Protein AF-A0A357FZT4-F1 (afdb_monomer_lite)

Radius of gyration: 31.67 Å; chains: 1; bounding box: 77×98×85 Å

Sequence (1173 aa):
MLAQKLRYAVQAPMPDPISGHESTEEILDGYDVHAIEEVLVKALREEAEGFYSDPEAAVAVKASRESVSVLNLQDGADQITKQFDAFAPGQKKVFTRINFTKGLAMQAAVHIAEGNVPDDRAHNPLHYETIMTSLHEAGCSAEKIEEMADHTTQANIATAHPTGYLSDEGTDLFLQLQDLSQVPKGERLSAARGIFRKMFSLEHLAPNVKFTSVDETKMVFKYGIRAMRGRWEVNGKFDQISAKVYGADHYLPTMINSKVRLDHTPRAWQTSDIDGRANAERWTSLYGLVTSMYGSISVLTRLVEETDKVLGDQTAKPELSDLDNLLDQIGQPRHKRQVRPELKGSYDLLWEIREELAEIHVGVERGLQEISTTGLEAKQRQEEFESRLKEFDVLRERFGSIFNNRRFNNRKLKQNGGYSFQEELIDNLNYLRNNNFHGNDTARDLLGRALLNLHHDGLSIFKSQMRTNYEVDKAIVDNLMWHEPFRKFAVEHKIVAQEDFGFIDASEGGSIHNLGYETRFRILSSIKQGFANLEHQGYKNRLHNFLLESNPLGFNNGLGYPDQNHERLQHCEHMSMYPFMYDQRAIIADANDVDGDGPSLCQDLIFSAFPHMEGFIHMPLPETLDSLRASADRVRTHYMHGGRNKINWRLNAPTIPDEFKTSGIAAKISGSDNTKEGGPGTRELIYRQVIKMFRAGMGLANAIPVNVQSGSGDAIARNGGDEDIILGLLFQVVQETQDAQASITDPQKKLVIDWDEFKTGIKYLMVTRQGQAMYRTPSSMAREEMDRKAQLLGMLAELEGVFKRGSFIPQREEFSPNLEIFLKYAANKMVRRYYEMREATTDTKSGEAVLDKLGLILSNPLMADMANNASRPPAKNHDGKIKSLRQQRAIGSNIWIALMMTHHDGWYTVGHFMEDIHKAYHKELQDLDDEGNPIQLEKKDLEQLMSSSRIDYNFFARSLTEAARADFEHRLRRLNLDQPLNFDRAVAIGSRSYAKDGVFHYPHQEGIGQTQAYFAHLFYDHTKARATAEALLSNRMDDTFKDIIQSAKPADGSLRTEFNGESMKRWPWLENIQRQKWEARPALLVCDYYEEQKKKGASMDEDTLREASAAWRVFNVPHRFPFGTRRLQGTLSLGRRTELLPENPRDILASFFPSEPSVEKRLHLVPSLDEPV

Foldseek 3Di:
DVVVVVVCVVPPDDPPPVPPDDDLLVLLLALPLVSQLVSLLVLLLVLLCVLQVDPLLNLLSVLLVLLVVPPVFDVNLVVSLVSLVPHDPVSLLSNLLSLLVSLLSSLLSLQSSLLSDDLDCVQFCLFLLNLLLLLVVLPDDLVNLLLLLLLQAEEEEEEFFQQQFFDPVLLVLSLQSSCLVVPPSVCSSVSSSVSSNVSVVDPFGGDPAFDALLNSLVLVLLLLVQQLLLVLVLQVVVQVSQCVNVNVVPRSVGCLPLVSFHQHQHEYASLAAVALFQAQNLLSVVLSLLSFLLVLLVLLLVLLVVLVVLVVPVVPDDPDPPVVVVPVVVDDPPQVVPLNVLSVLLNVLSVVLNVLSVVLNVLSVVLRCQLVPPPDALQSSLVSNVVCVVVVVVSLVSNLVSQQADDRPNHRQDPQACVSVLVVSLVSLVCSLPPPDDPPVPSNSSSVSSSVCCSHHNSGSYAYAHEYELVLLQLLVQLLLVDPVNLVVCCVLVLAPPVLQVVLCPADVSGLLSDAPVSSLVNLVSNLVSVVVCVVVVCQLVLVVSSCVSQDWDHDNRRNGTDPNNVVSSSLQVCLSHVVRHDLEHEHPCQAPLRARSSVSSVCSSQSSGHPNLLRAYAYEHLEPSSLLSVQVNLLRCCVRCLVVSLVCLLPPPSHPNVSNASAHEYEYAPLSHCLQQFLLVLLSNLVSLLSNQVSQCPDAQSHFYAYEYHQHPLPLLDPASLLVSLLSNLQSVLVLVVVLVPDPDPVPRHNYPVSSNSSSSSHHHRHNHNVSSSHGSSSSSSRSSSSSSLSSVSVCVVVVSDPPLQRRPHDPPQDPLLVLLSVVLSVVSRVQLNLQLLADADPPPRDHLVQVLLVLQQVLVLLQLSSSHSRGQFSPDSPDDDGLSRGDSSSNQSSVLSSLLLPSRQLCLLVSLVCLLCQAVVNQPDAGPVRHRRHDHPVNLVVCCLDSSNCPSRQLSLLLSLLSHDLPVRVVSVVQPDDDFQVNLLVFLVQWGGDPSHIDTDPDPRDDPSNSSSSVSLNSSLSSQLSSVCSQVVNSVPDSVVSSVVQQDPVRHSHGDHDPSCCVLRVCSVVSNVLSSSLSSLSSSLVVVVVCVVVVHDDDSSSSSSSSSSSVSSSSDSDPPSNSSSSVNCSSPVVPPVVDPPDPPVVVVVPDDDDDDDPDDDDDDDDDDDDD

Structure (mmCIF, N/CA/C/O backbone):
data_AF-A0A357FZT4-F1
#
_entry.id   AF-A0A357FZT4-F1
#
loop_
_atom_site.group_PDB
_atom_site.id
_atom_site.type_symbol
_atom_site.label_atom_id
_atom_site.label_alt_id
_atom_site.label_comp_id
_atom_site.label_asym_id
_atom_site.label_entity_id
_atom_site.label_seq_id
_atom_site.pdbx_PDB_ins_code
_atom_site.Cartn_x
_atom_site.Cartn_y
_atom_site.Cartn_z
_atom_site.occupancy
_atom_site.B_iso_or_equiv
_atom_site.auth_seq_id
_atom_site.auth_comp_id
_atom_site.auth_asym_id
_atom_site.auth_atom_id
_atom_site.pdbx_PDB_model_num
ATOM 1 N N . MET A 1 1 ? -40.585 -22.439 29.002 1.00 32.62 1 MET A N 1
ATOM 2 C CA . MET A 1 1 ? -39.446 -22.970 29.789 1.00 32.62 1 MET A CA 1
ATOM 3 C C . MET A 1 1 ? -38.167 -23.147 28.967 1.00 32.62 1 MET A C 1
ATOM 5 O O . MET A 1 1 ? -37.204 -22.477 29.297 1.00 32.62 1 MET A O 1
ATOM 9 N N . LEU A 1 2 ? -38.122 -23.945 27.887 1.00 28.17 2 LEU A N 1
ATOM 10 C CA . LEU A 1 2 ? -36.914 -24.079 27.037 1.00 28.17 2 LEU A CA 1
ATOM 11 C C . LEU A 1 2 ? -36.526 -22.758 26.336 1.00 28.17 2 LEU A C 1
ATOM 13 O O . LEU A 1 2 ? -35.383 -22.334 26.421 1.00 28.17 2 LEU A O 1
ATOM 17 N N . ALA A 1 3 ? -37.501 -22.023 25.785 1.00 27.16 3 ALA A N 1
ATOM 18 C CA . ALA A 1 3 ? -37.301 -20.667 25.247 1.00 27.16 3 ALA A CA 1
ATOM 19 C C . ALA A 1 3 ? -36.901 -19.624 26.318 1.00 27.16 3 ALA A C 1
ATOM 21 O O . ALA A 1 3 ? -36.289 -18.606 26.015 1.00 27.16 3 ALA A O 1
ATOM 22 N N . GLN A 1 4 ? -37.226 -19.892 27.586 1.00 29.30 4 GLN A N 1
ATOM 23 C CA . GLN A 1 4 ? -36.886 -19.036 28.728 1.00 29.30 4 GLN A CA 1
ATOM 24 C C . GLN A 1 4 ? -35.472 -19.355 29.244 1.00 29.30 4 GLN A C 1
ATOM 26 O O . GLN A 1 4 ? -34.735 -18.442 29.590 1.00 29.30 4 GLN A O 1
ATOM 31 N N . LYS A 1 5 ? -35.057 -20.631 29.191 1.00 31.70 5 LYS A N 1
ATOM 32 C CA . LYS A 1 5 ? -33.672 -21.076 29.411 1.00 31.70 5 LYS A CA 1
ATOM 33 C C . LYS A 1 5 ? -32.730 -20.605 28.293 1.00 31.70 5 LYS A C 1
ATOM 35 O O . LYS A 1 5 ? -31.622 -20.190 28.595 1.00 31.70 5 LYS A O 1
ATOM 40 N N . LEU A 1 6 ? -33.189 -20.574 27.037 1.00 31.94 6 LEU A N 1
ATOM 41 C CA . LEU A 1 6 ? -32.441 -19.998 25.909 1.00 31.94 6 LEU A CA 1
ATOM 42 C C . LEU A 1 6 ? -32.312 -18.469 26.008 1.00 31.94 6 LEU A C 1
ATOM 44 O O . LEU A 1 6 ? -31.242 -17.941 25.733 1.00 31.94 6 LEU A O 1
ATOM 48 N N . ARG A 1 7 ? -33.346 -17.751 26.478 1.00 30.16 7 ARG A N 1
ATOM 49 C CA . ARG A 1 7 ? -33.229 -16.308 26.775 1.00 30.16 7 ARG A CA 1
ATOM 50 C C . ARG A 1 7 ? -32.247 -16.009 27.911 1.00 30.16 7 ARG A C 1
ATOM 52 O O . ARG A 1 7 ? -31.509 -15.042 27.802 1.00 30.16 7 ARG A O 1
ATOM 59 N N . TYR A 1 8 ? -32.191 -16.847 28.949 1.00 30.34 8 TYR A N 1
ATOM 60 C CA . TYR A 1 8 ? -31.212 -16.693 30.034 1.00 30.34 8 TYR A CA 1
ATOM 61 C C . TYR A 1 8 ? -29.779 -17.083 29.632 1.00 30.34 8 TYR A C 1
ATOM 63 O O . TYR A 1 8 ? -28.842 -16.492 30.150 1.00 30.34 8 TYR A O 1
ATOM 71 N N . ALA A 1 9 ? -29.590 -18.007 28.683 1.00 30.05 9 ALA A N 1
ATOM 72 C CA . ALA A 1 9 ? -28.263 -18.353 28.157 1.00 30.05 9 ALA A CA 1
ATOM 73 C C . ALA A 1 9 ? -27.663 -17.264 27.243 1.00 30.05 9 ALA A C 1
ATOM 75 O O . ALA A 1 9 ? -26.450 -17.182 27.111 1.00 30.05 9 ALA A O 1
ATOM 76 N N . VAL A 1 10 ? -28.504 -16.415 26.639 1.00 30.22 10 VAL A N 1
ATOM 77 C CA . VAL A 1 10 ? -28.087 -15.290 25.775 1.00 30.22 10 VAL A CA 1
ATOM 78 C C . VAL A 1 10 ? -27.969 -13.966 26.557 1.00 30.22 10 VAL A C 1
ATOM 80 O O . VAL A 1 10 ? -27.411 -13.002 26.049 1.00 30.22 10 VAL A O 1
ATOM 83 N N . GLN A 1 11 ? -28.468 -13.909 27.799 1.00 26.66 11 GLN A N 1
ATOM 84 C CA . GLN A 1 11 ? -28.418 -12.728 28.681 1.00 26.66 11 GLN A CA 1
ATOM 85 C C . GLN A 1 11 ? -27.574 -12.930 29.948 1.00 26.66 11 GLN A C 1
ATOM 87 O O . GLN A 1 11 ? -27.538 -12.045 30.803 1.00 26.66 11 GLN A O 1
ATOM 92 N N . ALA A 1 12 ? -26.905 -14.075 30.097 1.00 23.45 12 ALA A N 1
ATOM 93 C CA . ALA A 1 12 ? -25.891 -14.209 31.130 1.00 23.45 12 ALA A CA 1
ATOM 94 C C . ALA A 1 12 ? -24.733 -13.255 30.776 1.00 23.45 12 ALA A C 1
ATOM 96 O O . ALA A 1 12 ? -24.252 -13.328 29.641 1.00 23.45 12 ALA A O 1
ATOM 97 N N . PRO A 1 13 ? -24.287 -12.357 31.681 1.00 27.11 13 PRO A N 1
ATOM 98 C CA . PRO A 1 13 ? -22.989 -11.714 31.503 1.00 27.11 13 PRO A CA 1
ATOM 99 C C . PRO A 1 13 ? -21.974 -12.826 31.243 1.00 27.11 13 PRO A C 1
ATOM 101 O O . PRO A 1 1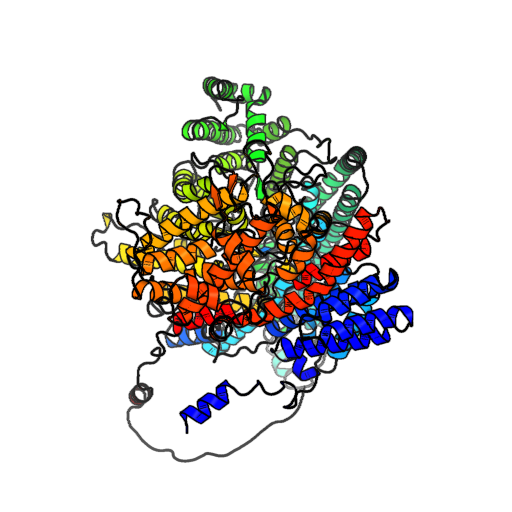3 ? -22.063 -13.881 31.884 1.00 27.11 13 PRO A O 1
ATOM 104 N N . MET A 1 14 ? -21.073 -12.630 30.274 1.00 26.41 14 MET A N 1
ATOM 105 C CA . MET A 1 14 ? -19.978 -13.579 30.087 1.00 26.41 14 MET A CA 1
ATOM 106 C C . MET A 1 14 ? -19.370 -13.844 31.469 1.00 26.41 14 MET A C 1
ATOM 108 O O . MET A 1 14 ? -19.148 -12.876 32.206 1.00 26.41 14 MET A O 1
ATOM 112 N N . PRO A 1 15 ? -19.219 -15.117 31.883 1.00 29.22 15 PRO A N 1
ATOM 113 C CA . PRO A 1 15 ? -18.538 -15.404 33.131 1.00 29.22 15 PRO A CA 1
ATOM 114 C C . PRO A 1 15 ? -17.204 -14.668 33.087 1.00 29.22 15 PRO A C 1
ATOM 116 O O . PRO A 1 15 ? -16.558 -14.646 32.041 1.00 29.22 15 PRO A O 1
ATOM 119 N N . ASP A 1 16 ? -16.854 -14.022 34.197 1.00 35.72 16 ASP A N 1
ATOM 120 C CA . ASP A 1 16 ? -15.563 -13.369 34.382 1.00 35.72 16 ASP A CA 1
ATOM 121 C C . ASP A 1 16 ? -14.488 -14.330 33.837 1.00 35.72 16 ASP A C 1
ATOM 123 O O . ASP A 1 16 ? -14.402 -15.452 34.366 1.00 35.72 16 ASP A O 1
ATOM 127 N N . PRO A 1 17 ? -13.767 -13.992 32.744 1.00 40.69 17 PRO A N 1
ATOM 128 C CA . PRO A 1 17 ? -12.954 -14.950 31.979 1.00 40.69 17 PRO A CA 1
ATOM 129 C C . PRO A 1 17 ? -11.845 -15.594 32.825 1.00 40.69 17 PRO A C 1
ATOM 131 O O . PRO A 1 17 ? -11.263 -16.602 32.447 1.00 40.69 17 PRO A O 1
ATOM 134 N N . ILE A 1 18 ? -11.612 -15.058 34.023 1.00 40.50 18 ILE A N 1
ATOM 135 C CA . ILE A 1 18 ? -10.611 -15.491 34.995 1.00 40.50 18 ILE A CA 1
ATOM 136 C C . ILE A 1 18 ? -11.152 -16.573 35.959 1.00 40.50 18 ILE A C 1
ATOM 138 O O . ILE A 1 18 ? -10.385 -17.266 36.626 1.00 40.50 18 ILE A O 1
ATOM 142 N N . SER A 1 19 ? -12.472 -16.761 36.061 1.00 38.50 19 SER A N 1
ATOM 143 C CA . SER A 1 19 ? -13.086 -17.562 37.140 1.00 38.50 19 SER A CA 1
ATOM 144 C C . SER A 1 19 ? -13.031 -19.089 36.953 1.00 38.50 19 SER A C 1
ATOM 146 O O . SER A 1 19 ? -13.490 -19.829 37.825 1.00 38.50 19 SER A O 1
ATOM 148 N N . GLY A 1 20 ? -12.425 -19.570 35.863 1.00 44.38 20 GLY A N 1
ATOM 149 C CA . GLY A 1 20 ? -12.276 -20.990 35.539 1.00 44.38 20 GLY A CA 1
ATOM 150 C C . GLY A 1 20 ? -10.838 -21.394 35.214 1.00 44.38 20 GLY A C 1
ATOM 151 O O . GLY A 1 20 ? -10.614 -21.925 34.144 1.00 44.38 20 GLY A O 1
ATOM 152 N N . HIS A 1 21 ? -9.890 -21.131 36.119 1.00 43.38 21 HIS A N 1
ATOM 153 C CA . HIS A 1 21 ? -8.528 -21.697 36.149 1.00 43.38 21 HIS A CA 1
ATOM 154 C C . HIS A 1 21 ? -7.814 -21.908 34.795 1.00 43.38 21 HIS A C 1
ATOM 156 O O . HIS A 1 21 ? -7.722 -23.031 34.309 1.00 43.38 21 HIS A O 1
ATOM 162 N N . GLU A 1 22 ? -7.174 -20.845 34.309 1.00 51.44 22 GLU A N 1
ATOM 163 C CA . GLU A 1 22 ? -5.916 -20.921 33.557 1.00 51.44 22 GLU A CA 1
ATOM 164 C C . GLU A 1 22 ? -4.858 -20.138 34.358 1.00 51.44 22 GLU A C 1
ATOM 166 O O . GLU A 1 22 ? -5.132 -19.068 34.912 1.00 51.44 22 GLU A O 1
ATOM 171 N N . SER A 1 23 ? -3.655 -20.683 34.515 1.00 67.38 23 SER A N 1
ATOM 172 C CA . SER A 1 23 ? -2.509 -19.933 35.036 1.00 67.38 23 SER A CA 1
ATOM 173 C C . SER A 1 23 ? -2.180 -18.760 34.100 1.00 67.38 23 SER A C 1
ATOM 175 O O . SER A 1 23 ? -2.445 -18.816 32.903 1.00 67.38 23 SER A O 1
ATOM 177 N N . THR A 1 24 ? -1.563 -17.689 34.614 1.00 66.62 24 THR A N 1
ATOM 178 C CA . THR A 1 24 ? -1.143 -16.525 33.801 1.00 66.62 24 THR A CA 1
ATOM 179 C C . THR A 1 24 ? -0.347 -16.918 32.546 1.00 66.62 24 THR A C 1
ATOM 181 O O . THR A 1 24 ? -0.410 -16.222 31.538 1.00 66.62 24 THR A O 1
ATOM 184 N N . GLU A 1 25 ? 0.395 -18.028 32.608 1.00 67.31 25 GLU A N 1
ATOM 185 C CA . GLU A 1 25 ? 1.172 -18.552 31.481 1.00 67.31 25 GLU A CA 1
ATOM 186 C C . GLU A 1 25 ? 0.306 -19.295 30.450 1.00 67.31 25 GLU A C 1
ATOM 188 O O . GLU A 1 25 ? 0.545 -19.162 29.252 1.00 67.31 25 GLU A O 1
ATOM 193 N N . GLU A 1 26 ? -0.747 -19.999 30.879 1.00 68.38 26 GLU A N 1
ATOM 194 C CA . GLU A 1 26 ? -1.721 -20.632 29.972 1.00 68.38 26 GLU A CA 1
ATOM 195 C C . GLU A 1 26 ? -2.513 -19.584 29.179 1.00 68.38 26 GLU A C 1
ATOM 197 O O . GLU A 1 26 ? -2.752 -19.764 27.987 1.00 68.38 26 GLU A O 1
ATOM 202 N N . ILE A 1 27 ? -2.798 -18.427 29.782 1.00 74.06 27 ILE A N 1
ATOM 203 C CA . ILE A 1 27 ? -3.438 -17.308 29.078 1.00 74.06 27 ILE A CA 1
ATOM 204 C C . ILE A 1 27 ? -2.567 -16.806 27.914 1.00 74.06 27 ILE A C 1
ATOM 206 O O . ILE A 1 27 ? -3.086 -16.526 26.835 1.00 74.06 27 ILE A O 1
ATOM 210 N N . LEU A 1 28 ? -1.241 -16.720 28.092 1.00 72.12 28 LEU A N 1
ATOM 211 C CA . LEU A 1 28 ? -0.309 -16.309 27.029 1.00 72.12 28 LEU A CA 1
ATOM 212 C C . LEU A 1 28 ? -0.149 -17.365 25.921 1.00 72.12 28 LEU A C 1
ATOM 214 O O . LEU A 1 28 ? 0.359 -17.042 24.846 1.00 72.12 28 LEU A O 1
ATOM 218 N N . ASP A 1 29 ? -0.552 -18.612 26.171 1.00 69.00 29 ASP A N 1
ATOM 219 C CA . ASP A 1 29 ? -0.717 -19.668 25.161 1.00 69.00 29 ASP A CA 1
ATOM 220 C C . ASP A 1 29 ? -2.087 -19.632 24.475 1.00 69.00 29 ASP A C 1
ATOM 222 O O . ASP A 1 29 ? -2.261 -20.222 23.407 1.00 69.00 29 ASP A O 1
ATOM 226 N N . GLY A 1 30 ? -3.060 -18.958 25.084 1.00 69.56 30 GLY A N 1
ATOM 227 C CA . GLY A 1 30 ? -4.410 -18.832 24.570 1.00 69.56 30 GLY A CA 1
ATOM 228 C C . GLY A 1 30 ? -4.496 -17.975 23.309 1.00 69.56 30 GLY A C 1
ATOM 229 O O . GLY A 1 30 ? -3.521 -17.422 22.796 1.00 69.56 30 GLY A O 1
ATOM 230 N N . TYR A 1 31 ? -5.717 -17.853 22.801 1.00 69.31 31 TYR A N 1
ATOM 231 C CA . TYR A 1 31 ? -6.064 -17.021 21.646 1.00 69.31 31 TYR A CA 1
ATOM 232 C C . TYR A 1 31 ? -7.087 -15.932 21.990 1.00 69.31 31 TYR A C 1
ATOM 234 O O . TYR A 1 31 ? -7.548 -15.207 21.103 1.00 69.31 31 TYR A O 1
ATOM 242 N N . ASP A 1 32 ? -7.447 -15.811 23.271 1.00 74.69 32 ASP A N 1
ATOM 243 C CA . ASP A 1 32 ? -8.254 -14.705 23.761 1.00 74.69 32 ASP A CA 1
ATOM 244 C C . ASP A 1 32 ? -7.373 -13.459 23.887 1.00 74.69 32 ASP A C 1
ATOM 246 O O . ASP A 1 32 ? -6.577 -13.307 24.815 1.00 74.69 32 ASP A O 1
ATOM 250 N N . VAL A 1 33 ? -7.529 -12.555 22.919 1.00 72.56 33 VAL A N 1
ATOM 251 C CA . VAL A 1 33 ? -6.819 -11.273 22.879 1.00 72.56 33 VAL A CA 1
ATOM 252 C C . VAL A 1 33 ? -6.983 -10.504 24.188 1.00 72.56 33 VAL A C 1
ATOM 254 O O . VAL A 1 33 ? -6.015 -9.894 24.630 1.00 72.56 33 VAL A O 1
ATOM 257 N N . HIS A 1 34 ? -8.165 -10.524 24.811 1.00 75.06 34 HIS A N 1
ATOM 258 C CA . HIS A 1 34 ? -8.423 -9.758 26.030 1.00 75.06 34 HIS A CA 1
ATOM 259 C C . HIS A 1 34 ? -7.698 -10.341 27.231 1.00 75.06 34 HIS A C 1
ATOM 261 O O . HIS A 1 34 ? -7.083 -9.590 27.983 1.00 75.06 34 HIS A O 1
ATOM 267 N N . ALA A 1 35 ? -7.684 -11.664 27.363 1.00 76.94 35 ALA A N 1
ATOM 268 C CA . ALA A 1 35 ? -6.945 -12.315 28.434 1.00 76.94 35 ALA A CA 1
ATOM 269 C C . ALA A 1 35 ? -5.427 -12.055 28.300 1.00 76.94 35 ALA A C 1
ATOM 271 O O . ALA A 1 35 ? -4.775 -11.643 29.262 1.00 76.94 35 ALA A O 1
ATOM 272 N N . ILE A 1 36 ? -4.863 -12.196 27.092 1.00 79.12 36 ILE A N 1
ATOM 273 C CA . ILE A 1 36 ? -3.440 -11.907 26.820 1.00 79.12 36 ILE A CA 1
ATOM 274 C C . ILE A 1 36 ? -3.116 -10.434 27.094 1.00 79.12 36 ILE A C 1
ATOM 276 O O . ILE A 1 36 ? -2.105 -10.113 27.722 1.00 79.12 36 ILE A O 1
ATOM 280 N N . GLU A 1 37 ? -3.976 -9.527 26.633 1.00 82.94 37 GLU A N 1
ATOM 281 C CA . GLU A 1 37 ? -3.860 -8.088 26.854 1.00 82.94 37 GLU A CA 1
ATOM 282 C C . GLU A 1 37 ? -3.840 -7.749 28.346 1.00 82.94 37 GLU A C 1
ATOM 284 O O . GLU A 1 37 ? -2.953 -7.020 28.790 1.00 82.94 37 GLU A O 1
ATOM 289 N N . GLU A 1 38 ? -4.761 -8.300 29.136 1.00 83.38 38 GLU A N 1
ATOM 290 C CA . GLU A 1 38 ? -4.811 -8.085 30.582 1.00 83.38 38 GLU A CA 1
ATOM 291 C C . GLU A 1 38 ? -3.523 -8.536 31.273 1.00 83.38 38 GLU A C 1
ATOM 293 O O . GLU A 1 38 ? -2.989 -7.804 32.114 1.00 83.38 38 GLU A O 1
ATOM 298 N N . VAL A 1 39 ? -2.979 -9.693 30.883 1.00 85.44 39 VAL A N 1
ATOM 299 C CA . VAL A 1 39 ? -1.709 -10.207 31.412 1.00 85.44 39 VAL A CA 1
ATOM 300 C C . VAL A 1 39 ? -0.544 -9.282 31.062 1.00 85.44 39 VAL A C 1
ATOM 302 O O . VAL A 1 39 ? 0.214 -8.888 31.955 1.00 85.44 39 VAL A O 1
ATOM 305 N N . LEU A 1 40 ? -0.405 -8.885 29.793 1.00 87.06 40 LEU A N 1
ATOM 306 C CA . LEU A 1 40 ? 0.683 -8.005 29.355 1.00 87.06 40 LEU A CA 1
ATOM 307 C C . LEU A 1 40 ? 0.577 -6.607 29.975 1.00 87.06 40 LEU A C 1
ATOM 309 O O . LEU A 1 40 ? 1.580 -6.056 30.430 1.00 87.06 40 LEU A O 1
ATOM 313 N N . VAL A 1 41 ? -0.628 -6.039 30.049 1.00 86.62 41 VAL A N 1
ATOM 314 C CA . VAL A 1 41 ? -0.866 -4.729 30.670 1.00 86.62 41 VAL A CA 1
ATOM 315 C C . VAL A 1 41 ? -0.627 -4.791 32.179 1.00 86.62 41 VAL A C 1
ATOM 317 O O . VAL A 1 41 ? -0.094 -3.837 32.749 1.00 86.62 41 VAL A O 1
ATOM 320 N N . LYS A 1 42 ? -0.967 -5.896 32.849 1.00 87.19 42 LYS A N 1
ATOM 321 C CA . LYS A 1 42 ? -0.627 -6.100 34.263 1.00 87.19 42 LYS A CA 1
ATOM 322 C C . LYS A 1 42 ? 0.888 -6.168 34.466 1.00 87.19 42 LYS A C 1
ATOM 324 O O . LYS A 1 42 ? 1.404 -5.449 35.319 1.00 87.19 42 LYS A O 1
ATOM 329 N N . ALA A 1 43 ? 1.594 -6.957 33.656 1.00 89.19 43 ALA A N 1
ATOM 330 C CA . ALA A 1 43 ? 3.050 -7.074 33.711 1.00 89.19 43 ALA A CA 1
ATOM 331 C C . ALA A 1 43 ? 3.749 -5.725 33.480 1.00 89.19 43 ALA A C 1
ATOM 333 O O . ALA A 1 43 ? 4.675 -5.373 34.209 1.00 89.19 43 ALA A O 1
ATOM 334 N N . LEU A 1 44 ? 3.261 -4.944 32.512 1.00 92.00 44 LEU A N 1
ATOM 335 C CA . LEU A 1 44 ? 3.718 -3.584 32.235 1.00 92.00 44 LEU A CA 1
ATOM 336 C C . LEU A 1 44 ? 3.578 -2.671 33.458 1.00 92.00 44 LEU A C 1
ATOM 338 O O . LEU A 1 44 ? 4.493 -1.908 33.756 1.00 92.00 44 LEU A O 1
ATOM 342 N N . ARG A 1 45 ? 2.436 -2.726 34.155 1.00 86.81 45 ARG A N 1
ATOM 343 C CA . ARG A 1 45 ? 2.179 -1.890 35.339 1.00 86.81 45 ARG A CA 1
ATOM 344 C C . ARG A 1 45 ? 3.115 -2.226 36.483 1.00 86.81 45 ARG A C 1
ATOM 346 O O . ARG A 1 45 ? 3.706 -1.319 37.052 1.00 86.81 45 ARG A O 1
ATOM 353 N N . GLU A 1 46 ? 3.241 -3.509 36.804 1.00 89.62 46 GLU A N 1
ATOM 354 C CA . GLU A 1 46 ? 4.129 -3.974 37.872 1.00 89.62 46 GLU A CA 1
ATOM 355 C C . GLU A 1 46 ? 5.580 -3.563 37.583 1.00 89.62 46 GLU A C 1
ATOM 357 O O . GLU A 1 46 ? 6.289 -3.103 38.477 1.00 89.62 46 GLU A O 1
ATOM 362 N N . GLU A 1 47 ? 6.001 -3.648 36.318 1.00 94.31 47 GLU A N 1
ATOM 363 C CA . GLU A 1 47 ? 7.331 -3.206 35.906 1.00 94.31 47 GLU A CA 1
ATOM 364 C C . GLU A 1 47 ? 7.479 -1.677 35.956 1.00 94.31 47 GLU A C 1
ATOM 366 O O . GLU A 1 47 ? 8.509 -1.183 36.402 1.00 94.31 47 GLU A O 1
ATOM 371 N N . ALA A 1 48 ? 6.455 -0.911 35.569 1.00 89.62 48 ALA A N 1
ATOM 372 C CA . ALA A 1 48 ? 6.469 0.548 35.672 1.00 89.62 48 ALA A CA 1
ATOM 373 C C . ALA A 1 48 ? 6.526 1.026 37.134 1.00 89.62 48 ALA A C 1
ATOM 375 O O . ALA A 1 48 ? 7.268 1.959 37.432 1.00 89.62 48 ALA A O 1
ATOM 376 N N . GLU A 1 49 ? 5.785 0.383 38.044 1.00 88.81 49 GLU A N 1
ATOM 377 C CA . GLU A 1 49 ? 5.820 0.662 39.488 1.00 88.81 49 GLU A CA 1
ATOM 378 C C . GLU A 1 49 ? 7.213 0.379 40.079 1.00 88.81 49 GLU A C 1
ATOM 380 O O . GLU A 1 49 ? 7.702 1.151 40.904 1.00 88.81 49 GLU A O 1
ATOM 385 N N . GLY A 1 50 ? 7.876 -0.693 39.628 1.00 89.69 50 GLY A N 1
ATOM 386 C CA . GLY A 1 50 ? 9.246 -1.015 40.034 1.00 89.69 50 GLY A CA 1
ATOM 387 C C . GLY A 1 50 ? 10.309 -0.092 39.427 1.00 89.69 50 GLY A C 1
ATOM 388 O O . GLY A 1 50 ? 11.273 0.258 40.106 1.00 89.69 50 GLY A O 1
ATOM 389 N N . PHE A 1 51 ? 10.146 0.304 38.163 1.00 90.19 51 PHE A N 1
ATOM 390 C CA . PHE A 1 51 ? 11.119 1.110 37.420 1.00 90.19 51 PHE A CA 1
ATOM 391 C C . PHE A 1 51 ? 11.070 2.596 37.804 1.00 90.19 51 PHE A C 1
ATOM 393 O O . PHE A 1 51 ? 12.108 3.225 38.003 1.00 90.19 51 PHE A O 1
ATOM 400 N N . TYR A 1 52 ? 9.868 3.156 37.946 1.00 89.38 52 TYR A N 1
ATOM 401 C CA . TYR A 1 52 ? 9.632 4.554 38.313 1.00 89.38 52 TYR A CA 1
ATOM 402 C C . TYR A 1 52 ? 9.350 4.690 39.815 1.00 89.38 52 TYR A C 1
ATOM 404 O O . TYR A 1 52 ? 8.319 5.218 40.230 1.00 89.38 52 TYR A O 1
ATOM 412 N N . SER A 1 53 ? 10.276 4.197 40.641 1.00 83.50 53 SER A N 1
ATOM 413 C CA . SER A 1 53 ? 10.129 4.165 42.103 1.00 83.50 53 SER A CA 1
ATOM 414 C C . SER A 1 53 ? 10.327 5.524 42.791 1.00 83.50 53 SER A C 1
ATOM 416 O O . SER A 1 53 ? 10.125 5.641 44.000 1.00 83.50 53 SER A O 1
ATOM 418 N N . ASP A 1 54 ? 10.779 6.538 42.053 1.00 86.31 54 ASP A N 1
ATOM 419 C CA . ASP A 1 54 ? 10.877 7.910 42.549 1.00 86.31 54 ASP A CA 1
ATOM 420 C C . ASP A 1 54 ? 9.466 8.478 42.854 1.00 86.31 54 ASP A C 1
ATOM 422 O O . ASP A 1 54 ? 8.537 8.275 42.065 1.00 86.31 54 ASP A O 1
ATOM 426 N N . PRO A 1 55 ? 9.274 9.195 43.982 1.00 80.44 55 PRO A N 1
ATOM 427 C CA . PRO A 1 55 ? 7.976 9.757 44.354 1.00 80.44 55 PRO A CA 1
ATOM 428 C C . PRO A 1 55 ? 7.347 10.677 43.301 1.00 80.44 55 PRO A C 1
ATOM 430 O O . PRO A 1 55 ? 6.117 10.736 43.222 1.00 80.44 55 PRO A O 1
ATOM 433 N N . GLU A 1 56 ? 8.145 11.395 42.502 1.00 76.19 56 GLU A N 1
ATOM 434 C CA . GLU A 1 56 ? 7.614 12.285 41.467 1.00 76.19 56 GLU A CA 1
ATOM 435 C C . GLU A 1 56 ? 6.999 11.489 40.307 1.00 76.19 56 GLU A C 1
ATOM 437 O O . GLU A 1 56 ? 5.865 11.766 39.905 1.00 76.19 56 GLU A O 1
ATOM 442 N N . ALA A 1 57 ? 7.685 10.461 39.810 1.00 80.88 57 ALA A N 1
ATOM 443 C CA . ALA A 1 57 ? 7.223 9.592 38.733 1.00 80.88 57 ALA A CA 1
ATOM 444 C C . ALA A 1 57 ? 6.091 8.643 39.171 1.00 80.88 57 ALA A C 1
ATOM 446 O O . ALA A 1 57 ? 5.190 8.355 38.375 1.00 80.88 57 ALA A O 1
ATOM 447 N N . ALA A 1 58 ? 6.057 8.233 40.444 1.00 83.31 58 ALA A N 1
ATOM 448 C CA . ALA A 1 58 ? 5.009 7.374 41.002 1.00 83.31 58 ALA A CA 1
ATOM 449 C C . ALA A 1 58 ? 3.591 7.963 40.843 1.00 83.31 58 ALA A C 1
ATOM 451 O O . ALA A 1 58 ? 2.621 7.221 40.670 1.00 83.31 58 ALA A O 1
ATOM 452 N N . VAL A 1 59 ? 3.454 9.296 40.836 1.00 82.62 59 VAL A N 1
ATOM 453 C CA . VAL A 1 59 ? 2.174 9.981 40.574 1.00 82.62 59 VAL A CA 1
ATOM 454 C C . VAL A 1 59 ? 1.686 9.719 39.145 1.00 82.62 59 VAL A C 1
ATOM 456 O O . VAL A 1 59 ? 0.509 9.415 38.943 1.00 82.62 59 VAL A O 1
ATOM 459 N N . ALA A 1 60 ? 2.587 9.782 38.161 1.00 80.69 60 ALA A N 1
ATOM 460 C CA . ALA A 1 60 ? 2.273 9.513 36.760 1.00 80.69 60 ALA A CA 1
ATOM 461 C C . ALA A 1 60 ? 1.936 8.030 36.527 1.00 80.69 60 ALA A C 1
ATOM 463 O O . ALA A 1 60 ? 0.977 7.726 35.815 1.00 80.69 60 ALA A O 1
ATOM 464 N N . VAL A 1 61 ? 2.662 7.112 37.180 1.00 82.81 61 VAL A N 1
ATOM 465 C CA . VAL A 1 61 ? 2.361 5.667 37.163 1.00 82.81 61 VAL A CA 1
ATOM 466 C C . VAL A 1 61 ? 0.964 5.405 37.727 1.00 82.81 61 VAL A C 1
ATOM 468 O O . VAL A 1 61 ? 0.151 4.727 37.094 1.00 82.81 61 VAL A O 1
ATOM 471 N N . LYS A 1 62 ? 0.644 6.000 38.883 1.00 82.94 62 LYS A N 1
ATOM 472 C CA . LYS A 1 62 ? -0.669 5.865 39.521 1.00 82.94 62 LYS A CA 1
ATOM 473 C C . LYS A 1 62 ? -1.791 6.394 38.628 1.00 82.94 62 LYS A C 1
ATOM 475 O O . LYS A 1 62 ? -2.788 5.704 38.443 1.00 82.94 62 LYS A O 1
ATOM 480 N N . ALA A 1 63 ? -1.622 7.568 38.026 1.00 78.31 63 ALA A N 1
ATOM 481 C CA . ALA A 1 63 ? -2.620 8.129 37.119 1.00 78.31 63 ALA A CA 1
ATOM 482 C C . ALA A 1 63 ? -2.795 7.295 35.841 1.00 78.31 63 ALA A C 1
ATOM 484 O O . ALA A 1 63 ? -3.916 7.095 35.379 1.00 78.31 63 ALA A O 1
ATOM 485 N N . SER A 1 64 ? -1.708 6.736 35.295 1.00 76.38 64 SER A N 1
ATOM 486 C CA . SER A 1 64 ? -1.785 5.798 34.168 1.00 76.38 64 SER A CA 1
ATOM 487 C C . SER A 1 64 ? -2.442 4.464 34.538 1.00 76.38 64 SER A C 1
ATOM 489 O O . SER A 1 64 ? -2.878 3.733 33.653 1.00 76.38 64 SER A O 1
ATOM 491 N N . ARG A 1 65 ? -2.494 4.104 35.823 1.00 74.69 65 ARG A N 1
ATOM 492 C CA . ARG A 1 65 ? -3.245 2.946 36.318 1.00 74.69 65 ARG A CA 1
ATOM 493 C C . ARG A 1 65 ? -4.721 3.290 36.503 1.00 74.69 65 ARG A C 1
ATOM 495 O O . ARG A 1 65 ? -5.581 2.516 36.085 1.00 74.69 65 ARG A O 1
ATOM 502 N N . GLU A 1 66 ? -5.005 4.448 37.097 1.00 71.19 66 GLU A N 1
ATOM 503 C CA . GLU A 1 66 ? -6.362 4.975 37.277 1.00 71.19 66 GLU A CA 1
ATOM 504 C C . GLU A 1 66 ? -7.063 5.173 35.926 1.00 71.19 66 GLU A C 1
ATOM 506 O O . GLU A 1 66 ? -8.252 4.874 35.816 1.00 71.19 66 GLU A O 1
ATOM 511 N N . SER A 1 67 ? -6.324 5.533 34.868 1.00 64.44 67 SER A N 1
ATOM 512 C CA . SER A 1 67 ? -6.867 5.639 33.510 1.00 64.44 67 SER A CA 1
ATOM 513 C C . SER A 1 67 ? -7.420 4.329 32.942 1.00 64.44 67 SER A C 1
ATOM 515 O O . SER A 1 67 ? -8.220 4.373 32.011 1.00 64.44 67 SER A O 1
ATOM 517 N N . VAL A 1 68 ? -7.047 3.170 33.503 1.00 50.00 68 VAL A N 1
ATOM 518 C CA . VAL A 1 68 ? -7.533 1.858 33.047 1.00 50.00 68 VAL A CA 1
ATOM 519 C C . VAL A 1 68 ? -8.721 1.344 33.858 1.00 50.00 68 VAL A C 1
ATOM 521 O O . VAL A 1 68 ? -9.535 0.591 33.337 1.00 50.00 68 VAL A O 1
ATOM 524 N N . SER A 1 69 ? -8.862 1.754 35.121 1.00 47.72 69 SER A N 1
ATOM 525 C CA . SER A 1 69 ? -10.001 1.341 35.958 1.00 47.72 69 SER A CA 1
ATOM 526 C C . SER A 1 69 ? -11.303 2.080 35.638 1.00 47.72 69 SER A C 1
ATOM 528 O O . SER A 1 69 ? -12.372 1.660 36.077 1.00 47.72 69 SER A O 1
ATOM 530 N N . VAL A 1 70 ? -11.237 3.182 34.886 1.00 45.88 70 VAL A N 1
ATOM 531 C CA . VAL A 1 70 ? -12.404 4.018 34.599 1.00 45.88 70 VAL A CA 1
ATOM 532 C C . VAL A 1 70 ? -13.059 3.592 33.283 1.00 45.88 70 VAL A C 1
ATOM 534 O O . VAL A 1 70 ? -13.040 4.302 32.284 1.00 45.88 70 VAL A O 1
ATOM 537 N N . LEU A 1 71 ? -13.694 2.418 33.310 1.00 44.34 71 LEU A N 1
ATOM 538 C CA . LEU A 1 71 ? -14.677 1.998 32.301 1.00 44.34 71 LEU A CA 1
ATOM 539 C C . LEU A 1 71 ? -16.035 2.725 32.454 1.00 44.34 71 LEU A C 1
ATOM 541 O O . LEU A 1 71 ? -16.950 2.487 31.675 1.00 44.34 71 LEU A O 1
ATOM 545 N N . ASN A 1 72 ? -16.159 3.669 33.398 1.00 44.72 72 ASN A N 1
ATOM 546 C CA . ASN A 1 72 ? -17.228 4.675 33.413 1.00 44.72 72 ASN A CA 1
ATOM 547 C C . ASN A 1 72 ? -16.753 5.938 32.666 1.00 44.72 72 ASN A C 1
ATOM 549 O O . ASN A 1 72 ? -16.127 6.838 33.220 1.00 44.72 72 ASN A O 1
ATOM 553 N N . LEU A 1 73 ? -17.036 5.952 31.365 1.00 53.94 73 LEU A N 1
ATOM 554 C CA . LEU A 1 73 ? -16.295 6.597 30.270 1.00 53.94 73 LEU A CA 1
ATOM 555 C C . LEU A 1 73 ? -16.196 8.143 30.206 1.00 53.94 73 LEU A C 1
ATOM 557 O O . LEU A 1 73 ? -15.689 8.654 29.208 1.00 53.94 73 LEU A O 1
ATOM 561 N N . GLN A 1 74 ? -16.608 8.922 31.210 1.00 48.84 74 GLN A N 1
ATOM 562 C CA . GLN A 1 74 ? -16.588 10.399 31.101 1.00 48.84 74 GLN A CA 1
ATOM 563 C C . GLN A 1 74 ? -15.845 11.096 32.240 1.00 48.84 74 GLN A C 1
ATOM 565 O O . GLN A 1 74 ? -14.902 11.845 31.975 1.00 48.84 74 GLN A O 1
ATOM 570 N N . ASP A 1 75 ? -16.188 10.786 33.492 1.00 55.75 75 ASP A N 1
ATOM 571 C CA . ASP A 1 75 ? -15.529 11.386 34.659 1.00 55.75 75 ASP A CA 1
ATOM 572 C C . ASP A 1 75 ? -14.032 11.054 34.687 1.00 55.75 75 ASP A C 1
ATOM 574 O O . ASP A 1 75 ? -13.211 11.902 35.033 1.00 55.75 75 ASP A O 1
ATOM 578 N N . GLY A 1 76 ? -13.662 9.858 34.215 1.00 58.50 76 GLY A N 1
ATOM 579 C CA . GLY A 1 76 ? -12.268 9.437 34.095 1.00 58.50 76 GLY A CA 1
ATOM 580 C C . GLY A 1 76 ? -11.461 10.265 33.109 1.00 58.50 76 GLY A C 1
ATOM 581 O O . GLY A 1 76 ? -10.344 10.648 33.426 1.00 58.50 76 GLY A O 1
ATOM 582 N N . ALA A 1 77 ? -12.003 10.588 31.934 1.00 55.84 77 ALA A N 1
ATOM 583 C CA . ALA A 1 77 ? -11.260 11.347 30.927 1.00 55.84 77 ALA A CA 1
ATOM 584 C C . ALA A 1 77 ? -11.004 12.794 31.374 1.00 55.84 77 ALA A C 1
ATOM 586 O O . ALA A 1 77 ? -9.900 13.315 31.204 1.00 55.84 77 ALA A O 1
ATOM 587 N N . ASP A 1 78 ? -11.997 13.429 31.997 1.00 61.34 78 ASP A N 1
ATOM 588 C CA . ASP A 1 78 ? -11.848 14.779 32.545 1.00 61.34 78 ASP A CA 1
ATOM 589 C C . ASP A 1 78 ? -10.955 14.801 33.786 1.00 61.34 78 ASP A C 1
ATOM 591 O O . ASP A 1 78 ? -10.184 15.744 33.980 1.00 61.34 78 ASP A O 1
ATOM 595 N N . GLN A 1 79 ? -10.997 13.747 34.599 1.00 67.94 79 GLN A N 1
ATOM 596 C CA . GLN A 1 79 ? -10.080 13.568 35.717 1.00 67.94 79 GLN A CA 1
ATOM 597 C C . GLN A 1 79 ? -8.640 13.345 35.240 1.00 67.94 79 GLN A C 1
ATOM 599 O O . GLN A 1 79 ? -7.745 14.011 35.751 1.00 67.94 79 GLN A O 1
ATOM 604 N N . ILE A 1 80 ? -8.417 12.503 34.225 1.00 68.44 80 ILE A N 1
ATOM 605 C CA . ILE A 1 80 ? -7.104 12.298 33.591 1.00 68.44 80 ILE A CA 1
ATOM 606 C C . ILE A 1 80 ? -6.601 13.608 32.988 1.00 68.44 80 ILE A C 1
ATOM 608 O O . ILE A 1 80 ? -5.433 13.929 33.158 1.00 68.44 80 ILE A O 1
ATOM 612 N N . THR A 1 81 ? -7.468 14.391 32.335 1.00 66.19 81 THR A N 1
ATOM 613 C CA . THR A 1 81 ? -7.101 15.708 31.783 1.00 66.19 81 THR A CA 1
ATOM 614 C C . THR A 1 81 ? -6.608 16.635 32.891 1.00 66.19 81 THR A C 1
ATOM 616 O O . THR A 1 81 ? -5.496 17.147 32.820 1.00 66.19 81 THR A O 1
ATOM 619 N N . LYS A 1 82 ? -7.388 16.782 33.970 1.00 72.31 82 LYS A N 1
ATOM 620 C CA . LYS A 1 82 ? -7.016 17.616 35.124 1.00 72.31 82 LYS A CA 1
ATOM 621 C C . LYS A 1 82 ? -5.738 17.131 35.811 1.00 72.31 82 LYS A C 1
ATOM 623 O O . LYS A 1 82 ? -4.924 17.951 36.227 1.00 72.31 82 LYS A O 1
ATOM 628 N N . GLN A 1 83 ? -5.567 15.815 35.947 1.00 77.75 83 GLN A N 1
ATOM 629 C CA . GLN A 1 83 ? -4.357 15.208 36.504 1.00 77.75 83 GLN A CA 1
ATOM 630 C C . GLN A 1 83 ? -3.148 15.488 35.605 1.00 77.75 83 GLN A C 1
ATOM 632 O O . GLN A 1 83 ? -2.127 15.959 36.097 1.00 77.75 83 GLN A O 1
ATOM 637 N N . PHE A 1 84 ? -3.280 15.267 34.296 1.00 78.31 84 PHE A N 1
ATOM 638 C CA . PHE A 1 84 ? -2.215 15.495 33.327 1.00 78.31 84 PHE A CA 1
ATOM 639 C C . PHE A 1 84 ? -1.815 16.969 33.250 1.00 78.31 84 PHE A C 1
ATOM 641 O O . PHE A 1 84 ? -0.627 17.278 33.263 1.00 78.31 84 PHE A O 1
ATOM 648 N N . ASP A 1 85 ? -2.771 17.898 33.246 1.00 73.00 85 ASP A N 1
ATOM 649 C CA . ASP A 1 85 ? -2.480 19.336 33.260 1.00 73.00 85 ASP A CA 1
ATOM 650 C C . ASP A 1 85 ? -1.652 19.738 34.485 1.00 73.00 85 ASP A C 1
ATOM 652 O O . ASP A 1 85 ? -0.717 20.538 34.365 1.00 73.00 85 ASP A O 1
ATOM 656 N N . ALA A 1 86 ? -1.948 19.127 35.637 1.00 81.19 86 ALA A N 1
ATOM 657 C CA . ALA A 1 86 ? -1.242 19.344 36.894 1.00 81.19 86 ALA A CA 1
ATOM 658 C C . ALA A 1 86 ? 0.156 18.697 36.951 1.00 81.19 86 ALA A C 1
ATOM 660 O O . ALA A 1 86 ? 0.930 19.024 37.851 1.00 81.19 86 ALA A O 1
ATOM 661 N N . PHE A 1 87 ? 0.508 17.808 36.015 1.00 84.38 87 PHE A N 1
ATOM 662 C CA . PHE A 1 87 ? 1.817 17.157 36.000 1.00 84.38 87 PHE A CA 1
ATOM 663 C C . PHE A 1 87 ? 2.954 18.115 35.649 1.00 84.38 87 PHE A C 1
ATOM 665 O O . PHE A 1 87 ? 2.868 18.927 34.719 1.00 84.38 87 PHE A O 1
ATOM 672 N N . ALA A 1 88 ? 4.078 17.945 36.343 1.00 83.38 88 ALA A N 1
ATOM 673 C CA . ALA A 1 88 ? 5.354 18.519 35.942 1.00 83.38 88 ALA A CA 1
ATOM 674 C C . ALA A 1 88 ? 5.836 17.906 34.604 1.00 83.38 88 ALA A C 1
ATOM 676 O O . ALA A 1 88 ? 5.418 16.801 34.247 1.00 83.38 88 ALA A O 1
ATOM 677 N N . PRO A 1 89 ? 6.741 18.565 33.854 1.00 80.69 89 PRO A N 1
ATOM 678 C CA . PRO A 1 89 ? 7.237 18.044 32.575 1.00 80.69 89 PRO A CA 1
ATOM 679 C C . PRO A 1 89 ? 7.772 16.601 32.640 1.00 80.69 89 PRO A C 1
ATOM 681 O O . PRO A 1 89 ? 7.433 15.788 31.784 1.00 80.69 89 PRO A O 1
ATOM 684 N N . GLY A 1 90 ? 8.526 16.245 33.689 1.00 81.50 90 GLY A N 1
ATOM 685 C CA . GLY A 1 90 ? 9.031 14.877 33.882 1.00 81.50 90 GLY A CA 1
ATOM 686 C C . GLY A 1 90 ? 7.916 13.838 34.062 1.00 81.50 90 GLY A C 1
ATOM 687 O O . GLY A 1 90 ? 7.950 12.773 33.452 1.00 81.50 90 GLY A O 1
ATOM 688 N N . GLN A 1 91 ? 6.867 14.182 34.813 1.00 85.44 91 GLN A N 1
ATOM 689 C CA . GLN A 1 91 ? 5.683 13.335 34.997 1.00 85.44 91 GLN A CA 1
ATOM 690 C C . GLN A 1 91 ? 4.897 13.154 33.695 1.00 85.44 91 GLN A C 1
ATOM 692 O O . GLN A 1 91 ? 4.429 12.053 33.409 1.00 85.44 91 GLN A O 1
ATOM 697 N N . LYS A 1 92 ? 4.791 14.206 32.872 1.00 84.38 92 LYS A N 1
ATOM 698 C CA . LYS A 1 92 ? 4.160 14.134 31.544 1.00 84.38 92 LYS A CA 1
ATOM 699 C C . LYS A 1 92 ? 4.909 13.182 30.615 1.00 84.38 92 LYS A C 1
ATOM 701 O O . LYS A 1 92 ? 4.264 12.377 29.941 1.00 84.38 92 LYS A O 1
ATOM 706 N N . LYS A 1 93 ? 6.246 13.222 30.625 1.00 84.69 93 LYS A N 1
ATOM 707 C CA . LYS A 1 93 ? 7.094 12.293 29.861 1.00 84.69 93 LYS A CA 1
ATOM 708 C C . LYS A 1 93 ? 6.886 10.844 30.314 1.00 84.69 93 LYS A C 1
ATOM 710 O O . LYS A 1 93 ? 6.583 9.992 29.484 1.00 84.69 93 LYS A O 1
ATOM 715 N N . VAL A 1 94 ? 6.932 10.575 31.623 1.00 88.75 94 VAL A N 1
ATOM 716 C CA . VAL A 1 94 ? 6.677 9.231 32.188 1.00 88.75 94 VAL A CA 1
ATOM 717 C C . VAL A 1 94 ? 5.276 8.729 31.831 1.00 88.75 94 VAL A C 1
ATOM 719 O O . VAL A 1 94 ? 5.123 7.614 31.336 1.00 88.75 94 VAL A O 1
ATOM 722 N N . PHE A 1 95 ? 4.250 9.561 32.018 1.00 87.69 95 PHE A N 1
ATOM 723 C CA . PHE A 1 95 ? 2.873 9.216 31.668 1.00 87.69 95 PHE A CA 1
ATOM 724 C C . PHE A 1 95 ? 2.731 8.881 30.176 1.00 87.69 95 PHE A C 1
ATOM 726 O O . PHE A 1 95 ? 2.096 7.887 29.821 1.00 87.69 95 PHE A O 1
ATOM 733 N N . THR A 1 96 ? 3.350 9.676 29.299 1.00 86.56 96 THR A N 1
ATOM 734 C CA . THR A 1 96 ? 3.331 9.457 27.844 1.00 86.56 96 THR A CA 1
ATOM 735 C C . THR A 1 96 ? 4.023 8.146 27.476 1.00 86.56 96 THR A C 1
ATOM 737 O O . THR A 1 96 ? 3.432 7.334 26.764 1.00 86.56 96 THR A O 1
ATOM 740 N N . ARG A 1 97 ? 5.216 7.884 28.029 1.00 90.56 97 ARG A N 1
ATOM 741 C CA . ARG A 1 97 ? 5.965 6.635 27.826 1.00 90.56 97 ARG A CA 1
ATOM 742 C C . ARG A 1 97 ? 5.154 5.410 28.252 1.00 90.56 97 ARG A C 1
ATOM 744 O O . ARG A 1 97 ? 5.079 4.456 27.486 1.00 90.56 97 ARG A O 1
ATOM 751 N N . ILE A 1 98 ? 4.513 5.429 29.423 1.00 89.50 98 ILE A N 1
ATOM 752 C CA . ILE A 1 98 ? 3.705 4.290 29.899 1.00 89.50 98 ILE A CA 1
ATOM 753 C C . ILE A 1 98 ? 2.516 4.034 28.967 1.00 89.50 98 ILE A C 1
ATOM 755 O O . ILE A 1 98 ? 2.277 2.887 28.589 1.00 89.50 98 ILE A O 1
ATOM 759 N N . ASN A 1 99 ? 1.793 5.080 28.554 1.00 85.62 99 ASN A N 1
ATOM 760 C CA . ASN A 1 99 ? 0.662 4.923 27.635 1.00 85.62 99 ASN A CA 1
ATOM 761 C C . ASN A 1 99 ? 1.108 4.465 26.239 1.00 85.62 99 ASN A C 1
ATOM 763 O O . ASN A 1 99 ? 0.422 3.650 25.623 1.00 85.62 99 ASN A O 1
ATOM 767 N N . PHE A 1 100 ? 2.267 4.922 25.754 1.00 89.25 100 PHE A N 1
ATOM 768 C CA . PHE A 1 100 ? 2.838 4.432 24.503 1.00 89.25 100 PHE A CA 1
ATOM 769 C C . PHE A 1 100 ? 3.147 2.930 24.589 1.00 89.25 100 PHE A C 1
ATOM 771 O O . PHE A 1 100 ? 2.658 2.153 23.767 1.00 89.25 100 PHE A O 1
ATOM 778 N N . THR A 1 101 ? 3.866 2.495 25.629 1.00 91.31 101 THR A N 1
ATOM 779 C CA . THR A 1 101 ? 4.185 1.076 25.842 1.00 91.31 101 THR A CA 1
ATOM 780 C C . THR A 1 101 ? 2.930 0.229 26.076 1.00 91.31 101 THR A C 1
ATOM 782 O O . THR A 1 101 ? 2.873 -0.911 25.621 1.00 91.31 101 THR A O 1
ATOM 785 N N . LYS A 1 102 ? 1.884 0.783 26.708 1.00 88.06 102 LYS A N 1
ATOM 786 C CA . LYS A 1 102 ? 0.572 0.126 26.831 1.00 88.06 102 LYS A CA 1
ATOM 787 C C . LYS A 1 102 ? -0.026 -0.173 25.457 1.00 88.06 102 LYS A C 1
ATOM 789 O O . LYS A 1 102 ? -0.441 -1.304 25.220 1.00 88.06 102 LYS A O 1
ATOM 794 N N . GLY A 1 103 ? -0.036 0.807 24.552 1.00 85.19 103 GLY A N 1
ATOM 795 C CA . GLY A 1 103 ? -0.502 0.595 23.181 1.00 85.19 103 GLY A CA 1
ATOM 796 C C . GLY A 1 103 ? 0.272 -0.527 22.484 1.00 85.19 103 GLY A C 1
ATOM 797 O O . GLY A 1 103 ? -0.328 -1.386 21.841 1.00 85.19 103 GLY A O 1
ATOM 798 N N . LEU A 1 104 ? 1.599 -0.573 22.664 1.00 89.25 104 LEU A N 1
ATOM 799 C CA . LEU A 1 104 ? 2.432 -1.650 22.117 1.00 89.25 104 LEU A CA 1
ATOM 800 C C . LEU A 1 104 ? 2.065 -3.013 22.718 1.00 89.25 104 LEU A C 1
ATOM 802 O O . LEU A 1 104 ? 1.940 -3.982 21.978 1.00 89.25 104 LEU A O 1
ATOM 806 N N . ALA A 1 105 ? 1.839 -3.101 24.029 1.00 89.38 105 ALA A N 1
ATOM 807 C CA . ALA A 1 105 ? 1.415 -4.341 24.682 1.00 89.38 105 ALA A CA 1
ATOM 808 C C . ALA A 1 105 ? 0.074 -4.855 24.130 1.00 89.38 105 ALA A C 1
ATOM 810 O O . ALA A 1 105 ? -0.049 -6.038 23.819 1.00 89.38 105 ALA A O 1
ATOM 811 N N . MET A 1 106 ? -0.900 -3.964 23.930 1.00 84.88 106 MET A N 1
ATOM 812 C CA . MET A 1 106 ? -2.190 -4.310 23.325 1.00 84.88 106 MET A CA 1
ATOM 813 C C . MET A 1 106 ? -2.040 -4.787 21.876 1.00 84.88 106 MET A C 1
ATOM 815 O O . MET A 1 106 ? -2.652 -5.775 21.473 1.00 84.88 106 MET A O 1
ATOM 819 N N . GLN A 1 107 ? -1.192 -4.122 21.088 1.00 82.62 107 GLN A N 1
ATOM 820 C CA . GLN A 1 107 ? -0.910 -4.552 19.721 1.00 82.62 107 GLN A CA 1
ATOM 821 C C . GLN A 1 107 ? -0.186 -5.907 19.686 1.00 82.62 107 GLN A C 1
ATOM 823 O O . GLN A 1 107 ? -0.485 -6.742 18.831 1.00 82.62 107 GLN A O 1
ATOM 828 N N . ALA A 1 108 ? 0.753 -6.147 20.605 1.00 86.06 108 ALA A N 1
ATOM 829 C CA . ALA A 1 108 ? 1.429 -7.433 20.732 1.00 86.06 108 ALA A CA 1
ATOM 830 C C . ALA A 1 108 ? 0.445 -8.547 21.108 1.00 86.06 108 ALA A C 1
ATOM 832 O O . ALA A 1 108 ? 0.501 -9.606 20.491 1.00 86.06 108 ALA A O 1
ATOM 833 N N . ALA A 1 109 ? -0.498 -8.294 22.023 1.00 83.31 109 ALA A N 1
ATOM 834 C CA . ALA A 1 109 ? -1.531 -9.259 22.406 1.00 83.31 109 ALA A CA 1
ATOM 835 C C . ALA A 1 109 ? -2.337 -9.758 21.199 1.00 83.31 109 ALA A C 1
ATOM 837 O O . ALA A 1 109 ? -2.559 -10.958 21.057 1.00 83.31 109 ALA A O 1
ATOM 838 N N . VAL A 1 110 ? -2.701 -8.853 20.284 1.00 77.62 110 VAL A N 1
ATOM 839 C CA . VAL A 1 110 ? -3.387 -9.212 19.034 1.00 77.62 110 VAL A CA 1
ATOM 840 C C . VAL A 1 110 ? -2.523 -10.136 18.177 1.00 77.62 110 VAL A C 1
ATOM 842 O O . VAL A 1 110 ? -3.006 -11.167 17.722 1.00 77.62 110 VAL A O 1
ATOM 845 N N . HIS A 1 111 ? -1.244 -9.813 17.982 1.00 77.00 111 HIS A N 1
ATOM 846 C CA . HIS A 1 111 ? -0.352 -10.629 17.153 1.00 77.00 111 HIS A CA 1
ATOM 847 C C . HIS A 1 111 ? 0.010 -11.985 17.778 1.00 77.00 111 HIS A C 1
ATOM 849 O O . HIS A 1 111 ? 0.169 -12.964 17.044 1.00 77.00 111 HIS A O 1
ATOM 855 N N . ILE A 1 112 ? 0.117 -12.052 19.108 1.00 78.06 112 ILE A N 1
ATOM 856 C CA . ILE A 1 112 ? 0.306 -13.304 19.849 1.00 78.06 112 ILE A CA 1
ATOM 857 C C . ILE A 1 112 ? -0.941 -14.170 19.686 1.00 78.06 112 ILE A C 1
ATOM 859 O O . ILE A 1 112 ? -0.829 -15.299 19.217 1.00 78.06 112 ILE A O 1
ATOM 863 N N . ALA A 1 113 ? -2.129 -13.623 19.965 1.00 75.44 113 ALA A N 1
ATOM 864 C CA . ALA A 1 113 ? -3.387 -14.339 19.781 1.00 75.44 113 ALA A CA 1
ATOM 865 C C . ALA A 1 113 ? -3.531 -14.852 18.343 1.00 75.44 113 ALA A C 1
ATOM 867 O O . ALA A 1 113 ? -3.825 -16.022 18.140 1.00 75.44 113 ALA A O 1
ATOM 868 N N . GLU A 1 114 ? -3.267 -14.013 17.333 1.00 71.50 114 GLU A N 1
ATOM 869 C CA . GLU A 1 114 ? -3.305 -14.398 15.915 1.00 71.50 114 GLU A CA 1
ATOM 870 C C . GLU A 1 114 ? -2.413 -15.606 15.594 1.00 71.50 114 GLU A C 1
ATOM 872 O O . GLU A 1 114 ? -2.818 -16.453 14.788 1.00 71.50 114 GLU A O 1
ATOM 877 N N . GLY A 1 115 ? -1.224 -15.665 16.205 1.00 68.94 115 GLY A N 1
ATOM 878 C CA . GLY A 1 115 ? -0.271 -16.766 16.071 1.00 68.94 115 GLY A CA 1
ATOM 879 C C . GLY A 1 115 ? -0.634 -18.015 16.880 1.00 68.94 115 GLY A C 1
ATOM 880 O O . GLY A 1 115 ? -0.313 -19.113 16.438 1.00 68.94 115 GLY A O 1
ATOM 881 N N . ASN A 1 116 ? -1.322 -17.856 18.015 1.00 70.75 116 ASN A N 1
ATOM 882 C CA . ASN A 1 116 ? -1.705 -18.942 18.925 1.00 70.75 116 ASN A CA 1
ATOM 883 C C . ASN A 1 116 ? -3.030 -19.621 18.570 1.00 70.75 116 ASN A C 1
ATOM 885 O O . ASN A 1 116 ? -3.355 -20.666 19.132 1.00 70.75 116 ASN A O 1
ATOM 889 N N . VAL A 1 117 ? -3.841 -19.023 17.694 1.00 65.44 117 VAL A N 1
ATOM 890 C CA . VAL A 1 117 ? -5.150 -19.593 17.364 1.00 65.44 117 VAL A CA 1
ATOM 891 C C . VAL A 1 117 ? -4.984 -21.024 16.866 1.00 65.44 117 VAL A C 1
ATOM 893 O O . VAL A 1 117 ? -4.275 -21.228 15.877 1.00 65.44 117 VAL A O 1
ATOM 896 N N . PRO A 1 118 ? -5.668 -21.990 17.503 1.00 57.12 118 PRO A N 1
ATOM 897 C CA . PRO A 1 118 ? -5.586 -23.380 17.105 1.00 57.12 118 PRO A CA 1
ATOM 898 C C . PRO A 1 118 ? -5.924 -23.546 15.622 1.00 57.12 118 PRO A C 1
ATOM 900 O O . PRO A 1 118 ? -6.796 -22.844 15.094 1.00 57.12 118 PRO A O 1
ATOM 903 N N . ASP A 1 119 ? -5.277 -24.515 14.973 1.00 55.75 119 ASP A N 1
ATOM 904 C CA . ASP A 1 119 ? -5.658 -25.039 13.655 1.00 55.75 119 ASP A CA 1
ATOM 905 C C . ASP A 1 119 ? -7.015 -25.779 13.778 1.00 55.75 119 ASP A C 1
ATOM 907 O O . ASP A 1 119 ? -7.128 -26.997 13.624 1.00 55.75 119 ASP A O 1
ATOM 911 N N . ASP A 1 120 ? -8.067 -25.053 14.163 1.00 49.56 120 ASP A N 1
ATOM 912 C CA . ASP A 1 120 ? -9.380 -25.609 14.452 1.00 49.56 120 ASP A CA 1
ATOM 913 C C . ASP A 1 120 ? -10.193 -25.765 13.164 1.00 49.56 120 ASP A C 1
ATOM 915 O O . ASP A 1 120 ? -10.828 -24.836 12.648 1.00 49.56 120 ASP A O 1
ATOM 919 N N . ARG A 1 121 ? -10.183 -27.002 12.667 1.00 50.16 121 ARG A N 1
ATOM 920 C CA . ARG A 1 121 ? -10.922 -27.454 11.482 1.00 50.16 121 ARG A CA 1
ATOM 921 C C . ARG A 1 121 ? -12.428 -27.264 11.608 1.00 50.16 121 ARG A C 1
ATOM 923 O O . ARG A 1 121 ? -13.088 -27.097 10.587 1.00 50.16 121 ARG A O 1
ATOM 930 N N . ALA A 1 122 ? -12.980 -27.298 12.823 1.00 38.38 122 ALA A N 1
ATOM 931 C CA . ALA A 1 122 ? -14.425 -27.220 13.028 1.00 38.38 122 ALA A CA 1
ATOM 932 C C . ALA A 1 122 ? -14.976 -25.813 12.746 1.00 38.38 122 ALA A C 1
ATOM 934 O O . ALA A 1 122 ? -16.157 -25.664 12.435 1.00 38.38 122 ALA A O 1
ATOM 935 N N . HIS A 1 123 ? -14.124 -24.785 12.820 1.00 45.97 123 HIS A N 1
ATOM 936 C CA . HIS A 1 123 ? -14.539 -23.385 12.729 1.00 45.97 123 HIS A CA 1
ATOM 937 C C . HIS A 1 123 ? -13.962 -22.627 11.524 1.00 45.97 123 HIS A C 1
ATOM 939 O O . HIS A 1 123 ? -14.388 -21.493 11.282 1.00 45.97 123 HIS A O 1
ATOM 945 N N . ASN A 1 124 ? -13.029 -23.219 10.766 1.00 55.50 124 ASN A N 1
ATOM 946 C CA . ASN A 1 124 ? -12.504 -22.651 9.523 1.00 55.50 124 ASN A CA 1
ATOM 947 C C . ASN A 1 124 ? -12.620 -23.655 8.355 1.00 55.50 124 ASN A C 1
ATOM 949 O O . ASN A 1 124 ? -11.717 -24.463 8.142 1.00 55.50 124 ASN A O 1
ATOM 953 N N . PRO A 1 125 ? -13.699 -23.601 7.556 1.00 52.59 125 PRO A N 1
ATOM 954 C CA . PRO A 1 125 ? -13.863 -24.480 6.396 1.00 52.59 125 PRO A CA 1
ATOM 955 C C . PRO A 1 125 ? -12.873 -24.180 5.257 1.00 52.59 125 PRO A C 1
ATOM 957 O O . PRO A 1 125 ? -12.694 -25.009 4.373 1.00 52.59 125 PRO A O 1
ATOM 960 N N . LEU A 1 126 ? -12.197 -23.026 5.298 1.00 61.31 126 LEU A N 1
ATOM 961 C CA . LEU A 1 126 ? -11.097 -22.666 4.397 1.00 61.31 126 LEU A CA 1
ATOM 962 C C . LEU A 1 126 ? -9.730 -23.104 4.946 1.00 61.31 126 LEU A C 1
ATOM 964 O O . LEU A 1 126 ? -8.697 -22.659 4.455 1.00 61.31 126 LEU A O 1
ATOM 968 N N . HIS A 1 127 ? -9.695 -23.956 5.974 1.00 73.62 127 HIS A N 1
ATOM 969 C CA . HIS A 1 127 ? -8.443 -24.509 6.471 1.00 73.62 127 HIS A CA 1
ATOM 970 C C . HIS A 1 127 ? -7.801 -25.407 5.407 1.00 73.62 127 HIS A C 1
ATOM 972 O O . HIS A 1 127 ? -8.460 -26.269 4.823 1.00 73.62 127 HIS A O 1
ATOM 978 N N . TYR A 1 128 ? -6.499 -25.234 5.180 1.00 75.44 128 TYR A N 1
ATOM 979 C CA . TYR A 1 128 ? -5.777 -25.887 4.087 1.00 75.44 128 TYR A CA 1
ATOM 980 C C . TYR A 1 128 ? -5.941 -27.412 4.073 1.00 75.44 128 TYR A C 1
ATOM 982 O O . TYR A 1 128 ? -6.266 -27.999 3.045 1.00 75.44 128 TYR A O 1
ATOM 990 N N . GLU A 1 129 ? -5.804 -28.059 5.232 1.00 80.88 129 GLU A N 1
ATOM 991 C CA . GLU A 1 129 ? -6.011 -29.506 5.349 1.00 80.88 129 GLU A CA 1
ATOM 992 C C . GLU A 1 129 ? -7.442 -29.938 5.012 1.00 80.88 129 GLU A C 1
ATOM 994 O O . GLU A 1 129 ? -7.630 -30.997 4.420 1.00 80.88 129 GLU A O 1
ATOM 999 N N . THR A 1 130 ? -8.445 -29.123 5.348 1.00 82.19 130 THR A N 1
ATOM 1000 C CA . THR A 1 130 ? -9.847 -29.412 5.021 1.00 82.19 130 THR A CA 1
ATOM 1001 C C . THR A 1 130 ? -10.045 -29.411 3.508 1.00 82.19 130 THR A C 1
ATOM 1003 O O . THR A 1 130 ? -10.663 -30.331 2.976 1.00 82.19 130 THR A O 1
ATOM 1006 N N . ILE A 1 131 ? -9.461 -28.435 2.802 1.00 82.56 131 ILE A N 1
ATOM 1007 C CA . ILE A 1 131 ? -9.498 -28.371 1.335 1.00 82.56 131 ILE A CA 1
ATOM 1008 C C . ILE A 1 131 ? -8.758 -29.555 0.716 1.00 82.56 131 ILE A C 1
ATOM 1010 O O . ILE A 1 131 ? -9.324 -30.237 -0.131 1.00 82.56 131 ILE A O 1
ATOM 1014 N N . MET A 1 132 ? -7.541 -29.855 1.175 1.00 82.50 132 MET A N 1
ATOM 1015 C CA . MET A 1 132 ? -6.752 -30.992 0.679 1.00 82.50 132 MET A CA 1
ATOM 1016 C C . MET A 1 132 ? -7.477 -32.328 0.865 1.00 82.50 132 MET A C 1
ATOM 1018 O O . MET A 1 132 ? -7.512 -33.139 -0.057 1.00 82.50 132 MET A O 1
ATOM 1022 N N . THR A 1 133 ? -8.087 -32.531 2.036 1.00 85.50 133 THR A N 1
ATOM 1023 C CA . THR A 1 133 ? -8.891 -33.725 2.335 1.00 85.50 133 THR A CA 1
ATOM 1024 C C . THR A 1 133 ? -10.108 -33.792 1.415 1.00 85.50 133 THR A C 1
ATOM 1026 O O . THR A 1 133 ? -10.339 -34.820 0.792 1.00 85.50 133 THR A O 1
ATOM 1029 N N . SER A 1 134 ? -10.826 -32.678 1.243 1.00 85.44 134 SER A N 1
ATOM 1030 C CA . SER A 1 134 ? -12.005 -32.618 0.366 1.00 85.44 134 SER A CA 1
ATOM 1031 C C . SER A 1 134 ? -11.653 -32.886 -1.102 1.00 85.44 134 SER A C 1
ATOM 1033 O O . SER A 1 134 ? -12.415 -33.536 -1.810 1.00 85.44 134 SER A O 1
ATOM 1035 N N . LEU A 1 135 ? -10.494 -32.410 -1.573 1.00 85.12 135 LEU A N 1
ATOM 1036 C CA . LEU A 1 135 ? -9.991 -32.696 -2.920 1.00 85.12 135 LEU A CA 1
ATOM 1037 C C . LEU A 1 135 ? -9.644 -34.179 -3.085 1.00 85.12 135 LEU A C 1
ATOM 1039 O O . LEU A 1 135 ? -9.994 -34.778 -4.100 1.00 85.12 135 LEU A O 1
ATOM 1043 N N . HIS A 1 136 ? -8.993 -34.774 -2.083 1.00 86.31 136 HIS A N 1
ATOM 1044 C CA . HIS A 1 136 ? -8.680 -36.201 -2.083 1.00 86.31 136 HIS A CA 1
ATOM 1045 C C . HIS A 1 136 ? -9.952 -37.055 -2.131 1.00 86.31 136 HIS A C 1
ATOM 1047 O O . HIS A 1 136 ? -10.076 -37.947 -2.970 1.00 86.31 136 HIS A O 1
ATOM 1053 N N . GLU A 1 137 ? -10.932 -36.736 -1.283 1.00 87.50 137 GLU A N 1
ATOM 1054 C CA . GLU A 1 137 ? -12.237 -37.403 -1.238 1.00 87.50 137 GLU A CA 1
ATOM 1055 C C . GLU A 1 137 ? -13.032 -37.223 -2.543 1.00 87.50 137 GLU A C 1
ATOM 1057 O O . GLU A 1 137 ? -13.763 -38.127 -2.947 1.00 87.50 137 GLU A O 1
ATOM 1062 N N . ALA A 1 138 ? -12.847 -36.099 -3.243 1.00 84.94 138 ALA A N 1
ATOM 1063 C CA . ALA A 1 138 ? -13.401 -35.856 -4.577 1.00 84.94 138 ALA A CA 1
ATOM 1064 C C . ALA A 1 138 ? -12.650 -36.595 -5.708 1.00 84.94 138 ALA A C 1
ATOM 1066 O O . ALA A 1 138 ? -13.033 -36.485 -6.874 1.00 84.94 138 ALA A O 1
ATOM 1067 N N . GLY A 1 139 ? -11.602 -37.361 -5.387 1.00 86.44 139 GLY A N 1
ATOM 1068 C CA . GLY A 1 139 ? -10.839 -38.166 -6.341 1.00 86.44 139 GLY A CA 1
ATOM 1069 C C . GLY A 1 139 ? -9.716 -37.417 -7.063 1.00 86.44 139 GLY A C 1
ATOM 1070 O O . GLY A 1 139 ? -9.209 -37.925 -8.065 1.00 86.44 139 GLY A O 1
ATOM 1071 N N . CYS A 1 140 ? -9.303 -36.233 -6.595 1.00 84.44 140 CYS A N 1
ATOM 1072 C CA . CYS A 1 140 ? -8.109 -35.579 -7.130 1.00 84.44 140 CYS A CA 1
ATOM 1073 C C . CYS A 1 140 ? -6.851 -36.373 -6.766 1.00 84.44 140 CYS A C 1
ATOM 1075 O O . CYS A 1 140 ? -6.631 -36.709 -5.601 1.00 84.44 140 CYS A O 1
ATOM 1077 N N . SER A 1 141 ? -5.998 -36.639 -7.760 1.00 82.56 141 SER A N 1
ATOM 1078 C CA . SER A 1 141 ? -4.672 -37.193 -7.493 1.00 82.56 141 SER A CA 1
ATOM 1079 C C . SER A 1 141 ? -3.763 -36.136 -6.873 1.00 82.56 141 SER A C 1
ATOM 1081 O O . SER A 1 141 ? -3.973 -34.930 -7.040 1.00 82.56 141 SER A O 1
ATOM 1083 N N . ALA A 1 142 ? -2.718 -36.603 -6.194 1.00 76.25 142 ALA A N 1
ATOM 1084 C CA . ALA A 1 142 ? -1.662 -35.743 -5.689 1.00 76.25 142 ALA A CA 1
ATOM 1085 C C . ALA A 1 142 ? -1.065 -34.890 -6.832 1.00 76.25 142 ALA A C 1
ATOM 1087 O O . ALA A 1 142 ? -1.001 -33.671 -6.698 1.00 76.25 142 ALA A O 1
ATOM 1088 N N . GLU A 1 143 ? -0.765 -35.474 -8.003 1.00 77.06 143 GLU A N 1
ATOM 1089 C CA . GLU A 1 143 ? -0.199 -34.704 -9.127 1.00 77.06 143 GLU A CA 1
ATOM 1090 C C . GLU A 1 143 ? -1.131 -33.585 -9.611 1.00 77.06 143 GLU A C 1
ATOM 1092 O O . GLU A 1 143 ? -0.665 -32.498 -9.944 1.00 77.06 143 GLU A O 1
ATOM 1097 N N . LYS A 1 144 ? -2.454 -33.807 -9.622 1.00 79.38 144 LYS A N 1
ATOM 1098 C CA . LYS A 1 144 ? -3.406 -32.762 -10.030 1.00 79.38 144 LYS A CA 1
ATOM 1099 C C . LYS A 1 144 ? -3.487 -31.632 -9.006 1.00 79.38 144 LYS A C 1
ATOM 1101 O O . LYS A 1 144 ? -3.680 -30.477 -9.381 1.00 79.38 144 LYS A O 1
ATOM 1106 N N . ILE A 1 145 ? -3.346 -31.939 -7.717 1.00 76.50 145 ILE A N 1
ATOM 1107 C CA . ILE A 1 145 ? -3.229 -30.899 -6.692 1.00 76.50 145 ILE A CA 1
ATOM 1108 C C . ILE A 1 145 ? -1.911 -30.153 -6.827 1.00 76.50 145 ILE A C 1
ATOM 1110 O O . ILE A 1 145 ? -1.930 -28.940 -6.679 1.00 76.50 145 ILE A O 1
ATOM 1114 N N . GLU A 1 146 ? -0.803 -30.831 -7.123 1.00 73.19 146 GLU A N 1
ATOM 1115 C CA . GLU A 1 146 ? 0.483 -30.182 -7.410 1.00 73.19 146 GLU A CA 1
ATOM 1116 C C . GLU A 1 146 ? 0.327 -29.183 -8.563 1.00 73.19 146 GLU A C 1
ATOM 1118 O O . GLU A 1 146 ? 0.636 -28.006 -8.403 1.00 73.19 146 GLU A O 1
ATOM 1123 N N . GLU A 1 147 ? -0.301 -29.609 -9.662 1.00 74.56 147 GLU A N 1
ATOM 1124 C CA . GLU A 1 147 ? -0.615 -28.763 -10.819 1.00 74.56 147 GLU A CA 1
ATOM 1125 C C . GLU A 1 147 ? -1.505 -27.559 -10.440 1.00 74.56 147 GLU A C 1
ATOM 1127 O O . GLU A 1 147 ? -1.259 -26.429 -10.864 1.00 74.56 147 GLU A O 1
ATOM 1132 N N . MET A 1 148 ? -2.526 -27.754 -9.596 1.00 76.19 148 MET A N 1
ATOM 1133 C CA . MET A 1 148 ? -3.350 -26.649 -9.084 1.00 76.19 148 MET A CA 1
ATOM 1134 C C . MET A 1 148 ? -2.597 -25.769 -8.074 1.00 76.19 148 MET A C 1
ATOM 1136 O O . MET A 1 148 ? -2.837 -24.566 -8.000 1.00 76.19 148 MET A O 1
ATOM 1140 N N . ALA A 1 149 ? -1.680 -26.327 -7.290 1.00 71.12 149 ALA A N 1
ATOM 1141 C CA . ALA A 1 149 ? -0.883 -25.599 -6.312 1.00 71.12 149 ALA A CA 1
ATOM 1142 C C . ALA A 1 149 ? 0.164 -24.724 -7.008 1.00 71.12 149 ALA A C 1
ATOM 1144 O O . ALA A 1 149 ? 0.303 -23.563 -6.616 1.00 71.12 149 ALA A O 1
ATOM 1145 N N . ASP A 1 150 ? 0.763 -25.195 -8.111 1.00 66.88 150 ASP A N 1
ATOM 1146 C CA . ASP A 1 150 ? 1.581 -24.400 -9.047 1.00 66.88 150 ASP A CA 1
ATOM 1147 C C . ASP A 1 150 ? 0.838 -23.148 -9.514 1.00 66.88 150 ASP A C 1
ATOM 1149 O O . ASP A 1 150 ? 1.416 -22.139 -9.927 1.00 66.88 150 ASP A O 1
ATOM 1153 N N . HIS A 1 151 ? -0.488 -23.217 -9.465 1.00 64.38 151 HIS A N 1
ATOM 1154 C CA . HIS A 1 151 ? -1.382 -22.178 -9.906 1.00 64.38 151 HIS A CA 1
ATOM 1155 C C . HIS A 1 151 ? -1.757 -21.170 -8.798 1.00 64.38 151 HIS A C 1
ATOM 1157 O O . HIS A 1 151 ? -2.535 -20.255 -9.049 1.00 64.38 151 HIS A O 1
ATOM 1163 N N . THR A 1 152 ? -1.155 -21.255 -7.604 1.00 64.50 152 THR A N 1
ATOM 1164 C CA . THR A 1 152 ? -1.467 -20.407 -6.431 1.00 64.50 152 THR A CA 1
ATOM 1165 C C . THR A 1 152 ? -0.339 -19.444 -6.021 1.00 64.50 152 THR A C 1
ATOM 1167 O O . THR A 1 152 ? -0.030 -19.262 -4.842 1.00 64.50 152 THR A O 1
ATOM 1170 N N . THR A 1 153 ? 0.301 -18.784 -6.991 1.00 63.31 153 THR A N 1
ATOM 1171 C CA . THR A 1 153 ? 1.359 -17.796 -6.693 1.00 63.31 153 THR A CA 1
ATOM 1172 C C . THR A 1 153 ? 0.768 -16.505 -6.121 1.00 63.31 153 THR A C 1
ATOM 1174 O O . THR A 1 153 ? -0.208 -16.000 -6.648 1.00 63.31 153 THR A O 1
ATOM 1177 N N . GLN A 1 154 ? 1.381 -15.913 -5.091 1.00 67.38 154 GLN A N 1
ATOM 1178 C CA . GLN A 1 154 ? 1.034 -14.563 -4.628 1.00 67.38 154 GLN A CA 1
ATOM 1179 C C . GLN A 1 154 ? 2.281 -13.716 -4.399 1.00 67.38 154 GLN A C 1
ATOM 1181 O O . GLN A 1 154 ? 3.251 -14.160 -3.782 1.00 67.38 154 GLN A O 1
ATOM 1186 N N . ALA A 1 155 ? 2.186 -12.451 -4.812 1.00 72.81 155 ALA A N 1
ATOM 1187 C CA . ALA A 1 155 ? 3.177 -11.434 -4.528 1.00 72.81 155 ALA A CA 1
ATOM 1188 C C . ALA A 1 155 ? 2.694 -10.427 -3.478 1.00 72.81 155 ALA A C 1
ATOM 1190 O O . ALA A 1 155 ? 1.799 -9.615 -3.728 1.00 72.81 155 ALA A O 1
ATOM 1191 N N . ASN A 1 156 ? 3.325 -10.472 -2.304 1.00 77.69 156 ASN A N 1
ATOM 1192 C CA . ASN A 1 156 ? 3.151 -9.476 -1.252 1.00 77.69 156 ASN A CA 1
ATOM 1193 C C . ASN A 1 156 ? 4.159 -8.348 -1.448 1.00 77.69 156 ASN A C 1
ATOM 1195 O O . ASN A 1 156 ? 5.364 -8.597 -1.489 1.00 77.69 156 ASN A O 1
ATOM 1199 N N . ILE A 1 157 ? 3.671 -7.114 -1.534 1.00 82.69 157 ILE A N 1
ATOM 1200 C CA . ILE A 1 157 ? 4.522 -5.933 -1.691 1.00 82.69 157 ILE A CA 1
ATOM 1201 C C . ILE A 1 157 ? 4.548 -5.151 -0.384 1.00 82.69 157 ILE A C 1
ATOM 1203 O O . ILE A 1 157 ? 3.584 -4.472 -0.045 1.00 82.69 157 ILE A O 1
ATOM 1207 N N . ALA A 1 158 ? 5.644 -5.239 0.353 1.00 84.69 158 ALA A N 1
ATOM 1208 C CA . ALA A 1 158 ? 5.900 -4.436 1.531 1.00 84.69 158 ALA A CA 1
ATOM 1209 C C . ALA A 1 158 ? 6.043 -2.947 1.174 1.00 84.69 158 ALA A C 1
ATOM 1211 O O . ALA A 1 158 ? 6.710 -2.571 0.209 1.00 84.69 158 ALA A O 1
ATOM 1212 N N . THR A 1 159 ? 5.437 -2.093 1.998 1.00 84.31 159 THR A N 1
ATOM 1213 C CA . THR A 1 159 ? 5.567 -0.631 1.915 1.00 84.31 159 THR A CA 1
ATOM 1214 C C . THR A 1 159 ? 6.095 -0.059 3.217 1.00 84.31 159 THR A C 1
ATOM 1216 O O . THR A 1 159 ? 5.988 -0.686 4.273 1.00 84.31 159 THR A O 1
ATOM 1219 N N . ALA A 1 160 ? 6.690 1.133 3.145 1.00 82.06 160 ALA A N 1
ATOM 1220 C CA . ALA A 1 160 ? 7.179 1.833 4.324 1.00 82.06 160 ALA A CA 1
ATOM 1221 C C . ALA A 1 160 ? 6.055 2.045 5.350 1.00 82.06 160 ALA A C 1
ATOM 1223 O O . ALA A 1 160 ? 4.898 2.287 4.988 1.00 82.06 160 ALA A O 1
ATOM 1224 N N . HIS A 1 161 ? 6.392 1.979 6.640 1.00 82.50 161 HIS A N 1
ATOM 1225 C CA . HIS A 1 161 ? 5.443 2.346 7.681 1.00 82.50 161 HIS A CA 1
ATOM 1226 C C . HIS A 1 161 ? 5.262 3.868 7.678 1.00 82.50 161 HIS A C 1
ATOM 1228 O O . HIS A 1 161 ? 6.199 4.570 8.047 1.00 82.50 161 HIS A O 1
ATOM 1234 N N . PRO A 1 162 ? 4.075 4.403 7.320 1.00 74.06 162 PRO A N 1
ATOM 1235 C CA . PRO A 1 162 ? 3.893 5.838 7.079 1.00 74.06 162 PRO A CA 1
ATOM 1236 C C . PRO A 1 162 ? 4.241 6.697 8.296 1.00 74.06 162 PRO A C 1
ATOM 1238 O O . PRO A 1 162 ? 4.644 7.844 8.162 1.00 74.06 162 PRO A O 1
ATOM 1241 N N . THR A 1 163 ? 4.093 6.128 9.491 1.00 73.38 163 THR A N 1
ATOM 1242 C CA . THR A 1 163 ? 4.367 6.828 10.743 1.00 73.38 163 THR A CA 1
ATOM 1243 C C . THR A 1 163 ? 5.568 6.311 11.516 1.00 73.38 163 THR A C 1
ATOM 1245 O O . THR A 1 163 ? 5.777 6.822 12.609 1.00 73.38 163 THR A O 1
ATOM 1248 N N . GLY A 1 164 ? 6.273 5.285 11.000 1.00 74.69 164 GLY A N 1
ATOM 1249 C CA . GLY A 1 164 ? 7.375 4.552 11.653 1.00 74.69 164 GLY A CA 1
ATOM 1250 C C . GLY A 1 164 ? 7.518 4.837 13.146 1.00 74.69 164 GLY A C 1
ATOM 1251 O O . GLY A 1 164 ? 8.385 5.599 13.524 1.00 74.69 164 GLY A O 1
ATOM 1252 N N . TYR A 1 165 ? 6.584 4.372 13.980 1.00 83.06 165 TYR A N 1
ATOM 1253 C CA . TYR A 1 165 ? 6.371 4.983 15.304 1.00 83.06 165 TYR A CA 1
ATOM 1254 C C . TYR A 1 165 ? 7.349 4.492 16.380 1.00 83.06 165 TYR A C 1
ATOM 1256 O O . TYR A 1 165 ? 7.265 4.944 17.515 1.00 83.06 165 TYR A O 1
ATOM 1264 N N . LEU A 1 166 ? 8.275 3.596 16.032 1.00 88.56 166 LEU A N 1
ATOM 1265 C CA . LEU A 1 166 ? 9.301 3.047 16.918 1.00 88.56 166 LEU A CA 1
ATOM 1266 C C . LEU A 1 166 ? 10.691 3.382 16.383 1.00 88.56 166 LEU A C 1
ATOM 1268 O O . LEU A 1 166 ? 10.882 3.366 15.173 1.00 88.56 166 LEU A O 1
ATOM 1272 N N . SER A 1 167 ? 11.656 3.617 17.269 1.00 88.75 167 SER A N 1
ATOM 1273 C CA . SER A 1 167 ? 13.082 3.586 16.921 1.00 88.75 167 SER A CA 1
ATOM 1274 C C . SER A 1 167 ? 13.511 2.189 16.438 1.00 88.75 167 SER A C 1
ATOM 1276 O O . SER A 1 167 ? 12.733 1.228 16.511 1.00 88.75 167 SER A O 1
ATOM 1278 N N . ASP A 1 168 ? 14.743 2.045 15.945 1.00 85.12 168 ASP A N 1
ATOM 1279 C CA . ASP A 1 168 ? 15.277 0.742 15.527 1.00 85.12 168 ASP A CA 1
ATOM 1280 C C . ASP A 1 168 ? 15.315 -0.248 16.705 1.00 85.12 168 ASP A C 1
ATOM 1282 O O . ASP A 1 168 ? 14.806 -1.369 16.585 1.00 85.12 168 ASP A O 1
ATOM 1286 N N . GLU A 1 169 ? 15.810 0.190 17.867 1.00 89.75 169 GLU A N 1
ATOM 1287 C CA . GLU A 1 169 ? 15.824 -0.590 19.109 1.00 89.75 169 GLU A CA 1
ATOM 1288 C C . GLU A 1 169 ? 14.407 -0.835 19.637 1.00 89.75 169 GLU A C 1
ATOM 1290 O O . GLU A 1 169 ? 14.081 -1.945 20.065 1.00 89.75 169 GLU A O 1
ATOM 1295 N N . GLY A 1 170 ? 13.538 0.181 19.581 1.00 91.25 170 GLY A N 1
ATOM 1296 C CA . GLY A 1 170 ? 12.130 0.051 19.956 1.00 91.25 170 GLY A CA 1
ATOM 1297 C C . GLY A 1 170 ? 11.401 -0.987 19.103 1.00 91.25 170 GLY A C 1
ATOM 1298 O O . GLY A 1 170 ? 10.612 -1.777 19.622 1.00 91.25 170 GLY A O 1
ATOM 1299 N N . THR A 1 171 ? 11.718 -1.039 17.807 1.00 89.38 171 THR A N 1
ATOM 1300 C CA . THR A 1 171 ? 11.210 -2.050 16.875 1.00 89.38 171 THR A CA 1
ATOM 1301 C C . THR A 1 171 ? 11.681 -3.442 17.278 1.00 89.38 171 THR A C 1
ATOM 1303 O O . THR A 1 171 ? 10.858 -4.349 17.358 1.00 89.38 171 THR A O 1
ATOM 1306 N N . ASP A 1 172 ? 12.963 -3.627 17.596 1.00 88.31 172 ASP A N 1
ATOM 1307 C CA . ASP A 1 172 ? 13.487 -4.941 17.993 1.00 88.31 172 ASP A CA 1
ATOM 1308 C C . ASP A 1 172 ? 12.884 -5.448 19.306 1.00 88.31 172 ASP A C 1
ATOM 1310 O O . ASP A 1 172 ? 12.551 -6.631 19.415 1.00 88.31 172 ASP A O 1
ATOM 1314 N N . LEU A 1 173 ? 12.684 -4.564 20.287 1.00 92.81 173 LEU A N 1
ATOM 1315 C CA . LEU A 1 173 ? 11.997 -4.906 21.534 1.00 92.81 173 LEU A CA 1
ATOM 1316 C C . LEU A 1 173 ? 10.522 -5.242 21.298 1.00 92.81 173 LEU A C 1
ATOM 1318 O O . LEU A 1 173 ? 9.998 -6.175 21.903 1.00 92.81 173 LEU A O 1
ATOM 1322 N N . PHE A 1 174 ? 9.848 -4.508 20.413 1.00 91.88 174 PHE A N 1
ATOM 1323 C CA . PHE A 1 174 ? 8.455 -4.785 20.084 1.00 91.88 174 PHE A CA 1
ATOM 1324 C C . PHE A 1 174 ? 8.294 -6.129 19.366 1.00 91.88 174 PHE A C 1
ATOM 1326 O O . PHE A 1 174 ? 7.402 -6.899 19.711 1.00 91.88 174 PHE A O 1
ATOM 1333 N N . LEU A 1 175 ? 9.188 -6.460 18.432 1.00 87.19 175 LEU A N 1
ATOM 1334 C CA . LEU A 1 175 ? 9.193 -7.769 17.774 1.00 87.19 175 LEU A CA 1
ATOM 1335 C C . LEU A 1 175 ? 9.473 -8.907 18.772 1.00 87.19 175 LEU A C 1
ATOM 1337 O O . LEU A 1 175 ? 8.804 -9.934 18.707 1.00 87.19 175 LEU A O 1
ATOM 1341 N N . GLN A 1 176 ? 10.381 -8.713 19.737 1.00 89.44 176 GLN A N 1
ATOM 1342 C CA . GLN A 1 176 ? 10.591 -9.674 20.833 1.00 89.44 176 GLN A CA 1
ATOM 1343 C C . GLN A 1 176 ? 9.328 -9.870 21.680 1.00 89.44 176 GLN A C 1
ATOM 1345 O O . GLN A 1 176 ? 9.030 -10.993 22.078 1.00 89.44 176 GLN A O 1
ATOM 1350 N N . LEU A 1 177 ? 8.571 -8.796 21.933 1.00 90.38 177 LEU A N 1
ATOM 1351 C CA . LEU A 1 177 ? 7.313 -8.870 22.679 1.00 90.38 177 LEU A CA 1
ATOM 1352 C C . LEU A 1 177 ? 6.248 -9.674 21.921 1.00 90.38 177 LEU A C 1
ATOM 1354 O O . LEU A 1 177 ? 5.482 -10.412 22.527 1.00 90.38 177 LEU A O 1
ATOM 1358 N N . GLN A 1 178 ? 6.199 -9.555 20.596 1.00 86.69 178 GLN A N 1
ATOM 1359 C CA . GLN A 1 178 ? 5.288 -10.346 19.763 1.00 86.69 178 GLN A CA 1
ATOM 1360 C C . GLN A 1 178 ? 5.688 -11.820 19.677 1.00 86.69 178 GLN A C 1
ATOM 1362 O O . GLN A 1 178 ? 4.828 -12.687 19.544 1.00 86.69 178 GLN A O 1
ATOM 1367 N N . ASP A 1 179 ? 6.988 -12.101 19.756 1.00 84.31 179 ASP A N 1
ATOM 1368 C CA . ASP A 1 179 ? 7.546 -13.448 19.667 1.00 84.31 179 ASP A CA 1
ATOM 1369 C C . ASP A 1 179 ? 7.574 -14.157 21.038 1.00 84.31 179 ASP A C 1
ATOM 1371 O O . ASP A 1 179 ? 8.232 -15.185 21.190 1.00 84.31 179 ASP A O 1
ATOM 1375 N N . LEU A 1 180 ? 6.832 -13.659 22.039 1.00 84.12 180 LEU A N 1
ATOM 1376 C CA . LEU A 1 180 ? 6.704 -14.311 23.349 1.00 84.12 180 LEU A CA 1
ATOM 1377 C C . LEU A 1 180 ? 6.185 -15.750 23.253 1.00 84.12 180 LEU A C 1
ATOM 1379 O O . LEU A 1 180 ? 6.533 -16.567 24.099 1.00 84.12 180 LEU A O 1
ATOM 1383 N N . SER A 1 181 ? 5.417 -16.096 22.216 1.00 73.19 181 SER A N 1
ATOM 1384 C CA . SER A 1 181 ? 4.986 -17.481 21.975 1.00 73.19 181 SER A CA 1
ATOM 1385 C C . SER A 1 181 ? 6.156 -18.443 21.721 1.00 73.19 181 SER A C 1
ATOM 1387 O O . SER A 1 181 ? 6.034 -19.637 21.994 1.00 73.19 181 SER A O 1
ATOM 1389 N N . GLN A 1 182 ? 7.305 -17.928 21.269 1.00 74.94 182 GLN A N 1
ATOM 1390 C CA . GLN A 1 182 ? 8.543 -18.687 21.051 1.00 74.94 182 GLN A CA 1
ATOM 1391 C C . GLN A 1 182 ? 9.379 -18.851 22.330 1.00 74.94 182 GLN A C 1
ATOM 1393 O O . GLN A 1 182 ? 10.352 -19.602 22.342 1.00 74.94 182 GLN A O 1
ATOM 1398 N N . VAL A 1 183 ? 9.028 -18.140 23.404 1.00 78.69 183 VAL A N 1
ATOM 1399 C CA . VAL A 1 183 ? 9.675 -18.266 24.714 1.00 78.69 183 VAL A CA 1
ATOM 1400 C C . VAL A 1 183 ? 9.040 -19.447 25.466 1.00 78.69 183 VAL A C 1
ATOM 1402 O O . VAL A 1 183 ? 7.818 -19.628 25.375 1.00 78.69 183 VAL A O 1
ATOM 1405 N N . PRO A 1 184 ? 9.818 -20.266 26.208 1.00 78.06 184 PRO A N 1
ATOM 1406 C CA . PRO A 1 184 ? 9.272 -21.359 27.009 1.00 78.06 184 PRO A CA 1
ATOM 1407 C C . PRO A 1 184 ? 8.136 -20.889 27.919 1.00 78.06 184 PRO A C 1
ATOM 1409 O O . PRO A 1 184 ? 8.231 -19.826 28.530 1.00 78.06 184 PRO A O 1
ATOM 1412 N N . LYS A 1 185 ? 7.071 -21.693 28.029 1.00 74.06 185 LYS A N 1
ATOM 1413 C CA . LYS A 1 185 ? 5.826 -21.320 28.723 1.00 74.06 185 LYS A CA 1
ATOM 1414 C C . LYS A 1 185 ? 6.047 -20.767 30.133 1.00 74.06 185 LYS A C 1
ATOM 1416 O O . LYS A 1 185 ? 5.407 -19.803 30.491 1.00 74.06 185 LYS A O 1
ATOM 1421 N N . GLY A 1 186 ? 6.975 -21.316 30.919 1.00 75.94 186 GLY A N 1
ATOM 1422 C CA . GLY A 1 186 ? 7.250 -20.835 32.284 1.00 75.94 186 GLY A CA 1
ATOM 1423 C C . GLY A 1 186 ? 8.076 -19.543 32.380 1.00 75.94 186 GLY A C 1
ATOM 1424 O O . GLY A 1 186 ? 8.335 -19.069 33.485 1.00 75.94 186 GLY A O 1
ATOM 1425 N N . GLU A 1 187 ? 8.540 -18.998 31.254 1.00 85.69 187 GLU A N 1
ATOM 1426 C CA . GLU A 1 187 ? 9.454 -17.852 31.206 1.00 85.69 187 GLU A CA 1
ATOM 1427 C C . GLU A 1 187 ? 8.843 -16.618 30.532 1.00 85.69 187 GLU A C 1
ATOM 1429 O O . GLU A 1 187 ? 9.430 -15.534 30.597 1.00 85.69 187 GLU A O 1
ATOM 1434 N N . ARG A 1 188 ? 7.672 -16.736 29.895 1.00 85.44 188 ARG A N 1
ATOM 1435 C CA . ARG A 1 188 ? 7.132 -15.681 29.025 1.00 85.44 188 ARG A CA 1
ATOM 1436 C C . ARG A 1 188 ? 6.793 -14.415 29.786 1.00 85.44 188 ARG A C 1
ATOM 1438 O O . ARG A 1 188 ? 7.161 -13.331 29.334 1.00 85.44 188 ARG A O 1
ATOM 1445 N N . LEU A 1 189 ? 6.159 -14.522 30.955 1.00 87.69 189 LEU A N 1
ATOM 1446 C CA . LEU A 1 189 ? 5.851 -13.346 31.771 1.00 87.69 189 LEU A CA 1
ATOM 1447 C C . LEU A 1 189 ? 7.128 -12.630 32.240 1.00 87.69 189 LEU A C 1
ATOM 1449 O O . LEU A 1 189 ? 7.196 -11.398 32.245 1.00 87.69 189 LEU A O 1
ATOM 1453 N N . SER A 1 190 ? 8.157 -13.397 32.608 1.00 89.88 190 SER A N 1
ATOM 1454 C CA . SER A 1 190 ? 9.468 -12.859 32.990 1.00 89.88 190 SER A CA 1
ATOM 1455 C C . SER A 1 190 ? 10.151 -12.161 31.808 1.00 89.88 190 SER A C 1
ATOM 1457 O O . SER A 1 190 ? 10.634 -11.033 31.945 1.00 89.88 190 SER A O 1
ATOM 1459 N N . ALA A 1 191 ? 10.118 -12.781 30.625 1.00 91.75 191 ALA A N 1
ATOM 1460 C CA . ALA A 1 191 ? 10.632 -12.202 29.390 1.00 91.75 191 ALA A CA 1
ATOM 1461 C C . ALA A 1 191 ? 9.895 -10.904 29.025 1.00 91.75 191 ALA A C 1
ATOM 1463 O O . ALA A 1 191 ? 10.547 -9.898 28.743 1.00 91.75 191 ALA A O 1
ATOM 1464 N N . ALA A 1 192 ? 8.561 -10.884 29.121 1.00 92.88 192 ALA A N 1
ATOM 1465 C CA . ALA A 1 192 ? 7.739 -9.699 28.879 1.00 92.88 192 ALA A CA 1
ATOM 1466 C C . ALA A 1 192 ? 8.132 -8.534 29.802 1.00 92.88 192 ALA A C 1
ATOM 1468 O O . ALA A 1 192 ? 8.395 -7.429 29.327 1.00 92.88 192 ALA A O 1
ATOM 1469 N N . ARG A 1 193 ? 8.263 -8.784 31.114 1.00 93.88 193 ARG A N 1
ATOM 1470 C CA . ARG A 1 193 ? 8.740 -7.779 32.084 1.00 93.88 193 ARG A CA 1
ATOM 1471 C C . ARG A 1 193 ? 10.147 -7.280 31.747 1.00 93.88 193 ARG A C 1
ATOM 1473 O O . ARG A 1 193 ? 10.392 -6.075 31.748 1.00 93.88 193 ARG A O 1
ATOM 1480 N N . GLY A 1 194 ? 11.056 -8.187 31.388 1.00 95.69 194 GLY A N 1
ATOM 1481 C CA . GLY A 1 194 ? 12.406 -7.837 30.942 1.00 95.69 194 GLY A CA 1
ATOM 1482 C C . GLY A 1 194 ? 12.413 -6.939 29.700 1.00 95.69 194 GLY A C 1
ATOM 1483 O O . GLY A 1 194 ? 13.216 -6.007 29.620 1.00 95.69 194 GLY A O 1
ATOM 1484 N N . ILE A 1 195 ? 11.502 -7.175 28.753 1.00 96.12 195 ILE A N 1
ATOM 1485 C CA . ILE A 1 195 ? 11.322 -6.339 27.560 1.00 96.12 195 ILE A CA 1
ATOM 1486 C C . ILE A 1 195 ? 10.758 -4.964 27.939 1.00 96.12 195 ILE A C 1
ATOM 1488 O O . ILE A 1 195 ? 11.311 -3.953 27.507 1.00 96.12 195 ILE A O 1
ATOM 1492 N N . PHE A 1 196 ? 9.725 -4.893 28.786 1.00 96.44 196 PHE A N 1
ATOM 1493 C CA . PHE A 1 196 ? 9.160 -3.614 29.235 1.00 96.44 196 PHE A CA 1
ATOM 1494 C C . PHE A 1 196 ? 10.181 -2.755 29.980 1.00 96.44 196 PHE A C 1
ATOM 1496 O O . PHE A 1 196 ? 10.303 -1.566 29.685 1.00 96.44 196 PHE A O 1
ATOM 1503 N N . ARG A 1 197 ? 10.992 -3.355 30.859 1.00 96.12 197 ARG A N 1
ATOM 1504 C CA . ARG A 1 197 ? 12.107 -2.661 31.520 1.00 96.12 197 ARG A CA 1
ATOM 1505 C C . ARG A 1 197 ? 13.062 -2.034 30.507 1.00 96.12 197 ARG A C 1
ATOM 1507 O O . ARG A 1 197 ? 13.438 -0.874 30.658 1.00 96.12 197 ARG A O 1
ATOM 1514 N N . LYS A 1 198 ? 13.429 -2.781 29.459 1.00 96.56 198 LYS A N 1
ATOM 1515 C CA . LYS A 1 198 ? 14.283 -2.264 28.380 1.00 96.56 198 LYS A CA 1
ATOM 1516 C C . LYS A 1 198 ? 13.606 -1.107 27.644 1.00 96.56 198 LYS A C 1
ATOM 1518 O O . LYS A 1 198 ? 14.246 -0.077 27.462 1.00 96.56 198 LYS A O 1
ATOM 1523 N N . MET A 1 199 ? 12.319 -1.228 27.305 1.00 95.31 199 MET A N 1
ATOM 1524 C CA . MET A 1 199 ? 11.554 -0.156 26.649 1.00 95.31 199 MET A CA 1
ATOM 1525 C C . MET A 1 199 ? 11.494 1.125 27.495 1.00 95.31 199 MET A C 1
ATOM 1527 O O . MET A 1 199 ? 11.605 2.218 26.948 1.00 95.31 199 MET A O 1
ATOM 1531 N N . PHE A 1 200 ? 11.361 1.011 28.820 1.00 94.06 200 PHE A N 1
ATOM 1532 C CA . PHE A 1 200 ? 11.397 2.164 29.727 1.00 94.06 200 PHE A CA 1
ATOM 1533 C C . PHE A 1 200 ? 12.789 2.783 29.872 1.00 94.06 200 PHE A C 1
ATOM 1535 O O . PHE A 1 200 ? 12.891 3.989 30.087 1.00 94.06 200 PHE A O 1
ATOM 1542 N N . SER A 1 201 ? 13.847 1.980 29.726 1.00 93.62 201 SER A N 1
ATOM 1543 C CA . SER A 1 201 ? 15.236 2.448 29.788 1.00 93.62 201 SER A CA 1
ATOM 1544 C C . SER A 1 201 ? 15.752 3.088 28.497 1.00 93.62 201 SER A C 1
ATOM 1546 O O . SER A 1 201 ? 16.807 3.718 28.529 1.00 93.62 201 SER A O 1
ATOM 1548 N N . LEU A 1 202 ? 15.044 2.932 27.370 1.00 93.06 202 LEU A N 1
ATOM 1549 C CA . LEU A 1 202 ? 15.437 3.566 26.114 1.00 93.06 202 LEU A CA 1
ATOM 1550 C C . LEU A 1 202 ? 15.301 5.088 26.211 1.00 93.06 202 LEU A C 1
ATOM 1552 O O . LEU A 1 202 ? 14.244 5.609 26.581 1.00 93.06 202 LEU A O 1
ATOM 1556 N N . GLU A 1 203 ? 16.356 5.786 25.786 1.00 89.75 203 GLU A N 1
ATOM 1557 C CA . GLU A 1 203 ? 16.338 7.240 25.601 1.00 89.75 203 GLU A CA 1
ATOM 1558 C C . GLU A 1 203 ? 15.203 7.636 24.646 1.00 89.75 203 GLU A C 1
ATOM 1560 O O . GLU A 1 203 ? 14.363 8.472 24.986 1.00 89.75 203 GLU A O 1
ATOM 1565 N N . HIS A 1 204 ? 15.101 6.924 23.517 1.00 89.50 204 HIS A N 1
ATOM 1566 C CA . HIS A 1 204 ? 14.077 7.124 22.497 1.00 89.50 204 HIS A CA 1
ATOM 1567 C C . HIS A 1 204 ? 13.402 5.792 22.116 1.00 89.50 204 HIS A C 1
ATOM 1569 O O . HIS A 1 204 ? 13.977 4.965 21.406 1.00 89.50 204 HIS A O 1
ATOM 1575 N N . LEU A 1 205 ? 12.163 5.566 22.578 1.00 90.88 205 LEU A N 1
ATOM 1576 C CA . LEU A 1 205 ? 11.324 4.455 22.087 1.00 90.88 205 LEU A CA 1
ATOM 1577 C C . LEU A 1 205 ? 10.651 4.805 20.755 1.00 90.88 205 LEU A C 1
ATOM 1579 O O . LEU A 1 205 ? 10.486 3.939 19.902 1.00 90.88 205 LEU A O 1
ATOM 1583 N N . ALA A 1 206 ? 10.243 6.067 20.595 1.00 89.06 206 ALA A N 1
ATOM 1584 C CA . ALA A 1 206 ? 9.802 6.630 19.322 1.00 89.06 206 ALA A CA 1
ATOM 1585 C C . ALA A 1 206 ? 11.022 7.198 18.576 1.00 89.06 206 ALA A C 1
ATOM 1587 O O . ALA A 1 206 ? 11.999 7.562 19.231 1.00 89.06 206 ALA A O 1
ATOM 1588 N N . PRO A 1 207 ? 10.997 7.316 17.240 1.00 83.56 207 PRO A N 1
ATOM 1589 C CA . PRO A 1 207 ? 12.084 7.962 16.517 1.00 83.56 207 PRO A CA 1
ATOM 1590 C C . PRO A 1 207 ? 12.211 9.421 16.948 1.00 83.56 207 PRO A C 1
ATOM 1592 O O . PRO A 1 207 ? 11.213 10.143 16.979 1.00 83.56 207 PRO A O 1
ATOM 1595 N N . ASN A 1 208 ? 13.435 9.861 17.220 1.00 80.75 208 ASN A N 1
ATOM 1596 C CA . ASN A 1 208 ? 13.764 11.264 17.482 1.00 80.75 208 ASN A CA 1
ATOM 1597 C C . ASN A 1 208 ? 13.938 12.077 16.182 1.00 80.75 208 ASN A C 1
ATOM 1599 O O . ASN A 1 208 ? 13.822 13.300 16.190 1.00 80.75 208 ASN A O 1
ATOM 1603 N N . VAL A 1 209 ? 14.139 11.403 15.047 1.00 79.12 209 VAL A N 1
ATOM 1604 C CA . VAL A 1 209 ? 14.220 11.994 13.707 1.00 79.12 209 VAL A CA 1
ATOM 1605 C C . VAL A 1 209 ? 13.301 11.267 12.728 1.00 79.12 209 VAL A C 1
ATOM 1607 O O . VAL A 1 209 ? 12.863 10.141 12.959 1.00 79.12 209 VAL A O 1
ATOM 1610 N N . LYS A 1 210 ? 12.985 11.930 11.617 1.00 78.31 210 LYS A N 1
ATOM 1611 C CA . LYS A 1 210 ? 12.232 11.328 10.513 1.00 78.31 210 LYS A CA 1
ATOM 1612 C C . LYS A 1 210 ? 13.047 10.188 9.892 1.00 78.31 210 LYS A C 1
ATOM 1614 O O . LYS A 1 210 ? 14.252 10.346 9.715 1.00 78.31 210 LYS A O 1
ATOM 1619 N N . PHE A 1 211 ? 12.399 9.085 9.524 1.00 80.00 211 PHE A N 1
ATOM 1620 C CA . PHE A 1 211 ? 13.083 7.964 8.887 1.00 80.00 211 PHE A CA 1
ATOM 1621 C C . PHE A 1 211 ? 13.687 8.366 7.552 1.00 80.00 211 PHE A C 1
ATOM 1623 O O . PHE A 1 211 ? 13.062 9.023 6.715 1.00 80.00 211 PHE A O 1
ATOM 1630 N N . THR A 1 212 ? 14.904 7.901 7.339 1.00 78.88 212 THR A N 1
ATOM 1631 C CA . THR A 1 212 ? 15.550 7.885 6.037 1.00 78.88 212 THR A CA 1
ATOM 1632 C C . THR A 1 212 ? 15.053 6.686 5.226 1.00 78.88 212 THR A C 1
ATOM 1634 O O . THR A 1 212 ? 14.427 5.756 5.743 1.00 78.88 212 THR A O 1
ATOM 1637 N N . SER A 1 213 ? 15.351 6.660 3.926 1.00 78.56 213 SER A N 1
ATOM 1638 C CA . SER A 1 213 ? 15.076 5.470 3.113 1.00 78.56 213 SER A CA 1
ATOM 1639 C C . SER A 1 213 ? 15.888 4.243 3.568 1.00 78.56 213 SER A C 1
ATOM 1641 O O . SER A 1 213 ? 15.476 3.110 3.315 1.00 78.56 213 SER A O 1
ATOM 1643 N N . VAL A 1 214 ? 17.020 4.451 4.258 1.00 79.31 214 VAL A N 1
ATOM 1644 C CA . VAL A 1 214 ? 17.825 3.386 4.881 1.00 79.31 214 VAL A CA 1
ATOM 1645 C C . VAL A 1 214 ? 17.042 2.730 6.011 1.00 79.31 214 VAL A C 1
ATOM 1647 O O . VAL A 1 214 ? 16.908 1.509 6.014 1.00 79.31 214 VAL A O 1
ATOM 1650 N N . ASP A 1 215 ? 16.457 3.521 6.909 1.00 81.94 215 ASP A N 1
ATOM 1651 C CA . ASP A 1 215 ? 15.682 3.009 8.050 1.00 81.94 215 ASP A CA 1
ATOM 1652 C C . ASP A 1 215 ? 14.458 2.217 7.564 1.00 81.94 215 ASP A C 1
ATOM 1654 O O . ASP A 1 215 ? 14.186 1.097 8.005 1.00 81.94 215 ASP A O 1
ATOM 1658 N N . GLU A 1 216 ? 13.771 2.732 6.540 1.00 85.31 216 GLU A N 1
ATOM 1659 C CA . GLU A 1 216 ? 12.684 2.007 5.875 1.00 85.31 216 GLU A CA 1
ATOM 1660 C C . GLU A 1 216 ? 13.162 0.690 5.234 1.00 85.31 216 GLU A C 1
ATOM 1662 O O . GLU A 1 216 ? 12.440 -0.315 5.260 1.00 85.31 216 GLU A O 1
ATOM 1667 N N . THR A 1 217 ? 14.377 0.670 4.678 1.00 84.50 217 THR A N 1
ATOM 1668 C CA . THR A 1 217 ? 14.982 -0.529 4.079 1.00 84.50 217 THR A CA 1
ATOM 1669 C C . THR A 1 217 ? 15.382 -1.557 5.147 1.00 84.50 217 THR A C 1
ATOM 1671 O O . THR A 1 217 ? 15.133 -2.753 4.984 1.00 84.50 217 THR A O 1
ATOM 1674 N N . LYS A 1 218 ? 15.907 -1.122 6.296 1.00 83.81 218 LYS A N 1
ATOM 1675 C CA . LYS A 1 218 ? 16.171 -1.999 7.451 1.00 83.81 218 LYS A CA 1
ATOM 1676 C C . LYS A 1 218 ? 14.890 -2.650 7.959 1.00 83.81 218 LYS A C 1
ATOM 1678 O O . LYS A 1 218 ? 14.868 -3.850 8.240 1.00 83.81 218 LYS A O 1
ATOM 1683 N N . MET A 1 219 ? 13.791 -1.897 8.013 1.00 84.88 219 MET A N 1
ATOM 1684 C CA . MET A 1 219 ? 12.488 -2.466 8.352 1.00 84.88 219 MET A CA 1
ATOM 1685 C C . MET A 1 219 ? 12.050 -3.547 7.356 1.00 84.88 219 MET A C 1
ATOM 1687 O O . MET A 1 219 ? 11.591 -4.608 7.785 1.00 84.88 219 MET A O 1
ATOM 1691 N N . VAL A 1 220 ? 12.177 -3.317 6.038 1.00 86.38 220 VAL A N 1
ATOM 1692 C CA . VAL A 1 220 ? 11.779 -4.330 5.034 1.00 86.38 220 VAL A CA 1
ATOM 1693 C C . VAL A 1 220 ? 12.670 -5.552 5.041 1.00 86.38 220 VAL A C 1
ATOM 1695 O O . VAL A 1 220 ? 12.175 -6.660 4.849 1.00 86.38 220 VAL A O 1
ATOM 1698 N N . PHE A 1 221 ? 13.940 -5.380 5.383 1.00 85.69 221 PHE A N 1
ATOM 1699 C CA . PHE A 1 221 ? 14.837 -6.488 5.645 1.00 85.69 221 PHE A CA 1
ATOM 1700 C C . PHE A 1 221 ? 14.351 -7.359 6.817 1.00 85.69 221 PHE A C 1
ATOM 1702 O O . PHE A 1 221 ? 14.191 -8.571 6.652 1.00 85.69 221 PHE A O 1
ATOM 1709 N N . LYS A 1 222 ? 14.021 -6.752 7.971 1.00 84.94 222 LYS A N 1
ATOM 1710 C CA . LYS A 1 222 ? 13.455 -7.466 9.137 1.00 84.94 222 LYS A CA 1
ATOM 1711 C C . LYS A 1 222 ? 12.156 -8.202 8.769 1.00 84.94 222 LYS A C 1
ATOM 1713 O O . LYS A 1 222 ? 11.993 -9.374 9.117 1.00 84.94 222 LYS A O 1
ATOM 1718 N N . TYR A 1 223 ? 11.263 -7.550 8.019 1.00 84.69 223 TYR A N 1
ATOM 1719 C CA . TYR A 1 223 ? 10.039 -8.171 7.497 1.00 84.69 223 TYR A CA 1
ATOM 1720 C C . TYR A 1 223 ? 10.341 -9.355 6.571 1.00 84.69 223 TYR A C 1
ATOM 1722 O O . TYR A 1 223 ? 9.742 -10.414 6.731 1.00 84.69 223 TYR A O 1
ATOM 1730 N N . GLY A 1 224 ? 11.285 -9.207 5.641 1.00 83.81 224 GLY A N 1
ATOM 1731 C CA . GLY A 1 224 ? 11.658 -10.251 4.691 1.00 83.81 224 GLY A CA 1
ATOM 1732 C C . GLY A 1 224 ? 12.205 -11.508 5.372 1.00 83.81 224 GLY A C 1
ATOM 1733 O O . GLY A 1 224 ? 11.782 -12.613 5.036 1.00 83.81 224 GLY A O 1
ATOM 1734 N N . ILE A 1 225 ? 13.044 -11.347 6.404 1.00 83.44 225 ILE A N 1
ATOM 1735 C CA . ILE A 1 225 ? 13.516 -12.463 7.242 1.00 83.44 225 ILE A CA 1
ATOM 1736 C C . ILE A 1 225 ? 12.349 -13.168 7.950 1.00 83.44 225 ILE A C 1
ATOM 1738 O O . ILE A 1 225 ? 12.287 -14.399 7.966 1.00 83.44 225 ILE A O 1
ATOM 1742 N N . ARG A 1 226 ? 11.406 -12.413 8.531 1.00 83.38 226 ARG A N 1
ATOM 1743 C CA . ARG A 1 226 ? 10.223 -12.985 9.207 1.00 83.38 226 ARG A CA 1
ATOM 1744 C C . ARG A 1 226 ? 9.292 -13.692 8.219 1.00 83.38 226 ARG A C 1
ATOM 1746 O O . ARG A 1 226 ? 8.814 -14.780 8.525 1.00 83.38 226 ARG A O 1
ATOM 1753 N N . ALA A 1 227 ? 9.091 -13.126 7.030 1.00 81.88 227 ALA A N 1
ATOM 1754 C CA . ALA A 1 227 ? 8.292 -13.726 5.965 1.00 81.88 227 ALA A CA 1
ATOM 1755 C C . ALA A 1 227 ? 8.906 -15.039 5.459 1.00 81.88 227 ALA A C 1
ATOM 1757 O O . ALA A 1 227 ? 8.180 -16.006 5.253 1.00 81.88 227 ALA A O 1
ATOM 1758 N N . MET A 1 228 ? 10.233 -15.100 5.321 1.00 80.50 228 MET A N 1
ATOM 1759 C CA . MET A 1 228 ? 10.955 -16.331 4.981 1.00 80.50 228 MET A CA 1
ATOM 1760 C C . MET A 1 228 ? 10.751 -17.424 6.034 1.00 80.50 228 MET A C 1
ATOM 1762 O O . MET A 1 228 ? 10.426 -18.554 5.681 1.00 80.50 228 MET A O 1
ATOM 1766 N N . ARG A 1 229 ? 10.846 -17.088 7.329 1.00 80.75 229 ARG A N 1
ATOM 1767 C CA . ARG A 1 229 ? 10.527 -18.036 8.413 1.00 80.75 229 ARG A CA 1
ATOM 1768 C C . ARG A 1 229 ? 9.075 -18.508 8.356 1.00 80.75 229 ARG A C 1
ATOM 1770 O O . ARG A 1 229 ? 8.829 -19.703 8.466 1.00 80.75 229 ARG A O 1
ATOM 1777 N N . GLY A 1 230 ? 8.138 -17.587 8.121 1.00 79.25 230 GLY A N 1
ATOM 1778 C CA . GLY A 1 230 ? 6.729 -17.924 7.926 1.00 79.25 230 GLY A CA 1
ATOM 1779 C C . GLY A 1 230 ? 6.537 -18.924 6.782 1.00 79.25 230 GLY A C 1
ATOM 1780 O O . GLY A 1 230 ? 5.848 -19.919 6.957 1.00 79.25 230 GLY A O 1
ATOM 1781 N N . ARG A 1 231 ? 7.220 -18.740 5.643 1.00 78.75 231 ARG A N 1
ATOM 1782 C CA . ARG A 1 231 ? 7.190 -19.701 4.524 1.00 78.75 231 ARG A CA 1
ATOM 1783 C C . ARG A 1 231 ? 7.746 -21.074 4.897 1.00 78.75 231 ARG A C 1
ATOM 1785 O O . ARG A 1 231 ? 7.195 -22.081 4.465 1.00 78.75 231 ARG A O 1
ATOM 1792 N N . TRP A 1 232 ? 8.803 -21.144 5.707 1.00 77.81 232 TRP A N 1
ATOM 1793 C CA . TRP A 1 232 ? 9.306 -22.432 6.201 1.00 77.81 232 TRP A CA 1
ATOM 1794 C C . TRP A 1 232 ? 8.252 -23.162 7.039 1.00 77.81 232 TRP A C 1
ATOM 1796 O O . TRP A 1 232 ? 8.057 -24.360 6.847 1.00 77.81 232 TRP A O 1
ATOM 1806 N N . GLU A 1 233 ? 7.531 -22.443 7.908 1.00 77.69 233 GLU A N 1
ATOM 1807 C CA . GLU A 1 233 ? 6.401 -23.002 8.666 1.00 77.69 233 GLU A CA 1
ATOM 1808 C C . GLU A 1 233 ? 5.276 -23.479 7.734 1.00 77.69 233 GLU A C 1
ATOM 1810 O O . GLU A 1 233 ? 4.759 -24.582 7.921 1.00 77.69 233 GLU A O 1
ATOM 1815 N N . VAL A 1 234 ? 4.928 -22.690 6.704 1.00 76.19 234 VAL A N 1
ATOM 1816 C CA . VAL A 1 234 ? 3.922 -23.069 5.693 1.00 76.19 234 VAL A CA 1
ATOM 1817 C C . VAL A 1 234 ? 4.288 -24.390 5.034 1.00 76.19 234 VAL A C 1
ATOM 1819 O O . VAL A 1 234 ? 3.453 -25.285 4.935 1.00 76.19 234 VAL A O 1
ATOM 1822 N N . ASN A 1 235 ? 5.540 -24.519 4.611 1.00 73.81 235 ASN A N 1
ATOM 1823 C CA . ASN A 1 235 ? 5.984 -25.651 3.808 1.00 73.81 235 ASN A CA 1
ATOM 1824 C C . ASN A 1 235 ? 6.153 -26.913 4.652 1.00 73.81 235 ASN A C 1
ATOM 1826 O O . ASN A 1 235 ? 5.714 -27.979 4.234 1.00 73.81 235 ASN A O 1
ATOM 1830 N N . GLY A 1 236 ? 6.677 -26.787 5.875 1.00 73.38 236 GLY A N 1
ATOM 1831 C CA . GLY A 1 236 ? 6.732 -27.910 6.811 1.00 73.38 236 GLY A CA 1
ATOM 1832 C C . GLY A 1 236 ? 5.340 -28.465 7.130 1.00 73.38 236 GLY A C 1
ATOM 1833 O O . GLY A 1 236 ? 5.131 -29.676 7.105 1.00 73.38 236 GLY A O 1
ATOM 1834 N N . LYS A 1 237 ? 4.356 -27.589 7.363 1.00 75.56 237 LYS A N 1
ATOM 1835 C CA . LYS A 1 237 ? 2.959 -28.004 7.565 1.00 75.56 237 LYS A CA 1
ATOM 1836 C C . LYS A 1 237 ? 2.317 -28.551 6.281 1.00 75.56 237 LYS A C 1
ATOM 1838 O O . LYS A 1 237 ? 1.526 -29.484 6.369 1.00 75.56 237 LYS A O 1
ATOM 1843 N N . PHE A 1 238 ? 2.633 -28.003 5.105 1.00 74.12 238 PHE A N 1
ATOM 1844 C CA . PHE A 1 238 ? 2.148 -28.524 3.822 1.00 74.12 238 PHE A CA 1
ATOM 1845 C C . PHE A 1 238 ? 2.580 -29.979 3.617 1.00 74.12 238 PHE A C 1
ATOM 1847 O O . PHE A 1 238 ? 1.734 -30.830 3.347 1.00 74.12 238 PHE A O 1
ATOM 1854 N N . ASP A 1 239 ? 3.861 -30.276 3.839 1.00 72.50 239 ASP A N 1
ATOM 1855 C CA . ASP A 1 239 ? 4.404 -31.632 3.733 1.00 72.50 239 ASP A CA 1
ATOM 1856 C C . ASP A 1 239 ? 3.714 -32.587 4.720 1.00 72.50 239 ASP A C 1
ATOM 1858 O O . ASP A 1 239 ? 3.301 -33.685 4.342 1.00 72.50 239 ASP A O 1
ATOM 1862 N N . GLN A 1 240 ? 3.511 -32.150 5.969 1.00 76.69 240 GLN A N 1
ATOM 1863 C CA . GLN A 1 240 ? 2.794 -32.926 6.988 1.00 76.69 240 GLN A CA 1
ATOM 1864 C C . GLN A 1 240 ? 1.342 -33.214 6.585 1.00 76.69 240 GLN A C 1
ATOM 1866 O O . GLN A 1 240 ? 0.871 -34.344 6.721 1.00 76.69 240 GLN A O 1
ATOM 1871 N N . ILE A 1 241 ? 0.629 -32.203 6.082 1.00 78.12 241 ILE A N 1
ATOM 1872 C CA . ILE A 1 241 ? -0.760 -32.331 5.631 1.00 78.12 241 ILE A CA 1
ATOM 1873 C C . ILE A 1 241 ? -0.840 -33.257 4.416 1.00 78.12 241 ILE A C 1
ATOM 1875 O O . ILE A 1 241 ? -1.681 -34.152 4.394 1.00 78.12 241 ILE A O 1
ATOM 1879 N N . SER A 1 242 ? 0.044 -33.091 3.431 1.00 74.06 242 SER A N 1
ATOM 1880 C CA . SER A 1 242 ? 0.081 -33.942 2.241 1.00 74.06 242 SER A CA 1
ATOM 1881 C C . SER A 1 242 ? 0.335 -35.400 2.608 1.00 74.06 242 SER A C 1
ATOM 1883 O O . SER A 1 242 ? -0.429 -36.269 2.192 1.00 74.06 242 SER A O 1
ATOM 1885 N N . ALA A 1 243 ? 1.357 -35.671 3.426 1.00 76.12 243 ALA A N 1
ATOM 1886 C CA . ALA A 1 243 ? 1.683 -37.024 3.871 1.00 76.12 243 ALA A CA 1
ATOM 1887 C C . ALA A 1 243 ? 0.531 -37.659 4.663 1.00 76.12 243 ALA A C 1
ATOM 1889 O O . ALA A 1 243 ? 0.286 -38.860 4.564 1.00 76.12 243 ALA A O 1
ATOM 1890 N N . LYS A 1 244 ? -0.210 -36.852 5.429 1.00 82.56 244 LYS A N 1
ATOM 1891 C CA . LYS A 1 244 ? -1.388 -37.313 6.162 1.00 82.56 244 LYS A CA 1
ATOM 1892 C C . LYS A 1 244 ? -2.573 -37.641 5.249 1.00 82.56 244 LYS A C 1
ATOM 1894 O O . LYS A 1 244 ? -3.267 -38.616 5.518 1.00 82.56 244 LYS A O 1
ATOM 1899 N N . VAL A 1 245 ? -2.827 -36.832 4.219 1.00 81.50 245 VAL A N 1
ATOM 1900 C CA . VAL A 1 245 ? -3.983 -36.999 3.320 1.00 81.50 245 VAL A CA 1
ATOM 1901 C C . VAL A 1 245 ? -3.734 -38.090 2.274 1.00 81.50 245 VAL A C 1
ATOM 1903 O O . VAL A 1 245 ? -4.616 -38.906 2.038 1.00 81.50 245 VAL A O 1
ATOM 1906 N N . TYR A 1 246 ? -2.541 -38.134 1.677 1.00 78.12 246 TYR A N 1
ATOM 1907 C CA . TYR A 1 246 ? -2.217 -39.030 0.558 1.00 78.12 246 TYR A CA 1
ATOM 1908 C C . TYR A 1 246 ? -1.335 -40.227 0.949 1.00 78.12 246 TYR A C 1
ATOM 1910 O O . TYR A 1 246 ? -1.147 -41.133 0.142 1.00 78.12 246 TYR A O 1
ATOM 1918 N N . GLY A 1 247 ? -0.819 -40.272 2.180 1.00 75.00 247 GLY A N 1
ATOM 1919 C CA . GLY A 1 247 ? 0.105 -41.303 2.658 1.00 75.00 247 GLY A CA 1
ATOM 1920 C C . GLY A 1 247 ? 1.580 -40.905 2.523 1.00 75.00 247 GLY A C 1
ATOM 1921 O O . GLY A 1 247 ? 1.945 -40.049 1.721 1.00 75.00 247 GLY A O 1
ATOM 1922 N N . ALA A 1 248 ? 2.448 -41.543 3.317 1.00 65.25 248 ALA A N 1
ATOM 1923 C CA . ALA A 1 248 ? 3.876 -41.207 3.401 1.00 65.25 248 ALA A CA 1
ATOM 1924 C C . ALA A 1 248 ? 4.660 -41.456 2.095 1.00 65.25 248 ALA A C 1
ATOM 1926 O O . ALA A 1 248 ? 5.659 -40.781 1.847 1.00 65.25 248 ALA A O 1
ATOM 1927 N N . ASP A 1 249 ? 4.192 -42.388 1.258 1.00 55.84 249 ASP A N 1
ATOM 1928 C CA . ASP A 1 249 ? 4.795 -42.716 -0.044 1.00 55.84 249 ASP A CA 1
ATOM 1929 C C . ASP A 1 249 ? 4.396 -41.717 -1.143 1.00 55.84 249 ASP A C 1
ATOM 1931 O O . ASP A 1 249 ? 5.111 -41.549 -2.130 1.00 55.84 249 ASP A O 1
ATOM 1935 N N . HIS A 1 250 ? 3.284 -41.005 -0.943 1.00 53.97 250 HIS A N 1
ATOM 1936 C CA . HIS A 1 250 ? 2.838 -39.888 -1.769 1.00 53.97 250 HIS A CA 1
ATOM 1937 C C . HIS A 1 250 ? 3.250 -38.570 -1.115 1.00 53.97 250 HIS A C 1
ATOM 1939 O O . HIS A 1 250 ? 2.446 -37.661 -0.891 1.00 53.97 250 HIS A O 1
ATOM 1945 N N . TYR A 1 251 ? 4.550 -38.462 -0.832 1.00 53.41 251 TYR A N 1
ATOM 1946 C CA . TYR A 1 251 ? 5.180 -37.155 -0.758 1.00 53.41 251 TYR A CA 1
ATOM 1947 C C . TYR A 1 251 ? 4.927 -36.504 -2.115 1.00 53.41 251 TYR A C 1
ATOM 1949 O O . TYR A 1 251 ? 5.552 -36.897 -3.101 1.00 53.41 251 TYR A O 1
ATOM 1957 N N . LEU A 1 252 ? 4.003 -35.537 -2.177 1.00 53.69 252 LEU A N 1
ATOM 1958 C CA . LEU A 1 252 ? 4.041 -34.530 -3.230 1.00 53.69 252 LEU A CA 1
ATOM 1959 C C . LEU A 1 252 ? 5.500 -34.096 -3.280 1.00 53.69 252 LEU A C 1
ATOM 1961 O O . LEU A 1 252 ? 5.990 -33.646 -2.235 1.00 53.69 252 LEU A O 1
ATOM 1965 N N . PRO A 1 253 ? 6.245 -34.360 -4.372 1.00 46.75 253 PRO A N 1
ATOM 1966 C CA . PRO A 1 253 ? 7.630 -33.957 -4.464 1.00 46.75 253 PRO A CA 1
ATOM 1967 C C . PRO A 1 253 ? 7.615 -32.472 -4.166 1.00 46.75 253 PRO A C 1
ATOM 1969 O O . PRO A 1 253 ? 7.071 -31.692 -4.933 1.00 46.75 253 PRO A O 1
ATOM 1972 N N . THR A 1 254 ? 8.089 -32.158 -2.961 1.00 46.12 254 THR A N 1
ATOM 1973 C CA . THR A 1 254 ? 8.001 -30.882 -2.250 1.00 46.12 254 THR A CA 1
ATOM 1974 C C . THR A 1 254 ? 8.025 -29.701 -3.209 1.00 46.12 254 THR A C 1
ATOM 1976 O O . THR A 1 254 ? 8.714 -29.792 -4.216 1.00 46.12 254 THR A O 1
ATOM 1979 N N . MET A 1 255 ? 7.463 -28.545 -2.852 1.00 43.59 255 MET A N 1
ATOM 1980 C CA . MET A 1 255 ? 7.639 -27.256 -3.566 1.00 43.59 255 MET A CA 1
ATOM 1981 C C . MET A 1 255 ? 9.117 -26.806 -3.789 1.00 43.59 255 MET A C 1
ATOM 1983 O O . MET A 1 255 ? 9.398 -25.672 -4.148 1.00 43.59 255 MET A O 1
ATOM 1987 N N . ILE A 1 256 ? 10.072 -27.704 -3.545 1.00 42.44 256 ILE A N 1
ATOM 1988 C CA . ILE A 1 256 ? 11.493 -27.724 -3.881 1.00 42.44 256 ILE A CA 1
ATOM 1989 C C . ILE A 1 256 ? 11.753 -28.429 -5.239 1.00 42.44 256 ILE A C 1
ATOM 1991 O O . ILE A 1 256 ? 12.868 -28.398 -5.755 1.00 42.44 256 ILE A O 1
ATOM 1995 N N . ASN A 1 257 ? 10.767 -29.097 -5.848 1.00 39.81 257 ASN A N 1
ATOM 1996 C CA . ASN A 1 257 ? 10.883 -29.582 -7.215 1.00 39.81 257 ASN A CA 1
ATOM 1997 C C . ASN A 1 257 ? 11.008 -28.347 -8.111 1.00 39.81 257 ASN A C 1
ATOM 1999 O O . ASN A 1 257 ? 10.096 -27.533 -8.166 1.00 39.81 257 ASN A O 1
ATOM 2003 N N . SER A 1 258 ? 12.137 -28.200 -8.807 1.00 37.12 258 SER A N 1
ATOM 2004 C CA . SER A 1 258 ? 12.492 -27.043 -9.659 1.00 37.12 258 SER A CA 1
ATOM 2005 C C . SER A 1 258 ? 11.428 -26.590 -10.685 1.00 37.12 258 SER A C 1
ATOM 2007 O O . SER A 1 258 ? 11.568 -25.531 -11.306 1.00 37.12 258 SER A O 1
ATOM 2009 N N . LYS A 1 259 ? 10.376 -27.393 -10.882 1.00 38.03 259 LYS A N 1
ATOM 2010 C CA . LYS A 1 259 ? 9.219 -27.109 -11.736 1.00 38.03 259 LYS A CA 1
ATOM 2011 C C . LYS A 1 259 ? 8.075 -26.378 -11.015 1.00 38.03 259 LYS A C 1
ATOM 2013 O O . LYS A 1 259 ? 7.394 -25.598 -11.671 1.00 38.03 259 LYS A O 1
ATOM 2018 N N . VAL A 1 260 ? 7.920 -26.565 -9.700 1.00 41.84 260 VAL A N 1
ATOM 2019 C CA . VAL A 1 260 ? 6.906 -25.915 -8.850 1.00 41.84 260 VAL A CA 1
ATOM 2020 C C . VAL A 1 260 ? 7.414 -24.523 -8.475 1.00 41.84 260 VAL A C 1
ATOM 2022 O O . VAL A 1 260 ? 8.098 -24.319 -7.471 1.00 41.84 260 VAL A O 1
ATOM 2025 N N . ARG A 1 261 ? 7.176 -23.544 -9.351 1.00 51.31 261 ARG A N 1
ATOM 2026 C CA . ARG A 1 261 ? 7.718 -22.182 -9.213 1.00 51.31 261 ARG A CA 1
ATOM 2027 C C . ARG A 1 261 ? 6.691 -21.253 -8.578 1.00 51.31 261 ARG A C 1
ATOM 2029 O O . ARG A 1 261 ? 5.920 -20.608 -9.282 1.00 51.31 261 ARG A O 1
ATOM 2036 N N . LEU A 1 262 ? 6.703 -21.135 -7.252 1.00 50.31 262 LEU A N 1
ATOM 2037 C CA . LEU A 1 262 ? 5.905 -20.114 -6.569 1.00 50.31 262 LEU A CA 1
ATOM 2038 C C . LEU A 1 262 ? 6.769 -18.890 -6.245 1.00 50.31 262 LEU A C 1
ATOM 2040 O O . LEU A 1 262 ? 7.595 -18.919 -5.334 1.00 50.31 262 LEU A O 1
ATOM 2044 N N . ASP A 1 263 ? 6.571 -17.786 -6.963 1.00 57.56 263 ASP A N 1
ATOM 2045 C CA . ASP A 1 263 ? 7.282 -16.526 -6.702 1.00 57.56 263 ASP A CA 1
ATOM 2046 C C . ASP A 1 263 ? 6.685 -15.806 -5.473 1.00 57.56 263 ASP A C 1
ATOM 2048 O O . ASP A 1 263 ? 5.846 -14.902 -5.589 1.00 57.56 263 ASP A O 1
ATOM 2052 N N . HIS A 1 264 ? 7.112 -16.215 -4.276 1.00 64.75 264 HIS A N 1
ATOM 2053 C CA . HIS A 1 264 ? 6.660 -15.668 -2.990 1.00 64.75 264 HIS A CA 1
ATOM 2054 C C . HIS A 1 264 ? 7.608 -14.632 -2.376 1.00 64.75 264 HIS A C 1
ATOM 2056 O O . HIS A 1 264 ? 7.306 -14.114 -1.295 1.00 64.75 264 HIS A O 1
ATOM 2062 N N . THR A 1 265 ? 8.709 -14.288 -3.054 1.00 71.06 265 THR A N 1
ATOM 2063 C CA . THR A 1 265 ? 9.686 -13.318 -2.538 1.00 71.06 265 THR A CA 1
ATOM 2064 C C . THR A 1 265 ? 8.979 -12.028 -2.132 1.00 71.06 265 THR A C 1
ATOM 2066 O O . THR A 1 265 ? 8.269 -11.471 -2.950 1.00 71.06 265 THR A O 1
ATOM 2069 N N . PRO A 1 266 ? 9.099 -11.476 -0.925 1.00 80.62 266 PRO A N 1
ATOM 2070 C CA . PRO A 1 266 ? 8.546 -10.155 -0.640 1.00 80.62 266 PRO A CA 1
ATOM 2071 C C . PRO A 1 266 ? 9.009 -9.118 -1.672 1.00 80.62 266 PRO A C 1
ATOM 2073 O O . PRO A 1 266 ? 10.161 -9.124 -2.093 1.00 80.62 266 PRO A O 1
ATOM 2076 N N . ARG A 1 267 ? 8.119 -8.237 -2.123 1.00 86.44 267 ARG A N 1
ATOM 2077 C CA . ARG A 1 267 ? 8.474 -7.112 -3.005 1.00 86.44 267 ARG A CA 1
ATOM 2078 C C . ARG A 1 267 ? 8.578 -5.869 -2.133 1.00 86.44 267 ARG A C 1
ATOM 2080 O O . ARG A 1 267 ? 7.807 -5.747 -1.188 1.00 86.44 267 ARG A O 1
ATOM 2087 N N . ALA A 1 268 ? 9.494 -4.957 -2.417 1.00 88.44 268 ALA A N 1
ATOM 2088 C CA . ALA A 1 268 ? 9.735 -3.776 -1.591 1.00 88.44 268 ALA A CA 1
ATOM 2089 C C . ALA A 1 268 ? 9.658 -2.493 -2.423 1.00 88.44 268 ALA A C 1
ATOM 2091 O O . ALA A 1 268 ? 10.236 -2.409 -3.504 1.00 88.44 268 ALA A O 1
ATOM 2092 N N . TRP A 1 269 ? 8.956 -1.484 -1.906 1.00 87.56 269 TRP A N 1
ATOM 2093 C CA . TRP A 1 269 ? 8.916 -0.131 -2.487 1.00 87.56 269 TRP A CA 1
ATOM 2094 C C . TRP A 1 269 ? 9.944 0.814 -1.874 1.00 87.56 269 TRP A C 1
ATOM 2096 O O . TRP A 1 269 ? 10.297 1.827 -2.469 1.00 87.56 269 TRP A O 1
ATOM 2106 N N . GLN A 1 270 ? 10.431 0.499 -0.678 1.00 85.31 270 GLN A N 1
ATOM 2107 C CA . GLN A 1 270 ? 11.332 1.339 0.107 1.00 85.31 270 GLN A CA 1
ATOM 2108 C C . GLN A 1 270 ? 12.604 1.695 -0.673 1.00 85.31 270 GLN A C 1
ATOM 2110 O O . GLN A 1 270 ? 13.117 2.801 -0.525 1.00 85.31 270 GLN A O 1
ATOM 2115 N N . THR A 1 271 ? 13.027 0.791 -1.554 1.00 81.88 271 THR A N 1
ATOM 2116 C CA . THR A 1 271 ? 14.279 0.819 -2.308 1.00 81.88 271 THR A CA 1
ATOM 2117 C C . THR A 1 271 ? 14.157 1.432 -3.707 1.00 81.88 271 THR A C 1
ATOM 2119 O O . THR A 1 271 ? 15.159 1.914 -4.230 1.00 81.88 271 THR A O 1
ATOM 2122 N N . SER A 1 272 ? 12.955 1.448 -4.307 1.00 85.62 272 SER A N 1
ATOM 2123 C CA . SER A 1 272 ? 12.764 1.875 -5.710 1.00 85.62 272 SER A CA 1
ATOM 2124 C C . SER A 1 272 ? 11.457 2.595 -6.054 1.00 85.62 272 SER A C 1
ATOM 2126 O O . SER A 1 272 ? 11.174 2.811 -7.234 1.00 85.62 272 SER A O 1
ATOM 2128 N N . ASP A 1 273 ? 10.652 2.997 -5.073 1.00 86.56 273 ASP A N 1
ATOM 2129 C CA . ASP A 1 273 ? 9.523 3.896 -5.325 1.00 86.56 273 ASP A CA 1
ATOM 2130 C C . ASP A 1 273 ? 9.970 5.354 -5.188 1.00 86.56 273 ASP A C 1
ATOM 2132 O O . ASP A 1 273 ? 10.122 5.867 -4.071 1.00 86.56 273 ASP A O 1
ATOM 2136 N N . ILE A 1 274 ? 10.140 5.985 -6.349 1.00 83.88 274 ILE A N 1
ATOM 2137 C CA . ILE A 1 274 ? 10.685 7.327 -6.539 1.00 83.88 274 ILE A CA 1
ATOM 2138 C C . ILE A 1 274 ? 9.610 8.414 -6.667 1.00 83.88 274 ILE A C 1
ATOM 2140 O O . ILE A 1 274 ? 9.912 9.601 -6.808 1.00 83.88 274 ILE A O 1
ATOM 2144 N N . ASP A 1 275 ? 8.326 8.036 -6.607 1.00 83.94 275 ASP A N 1
ATOM 2145 C CA . ASP A 1 275 ? 7.205 8.963 -6.788 1.00 83.94 275 ASP A CA 1
ATOM 2146 C C . ASP A 1 275 ? 7.224 10.113 -5.757 1.00 83.94 275 ASP A C 1
ATOM 2148 O O . ASP A 1 275 ? 6.841 9.971 -4.586 1.00 83.94 275 ASP A O 1
ATOM 2152 N N . GLY A 1 276 ? 7.659 11.289 -6.227 1.00 73.69 276 GLY A N 1
ATOM 2153 C CA . GLY A 1 276 ? 7.876 12.528 -5.475 1.00 73.69 276 GLY A CA 1
ATOM 2154 C C . GLY A 1 276 ? 8.684 12.354 -4.182 1.00 73.69 276 GLY A C 1
ATOM 2155 O O . GLY A 1 276 ? 8.325 12.921 -3.140 1.00 73.69 276 GLY A O 1
ATOM 2156 N N . ARG A 1 277 ? 9.745 11.543 -4.249 1.00 73.50 277 ARG A N 1
ATOM 2157 C CA . ARG A 1 277 ? 10.858 11.526 -3.296 1.00 73.50 277 ARG A CA 1
ATOM 2158 C C . ARG A 1 277 ? 12.004 12.358 -3.848 1.00 73.50 277 ARG A C 1
ATOM 2160 O O . ARG A 1 277 ? 12.459 12.136 -4.958 1.00 73.50 277 ARG A O 1
ATOM 2167 N N . ALA A 1 278 ? 12.479 13.309 -3.061 1.00 62.47 278 ALA A N 1
ATOM 2168 C CA . ALA A 1 278 ? 13.586 14.158 -3.472 1.00 62.47 278 ALA A CA 1
ATOM 2169 C C . ALA A 1 278 ? 14.955 13.630 -3.019 1.00 62.47 278 ALA A C 1
ATOM 2171 O O . ALA A 1 278 ? 15.917 14.342 -3.203 1.00 62.47 278 ALA A O 1
ATOM 2172 N N . ASN A 1 279 ? 15.065 12.462 -2.376 1.00 63.91 279 ASN A N 1
ATOM 2173 C CA . ASN A 1 279 ? 16.289 12.046 -1.667 1.00 63.91 279 ASN A CA 1
ATOM 2174 C C . ASN A 1 279 ? 17.352 11.436 -2.615 1.00 63.91 279 ASN A C 1
ATOM 2176 O O . ASN A 1 279 ? 17.106 11.273 -3.800 1.00 63.91 279 ASN A O 1
ATOM 2180 N N . ALA A 1 280 ? 18.533 11.061 -2.102 1.00 58.00 280 ALA A N 1
ATOM 2181 C CA . ALA A 1 280 ? 19.598 10.375 -2.855 1.00 58.00 280 ALA A CA 1
ATOM 2182 C C . ALA A 1 280 ? 19.205 8.936 -3.274 1.00 58.00 280 ALA A C 1
ATOM 2184 O O . ALA A 1 280 ? 19.558 7.941 -2.627 1.00 58.00 280 ALA A O 1
ATOM 2185 N N . GLU A 1 281 ? 18.428 8.809 -4.346 1.00 69.88 281 GLU A N 1
ATOM 2186 C CA . GLU A 1 281 ? 17.736 7.563 -4.681 1.00 69.88 281 GLU A CA 1
ATOM 2187 C C . GLU A 1 281 ? 18.624 6.492 -5.299 1.00 69.88 281 GLU A C 1
ATOM 2189 O O . GLU A 1 281 ? 18.445 5.316 -4.973 1.00 69.88 281 GLU A O 1
ATOM 2194 N N . ARG A 1 282 ? 19.626 6.862 -6.107 1.00 79.19 282 ARG A N 1
ATOM 2195 C CA . ARG A 1 282 ? 20.587 5.883 -6.645 1.00 79.19 282 ARG A CA 1
ATOM 2196 C C . ARG A 1 282 ? 21.319 5.119 -5.533 1.00 79.19 282 ARG A C 1
ATOM 2198 O O . ARG A 1 282 ? 21.530 3.912 -5.644 1.00 79.19 282 ARG A O 1
ATOM 2205 N N . TRP A 1 283 ? 21.655 5.812 -4.443 1.00 81.56 283 TRP A N 1
ATOM 2206 C CA . TRP A 1 283 ? 22.306 5.228 -3.274 1.00 81.56 283 TRP A CA 1
ATOM 2207 C C . TRP A 1 283 ? 21.346 4.329 -2.503 1.00 81.56 283 TRP A C 1
ATOM 2209 O O . TRP A 1 283 ? 21.706 3.215 -2.137 1.00 81.56 283 TRP A O 1
ATOM 2219 N N . THR A 1 284 ? 20.109 4.791 -2.306 1.00 82.38 284 THR A N 1
ATOM 2220 C CA . THR A 1 284 ? 19.048 4.011 -1.651 1.00 82.38 284 THR A CA 1
ATOM 2221 C C . THR A 1 284 ? 18.768 2.708 -2.405 1.00 82.38 284 THR A C 1
ATOM 2223 O O . THR A 1 284 ? 18.636 1.652 -1.789 1.00 82.38 284 THR A O 1
ATOM 2226 N N . SER A 1 285 ? 18.716 2.776 -3.737 1.00 84.50 285 SER A N 1
ATOM 2227 C CA . SER A 1 285 ? 18.563 1.617 -4.617 1.00 84.50 285 SER A CA 1
ATOM 2228 C C . SER A 1 285 ? 19.717 0.630 -4.419 1.00 84.50 285 SER A C 1
ATOM 2230 O O . SER A 1 285 ? 19.463 -0.529 -4.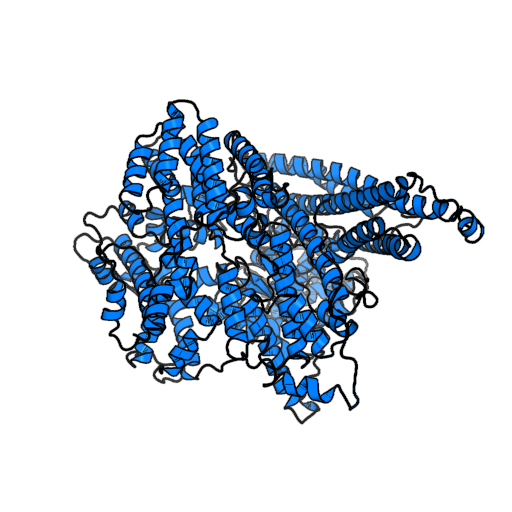092 1.00 84.50 285 SER A O 1
ATOM 2232 N N . LEU A 1 286 ? 20.978 1.085 -4.501 1.00 86.44 286 LEU A N 1
ATOM 2233 C CA . LEU A 1 286 ? 22.141 0.217 -4.276 1.00 86.44 286 LEU A CA 1
ATOM 2234 C C . LEU A 1 286 ? 22.150 -0.392 -2.866 1.00 86.44 286 LEU A C 1
ATOM 2236 O O . LEU A 1 286 ? 22.416 -1.583 -2.728 1.00 86.44 286 LEU A O 1
ATOM 2240 N N . TYR A 1 287 ? 21.817 0.389 -1.834 1.00 87.75 287 TYR A N 1
ATOM 2241 C CA . TYR A 1 287 ? 21.704 -0.107 -0.462 1.00 87.75 287 TYR A CA 1
ATOM 2242 C C . TYR A 1 287 ? 20.680 -1.235 -0.375 1.00 87.75 287 TYR A C 1
ATOM 2244 O O . TYR A 1 287 ? 21.011 -2.328 0.067 1.00 87.75 287 TYR A O 1
ATOM 2252 N N . GLY A 1 288 ? 19.476 -1.012 -0.903 1.00 86.62 288 GLY A N 1
ATOM 2253 C CA . GLY A 1 288 ? 18.425 -2.021 -0.978 1.00 86.62 288 GLY A CA 1
ATOM 2254 C C . GLY A 1 288 ? 18.871 -3.330 -1.621 1.00 86.62 288 GLY A C 1
ATOM 2255 O O . GLY A 1 288 ? 18.616 -4.405 -1.072 1.00 86.62 288 GLY A O 1
ATOM 2256 N N . LEU A 1 289 ? 19.572 -3.238 -2.755 1.00 86.06 289 LEU A N 1
ATOM 2257 C CA . LEU A 1 289 ? 20.129 -4.396 -3.454 1.00 86.06 289 LEU A CA 1
ATOM 2258 C C . LEU A 1 289 ? 21.133 -5.147 -2.572 1.00 86.06 289 LEU A C 1
ATOM 2260 O O . LEU A 1 289 ? 20.976 -6.347 -2.343 1.00 86.06 289 LEU A O 1
ATOM 2264 N N . VAL A 1 290 ? 22.131 -4.438 -2.042 1.00 86.06 290 VAL A N 1
ATOM 2265 C CA . VAL A 1 290 ? 23.210 -5.028 -1.239 1.00 86.06 290 VAL A CA 1
ATOM 2266 C C . VAL A 1 290 ? 22.664 -5.630 0.057 1.00 86.06 290 VAL A C 1
ATOM 2268 O O . VAL A 1 290 ? 22.997 -6.769 0.371 1.00 86.06 290 VAL A O 1
ATOM 2271 N N . THR A 1 291 ? 21.790 -4.926 0.783 1.00 87.12 291 THR A N 1
ATOM 2272 C CA . THR A 1 291 ? 21.151 -5.405 2.021 1.00 87.12 291 THR A CA 1
ATOM 2273 C C . THR A 1 291 ? 20.348 -6.678 1.777 1.00 87.12 291 THR A C 1
ATOM 2275 O O . THR A 1 291 ? 20.473 -7.649 2.528 1.00 87.12 291 THR A O 1
ATOM 2278 N N . SER A 1 292 ? 19.549 -6.706 0.709 1.00 86.62 292 SER A N 1
ATOM 2279 C CA . SER A 1 292 ? 18.724 -7.868 0.390 1.00 86.62 292 SER A CA 1
ATOM 2280 C C . SER A 1 292 ? 19.561 -9.101 0.032 1.00 86.62 292 SER A C 1
ATOM 2282 O O . SER A 1 292 ? 19.278 -10.200 0.523 1.00 86.62 292 SER A O 1
ATOM 2284 N N . MET A 1 293 ? 20.625 -8.922 -0.765 1.00 85.62 293 MET A N 1
ATOM 2285 C CA . MET A 1 293 ? 21.551 -10.013 -1.092 1.00 85.62 293 MET A CA 1
ATOM 2286 C C . MET A 1 293 ? 22.338 -10.476 0.125 1.00 85.62 293 MET A C 1
ATOM 2288 O O . MET A 1 293 ? 22.437 -11.677 0.374 1.00 85.62 293 MET A O 1
ATOM 2292 N N . TYR A 1 294 ? 22.867 -9.534 0.905 1.00 83.06 294 TYR A N 1
ATOM 2293 C CA . TYR A 1 294 ? 23.663 -9.825 2.091 1.00 83.06 294 TYR A CA 1
ATOM 2294 C C . TYR A 1 294 ? 22.914 -10.742 3.055 1.00 83.06 294 TYR A C 1
ATOM 2296 O O . TYR A 1 294 ? 23.474 -11.738 3.519 1.00 83.06 294 TYR A O 1
ATOM 2304 N N . GLY A 1 295 ? 21.639 -10.461 3.333 1.00 79.62 295 GLY A N 1
ATOM 2305 C CA . GLY A 1 295 ? 20.884 -11.340 4.217 1.00 79.62 295 GLY A CA 1
ATOM 2306 C C . GLY A 1 295 ? 20.537 -12.687 3.589 1.00 79.62 295 GLY A C 1
ATOM 2307 O O . GLY A 1 295 ? 20.609 -13.682 4.308 1.00 79.62 295 GLY A O 1
ATOM 2308 N N . SER A 1 296 ? 20.204 -12.755 2.290 1.00 81.31 296 SER A N 1
ATOM 2309 C CA . SER A 1 296 ? 19.916 -14.045 1.632 1.00 81.31 296 SER A CA 1
ATOM 2310 C C . SER A 1 296 ? 21.144 -14.953 1.703 1.00 81.31 296 SER A C 1
ATOM 2312 O O . SER A 1 296 ? 21.084 -16.062 2.239 1.00 81.31 296 SER A O 1
ATOM 2314 N N . ILE A 1 297 ? 22.303 -14.426 1.299 1.00 80.44 297 ILE A N 1
ATOM 2315 C CA . ILE A 1 297 ? 23.583 -15.133 1.369 1.00 80.44 297 ILE A CA 1
ATOM 2316 C C . ILE A 1 297 ? 23.942 -15.492 2.815 1.00 80.44 297 ILE A C 1
ATOM 2318 O O . ILE A 1 297 ? 24.409 -16.602 3.058 1.00 80.44 297 ILE A O 1
ATOM 2322 N N . SER A 1 298 ? 23.691 -14.620 3.795 1.00 75.44 298 SER A N 1
ATOM 2323 C CA . SER A 1 298 ? 23.955 -14.924 5.211 1.00 75.44 298 SER A CA 1
ATOM 2324 C C . SER A 1 298 ? 23.112 -16.092 5.729 1.00 75.44 298 SER A C 1
ATOM 2326 O O . SER A 1 298 ? 23.627 -16.947 6.453 1.00 75.44 298 SER A O 1
ATOM 2328 N N . VAL A 1 299 ? 21.834 -16.169 5.345 1.00 75.19 299 VAL A N 1
ATOM 2329 C CA . VAL A 1 299 ? 20.957 -17.286 5.725 1.00 75.19 299 VAL A CA 1
ATOM 2330 C C . VAL A 1 299 ? 21.374 -18.575 5.026 1.00 75.19 299 VAL A C 1
ATOM 2332 O O . VAL A 1 299 ? 21.480 -19.606 5.688 1.00 75.19 299 VAL A O 1
ATOM 2335 N N . LEU A 1 300 ? 21.692 -18.521 3.731 1.00 75.38 300 LEU A N 1
ATOM 2336 C CA . LEU A 1 300 ? 22.210 -19.675 2.990 1.00 75.38 300 LEU A CA 1
ATOM 2337 C C . LEU A 1 300 ? 23.524 -20.189 3.587 1.00 75.38 300 LEU A C 1
ATOM 2339 O O . LEU A 1 300 ? 23.650 -21.385 3.836 1.00 75.38 300 LEU A O 1
ATOM 2343 N N . THR A 1 301 ? 24.463 -19.288 3.887 1.00 72.94 301 THR A N 1
ATOM 2344 C CA . THR A 1 301 ? 25.748 -19.618 4.525 1.00 72.94 301 THR A CA 1
ATOM 2345 C C . THR A 1 301 ? 25.518 -20.372 5.830 1.00 72.94 301 THR A C 1
ATOM 2347 O O . THR A 1 301 ? 26.111 -21.426 6.042 1.00 72.94 301 THR A O 1
ATOM 2350 N N . ARG A 1 302 ? 24.608 -19.872 6.678 1.00 71.56 302 ARG A N 1
ATOM 2351 C CA . ARG A 1 302 ? 24.282 -20.498 7.963 1.00 71.56 302 ARG A CA 1
ATOM 2352 C C . ARG A 1 302 ? 23.640 -21.877 7.800 1.00 71.56 302 ARG A C 1
ATOM 2354 O O . ARG A 1 302 ? 24.031 -22.797 8.507 1.00 71.56 302 ARG A O 1
ATOM 2361 N N . LEU A 1 303 ? 22.684 -22.037 6.882 1.00 71.62 303 LEU A N 1
ATOM 2362 C CA . LEU A 1 303 ? 22.025 -23.330 6.642 1.00 71.62 303 LEU A CA 1
ATOM 2363 C C . LEU A 1 303 ? 23.013 -24.383 6.118 1.00 71.62 303 LEU A C 1
ATOM 2365 O O . LEU A 1 303 ? 22.982 -25.537 6.548 1.00 71.62 303 LEU A O 1
ATOM 2369 N N . VAL A 1 304 ? 23.926 -23.984 5.229 1.00 70.88 304 VAL A N 1
ATOM 2370 C CA . VAL A 1 304 ? 24.992 -24.858 4.716 1.00 70.88 304 VAL A CA 1
ATOM 2371 C C . VAL A 1 304 ? 25.997 -25.207 5.822 1.00 70.88 304 VAL A C 1
ATOM 2373 O O . VAL A 1 304 ? 26.394 -26.365 5.940 1.00 70.88 304 VAL A O 1
ATOM 2376 N N . GLU A 1 305 ? 26.363 -24.247 6.676 1.00 73.19 305 GLU A N 1
ATOM 2377 C CA . GLU A 1 305 ? 27.246 -24.470 7.829 1.00 73.19 305 GLU A CA 1
ATOM 2378 C C . GLU A 1 305 ? 26.631 -25.432 8.857 1.00 73.19 305 GLU A C 1
ATOM 2380 O O . GLU A 1 305 ? 27.287 -26.372 9.303 1.00 73.19 305 GLU A O 1
ATOM 2385 N N . GLU A 1 306 ? 25.365 -25.223 9.231 1.00 69.75 306 GLU A N 1
ATOM 2386 C CA . GLU A 1 306 ? 24.634 -26.106 10.148 1.00 69.75 306 GLU A CA 1
ATOM 2387 C C . GLU A 1 306 ? 24.506 -27.521 9.562 1.00 69.75 306 GLU A C 1
ATOM 2389 O O . GLU A 1 306 ? 24.655 -28.501 10.293 1.00 69.75 306 GLU A O 1
ATOM 2394 N N . THR A 1 307 ? 24.348 -27.641 8.239 1.00 68.88 307 THR A N 1
ATOM 2395 C CA . THR A 1 307 ? 24.386 -28.936 7.544 1.00 68.88 307 THR A CA 1
ATOM 2396 C C . THR A 1 307 ? 25.752 -29.621 7.703 1.00 68.88 307 THR A C 1
ATOM 2398 O O . THR A 1 307 ? 25.791 -30.794 8.071 1.00 68.88 307 THR A O 1
ATOM 2401 N N . ASP A 1 308 ? 26.879 -28.922 7.494 1.00 69.50 308 ASP A N 1
ATOM 2402 C CA . ASP A 1 308 ? 28.221 -29.511 7.697 1.00 69.50 308 ASP A CA 1
ATOM 2403 C C . ASP A 1 308 ? 28.457 -29.918 9.163 1.00 69.50 308 ASP A C 1
ATOM 2405 O O . ASP A 1 308 ? 29.023 -30.983 9.417 1.00 69.50 308 ASP A O 1
ATOM 2409 N N . LYS A 1 309 ? 27.962 -29.134 10.135 1.00 68.38 309 LYS A N 1
ATOM 2410 C CA . LYS A 1 309 ? 28.049 -29.466 11.572 1.00 68.38 309 LYS A CA 1
ATOM 2411 C C . LYS A 1 309 ? 27.298 -30.751 11.916 1.00 68.38 309 LYS A C 1
ATOM 2413 O O . LYS A 1 309 ? 27.887 -31.645 12.518 1.00 68.38 309 LYS A O 1
ATOM 2418 N N . VAL A 1 310 ? 26.045 -30.886 11.472 1.00 66.88 310 VAL A N 1
ATOM 2419 C CA . VAL A 1 310 ? 25.234 -32.104 11.681 1.00 66.88 310 VAL A CA 1
ATOM 2420 C C . VAL A 1 310 ? 25.900 -33.336 11.053 1.00 66.88 310 VAL A C 1
ATOM 2422 O O . VAL A 1 310 ? 25.827 -34.435 11.603 1.00 66.88 310 VAL A O 1
ATOM 2425 N N . LEU A 1 311 ? 26.596 -33.168 9.926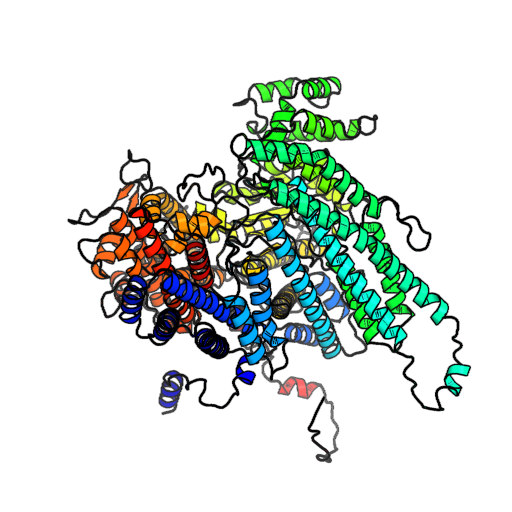 1.00 63.72 311 LEU A N 1
ATOM 2426 C CA . LEU A 1 311 ? 27.373 -34.241 9.294 1.00 63.72 311 LEU A CA 1
ATOM 2427 C C . LEU A 1 311 ? 28.684 -34.554 10.034 1.00 63.72 311 LEU A C 1
ATOM 2429 O O . LEU A 1 311 ? 29.177 -35.683 9.956 1.00 63.72 311 LEU A O 1
ATOM 2433 N N . GLY A 1 312 ? 29.254 -33.574 10.739 1.00 56.88 312 GLY A N 1
ATOM 2434 C CA . GLY A 1 312 ? 30.449 -33.716 11.569 1.00 56.88 312 GLY A CA 1
ATOM 2435 C C . GLY A 1 312 ? 30.203 -34.424 12.906 1.00 56.88 312 GLY A C 1
ATOM 2436 O O . GLY A 1 312 ? 31.051 -35.212 13.322 1.00 56.88 312 GLY A O 1
ATOM 2437 N N . ASP A 1 313 ? 29.044 -34.203 13.536 1.00 50.03 313 ASP A N 1
ATOM 2438 C CA . ASP A 1 313 ? 28.718 -34.691 14.891 1.00 50.03 313 ASP A CA 1
ATOM 2439 C C . ASP A 1 313 ? 28.340 -36.187 14.980 1.00 50.03 313 ASP A C 1
ATOM 2441 O O . ASP A 1 313 ? 28.264 -36.748 16.076 1.00 50.03 313 ASP A O 1
ATOM 2445 N N . GLN A 1 314 ? 28.231 -36.911 13.858 1.00 46.34 314 GLN A N 1
ATOM 2446 C CA . GLN A 1 314 ? 28.078 -38.381 13.852 1.00 46.34 314 GLN A CA 1
ATOM 2447 C C . GLN A 1 314 ? 29.347 -39.160 14.290 1.00 46.34 314 GLN A C 1
ATOM 2449 O O . GLN A 1 314 ? 29.481 -40.354 14.023 1.00 46.34 314 GLN A O 1
ATOM 2454 N N . THR A 1 315 ? 30.289 -38.526 14.997 1.00 39.72 315 THR A N 1
ATOM 2455 C CA . THR A 1 315 ? 31.323 -39.227 15.784 1.00 39.72 315 THR A CA 1
ATOM 2456 C C . THR A 1 315 ? 30.836 -39.703 17.160 1.00 39.72 315 THR A C 1
ATOM 2458 O O . THR A 1 315 ? 31.598 -40.355 17.877 1.00 39.72 315 THR A O 1
ATOM 2461 N N . ALA A 1 316 ? 29.576 -39.450 17.533 1.00 34.06 316 ALA A N 1
ATOM 2462 C CA . ALA A 1 316 ? 28.935 -40.140 18.651 1.00 34.06 316 ALA A CA 1
ATOM 2463 C C . ALA A 1 316 ? 28.627 -41.599 18.259 1.00 34.06 316 ALA A C 1
ATOM 2465 O O . ALA A 1 316 ? 27.661 -41.886 17.557 1.00 34.06 316 ALA A O 1
ATOM 2466 N N . LYS A 1 317 ? 29.513 -42.508 18.688 1.00 38.00 317 LYS A N 1
ATOM 2467 C CA . LYS A 1 317 ? 29.423 -43.969 18.544 1.00 38.00 317 LYS A CA 1
ATOM 2468 C C . LYS A 1 317 ? 28.013 -44.509 18.847 1.00 38.00 317 LYS A C 1
ATOM 2470 O O . LYS A 1 317 ? 27.593 -44.430 20.001 1.00 38.00 317 LYS A O 1
ATOM 2475 N N . PRO A 1 318 ? 27.360 -45.205 17.906 1.00 32.22 318 PRO A N 1
ATOM 2476 C CA . PRO A 1 318 ? 26.460 -46.291 18.248 1.00 32.22 318 PRO A CA 1
ATOM 2477 C C . PRO A 1 318 ? 27.323 -47.535 18.512 1.00 32.22 318 PRO A C 1
ATOM 2479 O O . PRO A 1 318 ? 27.934 -48.085 17.597 1.00 32.22 318 PRO A O 1
ATOM 2482 N N . GLU A 1 319 ? 27.418 -47.963 19.771 1.00 42.41 319 GLU A N 1
ATOM 2483 C CA . GLU A 1 319 ? 27.751 -49.358 20.070 1.00 42.41 319 GLU A CA 1
ATOM 2484 C C . GLU A 1 319 ? 26.597 -50.225 19.564 1.00 42.41 319 GLU A C 1
ATOM 2486 O O . GLU A 1 319 ? 25.494 -50.107 20.084 1.00 42.41 319 GLU A O 1
ATOM 2491 N N . LEU A 1 320 ? 26.835 -51.060 18.550 1.00 30.69 320 LEU A N 1
ATOM 2492 C CA . LEU A 1 320 ? 26.066 -52.276 18.261 1.00 30.69 320 LEU A CA 1
ATOM 2493 C C . LEU A 1 320 ? 26.830 -53.077 17.201 1.00 30.69 320 LEU A C 1
ATOM 2495 O O . LEU A 1 320 ? 26.896 -52.713 16.028 1.00 30.69 320 LEU A O 1
ATOM 2499 N N . SER A 1 321 ? 27.421 -54.178 17.652 1.00 35.72 321 SER A N 1
ATOM 2500 C CA . SER A 1 321 ? 28.292 -55.125 16.942 1.00 35.72 321 SER A CA 1
ATOM 2501 C C . SER A 1 321 ? 27.675 -55.836 15.725 1.00 35.72 321 SER A C 1
ATOM 2503 O O . SER A 1 321 ? 28.291 -56.753 15.191 1.00 35.72 321 SER A O 1
ATOM 2505 N N . ASP A 1 322 ? 26.498 -55.414 15.261 1.00 38.91 322 ASP A N 1
ATOM 2506 C CA . ASP A 1 322 ? 25.825 -55.965 14.078 1.00 38.91 322 ASP A CA 1
ATOM 2507 C C . ASP A 1 322 ? 25.933 -55.051 12.841 1.00 38.91 322 ASP A C 1
ATOM 2509 O O . ASP A 1 322 ? 25.559 -55.454 11.740 1.00 38.91 322 ASP A O 1
ATOM 2513 N N . LEU A 1 323 ? 26.507 -53.847 12.982 1.00 35.66 323 LEU A N 1
ATOM 2514 C CA . LEU A 1 323 ? 26.768 -52.939 11.858 1.00 35.66 323 LEU A CA 1
ATOM 2515 C C . LEU A 1 323 ? 28.095 -53.248 11.139 1.00 35.66 323 LEU A C 1
ATOM 2517 O O . LEU A 1 323 ? 28.195 -53.024 9.935 1.00 35.66 323 LEU A O 1
ATOM 2521 N N . ASP A 1 324 ? 29.082 -53.829 11.827 1.00 33.62 324 ASP A N 1
ATOM 2522 C CA . ASP A 1 324 ? 30.394 -54.138 11.231 1.00 33.62 324 ASP A CA 1
ATOM 2523 C C . ASP A 1 324 ? 30.300 -55.225 10.143 1.00 33.62 324 ASP A C 1
ATOM 2525 O O . ASP A 1 324 ? 30.987 -55.149 9.127 1.00 33.62 324 ASP A O 1
ATOM 2529 N N . ASN A 1 325 ? 29.355 -56.165 10.262 1.00 38.31 325 ASN A N 1
ATOM 2530 C CA . ASN A 1 325 ? 29.104 -57.167 9.217 1.00 38.31 325 ASN A CA 1
ATOM 2531 C C . ASN A 1 325 ? 28.314 -56.610 8.013 1.00 38.31 325 ASN A C 1
ATOM 2533 O O . ASN A 1 325 ? 28.387 -57.176 6.921 1.00 38.31 325 ASN A O 1
ATOM 2537 N N . LEU A 1 326 ? 27.575 -55.503 8.186 1.00 34.16 326 LEU A N 1
ATOM 2538 C CA . LEU A 1 326 ? 26.836 -54.834 7.105 1.00 34.16 326 LEU A CA 1
ATOM 2539 C C . LEU A 1 326 ? 27.712 -53.792 6.379 1.00 34.16 326 LEU A C 1
ATOM 2541 O O . LEU A 1 326 ? 27.596 -53.612 5.166 1.00 34.16 326 LEU A O 1
ATOM 2545 N N . LEU A 1 327 ? 28.629 -53.145 7.105 1.00 35.22 327 LEU A N 1
ATOM 2546 C CA . LEU A 1 327 ? 29.573 -52.157 6.574 1.00 35.22 327 LEU A CA 1
ATOM 2547 C C . LEU A 1 327 ? 30.711 -52.784 5.756 1.00 35.22 327 LEU A C 1
ATOM 2549 O O . LEU A 1 327 ? 31.217 -52.130 4.844 1.00 35.22 327 LEU A O 1
ATOM 2553 N N . ASP A 1 328 ? 31.042 -54.059 5.981 1.00 37.31 328 ASP A N 1
ATOM 2554 C CA . ASP A 1 328 ? 31.972 -54.797 5.113 1.00 37.31 328 ASP A CA 1
ATOM 2555 C C . ASP A 1 328 ? 31.348 -55.204 3.758 1.00 37.31 328 ASP A C 1
ATOM 2557 O O . ASP A 1 328 ? 32.077 -55.439 2.791 1.00 37.31 328 ASP A O 1
ATOM 2561 N N . GLN A 1 329 ? 30.011 -55.229 3.630 1.00 38.31 329 GLN A N 1
ATOM 2562 C CA . GLN A 1 329 ? 29.320 -55.532 2.362 1.00 38.31 329 GLN A CA 1
ATOM 2563 C C . GLN A 1 329 ? 28.891 -54.292 1.562 1.00 38.31 329 GLN A C 1
ATOM 2565 O O . GLN A 1 329 ? 28.649 -54.400 0.357 1.00 38.31 329 GLN A O 1
ATOM 2570 N N . ILE A 1 330 ? 28.856 -53.105 2.173 1.00 38.47 330 ILE A N 1
ATOM 2571 C CA . ILE A 1 330 ? 28.517 -51.847 1.493 1.00 38.47 330 ILE A CA 1
ATOM 2572 C C . ILE A 1 330 ? 29.734 -50.925 1.553 1.00 38.47 330 ILE A C 1
ATOM 2574 O O . ILE A 1 330 ? 29.910 -50.130 2.471 1.00 38.47 330 ILE A O 1
ATOM 2578 N N . GLY A 1 331 ? 30.612 -51.047 0.559 1.00 41.00 331 GLY A N 1
ATOM 2579 C CA . GLY A 1 331 ? 31.871 -50.313 0.536 1.00 41.00 331 GLY A CA 1
ATOM 2580 C C . GLY A 1 331 ? 31.693 -48.795 0.607 1.00 41.00 331 GLY A C 1
ATOM 2581 O O . GLY A 1 331 ? 31.261 -48.190 -0.368 1.00 41.00 331 GLY A O 1
ATOM 2582 N N . GLN A 1 332 ? 32.142 -48.160 1.697 1.00 47.25 332 GLN A N 1
ATOM 2583 C CA . GLN A 1 332 ? 32.392 -46.714 1.736 1.00 47.25 332 GLN A CA 1
ATOM 2584 C C . GLN A 1 332 ? 33.576 -46.313 2.633 1.00 47.25 332 GLN A C 1
ATOM 2586 O O . GLN A 1 332 ? 33.459 -46.189 3.847 1.00 47.25 332 GLN A O 1
ATOM 2591 N N . PRO A 1 333 ? 34.710 -45.968 1.999 1.00 36.25 333 PRO A N 1
ATOM 2592 C CA . PRO A 1 333 ? 35.474 -44.770 2.388 1.00 36.25 333 PRO A CA 1
ATOM 2593 C C . PRO A 1 333 ? 35.471 -43.667 1.310 1.00 36.25 333 PRO A C 1
ATOM 2595 O O . PRO A 1 333 ? 36.038 -42.592 1.517 1.00 36.25 333 PRO A O 1
ATOM 2598 N N . ARG A 1 334 ? 34.863 -43.909 0.136 1.00 37.84 334 ARG A N 1
ATOM 2599 C CA . ARG A 1 334 ? 34.886 -42.962 -0.998 1.00 37.84 334 ARG A CA 1
ATOM 2600 C C . ARG A 1 334 ? 33.881 -41.808 -0.884 1.00 37.84 334 ARG A C 1
ATOM 2602 O O . ARG A 1 334 ? 34.216 -40.707 -1.306 1.00 37.84 334 ARG A O 1
ATOM 2609 N N . HIS A 1 335 ? 32.718 -41.996 -0.260 1.00 42.94 335 HIS A N 1
ATOM 2610 C CA . HIS A 1 335 ? 31.660 -40.971 -0.258 1.00 42.94 335 HIS A CA 1
ATOM 2611 C C . HIS A 1 335 ? 31.922 -39.809 0.716 1.00 42.94 335 HIS A C 1
ATOM 2613 O O . HIS A 1 335 ? 31.702 -38.656 0.353 1.00 42.94 335 HIS A O 1
ATOM 2619 N N . LYS A 1 336 ? 32.543 -40.056 1.883 1.00 43.75 336 LYS A N 1
ATOM 2620 C CA . LYS A 1 336 ? 33.022 -38.972 2.773 1.00 43.75 336 LYS A CA 1
ATOM 2621 C C . LYS A 1 336 ? 34.095 -38.079 2.116 1.00 43.75 336 LYS A C 1
ATOM 2623 O O . LYS A 1 336 ? 34.282 -36.946 2.549 1.00 43.75 336 LYS A O 1
ATOM 2628 N N . ARG A 1 337 ? 34.789 -38.559 1.069 1.00 48.94 337 ARG A N 1
ATOM 2629 C CA . ARG A 1 337 ? 35.812 -37.797 0.324 1.00 48.94 337 ARG A CA 1
ATOM 2630 C C . ARG A 1 337 ? 35.261 -36.917 -0.807 1.00 48.94 337 ARG A C 1
ATOM 2632 O O . ARG A 1 337 ? 36.018 -36.069 -1.256 1.00 48.94 337 ARG A O 1
ATOM 2639 N N . GLN A 1 338 ? 34.016 -37.092 -1.268 1.00 51.00 338 GLN A N 1
ATOM 2640 C CA . GLN A 1 338 ? 33.439 -36.299 -2.376 1.00 51.00 338 GLN A CA 1
ATOM 2641 C C . GLN A 1 338 ? 32.403 -35.264 -1.912 1.00 51.00 338 GLN A C 1
ATOM 2643 O O . GLN A 1 338 ? 32.456 -34.124 -2.357 1.00 51.00 338 GLN A O 1
ATOM 2648 N N . VAL A 1 339 ? 31.545 -35.612 -0.948 1.00 55.09 339 VAL A N 1
ATOM 2649 C CA . VAL A 1 339 ? 30.440 -34.740 -0.496 1.00 55.09 339 VAL A CA 1
ATOM 2650 C C . VAL A 1 339 ? 30.939 -33.545 0.319 1.00 55.09 339 VAL A C 1
ATOM 2652 O O . VAL A 1 339 ? 30.524 -32.409 0.101 1.00 55.09 339 VAL A O 1
ATOM 2655 N N . ARG A 1 340 ? 31.873 -33.781 1.251 1.00 61.28 340 ARG A N 1
ATOM 2656 C CA . ARG A 1 340 ? 32.381 -32.724 2.135 1.00 61.28 340 ARG A CA 1
ATOM 2657 C C . ARG A 1 340 ? 33.148 -31.632 1.377 1.00 61.28 340 ARG A C 1
ATOM 2659 O O . ARG A 1 340 ? 32.936 -30.472 1.700 1.00 61.28 340 ARG A O 1
ATOM 2666 N N . PRO A 1 341 ? 33.988 -31.936 0.365 1.00 65.38 341 PRO A N 1
ATOM 2667 C CA . PRO A 1 341 ? 34.588 -30.900 -0.477 1.00 65.38 341 PRO A CA 1
ATOM 2668 C C . PRO A 1 341 ? 33.588 -30.056 -1.276 1.00 65.38 341 PRO A C 1
ATOM 2670 O O . PRO A 1 341 ? 33.830 -28.867 -1.434 1.00 65.38 341 PRO A O 1
ATOM 2673 N N . GLU A 1 342 ? 32.479 -30.627 -1.759 1.00 64.06 342 GLU A N 1
ATOM 2674 C CA . GLU A 1 342 ? 31.455 -29.890 -2.524 1.00 64.06 342 GLU A CA 1
ATOM 2675 C C . GLU A 1 342 ? 30.588 -28.992 -1.623 1.00 64.06 342 GLU A C 1
ATOM 2677 O O . GLU A 1 342 ? 30.338 -27.829 -1.960 1.00 64.06 342 GLU A O 1
ATOM 2682 N N . LEU A 1 343 ? 30.192 -29.490 -0.444 1.00 64.31 343 LEU A N 1
ATOM 2683 C CA . LEU A 1 343 ? 29.485 -28.700 0.572 1.00 64.31 343 LEU A CA 1
ATOM 2684 C C . LEU A 1 343 ? 30.393 -27.597 1.135 1.00 64.31 343 LEU A C 1
ATOM 2686 O O . LEU A 1 343 ? 29.983 -26.441 1.215 1.00 64.31 343 LEU A O 1
ATOM 2690 N N . LYS A 1 344 ? 31.655 -27.931 1.433 1.00 68.94 344 LYS A N 1
ATOM 2691 C CA . LYS A 1 344 ? 32.675 -26.965 1.851 1.00 68.94 344 LYS A CA 1
ATOM 2692 C C . LYS A 1 344 ? 32.957 -25.930 0.762 1.00 68.94 344 LYS A C 1
ATOM 2694 O O . LYS A 1 344 ? 33.029 -24.756 1.075 1.00 68.94 344 LYS A O 1
ATOM 2699 N N . GLY A 1 345 ? 33.054 -26.329 -0.506 1.00 65.50 345 GLY A N 1
ATOM 2700 C CA . GLY A 1 345 ? 33.233 -25.394 -1.621 1.00 65.50 345 GLY A CA 1
ATOM 2701 C C . GLY A 1 345 ? 32.051 -24.434 -1.789 1.00 65.50 345 GLY A C 1
ATOM 2702 O O . GLY A 1 345 ? 32.251 -23.268 -2.119 1.00 65.50 345 GLY A O 1
ATOM 2703 N N . SER A 1 346 ? 30.828 -24.898 -1.511 1.00 68.56 346 SER A N 1
ATOM 2704 C CA . SER A 1 346 ? 29.631 -24.046 -1.483 1.00 68.56 346 SER A CA 1
ATOM 2705 C C . SER A 1 346 ? 29.646 -23.090 -0.285 1.00 68.56 346 SER A C 1
ATOM 2707 O O . SER A 1 346 ? 29.361 -21.909 -0.454 1.00 68.56 346 SER A O 1
ATOM 2709 N N . TYR A 1 347 ? 30.032 -23.570 0.903 1.00 70.38 347 TYR A N 1
ATOM 2710 C CA . TYR A 1 347 ? 30.202 -22.742 2.101 1.00 70.38 347 TYR A CA 1
ATOM 2711 C C . TYR A 1 347 ? 31.286 -21.673 1.923 1.00 70.38 347 TYR A C 1
ATOM 2713 O O . TYR A 1 347 ? 31.000 -20.499 2.134 1.00 70.38 347 TYR A O 1
ATOM 2721 N N . ASP A 1 348 ? 32.493 -22.060 1.500 1.00 69.56 348 ASP A N 1
ATOM 2722 C CA . ASP A 1 348 ? 33.637 -21.160 1.324 1.00 69.56 348 ASP A CA 1
ATOM 2723 C C . ASP A 1 348 ? 33.275 -20.036 0.335 1.00 69.56 348 ASP A C 1
ATOM 2725 O O . ASP A 1 348 ? 33.494 -18.860 0.620 1.00 69.56 348 ASP A O 1
ATOM 2729 N N . LEU A 1 349 ? 32.614 -20.369 -0.783 1.00 70.88 349 LEU A N 1
ATOM 2730 C CA . LEU A 1 349 ? 32.151 -19.371 -1.750 1.00 70.88 349 LEU A CA 1
ATOM 2731 C C . LEU A 1 349 ? 31.077 -18.435 -1.170 1.00 70.88 349 LEU A C 1
ATOM 2733 O O . LEU A 1 349 ? 31.163 -17.220 -1.349 1.00 70.88 349 LEU A O 1
ATOM 2737 N N . LEU A 1 350 ? 30.055 -18.980 -0.502 1.00 69.50 350 LEU A N 1
ATOM 2738 C CA . LEU A 1 350 ? 28.997 -18.172 0.116 1.00 69.50 350 LEU A CA 1
ATOM 2739 C C . LEU A 1 350 ? 29.566 -17.247 1.201 1.00 69.50 350 LEU A C 1
ATOM 2741 O O . LEU A 1 350 ? 29.169 -16.085 1.281 1.00 69.50 350 LEU A O 1
ATOM 2745 N N . TRP A 1 351 ? 30.536 -17.730 1.979 1.00 71.94 351 TRP A N 1
ATOM 2746 C CA . TRP A 1 351 ? 31.247 -16.952 2.988 1.00 71.94 351 TRP A CA 1
ATOM 2747 C C . TRP A 1 351 ? 32.053 -15.806 2.367 1.00 71.94 351 TRP A C 1
ATOM 2749 O O . TRP A 1 351 ? 31.920 -14.662 2.795 1.00 71.94 351 TRP A O 1
ATOM 2759 N N . GLU A 1 352 ? 32.832 -16.067 1.315 1.00 76.06 352 GLU A N 1
ATOM 2760 C CA . GLU A 1 352 ? 33.580 -15.020 0.605 1.00 76.06 352 GLU A CA 1
ATOM 2761 C C . GLU A 1 352 ? 32.662 -13.944 0.004 1.00 76.06 352 GLU A C 1
ATOM 2763 O O . GLU A 1 352 ? 32.979 -12.755 0.056 1.00 76.06 352 GLU A O 1
ATOM 2768 N N . ILE A 1 353 ? 31.525 -14.341 -0.580 1.00 76.19 353 ILE A N 1
ATOM 2769 C CA . ILE A 1 353 ? 30.526 -13.394 -1.101 1.00 76.19 353 ILE A CA 1
ATOM 2770 C C . ILE A 1 353 ? 29.938 -12.568 0.048 1.00 76.19 353 ILE A C 1
ATOM 2772 O O . ILE A 1 353 ? 29.776 -11.355 -0.083 1.00 76.19 353 ILE A O 1
ATOM 2776 N N . ARG A 1 354 ? 29.632 -13.206 1.182 1.00 77.56 354 ARG A N 1
ATOM 2777 C CA . ARG A 1 354 ? 29.082 -12.541 2.367 1.00 77.56 354 ARG A CA 1
ATOM 2778 C C . ARG A 1 354 ? 30.019 -11.465 2.914 1.00 77.56 354 ARG A C 1
ATOM 2780 O O . ARG A 1 354 ? 29.537 -10.380 3.227 1.00 77.56 354 ARG A O 1
ATOM 2787 N N . GLU A 1 355 ? 31.313 -11.752 3.028 1.00 79.56 355 GLU A N 1
ATOM 2788 C CA . GLU A 1 355 ? 32.312 -10.796 3.529 1.00 79.56 355 GLU A CA 1
ATOM 2789 C C . GLU A 1 355 ? 32.439 -9.581 2.596 1.00 79.56 355 GLU A C 1
ATOM 2791 O O . GLU A 1 355 ? 32.379 -8.438 3.049 1.00 79.56 355 GLU A O 1
ATOM 2796 N N . GLU A 1 356 ? 32.503 -9.799 1.277 1.00 80.25 356 GLU A N 1
ATOM 2797 C CA . GLU A 1 356 ? 32.532 -8.691 0.311 1.00 80.25 356 GLU A CA 1
ATOM 2798 C C . GLU A 1 356 ? 31.249 -7.851 0.344 1.00 80.25 356 GLU A C 1
ATOM 2800 O O . GLU A 1 356 ? 31.316 -6.619 0.309 1.00 80.25 356 GLU A O 1
ATOM 2805 N N . LEU A 1 357 ? 30.081 -8.495 0.447 1.00 80.69 357 LEU A N 1
ATOM 2806 C CA . LEU A 1 357 ? 28.805 -7.796 0.594 1.00 80.69 357 LEU A CA 1
ATOM 2807 C C . LEU A 1 357 ? 28.737 -7.001 1.902 1.00 80.69 357 LEU A C 1
ATOM 2809 O O . LEU A 1 357 ? 28.192 -5.902 1.887 1.00 80.69 357 LEU A O 1
ATOM 2813 N N . ALA A 1 358 ? 29.296 -7.507 3.006 1.00 75.69 358 ALA A N 1
ATOM 2814 C CA . ALA A 1 358 ? 29.328 -6.798 4.286 1.00 75.69 358 ALA A CA 1
ATOM 2815 C C . ALA A 1 358 ? 30.113 -5.483 4.184 1.00 75.69 358 ALA A C 1
ATOM 2817 O O . ALA A 1 358 ? 29.643 -4.442 4.646 1.00 75.69 358 ALA A O 1
ATOM 2818 N N . GLU A 1 359 ? 31.276 -5.502 3.528 1.00 81.69 359 GLU A N 1
ATOM 2819 C CA . GLU A 1 359 ? 32.080 -4.294 3.321 1.00 81.69 359 GLU A CA 1
ATOM 2820 C C . GLU A 1 359 ? 31.362 -3.260 2.446 1.00 81.69 359 GLU A C 1
ATOM 2822 O O . GLU A 1 359 ? 31.347 -2.071 2.775 1.00 81.69 359 GLU A O 1
ATOM 2827 N N . ILE A 1 360 ? 30.737 -3.701 1.347 1.00 82.06 360 ILE A N 1
ATOM 2828 C CA . ILE A 1 360 ? 29.962 -2.810 0.471 1.00 82.06 360 ILE A CA 1
ATOM 2829 C C . ILE A 1 360 ? 28.755 -2.253 1.227 1.00 82.06 360 ILE A C 1
ATOM 2831 O O . ILE A 1 360 ? 28.492 -1.056 1.146 1.00 82.06 360 ILE A O 1
ATOM 2835 N N . HIS A 1 361 ? 28.051 -3.089 1.992 1.00 82.38 361 HIS A N 1
ATOM 2836 C CA . HIS A 1 361 ? 26.886 -2.692 2.778 1.00 82.38 361 HIS A CA 1
ATOM 2837 C C . HIS A 1 361 ? 27.226 -1.555 3.744 1.00 82.38 361 HIS A C 1
ATOM 2839 O O . HIS A 1 361 ? 26.550 -0.529 3.742 1.00 82.38 361 HIS A O 1
ATOM 2845 N N . VAL A 1 362 ? 28.308 -1.706 4.517 1.00 81.94 362 VAL A N 1
ATOM 2846 C CA . VAL A 1 362 ? 28.781 -0.679 5.460 1.00 81.94 362 VAL A CA 1
ATOM 2847 C C . VAL A 1 362 ? 29.196 0.601 4.728 1.00 81.94 362 VAL A C 1
ATOM 2849 O O . VAL A 1 362 ? 28.866 1.695 5.182 1.00 81.94 362 VAL A O 1
ATOM 2852 N N . GLY A 1 363 ? 29.885 0.485 3.587 1.00 80.44 363 GLY A N 1
ATOM 2853 C CA . GLY A 1 363 ? 30.289 1.641 2.783 1.00 80.44 363 GLY A CA 1
ATOM 2854 C C . GLY A 1 363 ? 29.099 2.441 2.243 1.00 80.44 363 GLY A C 1
ATOM 2855 O O . GLY A 1 363 ? 29.060 3.663 2.387 1.00 80.44 363 GLY A O 1
ATOM 2856 N N . VAL A 1 364 ? 28.105 1.752 1.674 1.00 80.06 364 VAL A N 1
ATOM 2857 C CA . VAL A 1 364 ? 26.890 2.375 1.125 1.00 80.06 364 VAL A CA 1
ATOM 2858 C C . VAL A 1 364 ? 26.026 2.982 2.235 1.00 80.06 364 VAL A C 1
ATOM 2860 O O . VAL A 1 364 ? 25.533 4.098 2.075 1.00 80.06 364 VAL A O 1
ATOM 2863 N N . GLU A 1 365 ? 25.872 2.289 3.369 1.00 82.75 365 GLU A N 1
ATOM 2864 C CA . GLU A 1 365 ? 25.130 2.798 4.530 1.00 82.75 365 GLU A CA 1
ATOM 2865 C C . GLU A 1 365 ? 25.753 4.082 5.079 1.00 82.75 365 GLU A C 1
ATOM 2867 O O . GLU A 1 365 ? 25.043 5.064 5.291 1.00 82.75 365 GLU A O 1
ATOM 2872 N N . ARG A 1 366 ? 27.080 4.094 5.253 1.00 83.19 366 ARG A N 1
ATOM 2873 C CA . ARG A 1 366 ? 27.815 5.265 5.738 1.00 83.19 366 ARG A CA 1
ATOM 2874 C C . ARG A 1 366 ? 27.615 6.467 4.814 1.00 83.19 366 ARG A C 1
ATOM 2876 O O . ARG A 1 366 ? 27.212 7.522 5.293 1.00 83.19 366 ARG A O 1
ATOM 2883 N N . GLY A 1 367 ? 27.819 6.290 3.505 1.00 78.38 367 GLY A N 1
ATOM 2884 C CA . GLY A 1 367 ? 27.628 7.370 2.531 1.00 78.38 367 GLY A CA 1
ATOM 2885 C C . GLY A 1 367 ? 26.199 7.926 2.546 1.00 78.38 367 GLY A C 1
ATOM 2886 O O . GLY A 1 367 ? 25.997 9.139 2.513 1.00 78.38 367 GLY A O 1
ATOM 2887 N N . LEU A 1 368 ? 25.194 7.053 2.681 1.00 77.94 368 LEU A N 1
ATOM 2888 C CA . LEU A 1 368 ? 23.797 7.469 2.821 1.00 77.94 368 LEU A CA 1
ATOM 2889 C C . LEU A 1 368 ? 23.523 8.234 4.112 1.00 77.94 368 LEU A C 1
ATOM 2891 O O . LEU A 1 368 ? 22.805 9.233 4.062 1.00 77.94 368 LEU A O 1
ATOM 2895 N N . GLN A 1 369 ? 24.055 7.782 5.248 1.00 77.81 369 GLN A N 1
ATOM 2896 C CA . GLN A 1 369 ? 23.896 8.461 6.535 1.00 77.81 369 GLN A CA 1
ATOM 2897 C C . GLN A 1 369 ? 24.509 9.861 6.494 1.00 77.81 369 GLN A C 1
ATOM 2899 O O . GLN A 1 369 ? 23.853 10.817 6.896 1.00 77.81 369 GLN A O 1
ATOM 2904 N N . GLU A 1 370 ? 25.708 9.996 5.928 1.00 79.12 370 GLU A N 1
ATOM 2905 C CA . GLU A 1 370 ? 26.413 11.274 5.803 1.00 79.12 370 GLU A CA 1
ATOM 2906 C C . GLU A 1 370 ? 25.626 12.265 4.921 1.00 79.12 370 GLU A C 1
ATOM 2908 O O . GLU A 1 370 ? 25.347 13.382 5.361 1.00 79.12 370 GLU A O 1
ATOM 2913 N N . ILE A 1 371 ? 25.135 11.833 3.750 1.00 75.94 371 ILE A N 1
ATOM 2914 C CA . ILE A 1 371 ? 24.283 12.650 2.855 1.00 75.94 371 ILE A CA 1
ATOM 2915 C C . ILE A 1 371 ? 22.921 12.977 3.497 1.00 75.94 371 ILE A C 1
ATOM 2917 O O . ILE A 1 371 ? 22.338 14.044 3.271 1.00 75.94 371 ILE A O 1
ATOM 2921 N N . SER A 1 372 ? 22.383 12.051 4.290 1.00 69.00 372 SER A N 1
ATOM 2922 C CA . SER A 1 372 ? 21.065 12.184 4.922 1.00 69.00 372 SER A CA 1
ATOM 2923 C C . SER A 1 372 ? 21.116 12.898 6.271 1.00 69.00 372 SER A C 1
ATOM 2925 O O . SER A 1 372 ? 20.053 13.106 6.859 1.00 69.00 372 SER A O 1
ATOM 2927 N N . THR A 1 373 ? 22.301 13.319 6.736 1.00 70.12 373 THR A N 1
ATOM 2928 C CA . THR A 1 373 ? 22.496 13.954 8.046 1.00 70.12 373 THR A CA 1
ATOM 2929 C C . THR A 1 373 ? 21.477 15.072 8.268 1.00 70.12 373 THR A C 1
ATOM 2931 O O . THR A 1 373 ? 21.322 16.010 7.470 1.00 70.12 373 THR A O 1
ATOM 2934 N N . THR A 1 374 ? 20.733 14.953 9.364 1.00 60.88 374 THR A N 1
ATOM 2935 C CA . THR A 1 374 ? 19.740 15.943 9.778 1.00 60.88 374 THR A CA 1
ATOM 2936 C C . THR A 1 374 ? 20.425 17.258 10.138 1.00 60.88 374 THR A C 1
ATOM 2938 O O . THR A 1 374 ? 21.388 17.267 10.899 1.00 60.88 374 THR A O 1
ATOM 2941 N N . GLY A 1 375 ? 19.921 18.373 9.600 1.00 65.19 375 GLY A N 1
ATOM 2942 C CA . GLY A 1 375 ? 20.440 19.720 9.873 1.00 65.19 375 GLY A CA 1
ATOM 2943 C C . GLY A 1 375 ? 21.331 20.324 8.782 1.00 65.19 375 GLY A C 1
ATOM 2944 O O . GLY A 1 375 ? 21.632 21.509 8.868 1.00 65.19 375 GLY A O 1
ATOM 2945 N N . LEU A 1 376 ? 21.702 19.566 7.740 1.00 73.25 376 LEU A N 1
ATOM 2946 C CA . LEU A 1 376 ? 22.399 20.134 6.579 1.00 73.25 376 LEU A CA 1
ATOM 2947 C C . LEU A 1 376 ? 21.469 21.031 5.755 1.00 73.25 376 LEU A C 1
ATOM 2949 O O . LEU A 1 376 ? 20.389 20.590 5.334 1.00 73.25 376 LEU A O 1
ATOM 2953 N N . GLU A 1 377 ? 21.929 22.249 5.466 1.00 82.44 377 GLU A N 1
ATOM 2954 C CA . GLU A 1 377 ? 21.316 23.124 4.466 1.00 82.44 377 GLU A CA 1
ATOM 2955 C C . GLU A 1 377 ? 21.434 22.510 3.062 1.00 82.44 377 GLU A C 1
ATOM 2957 O O . GLU A 1 377 ? 22.336 21.716 2.787 1.00 82.44 377 GLU A O 1
ATOM 2962 N N . ALA A 1 378 ? 20.550 22.906 2.139 1.00 81.44 378 ALA A N 1
ATOM 2963 C CA . ALA A 1 378 ? 20.521 22.379 0.771 1.00 81.44 378 ALA A CA 1
ATOM 2964 C C . ALA A 1 378 ? 21.898 22.438 0.077 1.00 81.44 378 ALA A C 1
ATOM 2966 O O . ALA A 1 378 ? 22.327 21.467 -0.539 1.00 81.44 378 ALA A O 1
ATOM 2967 N N . LYS A 1 379 ? 22.635 23.543 0.235 1.00 86.19 379 LYS A N 1
ATOM 2968 C CA . LYS A 1 379 ? 23.963 23.699 -0.374 1.00 86.19 379 LYS A CA 1
ATOM 2969 C C . LYS A 1 379 ? 25.003 22.739 0.214 1.00 86.19 379 LYS A C 1
ATOM 2971 O O . LYS A 1 379 ? 25.746 22.119 -0.533 1.00 86.19 379 LYS A O 1
ATOM 2976 N N . GLN A 1 380 ? 25.031 22.587 1.538 1.00 87.00 380 GLN A N 1
ATOM 2977 C CA . GLN A 1 380 ? 25.954 21.664 2.210 1.00 87.00 380 GLN A CA 1
ATOM 2978 C C . GLN A 1 380 ? 25.664 20.216 1.817 1.00 87.00 380 GLN A C 1
ATOM 2980 O O . GLN A 1 380 ? 26.576 19.425 1.611 1.00 87.00 380 GLN A O 1
ATOM 2985 N N . ARG A 1 381 ? 24.379 19.879 1.671 1.00 85.81 381 ARG A N 1
ATOM 2986 C CA . ARG A 1 381 ? 23.944 18.559 1.220 1.00 85.81 381 ARG A CA 1
ATOM 2987 C C . ARG A 1 381 ? 24.378 18.268 -0.215 1.00 85.81 381 ARG A C 1
ATOM 2989 O O . ARG A 1 381 ? 24.833 17.162 -0.488 1.00 85.81 381 ARG A O 1
ATOM 2996 N N . GLN A 1 382 ? 24.279 19.260 -1.101 1.00 87.62 382 GLN A N 1
ATOM 2997 C CA . GLN A 1 382 ? 24.805 19.162 -2.460 1.00 87.62 382 GLN A CA 1
ATOM 2998 C C . GLN A 1 382 ? 26.324 18.935 -2.450 1.00 87.62 382 GLN A C 1
ATOM 3000 O O . GLN A 1 382 ? 26.794 18.008 -3.101 1.00 87.62 382 GLN A O 1
ATOM 3005 N N . GLU A 1 383 ? 27.079 19.740 -1.694 1.00 88.12 383 GLU A N 1
ATOM 3006 C CA . GLU A 1 383 ? 28.542 19.618 -1.588 1.00 88.12 383 GLU A CA 1
ATOM 3007 C C . GLU A 1 383 ? 28.958 18.231 -1.056 1.00 88.12 383 GLU A C 1
ATOM 3009 O O . GLU A 1 383 ? 29.848 17.591 -1.624 1.00 88.12 383 GLU A O 1
ATOM 3014 N N . GLU A 1 384 ? 28.274 17.723 -0.022 1.00 87.81 384 GLU A N 1
ATOM 3015 C CA . GLU A 1 384 ? 28.508 16.373 0.506 1.00 87.81 384 GLU A CA 1
ATOM 3016 C C . GLU A 1 384 ? 28.213 15.315 -0.563 1.00 87.81 384 GLU A C 1
ATOM 3018 O O . GLU A 1 384 ? 29.052 14.455 -0.830 1.00 87.81 384 GLU A O 1
ATOM 3023 N N . PHE A 1 385 ? 27.062 15.408 -1.235 1.00 86.56 385 PHE A N 1
ATOM 3024 C CA . PHE A 1 385 ? 26.678 14.477 -2.292 1.00 86.56 385 PHE A CA 1
ATOM 3025 C C . PHE A 1 385 ? 27.711 14.431 -3.425 1.00 86.56 385 PHE A C 1
ATOM 3027 O O . PHE A 1 385 ? 28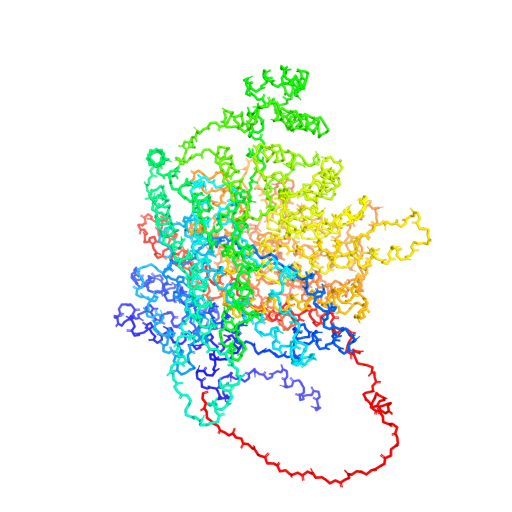.164 13.351 -3.807 1.00 86.56 385 PHE A O 1
ATOM 3034 N N . GLU A 1 386 ? 28.113 15.594 -3.942 1.00 87.88 386 GLU A N 1
ATOM 3035 C CA . GLU A 1 386 ? 29.100 15.715 -5.018 1.00 87.88 386 GLU A CA 1
ATOM 3036 C C . GLU A 1 386 ? 30.454 15.115 -4.617 1.00 87.88 386 GLU A C 1
ATOM 3038 O O . GLU A 1 386 ? 31.068 14.395 -5.409 1.00 87.88 386 GLU A O 1
ATOM 3043 N N . SER A 1 387 ? 30.898 15.335 -3.374 1.00 88.31 387 SER A N 1
ATOM 3044 C CA . SER A 1 387 ? 32.162 14.785 -2.868 1.00 88.31 387 SER A CA 1
ATOM 3045 C C . SER A 1 387 ? 32.174 13.248 -2.802 1.00 88.31 387 SER A C 1
ATOM 3047 O O . SER A 1 387 ? 33.227 12.624 -2.970 1.00 88.31 387 SER A O 1
ATOM 3049 N N . ARG A 1 388 ? 30.996 12.634 -2.624 1.00 87.50 388 ARG A N 1
ATOM 3050 C CA . ARG A 1 388 ? 30.801 11.184 -2.455 1.00 87.50 388 ARG A CA 1
ATOM 3051 C C . ARG A 1 388 ? 30.528 10.440 -3.756 1.00 87.50 388 ARG A C 1
ATOM 3053 O O . ARG A 1 388 ? 30.613 9.215 -3.769 1.00 87.50 388 ARG A O 1
ATOM 3060 N N . LEU A 1 389 ? 30.242 11.132 -4.860 1.00 85.62 389 LEU A N 1
ATOM 3061 C CA . LEU A 1 389 ? 29.924 10.499 -6.150 1.00 85.62 389 LEU A CA 1
ATOM 3062 C C . LEU A 1 389 ? 30.979 9.476 -6.590 1.00 85.62 389 LEU A C 1
ATOM 3064 O O . LEU A 1 389 ? 30.646 8.374 -7.007 1.00 85.62 389 LEU A O 1
ATOM 3068 N N . LYS A 1 390 ? 32.264 9.794 -6.417 1.00 87.69 390 LYS A N 1
ATOM 3069 C CA . LYS A 1 390 ? 33.342 8.863 -6.771 1.00 87.69 390 LYS A CA 1
ATOM 3070 C C . LYS A 1 390 ? 33.377 7.626 -5.865 1.00 87.69 390 LYS A C 1
ATOM 3072 O O . LYS A 1 390 ? 33.702 6.539 -6.333 1.00 87.69 390 LYS A O 1
ATOM 3077 N N . GLU A 1 391 ? 33.074 7.787 -4.576 1.00 88.44 391 GLU A N 1
ATOM 3078 C CA . GLU A 1 391 ? 32.960 6.663 -3.637 1.00 88.44 391 GLU A CA 1
ATOM 3079 C C . GLU A 1 391 ? 31.799 5.746 -4.044 1.00 88.44 391 GLU A C 1
ATOM 3081 O O . GLU A 1 391 ? 31.968 4.526 -4.068 1.00 88.44 391 GLU A O 1
ATOM 3086 N N . PHE A 1 392 ? 30.665 6.332 -4.447 1.00 86.75 392 PHE A N 1
ATOM 3087 C CA . PHE A 1 392 ? 29.520 5.592 -4.977 1.00 86.75 392 PHE A CA 1
ATOM 3088 C C . PHE A 1 392 ? 29.908 4.689 -6.144 1.00 86.75 392 PHE A C 1
ATOM 3090 O O . PHE A 1 392 ? 29.639 3.488 -6.118 1.00 86.75 392 PHE A O 1
ATOM 3097 N N . ASP A 1 393 ? 30.546 5.274 -7.159 1.00 86.50 393 ASP A N 1
ATOM 3098 C CA . ASP A 1 393 ? 30.871 4.577 -8.399 1.00 86.50 393 ASP A CA 1
ATOM 3099 C C . ASP A 1 393 ? 31.798 3.388 -8.130 1.00 86.50 393 ASP A C 1
ATOM 3101 O O . ASP A 1 393 ? 31.560 2.295 -8.641 1.00 86.50 393 ASP A O 1
ATOM 3105 N N . VAL A 1 394 ? 32.782 3.558 -7.237 1.00 88.75 394 VAL A N 1
ATOM 3106 C CA . VAL A 1 394 ? 33.677 2.474 -6.803 1.00 88.75 394 VAL A CA 1
ATOM 3107 C C . VAL A 1 394 ? 32.904 1.348 -6.111 1.00 88.75 394 VAL A C 1
ATOM 3109 O O . VAL A 1 394 ? 33.131 0.174 -6.409 1.00 88.75 394 VAL A O 1
ATOM 3112 N N . LEU A 1 395 ? 31.984 1.672 -5.197 1.00 87.81 395 LEU A N 1
ATOM 3113 C CA . LEU A 1 395 ? 31.168 0.667 -4.502 1.00 87.81 395 LEU A CA 1
ATOM 3114 C C . LEU A 1 395 ? 30.231 -0.069 -5.470 1.00 87.81 395 LEU A C 1
ATOM 3116 O O . LEU A 1 395 ? 30.103 -1.293 -5.391 1.00 87.81 395 LEU A O 1
ATOM 3120 N N . ARG A 1 396 ? 29.623 0.655 -6.414 1.00 87.19 396 ARG A N 1
ATOM 3121 C CA . ARG A 1 396 ? 28.756 0.106 -7.464 1.00 87.19 396 ARG A CA 1
ATOM 3122 C C . ARG A 1 396 ? 29.516 -0.844 -8.390 1.00 87.19 396 ARG A C 1
ATOM 3124 O O . ARG A 1 396 ? 29.038 -1.946 -8.657 1.00 87.19 396 ARG A O 1
ATOM 3131 N N . GLU A 1 397 ? 30.695 -0.443 -8.861 1.00 86.12 397 GLU A N 1
ATOM 3132 C CA . GLU A 1 397 ? 31.566 -1.283 -9.691 1.00 86.12 397 GLU A CA 1
ATOM 3133 C C . GLU A 1 397 ? 32.025 -2.531 -8.932 1.00 86.12 397 GLU A C 1
ATOM 3135 O O . GLU A 1 397 ? 31.981 -3.643 -9.471 1.00 86.12 397 GLU A O 1
ATOM 3140 N N . ARG A 1 398 ? 32.405 -2.371 -7.657 1.00 85.38 398 ARG A N 1
ATOM 3141 C CA . ARG A 1 398 ? 32.790 -3.486 -6.787 1.00 85.38 398 ARG A CA 1
ATOM 3142 C C . ARG A 1 398 ? 31.644 -4.481 -6.627 1.00 85.38 398 ARG A C 1
ATOM 3144 O O . ARG A 1 398 ? 31.874 -5.675 -6.806 1.00 85.38 398 ARG A O 1
ATOM 3151 N N . PHE A 1 399 ? 30.424 -4.009 -6.375 1.00 84.25 399 PHE A N 1
ATOM 3152 C CA . PHE A 1 399 ? 29.231 -4.857 -6.297 1.00 84.25 399 PHE A CA 1
ATOM 3153 C C . PHE A 1 399 ? 29.000 -5.640 -7.597 1.00 84.25 399 PHE A C 1
ATOM 3155 O O . PHE A 1 399 ? 28.835 -6.860 -7.563 1.00 84.25 399 PHE A O 1
ATOM 3162 N N . GLY A 1 400 ? 29.107 -4.979 -8.754 1.00 76.38 400 GLY A N 1
ATOM 3163 C CA . GLY A 1 400 ? 29.010 -5.644 -10.058 1.00 76.38 400 GLY A CA 1
ATOM 3164 C C . GLY A 1 400 ? 30.094 -6.704 -10.287 1.00 76.38 400 GLY A C 1
ATOM 3165 O O . GLY A 1 400 ? 29.854 -7.721 -10.940 1.00 76.38 400 GLY A O 1
ATOM 3166 N N . SER A 1 401 ? 31.289 -6.512 -9.726 1.00 79.75 401 SER A N 1
ATOM 3167 C CA . SER A 1 401 ? 32.409 -7.445 -9.887 1.00 79.75 401 SER A CA 1
ATOM 3168 C C . SER A 1 401 ? 32.240 -8.775 -9.138 1.00 79.75 401 SER A C 1
ATOM 3170 O O . SER A 1 401 ? 32.819 -9.771 -9.585 1.00 79.75 401 SER A O 1
ATOM 3172 N N . ILE A 1 402 ? 31.409 -8.823 -8.081 1.00 77.12 402 ILE A N 1
ATOM 3173 C CA . ILE A 1 402 ? 31.182 -10.022 -7.245 1.00 77.12 402 ILE A CA 1
ATOM 3174 C C . ILE A 1 402 ? 30.783 -11.225 -8.107 1.00 77.12 402 ILE A C 1
ATOM 3176 O O . ILE A 1 402 ? 31.270 -12.334 -7.889 1.00 77.12 402 ILE A O 1
ATOM 3180 N N . PHE A 1 403 ? 29.939 -11.007 -9.118 1.00 68.19 403 PHE A N 1
ATOM 3181 C CA . PHE A 1 403 ? 29.373 -12.083 -9.940 1.00 68.19 403 PHE A CA 1
ATOM 3182 C C . PHE A 1 403 ? 30.102 -12.282 -11.274 1.00 68.19 403 PHE A C 1
ATOM 3184 O O . PHE A 1 403 ? 30.074 -13.374 -11.836 1.00 68.19 403 PHE A O 1
ATOM 3191 N N . ASN A 1 404 ? 30.802 -11.260 -11.773 1.00 61.16 404 ASN A N 1
ATOM 3192 C CA . ASN A 1 404 ? 31.351 -11.260 -13.133 1.00 61.16 404 ASN A CA 1
ATOM 3193 C C . ASN A 1 404 ? 32.676 -12.034 -13.297 1.00 61.16 404 ASN A C 1
ATOM 3195 O O . ASN A 1 404 ? 33.060 -12.330 -14.430 1.00 61.16 404 ASN A O 1
ATOM 3199 N N . ASN A 1 405 ? 33.374 -12.378 -12.203 1.00 58.91 405 ASN A N 1
ATOM 3200 C CA . ASN A 1 405 ? 34.734 -12.943 -12.257 1.00 58.91 405 ASN A CA 1
ATOM 3201 C C . ASN A 1 405 ? 34.955 -14.237 -11.452 1.00 58.91 405 ASN A C 1
ATOM 3203 O O . ASN A 1 405 ? 36.065 -14.780 -11.467 1.00 58.91 405 ASN A O 1
ATOM 3207 N N . ARG A 1 406 ? 33.937 -14.753 -10.755 1.00 65.38 406 ARG A N 1
ATOM 3208 C CA . ARG A 1 406 ? 34.106 -15.908 -9.862 1.00 65.38 406 ARG A CA 1
ATOM 3209 C C . ARG A 1 406 ? 34.027 -17.244 -10.603 1.00 65.38 406 ARG A C 1
ATOM 3211 O O . ARG A 1 406 ? 33.364 -17.392 -11.633 1.00 65.38 406 ARG A O 1
ATOM 3218 N N . ARG A 1 407 ? 34.756 -18.232 -10.079 1.00 58.72 407 ARG A N 1
ATOM 3219 C CA . ARG A 1 407 ? 34.695 -19.626 -10.532 1.00 58.72 407 ARG A CA 1
ATOM 3220 C C . ARG A 1 407 ? 34.032 -20.469 -9.454 1.00 58.72 407 ARG A C 1
ATOM 3222 O O . ARG A 1 407 ? 34.480 -20.431 -8.314 1.00 58.72 407 ARG A O 1
ATOM 3229 N N . PHE A 1 408 ? 33.044 -21.271 -9.831 1.00 59.41 408 PHE A N 1
ATOM 3230 C CA . PHE A 1 408 ? 32.447 -22.285 -8.966 1.00 59.41 408 PHE A CA 1
ATOM 3231 C C . PHE A 1 408 ? 32.827 -23.668 -9.501 1.00 59.41 408 PHE A C 1
ATOM 3233 O O . PHE A 1 408 ? 32.691 -23.930 -10.695 1.00 59.41 408 PHE A O 1
ATOM 3240 N N . ASN A 1 409 ? 33.405 -24.536 -8.662 1.00 55.25 409 ASN A N 1
ATOM 3241 C CA . ASN A 1 409 ? 33.867 -25.876 -9.064 1.00 55.25 409 ASN A CA 1
ATOM 3242 C C . ASN A 1 409 ? 34.728 -25.896 -10.351 1.00 55.25 409 ASN A C 1
ATOM 3244 O O . ASN A 1 409 ? 34.529 -26.718 -11.246 1.00 55.25 409 ASN A O 1
ATOM 3248 N N . ASN A 1 410 ? 35.693 -24.971 -10.466 1.00 54.44 410 ASN A N 1
ATOM 3249 C CA . ASN A 1 410 ? 36.566 -24.773 -11.640 1.00 54.44 410 ASN A CA 1
ATOM 3250 C C . ASN A 1 410 ? 35.864 -24.364 -12.950 1.00 54.44 410 ASN A C 1
ATOM 3252 O O . ASN A 1 410 ? 36.536 -24.214 -13.976 1.00 54.44 410 ASN A O 1
ATOM 3256 N N . ARG A 1 411 ? 34.552 -24.115 -12.935 1.00 54.34 411 ARG A N 1
ATOM 3257 C CA . ARG A 1 411 ? 33.810 -23.541 -14.061 1.00 54.34 411 ARG A CA 1
ATOM 3258 C C . ARG A 1 411 ? 33.778 -22.026 -13.906 1.00 54.34 411 ARG A C 1
ATOM 3260 O O . ARG A 1 411 ? 33.587 -21.511 -12.808 1.00 54.34 411 ARG A O 1
ATOM 3267 N N . LYS A 1 412 ? 34.018 -21.294 -14.997 1.00 54.75 412 LYS A N 1
ATOM 3268 C CA . LYS A 1 412 ? 33.684 -19.866 -15.026 1.00 54.75 412 LYS A CA 1
ATOM 3269 C C . LYS A 1 412 ? 32.165 -19.774 -15.009 1.00 54.75 412 LYS A C 1
ATOM 3271 O O . LYS A 1 412 ? 31.542 -20.336 -15.910 1.00 54.75 412 LYS A O 1
ATOM 3276 N N . LEU A 1 413 ? 31.617 -19.055 -14.035 1.00 54.22 413 LEU A N 1
ATOM 3277 C CA . LEU A 1 413 ? 30.224 -18.632 -14.086 1.00 54.22 413 LEU A CA 1
ATOM 3278 C C . LEU A 1 413 ? 30.040 -17.880 -15.413 1.00 54.22 413 LEU A C 1
ATOM 3280 O O . LEU A 1 413 ? 30.854 -17.015 -15.758 1.00 54.22 413 LEU A O 1
ATOM 3284 N N . LYS A 1 414 ? 29.071 -18.290 -16.239 1.00 48.91 414 LYS A N 1
ATOM 3285 C CA . LYS A 1 414 ? 28.829 -17.621 -17.526 1.00 48.91 414 LYS A CA 1
ATOM 3286 C C . LYS A 1 414 ? 28.474 -16.153 -17.263 1.00 48.91 414 LYS A C 1
ATOM 3288 O O . LYS A 1 414 ? 27.725 -15.847 -16.345 1.00 48.91 414 LYS A O 1
ATOM 3293 N N . GLN A 1 415 ? 28.999 -15.245 -18.085 1.00 47.81 415 GLN A N 1
ATOM 3294 C CA . GLN A 1 415 ? 28.634 -13.827 -18.054 1.00 47.81 415 GLN A CA 1
ATOM 3295 C C . GLN A 1 415 ? 27.183 -13.676 -18.518 1.00 47.81 415 GLN A C 1
ATOM 3297 O O . GLN A 1 415 ? 26.968 -13.617 -19.720 1.00 47.81 415 GLN A O 1
ATOM 3302 N N . ASN A 1 416 ? 26.215 -13.695 -17.596 1.00 43.56 416 ASN A N 1
ATOM 3303 C CA . ASN A 1 416 ? 24.840 -13.204 -17.774 1.00 43.56 416 ASN A CA 1
ATOM 3304 C C . ASN A 1 416 ? 24.143 -13.072 -16.394 1.00 43.56 416 ASN A C 1
ATOM 3306 O O . ASN A 1 416 ? 23.138 -13.724 -16.126 1.00 43.56 416 ASN A O 1
ATOM 3310 N N . GLY A 1 417 ? 24.681 -12.232 -15.500 1.00 49.88 417 GLY A N 1
ATOM 3311 C CA . GLY A 1 417 ? 24.027 -11.867 -14.230 1.00 49.88 417 GLY A CA 1
ATOM 3312 C C . GLY A 1 417 ? 23.916 -12.991 -13.182 1.00 49.88 417 GLY A C 1
ATOM 3313 O O . GLY A 1 417 ? 24.319 -14.127 -13.408 1.00 49.88 417 GLY A O 1
ATOM 3314 N N . GLY A 1 418 ? 23.375 -12.672 -12.000 1.00 51.31 418 GLY A N 1
ATOM 3315 C CA . GLY A 1 418 ? 23.282 -13.589 -10.848 1.00 51.31 418 GLY A CA 1
ATOM 3316 C C . GLY A 1 418 ? 22.467 -14.873 -11.077 1.00 51.31 418 GLY A C 1
ATOM 3317 O O . GLY A 1 418 ? 22.588 -15.809 -10.290 1.00 51.31 418 GLY A O 1
ATOM 3318 N N . TYR A 1 419 ? 21.693 -14.963 -12.164 1.00 58.88 419 TYR A N 1
ATOM 3319 C CA . TYR A 1 419 ? 20.853 -16.121 -12.486 1.00 58.88 419 TYR A CA 1
ATOM 3320 C C . TYR A 1 419 ? 21.650 -17.404 -12.739 1.00 58.88 419 TYR A C 1
ATOM 3322 O O . TYR A 1 419 ? 21.323 -18.437 -12.163 1.00 58.88 419 TYR A O 1
ATOM 3330 N N . SER A 1 420 ? 22.741 -17.351 -13.517 1.00 65.81 420 SER A N 1
ATOM 3331 C CA . SER A 1 420 ? 23.546 -18.557 -13.773 1.00 65.81 420 SER A CA 1
ATOM 3332 C C . SER A 1 420 ? 24.231 -19.075 -12.508 1.00 65.81 420 SER A C 1
ATOM 3334 O O . SER A 1 420 ? 24.478 -20.267 -12.381 1.00 65.81 420 SER A O 1
ATOM 3336 N N . PHE A 1 421 ? 24.533 -18.183 -11.560 1.00 70.56 421 PHE A N 1
ATOM 3337 C CA . PHE A 1 421 ? 25.068 -18.570 -10.257 1.00 70.56 421 PHE A CA 1
ATOM 3338 C C . PHE A 1 421 ? 23.998 -19.224 -9.372 1.00 70.56 421 PHE A C 1
ATOM 3340 O O . PHE A 1 421 ? 24.265 -20.257 -8.762 1.00 70.56 421 PHE A O 1
ATOM 3347 N N . GLN A 1 422 ? 22.787 -18.660 -9.329 1.00 75.88 422 GLN A N 1
ATOM 3348 C CA . GLN A 1 422 ? 21.663 -19.239 -8.592 1.00 75.88 422 GLN A CA 1
ATOM 3349 C C . GLN A 1 422 ? 21.315 -20.647 -9.098 1.00 75.88 422 GLN A C 1
ATOM 3351 O O . GLN A 1 422 ? 21.179 -21.555 -8.282 1.00 75.88 422 GLN A O 1
ATOM 3356 N N . GLU A 1 423 ? 21.212 -20.842 -10.416 1.00 73.75 423 GLU A N 1
ATOM 3357 C CA . GLU A 1 423 ? 20.932 -22.151 -11.026 1.00 73.75 423 GLU A CA 1
ATOM 3358 C C . GLU A 1 423 ? 22.023 -23.178 -10.700 1.00 73.75 423 GLU A C 1
ATOM 3360 O O . GLU A 1 423 ? 21.714 -24.272 -10.233 1.00 73.75 423 GLU A O 1
ATOM 3365 N N . GLU A 1 424 ? 23.304 -22.816 -10.846 1.00 72.81 424 GLU A N 1
ATOM 3366 C CA . GLU A 1 424 ? 24.416 -23.712 -10.500 1.00 72.81 424 GLU A CA 1
ATOM 3367 C C . GLU A 1 424 ? 24.429 -24.089 -9.007 1.00 72.81 424 GLU A C 1
ATOM 3369 O O . GLU A 1 424 ? 24.758 -25.227 -8.655 1.00 72.81 424 GLU A O 1
ATOM 3374 N N . LEU A 1 425 ? 24.065 -23.156 -8.120 1.00 74.69 425 LEU A N 1
ATOM 3375 C CA . LEU A 1 425 ? 23.956 -23.416 -6.685 1.00 74.69 425 LEU A CA 1
ATOM 3376 C C . LEU A 1 425 ? 22.763 -24.329 -6.366 1.00 74.69 425 LEU A C 1
ATOM 3378 O O . LEU A 1 425 ? 22.915 -25.265 -5.582 1.00 74.69 425 LEU A O 1
ATOM 3382 N N . ILE A 1 426 ? 21.606 -24.094 -6.990 1.00 78.12 426 ILE A N 1
ATOM 3383 C CA . ILE A 1 426 ? 20.416 -24.950 -6.880 1.00 78.12 426 ILE A CA 1
ATOM 3384 C C . ILE A 1 426 ? 20.745 -26.371 -7.336 1.00 78.12 426 ILE A C 1
ATOM 3386 O O . ILE A 1 426 ? 20.469 -27.319 -6.602 1.00 78.12 426 ILE A O 1
ATOM 3390 N N . ASP A 1 427 ? 21.362 -26.530 -8.506 1.00 74.88 427 ASP A N 1
ATOM 3391 C CA . ASP A 1 427 ? 21.730 -27.835 -9.057 1.00 74.88 427 ASP A CA 1
ATOM 3392 C C . ASP A 1 427 ? 22.673 -28.592 -8.118 1.00 74.88 427 ASP A C 1
ATOM 3394 O O . ASP A 1 427 ? 22.475 -29.783 -7.861 1.00 74.88 427 ASP A O 1
ATOM 3398 N N . ASN A 1 428 ? 23.666 -27.900 -7.551 1.00 72.12 428 ASN A N 1
ATOM 3399 C CA . ASN A 1 428 ? 24.595 -28.497 -6.595 1.00 72.12 428 ASN A CA 1
ATOM 3400 C C . ASN A 1 428 ? 23.886 -28.912 -5.293 1.00 72.12 428 ASN A C 1
ATOM 3402 O O . ASN A 1 428 ? 23.984 -30.062 -4.867 1.00 72.12 428 ASN A O 1
ATOM 3406 N N . LEU A 1 429 ? 23.103 -28.021 -4.677 1.00 75.06 429 LEU A N 1
ATOM 3407 C CA . LEU A 1 429 ? 22.379 -28.337 -3.441 1.00 75.06 429 LEU A CA 1
ATOM 3408 C C . LEU A 1 429 ? 21.325 -29.440 -3.646 1.00 75.06 429 LEU A C 1
ATOM 3410 O O . LEU A 1 429 ? 21.156 -30.291 -2.770 1.00 75.06 429 LEU A O 1
ATOM 3414 N N . ASN A 1 430 ? 20.666 -29.487 -4.808 1.00 73.56 430 ASN A N 1
ATOM 3415 C CA . ASN A 1 430 ? 19.746 -30.565 -5.184 1.00 73.56 430 ASN A CA 1
ATOM 3416 C C . ASN A 1 430 ? 20.482 -31.894 -5.361 1.00 73.56 430 ASN A C 1
ATOM 3418 O O . ASN A 1 430 ? 20.024 -32.924 -4.860 1.00 73.56 430 ASN A O 1
ATOM 3422 N N . TYR A 1 431 ? 21.636 -31.881 -6.035 1.00 71.19 431 TYR A N 1
ATOM 3423 C CA . TYR A 1 431 ? 22.490 -33.059 -6.164 1.00 71.19 431 TYR A CA 1
ATOM 3424 C C . TYR A 1 431 ? 22.901 -33.602 -4.790 1.00 71.19 431 TYR A C 1
ATOM 3426 O O . TYR A 1 431 ? 22.788 -34.810 -4.556 1.00 71.19 431 TYR A O 1
ATOM 3434 N N . LEU A 1 432 ? 23.305 -32.719 -3.869 1.00 67.69 432 LEU A N 1
ATOM 3435 C CA . LEU A 1 432 ? 23.655 -33.077 -2.496 1.00 67.69 432 LEU A CA 1
ATOM 3436 C C . LEU A 1 432 ? 22.450 -33.674 -1.755 1.00 67.69 432 LEU A C 1
ATOM 3438 O O . LEU A 1 432 ? 22.564 -34.779 -1.223 1.00 67.69 432 LEU A O 1
ATOM 3442 N N . ARG A 1 433 ? 21.291 -32.999 -1.767 1.00 73.19 433 ARG A N 1
ATOM 3443 C CA . ARG A 1 433 ? 20.058 -33.447 -1.091 1.00 73.19 433 ARG A CA 1
ATOM 3444 C C . ARG A 1 433 ? 19.609 -34.839 -1.551 1.00 73.19 433 ARG A C 1
ATOM 3446 O O . ARG A 1 433 ? 19.265 -35.666 -0.709 1.00 73.19 433 ARG A O 1
ATOM 3453 N N . ASN A 1 434 ? 19.615 -35.091 -2.861 1.00 67.56 434 ASN A N 1
ATOM 3454 C CA . ASN A 1 434 ? 18.993 -36.280 -3.454 1.00 67.56 434 ASN A CA 1
ATOM 3455 C C . ASN A 1 434 ? 19.889 -37.526 -3.458 1.00 67.56 434 ASN A C 1
ATOM 3457 O O . ASN A 1 434 ? 19.363 -38.633 -3.414 1.00 67.56 434 ASN A O 1
ATOM 3461 N N . ASN A 1 435 ? 21.218 -37.372 -3.514 1.00 60.34 435 ASN A N 1
ATOM 3462 C CA . ASN A 1 435 ? 22.123 -38.514 -3.713 1.00 60.34 435 ASN A CA 1
ATOM 3463 C C . ASN A 1 435 ? 22.907 -38.939 -2.461 1.00 60.34 435 ASN A C 1
ATOM 3465 O O . ASN A 1 435 ? 23.497 -40.018 -2.470 1.00 60.34 435 ASN A O 1
ATOM 3469 N N . ASN A 1 436 ? 22.957 -38.120 -1.399 1.00 56.66 436 ASN A N 1
ATOM 3470 C CA . ASN A 1 436 ? 23.984 -38.280 -0.356 1.00 56.66 436 ASN A CA 1
ATOM 3471 C C . ASN A 1 436 ? 23.484 -38.369 1.103 1.00 56.66 436 ASN A C 1
ATOM 3473 O O . ASN A 1 436 ? 24.317 -38.570 1.986 1.00 56.66 436 ASN A O 1
ATOM 3477 N N . PHE A 1 437 ? 22.175 -38.272 1.386 1.00 59.62 437 PHE A N 1
ATOM 3478 C CA . PHE A 1 437 ? 21.645 -38.210 2.769 1.00 59.62 437 PHE A CA 1
ATOM 3479 C C . PHE A 1 437 ? 20.609 -39.284 3.136 1.00 59.62 437 PHE A C 1
ATOM 3481 O O . PHE A 1 437 ? 19.736 -39.040 3.970 1.00 59.62 437 PHE A O 1
ATOM 3488 N N . HIS A 1 438 ? 20.696 -40.489 2.562 1.00 54.75 438 HIS A N 1
ATOM 3489 C CA . HIS A 1 438 ? 19.866 -41.613 3.014 1.00 54.75 438 HIS A CA 1
ATOM 3490 C C . HIS A 1 438 ? 20.113 -41.890 4.514 1.00 54.75 438 HIS A C 1
ATOM 3492 O O . HIS A 1 438 ? 21.182 -42.369 4.884 1.00 54.75 438 HIS A O 1
ATOM 3498 N N . GLY A 1 439 ? 19.135 -41.557 5.370 1.00 58.50 439 GLY A N 1
ATOM 3499 C CA . GLY A 1 439 ? 19.174 -41.787 6.822 1.00 58.50 439 GLY A CA 1
ATOM 3500 C C . GLY A 1 439 ? 19.524 -40.583 7.714 1.00 58.50 439 GLY A C 1
ATOM 3501 O O . GLY A 1 439 ? 19.696 -40.781 8.914 1.00 58.50 439 GLY A O 1
ATOM 3502 N N . ASN A 1 440 ? 19.637 -39.353 7.187 1.00 67.94 440 ASN A N 1
ATOM 3503 C CA . ASN A 1 440 ? 19.807 -38.137 8.007 1.00 67.94 440 ASN A CA 1
ATOM 3504 C C . ASN A 1 440 ? 18.754 -37.071 7.656 1.00 67.94 440 ASN A C 1
ATOM 3506 O O . ASN A 1 440 ? 18.998 -36.168 6.850 1.00 67.94 440 ASN A O 1
ATOM 3510 N N . ASP A 1 441 ? 17.578 -37.191 8.275 1.00 70.50 441 ASP A N 1
ATOM 3511 C CA . ASP A 1 441 ? 16.424 -36.326 8.005 1.00 70.50 441 ASP A CA 1
ATOM 3512 C C . ASP A 1 441 ? 16.689 -34.855 8.357 1.00 70.50 441 ASP A C 1
ATOM 3514 O O . ASP A 1 441 ? 16.253 -33.968 7.625 1.00 70.50 441 ASP A O 1
ATOM 3518 N N . THR A 1 442 ? 17.483 -34.582 9.399 1.00 71.69 442 THR A N 1
ATOM 3519 C CA . THR A 1 442 ? 17.860 -33.217 9.804 1.00 71.69 442 THR A CA 1
ATOM 3520 C C . THR A 1 442 ? 18.699 -32.514 8.737 1.00 71.69 442 THR A C 1
ATOM 3522 O O . THR A 1 442 ? 18.411 -31.375 8.373 1.00 71.69 442 THR A O 1
ATOM 3525 N N . ALA A 1 443 ? 19.721 -33.183 8.188 1.00 67.88 443 ALA A N 1
ATOM 3526 C CA . ALA A 1 443 ? 20.535 -32.617 7.108 1.00 67.88 443 ALA A CA 1
ATOM 3527 C C . ALA A 1 443 ? 19.709 -32.413 5.824 1.00 67.88 443 ALA A C 1
ATOM 3529 O O . ALA A 1 443 ? 19.865 -31.404 5.131 1.00 67.88 443 ALA A O 1
ATOM 3530 N N . ARG A 1 444 ? 18.790 -33.344 5.528 1.00 71.88 444 ARG A N 1
ATOM 3531 C CA . ARG A 1 444 ? 17.869 -33.238 4.387 1.00 71.88 444 ARG A CA 1
ATOM 3532 C C . ARG A 1 444 ? 16.906 -32.057 4.532 1.00 71.88 444 ARG A C 1
ATOM 3534 O O . ARG A 1 444 ? 16.638 -31.389 3.534 1.00 71.88 444 ARG A O 1
ATOM 3541 N N . ASP A 1 445 ? 16.411 -31.798 5.741 1.00 74.50 445 ASP A N 1
ATOM 3542 C CA . ASP A 1 445 ? 15.541 -30.659 6.054 1.00 74.50 445 ASP A CA 1
ATOM 3543 C C . ASP A 1 445 ? 16.286 -29.321 5.929 1.00 74.50 445 ASP A C 1
ATOM 3545 O O . ASP A 1 445 ? 15.820 -28.424 5.227 1.00 74.50 445 ASP A O 1
ATOM 3549 N N . LEU A 1 446 ? 17.490 -29.198 6.505 1.00 74.75 446 LEU A N 1
ATOM 3550 C CA . LEU A 1 446 ? 18.304 -27.976 6.410 1.00 74.75 446 LEU A CA 1
ATOM 3551 C C . LEU A 1 446 ? 18.638 -27.604 4.956 1.00 74.75 446 LEU A C 1
ATOM 3553 O O . LEU A 1 446 ? 18.473 -26.447 4.556 1.00 74.75 446 LEU A O 1
ATOM 3557 N N . LEU A 1 447 ? 19.039 -28.583 4.139 1.00 75.31 447 LEU A N 1
ATOM 3558 C CA . LEU A 1 447 ? 19.257 -28.374 2.703 1.00 75.31 447 LEU A CA 1
ATOM 3559 C C . LEU A 1 447 ? 17.956 -28.105 1.949 1.00 75.31 447 LEU A C 1
ATOM 3561 O O . LEU A 1 447 ? 17.947 -27.296 1.021 1.00 75.31 447 LEU A O 1
ATOM 3565 N N . GLY A 1 448 ? 16.857 -28.739 2.361 1.00 76.06 448 GLY A N 1
ATOM 3566 C CA . GLY A 1 448 ? 15.521 -28.444 1.859 1.00 76.06 448 GLY A CA 1
ATOM 3567 C C . GLY A 1 448 ? 15.162 -26.972 2.049 1.00 76.06 448 GLY A C 1
ATOM 3568 O O . GLY A 1 448 ? 14.761 -26.325 1.088 1.00 76.06 448 GLY A O 1
ATOM 3569 N N . ARG A 1 449 ? 15.405 -26.405 3.238 1.00 79.00 449 ARG A N 1
ATOM 3570 C CA . ARG A 1 449 ? 15.198 -24.973 3.527 1.00 79.00 449 ARG A CA 1
ATOM 3571 C C . ARG A 1 449 ? 16.118 -24.066 2.708 1.00 79.00 449 ARG A C 1
ATOM 3573 O O . ARG A 1 449 ? 15.682 -23.010 2.259 1.00 79.00 449 ARG A O 1
ATOM 3580 N N . ALA A 1 450 ? 17.373 -24.461 2.485 1.00 78.62 450 ALA A N 1
ATOM 3581 C CA . ALA A 1 450 ? 18.301 -23.689 1.654 1.00 78.62 450 ALA A CA 1
ATOM 3582 C C . ALA A 1 450 ? 17.839 -23.632 0.187 1.00 78.62 450 ALA A C 1
ATOM 3584 O O . ALA A 1 450 ? 17.785 -22.555 -0.407 1.00 78.62 450 ALA A O 1
ATOM 3585 N N . LEU A 1 451 ? 17.442 -24.777 -0.372 1.00 77.25 451 LEU A N 1
ATOM 3586 C CA . LEU A 1 451 ? 16.863 -24.869 -1.713 1.00 77.25 451 LEU A CA 1
ATOM 3587 C C . LEU A 1 451 ? 15.552 -24.096 -1.819 1.00 77.25 451 LEU A C 1
ATOM 3589 O O . LEU A 1 451 ? 15.323 -23.408 -2.807 1.00 77.25 451 LEU A O 1
ATOM 3593 N N . LEU A 1 452 ? 14.718 -24.166 -0.786 1.00 76.06 452 LEU A N 1
ATOM 3594 C CA . LEU A 1 452 ? 13.466 -23.433 -0.707 1.00 76.06 452 LEU A CA 1
ATOM 3595 C C . LEU A 1 452 ? 13.694 -21.919 -0.797 1.00 76.06 452 LEU A C 1
ATOM 3597 O O . LEU A 1 452 ? 13.033 -21.246 -1.585 1.00 76.06 452 LEU A O 1
ATOM 3601 N N . ASN A 1 453 ? 14.672 -21.391 -0.056 1.00 76.50 453 ASN A N 1
ATOM 3602 C CA . ASN A 1 453 ? 15.053 -19.980 -0.156 1.00 76.50 453 ASN A CA 1
ATOM 3603 C C . ASN A 1 453 ? 15.509 -19.631 -1.577 1.00 76.50 453 ASN A C 1
ATOM 3605 O O . ASN A 1 453 ? 15.070 -18.631 -2.131 1.00 76.50 453 ASN A O 1
ATOM 3609 N N . LEU A 1 454 ? 16.339 -20.466 -2.206 1.00 76.31 454 LEU A N 1
ATOM 3610 C CA . LEU A 1 454 ? 16.812 -20.206 -3.568 1.00 76.31 454 LEU A CA 1
ATOM 3611 C C . LEU A 1 454 ? 15.701 -20.297 -4.622 1.00 76.31 454 LEU A C 1
ATOM 3613 O O . LEU A 1 454 ? 15.713 -19.521 -5.571 1.00 76.31 454 LEU A O 1
ATOM 3617 N N . HIS A 1 455 ? 14.741 -21.208 -4.472 1.00 73.50 455 HIS A N 1
ATOM 3618 C CA . HIS A 1 455 ? 13.623 -21.341 -5.405 1.00 73.50 455 HIS A CA 1
ATOM 3619 C C . HIS A 1 455 ? 12.586 -20.221 -5.245 1.00 73.50 455 HIS A C 1
ATOM 3621 O O . HIS A 1 455 ? 12.100 -19.708 -6.251 1.00 73.50 455 HIS A O 1
ATOM 3627 N N . HIS A 1 456 ? 12.258 -19.819 -4.011 1.00 72.88 456 HIS A N 1
ATOM 3628 C CA . HIS A 1 456 ? 11.225 -18.805 -3.765 1.00 72.88 456 HIS A CA 1
ATOM 3629 C C . HIS A 1 456 ? 11.747 -17.373 -3.729 1.00 72.88 456 HIS A C 1
ATOM 3631 O O . HIS A 1 456 ? 11.046 -16.473 -4.185 1.00 72.88 456 HIS A O 1
ATOM 3637 N N . ASP A 1 457 ? 12.923 -17.148 -3.148 1.00 71.94 457 ASP A N 1
ATOM 3638 C CA . ASP A 1 457 ? 13.485 -15.818 -2.882 1.00 71.94 457 ASP A CA 1
ATOM 3639 C C . ASP A 1 457 ? 14.684 -15.516 -3.799 1.00 71.94 457 ASP A C 1
ATOM 3641 O O . ASP A 1 457 ? 14.969 -14.365 -4.137 1.00 71.94 457 ASP A O 1
ATOM 3645 N N . GLY A 1 458 ? 15.360 -16.561 -4.279 1.00 78.38 458 GLY A N 1
ATOM 3646 C CA . GLY A 1 458 ? 16.586 -16.434 -5.054 1.00 78.38 458 GLY A CA 1
ATOM 3647 C C . GLY A 1 458 ? 17.728 -15.895 -4.201 1.00 78.38 458 GLY A C 1
ATOM 3648 O O . GLY A 1 458 ? 17.826 -16.144 -2.998 1.00 78.38 458 GLY A O 1
ATOM 3649 N N . LEU A 1 459 ? 18.612 -15.117 -4.818 1.00 78.44 459 LEU A N 1
ATOM 3650 C CA . LEU A 1 459 ? 19.745 -14.493 -4.123 1.00 78.44 459 LEU A CA 1
ATOM 3651 C C . LEU A 1 459 ? 19.357 -13.239 -3.323 1.00 78.44 459 LEU A C 1
ATOM 3653 O O . LEU A 1 459 ? 20.238 -12.494 -2.905 1.00 78.44 459 LEU A O 1
ATOM 3657 N N . SER A 1 460 ? 18.063 -12.986 -3.117 1.00 82.44 460 SER A N 1
ATOM 3658 C CA . SER A 1 460 ? 17.544 -11.751 -2.536 1.00 82.44 460 SER A CA 1
ATOM 3659 C C . SER A 1 460 ? 16.429 -12.044 -1.536 1.00 82.44 460 SER A C 1
ATOM 3661 O O . SER A 1 460 ? 15.483 -12.738 -1.871 1.00 82.44 460 SER A O 1
ATOM 3663 N N . ILE A 1 461 ? 16.471 -11.488 -0.322 1.00 82.44 461 ILE A N 1
ATOM 3664 C CA . ILE A 1 461 ? 15.359 -11.648 0.640 1.00 82.44 461 ILE A CA 1
ATOM 3665 C C . ILE A 1 461 ? 14.080 -10.935 0.173 1.00 82.44 461 ILE A C 1
ATOM 3667 O O . ILE A 1 461 ? 12.975 -11.348 0.524 1.00 82.44 461 ILE A O 1
ATOM 3671 N N . PHE A 1 462 ? 14.212 -9.849 -0.587 1.00 86.31 462 PHE A N 1
ATOM 3672 C CA . PHE A 1 462 ? 13.102 -9.135 -1.211 1.00 86.31 462 PHE A CA 1
ATOM 3673 C C . PHE A 1 462 ? 13.470 -8.634 -2.617 1.00 86.31 462 PHE A C 1
ATOM 3675 O O . PHE A 1 462 ? 14.615 -8.282 -2.884 1.00 86.31 462 PHE A O 1
ATOM 3682 N N . LYS A 1 463 ? 12.507 -8.557 -3.537 1.00 86.38 463 LYS A N 1
ATOM 3683 C CA . LYS A 1 463 ? 12.696 -7.936 -4.862 1.00 86.38 463 LYS A CA 1
ATOM 3684 C C . LYS A 1 463 ? 12.311 -6.463 -4.807 1.00 86.38 463 LYS A C 1
ATOM 3686 O O . LYS A 1 463 ? 11.275 -6.116 -4.242 1.00 86.38 463 LYS A O 1
ATOM 3691 N N . SER A 1 464 ? 13.103 -5.587 -5.409 1.00 88.31 464 SER A N 1
ATOM 3692 C CA . SER A 1 464 ? 12.762 -4.166 -5.476 1.00 88.31 464 SER A CA 1
ATOM 3693 C C . SER A 1 464 ? 11.703 -3.918 -6.555 1.00 88.31 464 SER A C 1
ATOM 3695 O O . SER A 1 464 ? 11.913 -4.288 -7.706 1.00 88.31 464 SER A O 1
ATOM 3697 N N . GLN A 1 465 ? 10.565 -3.306 -6.221 1.00 88.44 465 GLN A N 1
ATOM 3698 C CA . GLN A 1 465 ? 9.552 -2.929 -7.214 1.00 88.44 465 GLN A CA 1
ATOM 3699 C C . GLN A 1 465 ? 9.642 -1.431 -7.496 1.00 88.44 465 GLN A C 1
ATOM 3701 O O . GLN A 1 465 ? 9.518 -0.595 -6.601 1.00 88.44 465 GLN A O 1
ATOM 3706 N N . MET A 1 466 ? 9.849 -1.112 -8.768 1.00 89.12 466 MET A N 1
ATOM 3707 C CA . MET A 1 466 ? 10.037 0.252 -9.230 1.00 89.12 466 MET A CA 1
ATOM 3708 C C . MET A 1 466 ? 8.694 0.976 -9.371 1.00 89.12 466 MET A C 1
ATOM 3710 O O . MET A 1 466 ? 7.737 0.427 -9.926 1.00 89.12 466 MET A O 1
ATOM 3714 N N . ARG A 1 467 ? 8.635 2.230 -8.920 1.00 90.00 467 ARG A N 1
ATOM 3715 C CA . ARG A 1 467 ? 7.505 3.134 -9.170 1.00 90.00 467 ARG A CA 1
ATOM 3716 C C . ARG A 1 467 ? 8.015 4.535 -9.466 1.00 90.00 467 ARG A C 1
ATOM 3718 O O . ARG A 1 467 ? 8.751 5.088 -8.658 1.00 90.00 467 ARG A O 1
ATOM 3725 N N . THR A 1 468 ? 7.579 5.110 -10.582 1.00 90.75 468 THR A N 1
ATOM 3726 C CA . THR A 1 468 ? 7.947 6.467 -11.018 1.00 90.75 468 THR A CA 1
ATOM 3727 C C . THR A 1 468 ? 6.705 7.266 -11.380 1.00 90.75 468 THR A C 1
ATOM 3729 O O . THR A 1 468 ? 5.700 6.697 -11.795 1.00 90.75 468 THR A O 1
ATOM 3732 N N . ASN A 1 469 ? 6.771 8.583 -11.205 1.00 90.38 469 ASN A N 1
ATOM 3733 C CA . ASN A 1 469 ? 5.723 9.504 -11.621 1.00 90.38 469 ASN A CA 1
ATOM 3734 C C . ASN A 1 469 ? 5.762 9.746 -13.138 1.00 90.38 469 ASN A C 1
ATOM 3736 O O . ASN A 1 469 ? 6.836 10.002 -13.685 1.00 90.38 469 ASN A O 1
ATOM 3740 N N . TYR A 1 470 ? 4.609 9.708 -13.809 1.00 92.50 470 TYR A N 1
ATOM 3741 C CA . TYR A 1 470 ? 4.522 9.952 -15.248 1.00 92.50 470 TYR A CA 1
ATOM 3742 C C . TYR A 1 470 ? 5.102 11.311 -15.664 1.00 92.50 470 TYR A C 1
ATOM 3744 O O . TYR A 1 470 ? 5.743 11.387 -16.706 1.00 92.50 470 TYR A O 1
ATOM 3752 N N . GLU A 1 471 ? 4.970 12.358 -14.844 1.00 90.88 471 GLU A N 1
ATOM 3753 C CA . GLU A 1 471 ? 5.515 13.687 -15.164 1.00 90.88 471 GLU A CA 1
ATOM 3754 C C . GLU A 1 471 ? 7.049 13.685 -15.296 1.00 90.88 471 GLU A C 1
ATOM 3756 O O . GLU A 1 471 ? 7.596 14.442 -16.096 1.00 90.88 471 GLU A O 1
ATOM 3761 N N . VAL A 1 472 ? 7.746 12.792 -14.581 1.00 91.44 472 VAL A N 1
ATOM 3762 C CA . VAL A 1 472 ? 9.206 12.609 -14.703 1.00 91.44 472 VAL A CA 1
ATOM 3763 C C . VAL A 1 472 ? 9.547 11.942 -16.036 1.00 91.44 472 VAL A C 1
ATOM 3765 O O . VAL A 1 472 ? 10.375 12.446 -16.791 1.00 91.44 472 VAL A O 1
ATOM 3768 N N . ASP A 1 473 ? 8.870 10.838 -16.372 1.00 93.62 473 ASP A N 1
ATOM 3769 C CA . ASP A 1 473 ? 9.079 10.150 -17.655 1.00 93.62 473 ASP A CA 1
ATOM 3770 C C . ASP A 1 473 ? 8.699 11.080 -18.837 1.00 93.62 473 ASP A C 1
ATOM 3772 O O . ASP A 1 473 ? 9.374 11.091 -19.869 1.00 93.62 473 ASP A O 1
ATOM 3776 N N . LYS A 1 474 ? 7.674 11.929 -18.671 1.00 94.00 474 LYS A N 1
ATOM 3777 C CA . LYS A 1 474 ? 7.279 12.964 -19.635 1.00 94.00 474 LYS A CA 1
ATOM 3778 C C . LYS A 1 474 ? 8.366 14.015 -19.837 1.00 94.00 474 LYS A C 1
ATOM 3780 O O . LYS A 1 474 ? 8.721 14.274 -20.989 1.00 94.00 474 LYS A O 1
ATOM 3785 N N . ALA A 1 475 ? 8.909 14.567 -18.753 1.00 93.75 475 ALA A N 1
ATOM 3786 C CA . ALA A 1 475 ? 9.978 15.559 -18.809 1.00 93.75 475 ALA A CA 1
ATOM 3787 C C . ALA A 1 475 ? 11.245 15.004 -19.477 1.00 93.75 475 ALA A C 1
ATOM 3789 O O . ALA A 1 475 ? 11.819 15.672 -20.333 1.00 93.75 475 ALA A O 1
ATOM 3790 N N . ILE A 1 476 ? 11.636 13.762 -19.167 1.00 96.12 476 ILE A N 1
ATOM 3791 C CA . ILE A 1 476 ? 12.784 13.092 -19.802 1.00 96.12 476 ILE A CA 1
ATOM 3792 C C . ILE A 1 476 ? 12.613 13.019 -21.324 1.00 96.12 476 ILE A C 1
ATOM 3794 O O . ILE A 1 476 ? 13.547 13.327 -22.070 1.00 96.12 476 ILE A O 1
ATOM 3798 N N . VAL A 1 477 ? 11.424 12.618 -21.789 1.00 96.75 477 VAL A N 1
ATOM 3799 C CA . VAL A 1 477 ? 11.128 12.495 -23.222 1.00 96.75 477 VAL A CA 1
ATOM 3800 C C . VAL A 1 477 ? 11.053 13.865 -23.896 1.00 96.75 477 VAL A C 1
ATOM 3802 O O . VAL A 1 477 ? 11.614 14.023 -24.978 1.00 96.75 477 VAL A O 1
ATOM 3805 N N . ASP A 1 478 ? 10.423 14.863 -23.274 1.00 96.19 478 ASP A N 1
ATOM 3806 C CA . ASP A 1 478 ? 10.391 16.224 -23.823 1.00 96.19 478 ASP A CA 1
ATOM 3807 C C . ASP A 1 478 ? 11.810 16.810 -23.916 1.00 96.19 478 ASP A C 1
ATOM 3809 O O . ASP A 1 478 ? 12.191 17.313 -24.972 1.00 96.19 478 ASP A O 1
ATOM 3813 N N . ASN A 1 479 ? 12.643 16.658 -22.881 1.00 96.56 479 ASN A N 1
ATOM 3814 C CA . ASN A 1 479 ? 14.043 17.094 -22.900 1.00 96.56 479 ASN A CA 1
ATOM 3815 C C . ASN A 1 479 ? 14.829 16.457 -24.055 1.00 96.56 479 ASN A C 1
ATOM 3817 O O . ASN A 1 479 ? 15.597 17.147 -24.730 1.00 96.56 479 ASN A O 1
ATOM 3821 N N . LEU A 1 480 ? 14.599 15.169 -24.341 1.00 97.19 480 LEU A N 1
ATOM 3822 C CA . LEU A 1 480 ? 15.169 14.504 -25.514 1.00 97.19 480 LEU A CA 1
ATOM 3823 C C . LEU A 1 480 ? 14.690 15.162 -26.819 1.00 97.19 480 LEU A C 1
ATOM 3825 O O . LEU A 1 480 ? 15.509 15.418 -27.702 1.00 97.19 480 LEU A O 1
ATOM 3829 N N . MET A 1 481 ? 13.394 15.477 -26.938 1.00 96.06 481 MET A N 1
ATOM 3830 C CA . MET A 1 481 ? 12.840 16.146 -28.125 1.00 96.06 481 MET A CA 1
ATOM 3831 C C . MET A 1 481 ? 13.392 17.559 -28.326 1.00 96.06 481 MET A C 1
ATOM 3833 O O . MET A 1 481 ? 13.462 18.005 -29.469 1.00 96.06 481 MET A O 1
ATOM 3837 N N . TRP A 1 482 ? 13.808 18.250 -27.263 1.00 94.62 482 TRP A N 1
ATOM 3838 C CA . TRP A 1 482 ? 14.440 19.575 -27.323 1.00 94.62 482 TRP A CA 1
ATOM 3839 C C . TRP A 1 482 ? 15.959 19.529 -27.517 1.00 94.62 482 TRP A C 1
ATOM 3841 O O . TRP A 1 482 ? 16.578 20.545 -27.838 1.00 94.62 482 TRP A O 1
ATOM 3851 N N . HIS A 1 483 ? 16.578 18.361 -27.357 1.00 96.81 483 HIS A N 1
ATOM 3852 C CA . HIS A 1 483 ? 18.021 18.215 -27.448 1.00 96.81 483 HIS A CA 1
ATOM 3853 C C . HIS A 1 483 ? 18.499 18.292 -28.908 1.00 96.81 483 HIS A C 1
ATOM 3855 O O . HIS A 1 483 ? 18.355 17.351 -29.689 1.00 96.81 483 HIS A O 1
ATOM 3861 N N . GLU A 1 484 ? 19.097 19.425 -29.288 1.00 96.50 484 GLU A N 1
ATOM 3862 C CA . GLU A 1 484 ? 19.543 19.703 -30.662 1.00 96.50 484 GLU A CA 1
ATOM 3863 C C . GLU A 1 484 ? 20.457 18.606 -31.258 1.00 96.50 484 GLU A C 1
ATOM 3865 O O . GLU A 1 484 ? 20.202 18.188 -32.396 1.00 96.50 484 GLU A O 1
ATOM 3870 N N . PRO A 1 485 ? 21.455 18.052 -30.529 1.00 97.50 485 PRO A N 1
ATOM 3871 C CA . PRO A 1 485 ? 22.254 16.933 -31.030 1.00 97.50 485 PRO A CA 1
ATOM 3872 C C . PRO A 1 485 ? 21.427 15.689 -31.376 1.00 97.50 485 PRO A C 1
ATOM 3874 O O . PRO A 1 485 ? 21.702 15.039 -32.387 1.00 97.50 485 PRO A O 1
ATOM 3877 N N . PHE A 1 486 ? 20.400 15.374 -30.579 1.00 97.12 486 PHE A N 1
ATOM 3878 C CA . PHE A 1 486 ? 19.487 14.268 -30.865 1.00 97.12 486 PHE A CA 1
ATOM 3879 C C . PHE A 1 486 ? 18.635 14.566 -32.098 1.00 97.12 486 PHE A C 1
ATOM 3881 O O . PHE A 1 486 ? 18.598 13.740 -33.008 1.00 97.12 486 PHE A O 1
ATOM 3888 N N . ARG A 1 487 ? 18.006 15.750 -32.171 1.00 97.00 487 ARG A N 1
ATOM 3889 C CA . ARG A 1 487 ? 17.178 16.159 -33.322 1.00 97.00 487 ARG A CA 1
ATOM 3890 C C . ARG A 1 487 ? 17.934 16.007 -34.635 1.00 97.00 487 ARG A C 1
ATOM 3892 O O . ARG A 1 487 ? 17.458 15.352 -35.561 1.00 97.00 487 ARG A O 1
ATOM 3899 N N . LYS A 1 488 ? 19.139 16.577 -34.691 1.00 96.75 488 LYS A N 1
ATOM 3900 C CA . LYS A 1 488 ? 20.002 16.518 -35.872 1.00 96.75 488 LYS A CA 1
ATOM 3901 C C . LYS A 1 488 ? 20.332 15.072 -36.242 1.00 96.75 488 LYS A C 1
ATOM 3903 O O . LYS A 1 488 ? 20.133 14.676 -37.387 1.00 96.75 488 LYS A O 1
ATOM 3908 N N . PHE A 1 489 ? 20.759 14.273 -35.264 1.00 96.56 489 PHE A N 1
ATOM 3909 C CA . PHE A 1 489 ? 21.095 12.868 -35.480 1.00 96.56 489 PHE A CA 1
ATOM 3910 C C . PHE A 1 489 ? 19.896 12.050 -35.981 1.00 96.56 489 PHE A C 1
ATOM 3912 O O . PHE A 1 489 ? 20.040 11.258 -36.915 1.00 96.56 489 PHE A O 1
ATOM 3919 N N . ALA A 1 490 ? 18.719 12.251 -35.383 1.00 95.94 490 ALA A N 1
ATOM 3920 C CA . ALA A 1 490 ? 17.496 11.532 -35.711 1.00 95.94 490 ALA A CA 1
ATOM 3921 C C . ALA A 1 490 ? 17.030 11.814 -37.145 1.00 95.94 490 ALA A C 1
ATOM 3923 O O . ALA A 1 490 ? 16.626 10.883 -37.841 1.00 95.94 490 ALA A O 1
ATOM 3924 N N . VAL A 1 491 ? 17.137 13.061 -37.614 1.00 96.19 491 VAL A N 1
ATOM 3925 C CA . VAL A 1 491 ? 16.807 13.427 -39.001 1.00 96.19 491 VAL A CA 1
ATOM 3926 C C . VAL A 1 491 ? 17.849 12.877 -39.979 1.00 96.19 491 VAL A C 1
ATOM 3928 O O . VAL A 1 491 ? 17.481 12.265 -40.982 1.00 96.19 491 VAL A O 1
ATOM 3931 N N . GLU A 1 492 ? 19.143 13.027 -39.675 1.00 95.69 492 GLU A N 1
ATOM 3932 C CA . GLU A 1 492 ? 20.246 12.533 -40.518 1.00 95.69 492 GLU A CA 1
ATOM 3933 C C . GLU A 1 492 ? 20.166 11.017 -40.754 1.00 95.69 492 GLU A C 1
ATOM 3935 O O . GLU A 1 492 ? 20.389 10.549 -41.873 1.00 95.69 492 GLU A O 1
ATOM 3940 N N . HIS A 1 493 ? 19.781 10.256 -39.726 1.00 93.94 493 HIS A N 1
ATOM 3941 C CA . HIS A 1 493 ? 19.648 8.797 -39.788 1.00 93.94 493 HIS A CA 1
ATOM 3942 C C . HIS A 1 493 ? 18.219 8.323 -40.091 1.00 93.94 493 HIS A C 1
ATOM 3944 O O . HIS A 1 493 ? 17.952 7.123 -40.029 1.00 93.94 493 HIS A O 1
ATOM 3950 N N . LYS A 1 494 ? 17.304 9.237 -40.452 1.00 94.12 494 LYS A N 1
ATOM 3951 C CA . LYS A 1 494 ? 15.900 8.939 -40.804 1.00 94.12 494 LYS A CA 1
ATOM 3952 C C . LYS A 1 494 ? 15.140 8.159 -39.721 1.00 94.12 494 LYS A C 1
ATOM 3954 O O . LYS A 1 494 ? 14.292 7.327 -40.030 1.00 94.12 494 LYS A O 1
ATOM 3959 N N . ILE A 1 495 ? 15.458 8.426 -38.459 1.00 94.06 495 ILE A N 1
ATOM 3960 C CA . ILE A 1 495 ? 14.764 7.878 -37.290 1.00 94.06 495 ILE A CA 1
ATOM 3961 C C . ILE A 1 495 ? 13.432 8.610 -37.085 1.00 94.06 495 ILE A C 1
ATOM 3963 O O . ILE A 1 495 ? 12.410 7.983 -36.831 1.00 94.06 495 ILE A O 1
ATOM 3967 N N . VAL A 1 496 ? 13.451 9.941 -37.209 1.00 93.88 496 VAL A N 1
ATOM 3968 C CA . VAL A 1 496 ? 12.280 10.821 -37.078 1.00 93.88 496 VAL A CA 1
ATOM 3969 C C . VAL A 1 496 ? 12.262 11.781 -38.261 1.00 93.88 496 VAL A C 1
ATOM 3971 O O . VAL A 1 496 ? 13.311 12.291 -38.665 1.00 93.88 496 VAL A O 1
ATOM 3974 N N . ALA A 1 497 ? 11.086 12.023 -38.841 1.00 92.12 497 ALA A N 1
ATOM 3975 C CA . ALA A 1 497 ? 10.953 12.959 -39.949 1.00 92.12 497 ALA A CA 1
ATOM 3976 C C . ALA A 1 497 ? 11.036 14.414 -39.454 1.00 92.12 497 ALA A C 1
ATOM 3978 O O . ALA A 1 497 ? 10.584 14.738 -38.360 1.00 92.12 497 ALA A O 1
ATOM 3979 N N . GLN A 1 498 ? 11.570 15.327 -40.273 1.00 92.44 498 GLN A N 1
ATOM 3980 C CA . GLN A 1 498 ? 11.657 16.750 -39.907 1.00 92.44 498 GLN A CA 1
ATOM 3981 C C . GLN A 1 498 ? 10.276 17.361 -39.599 1.00 92.44 498 GLN A C 1
ATOM 3983 O O . GLN A 1 498 ? 10.150 18.208 -38.718 1.00 92.44 498 GLN A O 1
ATOM 3988 N N . GLU A 1 499 ? 9.243 16.919 -40.318 1.00 93.19 499 GLU A N 1
ATOM 3989 C CA . GLU A 1 499 ? 7.848 17.322 -40.105 1.00 93.19 499 GLU A CA 1
ATOM 3990 C C . GLU A 1 499 ? 7.313 16.922 -38.723 1.00 93.19 499 GLU A C 1
ATOM 3992 O O . GLU A 1 499 ? 6.537 17.673 -38.137 1.00 93.19 499 GLU A O 1
ATOM 3997 N N . ASP A 1 500 ? 7.793 15.813 -38.153 1.00 92.94 500 ASP A N 1
ATOM 3998 C CA . ASP A 1 500 ? 7.379 15.355 -36.825 1.00 92.94 500 ASP A CA 1
ATOM 3999 C C . ASP A 1 500 ? 7.872 16.288 -35.722 1.00 92.94 500 ASP A C 1
ATOM 4001 O O . ASP A 1 500 ? 7.114 16.618 -34.811 1.00 92.94 500 ASP A O 1
ATOM 4005 N N . PHE A 1 501 ? 9.105 16.791 -35.840 1.00 94.31 501 PHE A N 1
ATOM 4006 C CA . PHE A 1 501 ? 9.587 17.855 -34.957 1.00 94.31 501 PHE A CA 1
ATOM 4007 C C . PHE A 1 501 ? 8.802 19.155 -35.152 1.00 94.31 501 PHE A C 1
ATOM 4009 O O . PHE A 1 501 ? 8.536 19.844 -34.174 1.00 94.31 501 PHE A O 1
ATOM 4016 N N . GLY A 1 502 ? 8.351 19.448 -36.376 1.00 91.38 502 GLY A N 1
ATOM 4017 C CA . GLY A 1 502 ? 7.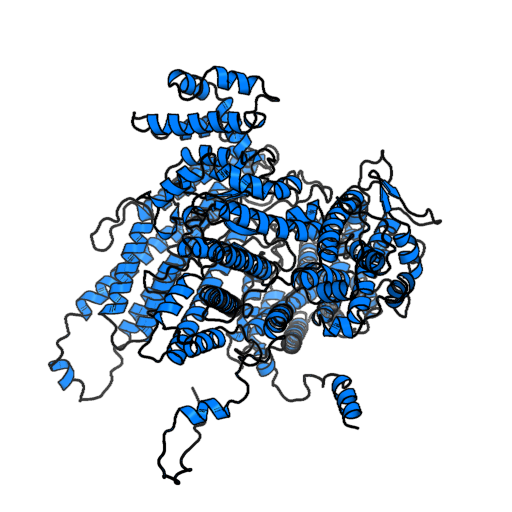454 20.574 -36.646 1.00 91.38 502 GLY A CA 1
ATOM 4018 C C . GLY A 1 502 ? 6.098 20.452 -35.942 1.00 91.38 502 GLY A C 1
ATOM 4019 O O . GLY A 1 502 ? 5.593 21.447 -35.426 1.00 91.38 502 GLY A O 1
ATOM 4020 N N . PHE A 1 503 ? 5.520 19.246 -35.865 1.00 91.81 503 PHE A N 1
ATOM 4021 C CA . PHE A 1 503 ? 4.301 19.008 -35.083 1.00 91.81 503 PHE A CA 1
ATOM 4022 C C . PHE A 1 503 ? 4.532 19.198 -33.584 1.00 91.81 503 PHE A C 1
ATOM 4024 O O . PHE A 1 503 ? 3.670 19.764 -32.915 1.00 91.81 503 PHE A O 1
ATOM 4031 N N . ILE A 1 504 ? 5.682 18.751 -33.069 1.00 92.69 504 ILE A N 1
ATOM 4032 C CA . ILE A 1 504 ? 6.058 18.950 -31.664 1.00 92.69 504 ILE A CA 1
ATOM 4033 C C . ILE A 1 504 ? 6.217 20.442 -31.373 1.00 92.69 504 ILE A C 1
ATOM 4035 O O . ILE A 1 504 ? 5.586 20.934 -30.452 1.00 92.69 504 ILE A O 1
ATOM 4039 N N . ASP A 1 505 ? 6.971 21.182 -32.187 1.00 93.12 505 ASP A N 1
ATOM 4040 C CA . ASP A 1 505 ? 7.201 22.623 -31.997 1.00 93.12 505 ASP A CA 1
ATOM 4041 C C . ASP A 1 505 ? 5.900 23.446 -32.055 1.00 93.12 505 ASP A C 1
ATOM 4043 O O . ASP A 1 505 ? 5.791 24.490 -31.412 1.00 93.12 505 ASP A O 1
ATOM 4047 N N . ALA A 1 506 ? 4.909 22.980 -32.823 1.00 91.50 506 ALA A N 1
ATOM 4048 C CA . ALA A 1 506 ? 3.599 23.616 -32.944 1.00 91.50 506 ALA A CA 1
ATOM 4049 C C . ALA A 1 506 ? 2.612 23.254 -31.817 1.00 91.50 506 ALA A C 1
ATOM 4051 O O . ALA A 1 506 ? 1.545 23.870 -31.734 1.00 91.50 506 ALA A O 1
ATOM 4052 N N . SER A 1 507 ? 2.919 22.259 -30.981 1.00 91.50 507 SER A N 1
ATOM 4053 C CA . SER A 1 507 ? 2.061 21.876 -29.862 1.00 91.50 507 SER A CA 1
ATOM 4054 C C . SER A 1 507 ? 2.170 22.885 -28.710 1.00 91.50 507 SER A C 1
ATOM 4056 O O . SER A 1 507 ? 3.125 23.660 -28.608 1.00 91.50 507 SER A O 1
ATOM 4058 N N . GLU A 1 508 ? 1.179 22.909 -27.817 1.00 86.31 508 GLU A N 1
ATOM 4059 C CA . GLU A 1 508 ? 1.225 23.786 -26.644 1.00 86.31 508 GLU A CA 1
ATOM 4060 C C . GLU A 1 508 ? 2.479 23.485 -25.803 1.00 86.31 508 GLU A C 1
ATOM 4062 O O . GLU A 1 508 ? 2.761 22.332 -25.482 1.00 86.31 508 GLU A O 1
ATOM 4067 N N . GLY A 1 509 ? 3.280 24.508 -25.492 1.00 83.88 509 GLY A N 1
ATOM 4068 C CA . GLY A 1 509 ? 4.551 24.338 -24.773 1.00 83.88 509 GLY A CA 1
ATOM 4069 C C . GLY A 1 509 ? 5.622 23.523 -25.516 1.00 83.88 509 GLY A C 1
ATOM 4070 O O . GLY A 1 509 ? 6.648 23.210 -24.918 1.00 83.88 509 GLY A O 1
ATOM 4071 N N . GLY A 1 510 ? 5.393 23.174 -26.788 1.00 87.75 510 GLY A N 1
ATOM 4072 C CA . GLY A 1 510 ? 6.264 22.334 -27.610 1.00 87.75 510 GLY A CA 1
ATOM 4073 C C . GLY A 1 510 ? 6.521 20.936 -27.032 1.00 87.75 510 GLY A C 1
ATOM 4074 O O . GLY A 1 510 ? 7.628 20.409 -27.118 1.00 87.75 510 GLY A O 1
ATOM 4075 N N . SER A 1 511 ? 5.511 20.356 -26.381 1.00 92.25 511 SER A N 1
ATOM 4076 C CA . SER A 1 511 ? 5.575 19.031 -25.753 1.00 92.25 511 SER A CA 1
ATOM 4077 C C . SER A 1 511 ? 5.006 17.951 -26.675 1.00 92.25 511 SER A C 1
ATOM 4079 O O . SER A 1 511 ? 3.916 18.111 -27.240 1.00 92.25 511 SER A O 1
ATOM 4081 N N . ILE A 1 512 ? 5.685 16.805 -26.795 1.00 93.25 512 ILE A N 1
ATOM 4082 C CA . ILE A 1 512 ? 5.176 15.679 -27.602 1.00 93.25 512 ILE A CA 1
ATOM 4083 C C . ILE A 1 512 ? 3.887 15.086 -27.006 1.00 93.25 512 ILE A C 1
ATOM 4085 O O . ILE A 1 512 ? 3.072 14.481 -27.705 1.00 93.25 512 ILE A O 1
ATOM 4089 N N . HIS A 1 513 ? 3.668 15.294 -25.709 1.00 90.44 513 HIS A N 1
ATOM 4090 C CA . HIS A 1 513 ? 2.523 14.762 -24.969 1.00 90.44 513 HIS A CA 1
ATOM 4091 C C . HIS A 1 513 ? 1.224 15.510 -25.248 1.00 90.44 513 HIS A C 1
ATOM 4093 O O . HIS A 1 513 ? 0.155 14.971 -24.986 1.00 90.44 513 HIS A O 1
ATOM 4099 N N . ASN A 1 514 ? 1.309 16.706 -25.831 1.00 90.12 514 ASN A N 1
ATOM 4100 C CA . ASN A 1 514 ? 0.146 17.479 -26.267 1.00 90.12 514 ASN A CA 1
ATOM 4101 C C . ASN A 1 514 ? -0.319 17.094 -27.683 1.00 90.12 514 ASN A C 1
ATOM 4103 O O . ASN A 1 514 ? -1.270 17.666 -28.212 1.00 90.12 514 ASN A O 1
ATOM 4107 N N . LEU A 1 515 ? 0.337 16.109 -28.307 1.00 90.62 515 LEU A N 1
ATOM 4108 C CA . LEU A 1 515 ? -0.119 15.489 -29.546 1.00 90.62 515 LEU A CA 1
ATOM 4109 C C . LEU A 1 515 ? -1.136 14.378 -29.252 1.00 90.62 515 LEU A C 1
ATOM 4111 O O . LEU A 1 515 ? -1.040 13.670 -28.242 1.00 90.62 515 LEU A O 1
ATOM 4115 N N . GLY A 1 516 ? -2.064 14.166 -30.190 1.00 88.62 516 GLY A N 1
ATOM 4116 C CA . GLY A 1 516 ? -2.976 13.022 -30.153 1.00 88.62 516 GLY A CA 1
ATOM 4117 C C . GLY A 1 516 ? -2.224 11.685 -30.113 1.00 88.62 516 GLY A C 1
ATOM 4118 O O . GLY A 1 516 ? -1.127 11.562 -30.670 1.00 88.62 516 GLY A O 1
ATOM 4119 N N . TYR A 1 517 ? -2.828 10.686 -29.462 1.00 88.00 517 TYR A N 1
ATOM 4120 C CA . TYR A 1 517 ? -2.197 9.397 -29.156 1.00 88.00 517 TYR A CA 1
ATOM 4121 C C . TYR A 1 517 ? -1.524 8.732 -30.362 1.00 88.00 517 TYR A C 1
ATOM 4123 O O . TYR A 1 517 ? -0.358 8.362 -30.278 1.00 88.00 517 TYR A O 1
ATOM 4131 N N . GLU A 1 518 ? -2.213 8.644 -31.504 1.00 88.00 518 GLU A N 1
ATOM 4132 C CA . GLU A 1 518 ? -1.685 8.002 -32.720 1.00 88.00 518 GLU A CA 1
ATOM 4133 C C . GLU A 1 518 ? -0.402 8.665 -33.237 1.00 88.00 518 GLU A C 1
ATOM 4135 O O . GLU A 1 518 ? 0.567 7.992 -33.594 1.00 88.00 518 GLU A O 1
ATOM 4140 N N . THR A 1 519 ? -0.362 10.000 -33.247 1.00 90.38 519 THR A N 1
ATOM 4141 C CA . THR A 1 519 ? 0.819 10.755 -33.681 1.00 90.38 519 THR A CA 1
ATOM 4142 C C . THR A 1 519 ? 1.974 10.541 -32.710 1.00 90.38 519 THR A C 1
ATOM 4144 O O . THR A 1 519 ? 3.095 10.264 -33.139 1.00 90.38 519 THR A O 1
ATOM 4147 N N . ARG A 1 520 ? 1.696 10.603 -31.402 1.00 91.00 520 ARG A N 1
ATOM 4148 C CA . ARG A 1 520 ? 2.681 10.349 -30.344 1.00 91.00 520 ARG A CA 1
ATOM 4149 C C . ARG A 1 520 ? 3.250 8.932 -30.442 1.00 91.00 520 ARG A C 1
ATOM 4151 O O . ARG A 1 520 ? 4.466 8.759 -30.453 1.00 91.00 520 ARG A O 1
ATOM 4158 N N . PHE A 1 521 ? 2.380 7.932 -30.592 1.00 90.69 521 PHE A N 1
ATOM 4159 C CA . PHE A 1 521 ? 2.738 6.527 -30.774 1.00 90.69 521 PHE A CA 1
ATOM 4160 C C . PHE A 1 521 ? 3.652 6.325 -31.980 1.00 90.69 521 PHE A C 1
ATOM 4162 O O . PHE A 1 521 ? 4.700 5.688 -31.851 1.00 90.69 521 PHE A O 1
ATOM 4169 N N . ARG A 1 522 ? 3.293 6.895 -33.137 1.00 91.25 522 ARG A N 1
ATOM 4170 C CA . ARG A 1 522 ? 4.099 6.800 -34.360 1.00 91.25 522 ARG A CA 1
ATOM 4171 C C . ARG A 1 522 ? 5.501 7.375 -34.160 1.00 91.25 522 ARG A C 1
ATOM 4173 O O . ARG A 1 522 ? 6.470 6.710 -34.527 1.00 91.25 522 ARG A O 1
ATOM 4180 N N . ILE A 1 523 ? 5.622 8.572 -33.581 1.00 94.06 523 ILE A N 1
ATOM 4181 C CA . ILE A 1 523 ? 6.920 9.237 -33.374 1.00 94.06 523 ILE A CA 1
ATOM 4182 C C . ILE A 1 523 ? 7.784 8.434 -32.392 1.00 94.06 523 ILE A C 1
ATOM 4184 O O . ILE A 1 523 ? 8.903 8.053 -32.737 1.00 94.06 523 ILE A O 1
ATOM 4188 N N . LEU A 1 524 ? 7.261 8.105 -31.205 1.00 93.31 524 LEU A N 1
ATOM 4189 C CA . LEU A 1 524 ? 8.011 7.368 -30.177 1.00 93.31 524 LEU A CA 1
ATOM 4190 C C . LEU A 1 524 ? 8.416 5.961 -30.650 1.00 93.31 524 LEU A C 1
ATOM 4192 O O . LEU A 1 524 ? 9.552 5.535 -30.434 1.00 93.31 524 LEU A O 1
ATOM 4196 N N . SER A 1 525 ? 7.530 5.265 -31.370 1.00 89.50 525 SER A N 1
ATOM 4197 C CA . SER A 1 525 ? 7.838 3.953 -31.955 1.00 89.50 525 SER A CA 1
ATOM 4198 C C . SER A 1 525 ? 8.908 4.034 -33.043 1.00 89.50 525 SER A C 1
ATOM 4200 O O . SER A 1 525 ? 9.746 3.137 -33.133 1.00 89.50 525 SER A O 1
ATOM 4202 N N . SER A 1 526 ? 8.913 5.104 -33.847 1.00 92.69 526 SER A N 1
ATOM 4203 C CA . SER A 1 526 ? 9.935 5.319 -34.884 1.00 92.69 526 SER A CA 1
ATOM 4204 C C . SER A 1 526 ? 11.314 5.543 -34.265 1.00 92.69 526 SER A C 1
ATOM 4206 O O . SER A 1 526 ? 12.296 4.986 -34.752 1.00 92.69 526 SER A O 1
ATOM 4208 N N . ILE A 1 527 ? 11.384 6.259 -33.135 1.00 94.75 527 ILE A N 1
ATOM 4209 C CA . ILE A 1 527 ? 12.624 6.411 -32.360 1.00 94.75 527 ILE A CA 1
ATOM 4210 C C . ILE A 1 527 ? 13.133 5.048 -31.899 1.00 94.75 527 ILE A C 1
ATOM 4212 O O . ILE A 1 527 ? 14.262 4.675 -32.223 1.00 94.75 527 ILE A O 1
ATOM 4216 N N . LYS A 1 528 ? 12.287 4.277 -31.210 1.00 90.56 528 LYS A N 1
ATOM 4217 C CA . LYS A 1 528 ? 12.643 2.943 -30.712 1.00 90.56 528 LYS A CA 1
ATOM 4218 C C . LYS A 1 528 ? 13.157 2.030 -31.833 1.00 90.56 528 LYS A C 1
ATOM 4220 O O . LYS A 1 528 ? 14.247 1.469 -31.733 1.00 90.56 528 LYS A O 1
ATOM 4225 N N . GLN A 1 529 ? 12.400 1.910 -32.924 1.00 88.38 529 GLN A N 1
ATOM 4226 C CA . GLN A 1 529 ? 12.764 1.055 -34.058 1.00 88.38 529 GLN A CA 1
ATOM 4227 C C . GLN A 1 529 ? 14.024 1.548 -34.780 1.00 88.38 529 GLN A C 1
ATOM 4229 O O . GLN A 1 529 ? 14.871 0.741 -35.164 1.00 88.38 529 GLN A O 1
ATOM 4234 N N . GLY A 1 530 ? 14.173 2.863 -34.952 1.00 91.44 530 GLY A N 1
ATOM 4235 C CA . GLY A 1 530 ? 15.341 3.452 -35.597 1.00 91.44 530 GLY A CA 1
ATOM 4236 C C . GLY A 1 530 ? 16.628 3.161 -34.831 1.00 91.44 530 GLY A C 1
ATOM 4237 O O . GLY A 1 530 ? 17.606 2.732 -35.441 1.00 91.44 530 GLY A O 1
ATOM 4238 N N . PHE A 1 531 ? 16.625 3.295 -33.500 1.00 91.75 531 PHE A N 1
ATOM 4239 C CA . PHE A 1 531 ? 17.798 2.949 -32.693 1.00 91.75 531 PHE A CA 1
ATOM 4240 C C . PHE A 1 531 ? 18.081 1.448 -32.671 1.00 91.75 531 PHE A C 1
ATOM 4242 O O . PHE A 1 531 ? 19.238 1.082 -32.864 1.00 91.75 531 PHE A O 1
ATOM 4249 N N . ALA A 1 532 ? 17.063 0.586 -32.560 1.00 84.81 532 ALA A N 1
ATOM 4250 C CA . ALA A 1 532 ? 17.249 -0.867 -32.654 1.00 84.81 532 ALA A CA 1
ATOM 4251 C C . ALA A 1 532 ? 17.940 -1.280 -33.974 1.00 84.81 532 ALA A C 1
ATOM 4253 O O . ALA A 1 532 ? 18.856 -2.102 -33.983 1.00 84.81 532 ALA A O 1
ATOM 4254 N N . ASN A 1 533 ? 17.578 -0.643 -35.093 1.00 86.81 533 ASN A N 1
ATOM 4255 C CA . ASN A 1 533 ? 18.216 -0.882 -36.393 1.00 86.81 533 ASN A CA 1
ATOM 4256 C C . ASN A 1 533 ? 19.664 -0.359 -36.472 1.00 86.81 533 ASN A C 1
ATOM 4258 O O . ASN A 1 533 ? 20.488 -0.923 -37.199 1.00 86.81 533 ASN A O 1
ATOM 4262 N N . LEU A 1 534 ? 19.979 0.724 -35.756 1.00 87.94 534 LEU A N 1
ATOM 4263 C CA . LEU A 1 534 ? 21.315 1.325 -35.719 1.00 87.94 534 LEU A CA 1
ATOM 4264 C C . LEU A 1 534 ? 22.270 0.613 -34.752 1.00 87.94 534 LEU A C 1
ATOM 4266 O O . LEU A 1 534 ? 23.486 0.692 -34.942 1.00 87.94 534 LEU A O 1
ATOM 4270 N N . GLU A 1 535 ? 21.770 -0.126 -33.758 1.00 81.25 535 GLU A N 1
ATOM 4271 C CA . GLU A 1 535 ? 22.625 -0.939 -32.881 1.00 81.25 535 GLU A CA 1
ATOM 4272 C C . GLU A 1 535 ? 23.433 -1.966 -33.682 1.00 81.25 535 GLU A C 1
ATOM 4274 O O . GLU A 1 535 ? 24.641 -2.109 -33.479 1.00 81.25 535 GLU A O 1
ATOM 4279 N N . HIS A 1 536 ? 22.803 -2.597 -34.678 1.00 77.06 536 HIS A N 1
ATOM 4280 C CA . HIS A 1 536 ? 23.467 -3.503 -35.620 1.00 77.06 536 HIS A CA 1
ATOM 4281 C C . HIS A 1 536 ? 24.521 -2.813 -36.506 1.00 77.06 536 HIS A C 1
ATOM 4283 O O . HIS A 1 536 ? 25.339 -3.491 -37.125 1.00 77.06 536 HIS A O 1
ATOM 4289 N N . GLN A 1 537 ? 24.526 -1.478 -36.551 1.00 80.06 537 GLN A N 1
ATOM 4290 C CA . GLN A 1 537 ? 25.449 -0.646 -37.330 1.00 80.06 537 GLN A CA 1
ATOM 4291 C C . GLN A 1 537 ? 26.553 -0.012 -36.463 1.00 80.06 537 GLN A C 1
ATOM 4293 O O . GLN A 1 537 ? 27.302 0.834 -36.943 1.00 80.06 537 GLN A O 1
ATOM 4298 N N . GLY A 1 538 ? 26.678 -0.418 -35.192 1.00 79.00 538 GLY A N 1
ATOM 4299 C CA . GLY A 1 538 ? 27.735 0.044 -34.286 1.00 79.00 538 GLY A CA 1
ATOM 4300 C C . GLY A 1 538 ? 27.356 1.229 -33.391 1.00 79.00 538 GLY A C 1
ATOM 4301 O O . GLY A 1 538 ? 28.191 1.673 -32.608 1.00 79.00 538 GLY A O 1
ATOM 4302 N N . TYR A 1 539 ? 26.106 1.704 -33.429 1.00 82.75 539 TYR A N 1
ATOM 4303 C CA . TYR A 1 539 ? 25.610 2.800 -32.576 1.00 82.75 539 TYR A CA 1
ATOM 4304 C C . TYR A 1 539 ? 25.004 2.307 -31.255 1.00 82.75 539 TYR A C 1
ATOM 4306 O O . TYR A 1 539 ? 24.030 2.869 -30.748 1.00 82.75 539 TYR A O 1
ATOM 4314 N N . LYS A 1 540 ? 25.573 1.239 -30.689 1.00 80.19 540 LYS A N 1
ATOM 4315 C CA . LYS A 1 540 ? 25.103 0.661 -29.427 1.00 80.19 540 LYS A CA 1
ATOM 4316 C C . LYS A 1 540 ? 25.099 1.724 -28.320 1.00 80.19 540 LYS A C 1
ATOM 4318 O O . LYS A 1 540 ? 26.035 2.516 -28.226 1.00 80.19 540 LYS A O 1
ATOM 4323 N N . ASN A 1 541 ? 24.061 1.733 -27.483 1.00 85.31 541 ASN A N 1
ATOM 4324 C CA . ASN A 1 541 ? 23.871 2.685 -26.376 1.00 85.31 541 ASN A CA 1
ATOM 4325 C C . ASN A 1 541 ? 23.718 4.164 -26.798 1.00 85.31 541 ASN A C 1
ATOM 4327 O O . ASN A 1 541 ? 23.761 5.050 -25.945 1.00 85.31 541 ASN A O 1
ATOM 4331 N N . ARG A 1 542 ? 23.535 4.488 -28.087 1.00 92.25 542 ARG A N 1
ATOM 4332 C CA . ARG A 1 542 ? 23.451 5.901 -28.498 1.00 92.25 542 ARG A CA 1
ATOM 4333 C C . ARG A 1 542 ? 22.201 6.602 -27.956 1.00 92.25 542 ARG A C 1
ATOM 4335 O O . ARG A 1 542 ? 22.309 7.752 -27.541 1.00 92.25 542 ARG A O 1
ATOM 4342 N N . LEU A 1 543 ? 21.057 5.913 -27.909 1.00 94.31 543 LEU A N 1
ATOM 4343 C CA . LEU A 1 543 ? 19.836 6.441 -27.285 1.00 94.31 543 LEU A CA 1
ATOM 4344 C C . LEU A 1 543 ? 20.041 6.706 -25.786 1.00 94.31 543 LEU A C 1
ATOM 4346 O O . LEU A 1 543 ? 19.660 7.767 -25.305 1.00 94.31 543 LEU A O 1
ATOM 4350 N N . HIS A 1 544 ? 20.709 5.788 -25.077 1.00 94.19 544 HIS A N 1
ATOM 4351 C CA . HIS A 1 544 ? 21.078 5.963 -23.669 1.00 94.19 544 HIS A CA 1
ATOM 4352 C C . HIS A 1 544 ? 21.898 7.241 -23.457 1.00 94.19 544 HIS A C 1
ATOM 4354 O O . HIS A 1 544 ? 21.544 8.064 -22.614 1.00 94.19 544 HIS A O 1
ATOM 4360 N N . ASN A 1 545 ? 22.932 7.458 -24.274 1.00 94.69 545 ASN A N 1
ATOM 4361 C CA . ASN A 1 545 ? 23.760 8.658 -24.167 1.00 94.69 545 ASN A CA 1
ATOM 4362 C C . ASN A 1 545 ? 22.951 9.935 -24.419 1.00 94.69 545 ASN A C 1
ATOM 4364 O O . ASN A 1 545 ? 23.085 10.881 -23.656 1.00 94.69 545 ASN A O 1
ATOM 4368 N N . PHE A 1 546 ? 22.066 9.961 -25.423 1.00 97.44 546 PHE A N 1
ATOM 4369 C CA . PHE A 1 546 ? 21.215 11.133 -25.657 1.00 97.44 546 PHE A CA 1
ATOM 4370 C C . PHE A 1 546 ? 20.246 11.410 -24.504 1.00 97.44 546 PHE A C 1
ATOM 4372 O O . PHE A 1 546 ? 20.024 12.572 -24.167 1.00 97.44 546 PHE A O 1
ATOM 4379 N N . LEU A 1 547 ? 19.682 10.374 -23.876 1.00 96.50 547 LEU A N 1
ATOM 4380 C CA . LEU A 1 547 ? 18.835 10.546 -22.693 1.00 96.50 547 LEU A CA 1
ATOM 4381 C C . LEU A 1 547 ? 19.619 11.166 -21.527 1.00 96.50 547 LEU A C 1
ATOM 4383 O O . LEU A 1 547 ? 19.117 12.093 -20.898 1.00 96.50 547 LEU A O 1
ATOM 4387 N N . LEU A 1 548 ? 20.855 10.719 -21.277 1.00 94.12 548 LEU A N 1
ATOM 4388 C CA . LEU A 1 548 ? 21.721 11.300 -20.242 1.00 94.12 548 LEU A CA 1
ATOM 4389 C C . LEU A 1 548 ? 22.195 12.721 -20.587 1.00 94.12 548 LEU A C 1
ATOM 4391 O O . LEU A 1 548 ? 22.187 13.594 -19.724 1.00 94.12 548 LEU A O 1
ATOM 4395 N N . GLU A 1 549 ? 22.586 12.971 -21.840 1.00 96.00 549 GLU A N 1
ATOM 4396 C CA . GLU A 1 549 ? 23.034 14.285 -22.330 1.00 96.00 549 GLU A CA 1
ATOM 4397 C C . GLU A 1 549 ? 21.906 15.330 -22.263 1.00 96.00 549 GLU A C 1
ATOM 4399 O O . GLU A 1 549 ? 22.155 16.493 -21.945 1.00 96.00 549 GLU A O 1
ATOM 4404 N N . SER A 1 550 ? 20.662 14.919 -22.530 1.00 96.62 550 SER A N 1
ATOM 4405 C CA . SER A 1 550 ? 19.472 15.778 -22.431 1.00 96.62 550 SER A CA 1
ATOM 4406 C C . SER A 1 550 ? 18.945 15.949 -21.003 1.00 96.62 550 SER A C 1
ATOM 4408 O O . SER A 1 550 ? 18.202 16.893 -20.746 1.00 96.62 550 SER A O 1
ATOM 4410 N N . ASN A 1 551 ? 19.352 15.087 -20.066 1.00 95.25 551 ASN A N 1
ATOM 4411 C CA . ASN A 1 551 ? 18.962 15.132 -18.653 1.00 95.25 551 ASN A CA 1
ATOM 4412 C C . ASN A 1 551 ? 20.212 15.102 -17.744 1.00 95.25 551 ASN A C 1
ATOM 4414 O O . ASN A 1 551 ? 20.441 14.121 -17.018 1.00 95.25 551 ASN A O 1
ATOM 4418 N N . PRO A 1 552 ? 21.059 16.150 -17.791 1.00 93.19 552 PRO A N 1
ATOM 4419 C CA . PRO A 1 552 ? 22.293 16.198 -17.015 1.00 93.19 552 PRO A CA 1
ATOM 4420 C C . PRO A 1 552 ? 22.010 16.256 -15.508 1.00 93.19 552 PRO A C 1
ATOM 4422 O O . PRO A 1 552 ? 20.925 16.644 -15.075 1.00 93.19 552 PRO A O 1
ATOM 4425 N N . LEU A 1 553 ? 23.012 15.902 -14.698 1.00 89.00 553 LEU A N 1
ATOM 4426 C CA . LEU A 1 553 ? 22.929 16.040 -13.245 1.00 89.00 553 LEU A CA 1
ATOM 4427 C C . LEU A 1 553 ? 22.723 17.518 -12.873 1.00 89.00 553 LEU A C 1
ATOM 4429 O O . LEU A 1 553 ? 23.623 18.341 -13.035 1.00 89.00 553 LEU A O 1
ATOM 4433 N N . GLY A 1 554 ? 21.536 17.832 -12.363 1.00 86.69 554 GLY A N 1
ATOM 4434 C CA . GLY A 1 554 ? 21.196 19.099 -11.718 1.00 86.69 554 GLY A CA 1
ATOM 4435 C C . GLY A 1 554 ? 20.731 18.859 -10.284 1.00 86.69 554 GLY A C 1
ATOM 4436 O O . GLY A 1 554 ? 20.466 17.718 -9.914 1.00 86.69 554 GLY A O 1
ATOM 4437 N N . PHE A 1 555 ? 20.618 19.920 -9.482 1.00 83.94 555 PHE A N 1
ATOM 4438 C CA . PHE A 1 555 ? 20.179 19.839 -8.085 1.00 83.94 555 PHE A CA 1
ATOM 4439 C C . PHE A 1 555 ? 18.948 20.708 -7.826 1.00 83.94 555 PHE A C 1
ATOM 4441 O O . PHE A 1 555 ? 18.805 21.807 -8.365 1.00 83.94 555 PHE A O 1
ATOM 4448 N N . ASN A 1 556 ? 18.060 20.231 -6.956 1.00 77.62 556 ASN A N 1
ATOM 4449 C CA . ASN A 1 556 ? 16.913 20.988 -6.482 1.00 77.62 556 ASN A CA 1
ATOM 4450 C C . ASN A 1 556 ? 17.366 22.067 -5.484 1.00 77.62 556 ASN A C 1
ATOM 4452 O O . ASN A 1 556 ? 17.772 21.753 -4.363 1.00 77.62 556 ASN A O 1
ATOM 4456 N N . ASN A 1 557 ? 17.211 23.338 -5.866 1.00 68.94 557 ASN A N 1
ATOM 4457 C CA . ASN A 1 557 ? 17.629 24.506 -5.078 1.00 68.94 557 ASN A CA 1
ATOM 4458 C C . ASN A 1 557 ? 17.059 24.558 -3.647 1.00 68.94 557 ASN A C 1
ATOM 4460 O O . ASN A 1 557 ? 17.659 25.183 -2.777 1.00 68.94 557 ASN A O 1
ATOM 4464 N N . GLY A 1 558 ? 15.900 23.941 -3.392 1.00 69.00 558 GLY A N 1
ATOM 4465 C CA . GLY A 1 558 ? 15.266 23.937 -2.071 1.00 69.00 558 GLY A CA 1
ATOM 4466 C C . GLY A 1 558 ? 15.699 22.783 -1.165 1.00 69.00 558 GLY A C 1
ATOM 4467 O O . GLY A 1 558 ? 15.523 22.879 0.047 1.00 69.00 558 GLY A O 1
ATOM 4468 N N . LEU A 1 559 ? 16.240 21.697 -1.731 1.00 71.75 559 LEU A N 1
ATOM 4469 C CA . LEU A 1 559 ? 16.465 20.439 -1.005 1.00 71.75 559 LEU A CA 1
ATOM 4470 C C . LEU A 1 559 ? 17.913 19.933 -1.064 1.00 71.75 559 LEU A C 1
ATOM 4472 O O . LEU A 1 559 ? 18.302 19.151 -0.200 1.00 71.75 559 LEU A O 1
ATOM 4476 N N . GLY A 1 560 ? 18.719 20.386 -2.029 1.00 75.75 560 GLY A N 1
ATOM 4477 C CA . GLY A 1 560 ? 20.130 19.999 -2.136 1.00 75.75 560 GLY A CA 1
ATOM 4478 C C . GLY A 1 560 ? 20.365 18.597 -2.690 1.00 75.75 560 GLY A C 1
ATOM 4479 O O . GLY A 1 560 ? 21.446 18.045 -2.521 1.00 75.75 560 GLY A O 1
ATOM 4480 N N . TYR A 1 561 ? 19.350 18.007 -3.319 1.00 82.00 561 TYR A N 1
ATOM 4481 C CA . TYR A 1 561 ? 19.413 16.676 -3.914 1.00 82.00 561 TYR A CA 1
ATOM 4482 C C . TYR A 1 561 ? 19.328 16.731 -5.441 1.00 82.00 561 TYR A C 1
ATOM 4484 O O . TYR A 1 561 ? 18.804 17.717 -5.969 1.00 82.00 561 TYR A O 1
ATOM 4492 N N . PRO A 1 562 ? 19.799 15.688 -6.146 1.00 83.94 562 PRO A N 1
ATOM 4493 C CA . PRO A 1 562 ? 19.695 15.596 -7.597 1.00 83.94 562 PRO A CA 1
ATOM 4494 C C . PRO A 1 562 ? 18.262 15.723 -8.145 1.00 83.94 562 PRO A C 1
ATOM 4496 O O . PRO A 1 562 ? 17.293 15.343 -7.488 1.00 83.94 562 PRO A O 1
ATOM 4499 N N . ASP A 1 563 ? 18.132 16.225 -9.374 1.00 86.25 563 ASP A N 1
ATOM 4500 C CA . ASP A 1 563 ? 16.877 16.217 -10.134 1.00 86.25 563 ASP A CA 1
ATOM 4501 C C . ASP A 1 563 ? 16.394 14.771 -10.368 1.00 86.25 563 ASP A C 1
ATOM 4503 O O . ASP A 1 563 ? 17.170 13.884 -10.742 1.00 86.25 563 ASP A O 1
ATOM 4507 N N . GLN A 1 564 ? 15.090 14.546 -10.184 1.00 86.88 564 GLN A N 1
ATOM 4508 C CA . GLN A 1 564 ? 14.447 13.252 -10.396 1.00 86.88 564 GLN A CA 1
ATOM 4509 C C . GLN A 1 564 ? 14.619 12.725 -11.822 1.00 86.88 564 GLN A C 1
ATOM 4511 O O . GLN A 1 564 ? 14.718 11.512 -11.992 1.00 86.88 564 GLN A O 1
ATOM 4516 N N . ASN A 1 565 ? 14.695 13.594 -12.837 1.00 90.81 565 ASN A N 1
ATOM 4517 C CA . ASN A 1 565 ? 14.891 13.176 -14.229 1.00 90.81 565 ASN A CA 1
ATOM 4518 C C . ASN A 1 565 ? 16.215 12.416 -14.401 1.00 90.81 565 ASN A C 1
ATOM 4520 O O . ASN A 1 565 ? 16.267 11.360 -15.032 1.00 90.81 565 ASN A O 1
ATOM 4524 N N . HIS A 1 566 ? 17.286 12.930 -13.792 1.00 90.06 566 HIS A N 1
ATOM 4525 C CA . HIS A 1 566 ? 18.600 12.298 -13.839 1.00 90.06 566 HIS A CA 1
ATOM 4526 C C . HIS A 1 566 ? 18.637 11.021 -12.990 1.00 90.06 566 HIS A C 1
ATOM 4528 O O . HIS A 1 566 ? 19.070 9.971 -13.467 1.00 90.06 566 HIS A O 1
ATOM 4534 N N . GLU A 1 567 ? 18.137 11.077 -11.751 1.00 88.12 567 GLU A N 1
ATOM 4535 C CA . GLU A 1 567 ? 18.108 9.910 -10.854 1.00 88.12 567 GLU A CA 1
ATOM 4536 C C . GLU A 1 567 ? 17.268 8.766 -11.430 1.00 88.12 567 GLU A C 1
ATOM 4538 O O . GLU A 1 567 ? 17.642 7.601 -11.303 1.00 88.12 567 GLU A O 1
ATOM 4543 N N . ARG A 1 568 ? 16.186 9.080 -12.148 1.00 90.75 568 ARG A N 1
ATOM 4544 C CA . ARG A 1 568 ? 15.369 8.107 -12.875 1.00 90.75 568 ARG A CA 1
ATOM 4545 C C . ARG A 1 568 ? 16.185 7.314 -13.900 1.00 90.75 568 ARG A C 1
ATOM 4547 O O . ARG A 1 568 ? 16.061 6.089 -13.943 1.00 90.75 568 ARG A O 1
ATOM 4554 N N . LEU A 1 569 ? 17.025 7.979 -14.695 1.00 92.31 569 LEU A N 1
ATOM 4555 C CA . LEU A 1 569 ? 17.894 7.317 -15.677 1.00 92.31 569 LEU A CA 1
ATOM 4556 C C . LEU A 1 569 ? 18.998 6.492 -15.001 1.00 92.31 569 LEU A C 1
ATOM 4558 O O . LEU A 1 569 ? 19.263 5.371 -15.429 1.00 92.31 569 LEU A O 1
ATOM 4562 N N . GLN A 1 570 ? 19.583 6.992 -13.907 1.00 88.50 570 GLN A N 1
ATOM 4563 C CA . GLN A 1 570 ? 20.550 6.236 -13.096 1.00 88.50 570 GLN A CA 1
ATOM 4564 C C . GLN A 1 570 ? 19.917 4.976 -12.479 1.00 88.50 570 GLN A C 1
ATOM 4566 O O . GLN A 1 570 ? 20.530 3.910 -12.433 1.00 88.50 570 GLN A O 1
ATOM 4571 N N . HIS A 1 571 ? 18.655 5.066 -12.057 1.00 88.12 571 HIS A N 1
ATOM 4572 C CA . HIS A 1 571 ? 17.893 3.922 -11.566 1.00 88.12 571 HIS A CA 1
ATOM 4573 C C . HIS A 1 571 ? 17.688 2.869 -12.663 1.00 88.12 571 HIS A C 1
ATOM 4575 O O . HIS A 1 571 ? 17.912 1.683 -12.420 1.00 88.12 571 HIS A O 1
ATOM 4581 N N . CYS A 1 572 ? 17.301 3.289 -13.875 1.00 90.25 572 CYS A N 1
ATOM 4582 C CA . CYS A 1 572 ? 17.214 2.394 -15.033 1.00 90.25 572 CYS A CA 1
ATOM 4583 C C . CYS A 1 572 ? 18.559 1.713 -15.315 1.00 90.25 572 CYS A C 1
ATOM 4585 O O . CYS A 1 572 ? 18.604 0.503 -15.528 1.00 90.25 572 CYS A O 1
ATOM 4587 N N . GLU A 1 573 ? 19.666 2.454 -15.239 1.00 87.94 573 GLU A N 1
ATOM 4588 C CA . GLU A 1 573 ? 21.001 1.882 -15.403 1.00 87.94 573 GLU A CA 1
ATOM 4589 C C . GLU A 1 573 ? 21.264 0.769 -14.369 1.00 87.94 573 GLU A C 1
ATOM 4591 O O . GLU A 1 573 ? 21.619 -0.348 -14.751 1.00 87.94 573 GLU A O 1
ATOM 4596 N N . HIS A 1 574 ? 20.984 0.993 -13.081 1.00 83.88 574 HIS A N 1
ATOM 4597 C CA . HIS A 1 574 ? 21.114 -0.055 -12.058 1.00 83.88 574 HIS A CA 1
ATOM 4598 C C . HIS A 1 574 ? 20.203 -1.262 -12.307 1.00 83.88 574 HIS A C 1
ATOM 4600 O O . HIS A 1 574 ? 20.627 -2.405 -12.133 1.00 83.88 574 HIS A O 1
ATOM 4606 N N . MET A 1 575 ? 18.957 -1.028 -12.720 1.00 85.12 575 MET A N 1
ATOM 4607 C CA . MET A 1 575 ? 18.011 -2.100 -13.043 1.00 85.12 575 MET A CA 1
ATOM 4608 C C . MET A 1 575 ? 18.486 -2.950 -14.215 1.00 85.12 575 MET A C 1
ATOM 4610 O O . MET A 1 575 ? 18.366 -4.172 -14.169 1.00 85.12 575 MET A O 1
ATOM 4614 N N . SER A 1 576 ? 19.067 -2.315 -15.234 1.00 83.94 576 SER A N 1
ATOM 4615 C CA . SER A 1 576 ? 19.639 -2.997 -16.396 1.00 83.94 576 SER A CA 1
ATOM 4616 C C . SER A 1 576 ? 20.835 -3.881 -16.030 1.00 83.94 576 SER A C 1
ATOM 4618 O O . SER A 1 576 ? 21.026 -4.940 -16.627 1.00 83.94 576 SER A O 1
ATOM 4620 N N . MET A 1 577 ? 21.613 -3.480 -15.016 1.00 79.50 577 MET A N 1
ATOM 4621 C CA . MET A 1 577 ? 22.764 -4.236 -14.514 1.00 79.50 577 MET A CA 1
ATOM 4622 C C . MET A 1 577 ? 22.351 -5.416 -13.622 1.00 79.50 577 MET A C 1
ATOM 4624 O O . MET A 1 577 ? 23.001 -6.462 -13.656 1.00 79.50 577 MET A O 1
ATOM 4628 N N . TYR A 1 578 ? 21.275 -5.272 -12.839 1.00 79.06 578 TYR A N 1
ATOM 4629 C CA . TYR A 1 578 ? 20.854 -6.257 -11.831 1.00 79.06 578 TYR A CA 1
ATOM 4630 C C . TYR A 1 578 ? 19.381 -6.686 -11.958 1.00 79.06 578 TYR A C 1
ATOM 4632 O O . TYR A 1 578 ? 18.667 -6.684 -10.953 1.00 79.06 578 TYR A O 1
ATOM 4640 N N . PRO A 1 579 ? 18.887 -7.097 -13.142 1.00 76.56 579 PRO A N 1
ATOM 4641 C CA . PRO A 1 579 ? 17.453 -7.309 -13.370 1.00 76.56 579 PRO A CA 1
ATOM 4642 C C . PRO A 1 579 ? 16.822 -8.352 -12.428 1.00 76.56 579 PRO A C 1
ATOM 4644 O O . PRO A 1 579 ? 15.667 -8.202 -12.044 1.00 76.56 579 PRO A O 1
ATOM 4647 N N . PHE A 1 580 ? 17.585 -9.353 -11.970 1.00 74.81 580 PHE A N 1
ATOM 4648 C CA . PHE A 1 580 ? 17.120 -10.395 -11.038 1.00 74.81 580 PHE A CA 1
ATOM 4649 C C . PHE A 1 580 ? 16.719 -9.906 -9.652 1.00 74.81 580 PHE A C 1
ATOM 4651 O O . PHE A 1 580 ? 15.952 -10.570 -8.957 1.00 74.81 580 PHE A O 1
ATOM 4658 N N . MET A 1 581 ? 17.221 -8.740 -9.259 1.00 79.25 581 MET A N 1
ATOM 4659 C CA . MET A 1 581 ? 16.924 -8.135 -7.967 1.00 79.25 581 MET A CA 1
ATOM 4660 C C . MET A 1 581 ? 15.659 -7.273 -7.993 1.00 79.25 581 MET A C 1
ATOM 4662 O O . MET A 1 581 ? 15.204 -6.813 -6.943 1.00 79.25 581 MET A O 1
ATOM 4666 N N . TYR A 1 582 ? 15.092 -7.047 -9.180 1.00 83.38 582 TYR A N 1
ATOM 4667 C CA . TYR A 1 582 ? 13.919 -6.211 -9.379 1.00 83.38 582 TYR A CA 1
ATOM 4668 C C . TYR A 1 582 ? 12.694 -7.044 -9.744 1.00 83.38 582 TYR A C 1
ATOM 4670 O O . TYR A 1 582 ? 12.764 -8.032 -10.476 1.00 83.38 582 TYR A O 1
ATOM 4678 N N . ASP A 1 583 ? 11.539 -6.601 -9.257 1.00 83.44 583 ASP A N 1
ATOM 4679 C CA . ASP A 1 583 ? 10.265 -7.011 -9.820 1.00 83.44 583 ASP A CA 1
ATOM 4680 C C . ASP A 1 583 ? 10.186 -6.467 -11.252 1.00 83.44 583 ASP A C 1
ATOM 4682 O O . ASP A 1 583 ? 10.376 -5.274 -11.493 1.00 83.44 583 ASP A O 1
ATOM 4686 N N . GLN A 1 584 ? 9.916 -7.353 -12.207 1.00 80.75 584 GLN A N 1
ATOM 4687 C CA . GLN A 1 584 ? 9.890 -7.026 -13.633 1.00 80.75 584 GLN A CA 1
ATOM 4688 C C . GLN A 1 584 ? 8.667 -6.180 -14.029 1.00 80.75 584 GLN A C 1
ATOM 4690 O O . GLN A 1 584 ? 8.402 -5.994 -15.213 1.00 80.75 584 GLN A O 1
ATOM 4695 N N . ARG A 1 585 ? 7.883 -5.681 -13.067 1.00 84.19 585 ARG A N 1
ATOM 4696 C CA . ARG A 1 585 ? 6.736 -4.799 -13.286 1.00 84.19 585 ARG A CA 1
ATOM 4697 C C . ARG A 1 585 ? 7.078 -3.405 -12.773 1.00 84.19 585 ARG A C 1
ATOM 4699 O O . ARG A 1 585 ? 7.309 -3.205 -11.580 1.00 84.19 585 ARG A O 1
ATOM 4706 N N . ALA A 1 586 ? 7.082 -2.438 -13.681 1.00 89.31 586 ALA A N 1
ATOM 4707 C CA . ALA A 1 586 ? 7.371 -1.043 -13.388 1.00 89.31 586 ALA A CA 1
ATOM 4708 C C . ALA A 1 586 ? 6.064 -0.251 -13.276 1.00 89.31 586 ALA A C 1
ATOM 4710 O O . ALA A 1 586 ? 5.276 -0.191 -14.221 1.00 89.31 586 ALA A O 1
ATOM 4711 N N . ILE A 1 587 ? 5.825 0.348 -12.110 1.00 91.19 587 ILE A N 1
ATOM 4712 C CA . ILE A 1 587 ? 4.616 1.130 -11.850 1.00 91.19 587 ILE A CA 1
ATOM 4713 C C . ILE A 1 587 ? 4.794 2.554 -12.377 1.00 91.19 587 ILE A C 1
ATOM 4715 O O . ILE A 1 587 ? 5.818 3.195 -12.123 1.00 91.19 587 ILE A O 1
ATOM 4719 N N . ILE A 1 588 ? 3.757 3.064 -13.039 1.00 92.62 588 ILE A N 1
ATOM 4720 C CA . ILE A 1 588 ? 3.683 4.446 -13.519 1.00 92.62 588 ILE A CA 1
ATOM 4721 C C . ILE A 1 588 ? 2.605 5.180 -12.716 1.00 92.62 588 ILE A C 1
ATOM 4723 O O . ILE A 1 588 ? 1.416 5.003 -12.970 1.00 92.62 588 ILE A O 1
ATOM 4727 N N . ALA A 1 589 ? 3.019 5.942 -11.702 1.00 90.44 589 ALA A N 1
ATOM 4728 C CA . ALA A 1 589 ? 2.151 6.795 -10.888 1.00 90.44 589 ALA A CA 1
ATOM 4729 C C . ALA A 1 589 ? 1.669 8.013 -11.686 1.00 90.44 589 ALA A C 1
ATOM 4731 O O . ALA A 1 589 ? 2.335 8.420 -12.637 1.00 90.44 589 ALA A O 1
ATOM 4732 N N . ASP A 1 590 ? 0.534 8.598 -11.293 1.00 88.31 590 ASP A N 1
ATOM 4733 C CA . ASP A 1 590 ? -0.125 9.675 -12.048 1.00 88.31 590 ASP A CA 1
ATOM 4734 C C . ASP A 1 590 ? -0.312 9.333 -13.540 1.00 88.31 590 ASP A C 1
ATOM 4736 O O . ASP A 1 590 ? -0.199 10.196 -14.412 1.00 88.31 590 ASP A O 1
ATOM 4740 N N . ALA A 1 591 ? -0.625 8.071 -13.863 1.00 88.38 591 ALA A N 1
ATOM 4741 C CA . ALA A 1 591 ? -0.956 7.660 -15.227 1.00 88.38 591 ALA A CA 1
ATOM 4742 C C . ALA A 1 591 ? -2.359 8.175 -15.604 1.00 88.38 591 ALA A C 1
ATOM 4744 O O . ALA A 1 591 ? -3.303 7.411 -15.814 1.00 88.38 591 ALA A O 1
ATOM 4745 N N . ASN A 1 592 ? -2.522 9.495 -15.644 1.00 86.62 592 ASN A N 1
ATOM 4746 C CA . ASN A 1 592 ? -3.810 10.177 -15.708 1.00 86.62 592 ASN A CA 1
ATOM 4747 C C . ASN A 1 592 ? -4.239 10.536 -17.142 1.00 86.62 592 ASN A C 1
ATOM 4749 O O . ASN A 1 592 ? -5.347 11.021 -17.329 1.00 86.62 592 ASN A O 1
ATOM 4753 N N . ASP A 1 593 ? -3.417 10.225 -18.149 1.00 82.00 593 ASP A N 1
ATOM 4754 C CA . ASP A 1 593 ? -3.680 10.494 -19.572 1.00 82.00 593 ASP A CA 1
ATOM 4755 C C . ASP A 1 593 ? -4.934 9.766 -20.089 1.00 82.00 593 ASP A C 1
ATOM 4757 O O . ASP A 1 593 ? -4.935 8.548 -20.259 1.00 82.00 593 ASP A O 1
ATOM 4761 N N . VAL A 1 594 ? -6.047 10.474 -20.262 1.00 78.31 594 VAL A N 1
ATOM 4762 C CA . VAL A 1 594 ? -7.328 9.869 -20.671 1.00 78.31 594 VAL A CA 1
ATOM 4763 C C . VAL A 1 594 ? -7.336 9.435 -22.139 1.00 78.31 594 VAL A C 1
ATOM 4765 O O . VAL A 1 594 ? -8.086 8.524 -22.495 1.00 78.31 594 VAL A O 1
ATOM 4768 N N . ASP A 1 595 ? -6.455 10.009 -22.960 1.00 74.75 595 ASP A N 1
ATOM 4769 C CA . ASP A 1 595 ? -6.407 9.807 -24.405 1.00 74.75 595 ASP A CA 1
ATOM 4770 C C . ASP A 1 595 ? -5.415 8.690 -24.765 1.00 74.75 595 ASP A C 1
ATOM 4772 O O . ASP A 1 595 ? -4.387 8.899 -25.409 1.00 74.75 595 ASP A O 1
ATOM 4776 N N . GLY A 1 596 ? -5.734 7.463 -24.344 1.00 77.75 596 GLY A N 1
ATOM 4777 C CA . GLY A 1 596 ? -4.937 6.264 -24.624 1.00 77.75 596 GLY A CA 1
ATOM 4778 C C . GLY A 1 596 ? -3.913 5.932 -23.536 1.00 77.75 596 GLY A C 1
ATOM 4779 O O . GLY A 1 596 ? -4.107 6.235 -22.362 1.00 77.75 596 GLY A O 1
ATOM 4780 N N . ASP A 1 597 ? -2.843 5.227 -23.913 1.00 83.25 597 ASP A N 1
ATOM 4781 C CA . ASP A 1 597 ? -1.806 4.754 -22.982 1.00 83.25 597 ASP A CA 1
ATOM 4782 C C . ASP A 1 597 ? -0.453 5.455 -23.200 1.00 83.25 597 ASP A C 1
ATOM 4784 O O . ASP A 1 597 ? 0.592 4.825 -23.373 1.00 83.25 597 ASP A O 1
ATOM 4788 N N . GLY A 1 598 ? -0.485 6.791 -23.251 1.00 86.12 598 GLY A N 1
ATOM 4789 C CA . GLY A 1 598 ? 0.709 7.639 -23.336 1.00 86.12 598 GLY A CA 1
ATOM 4790 C C . GLY A 1 598 ? 1.774 7.346 -22.263 1.00 86.12 598 GLY A C 1
ATOM 4791 O O . GLY A 1 598 ? 2.954 7.270 -22.621 1.00 86.12 598 GLY A O 1
ATOM 4792 N N . PRO A 1 599 ? 1.400 7.101 -20.989 1.00 89.69 599 PRO A N 1
ATOM 4793 C CA . PRO A 1 599 ? 2.350 6.774 -19.929 1.00 89.69 599 PRO A CA 1
ATOM 4794 C C . PRO A 1 599 ? 3.235 5.567 -20.243 1.00 89.69 599 PRO A C 1
ATOM 4796 O O . PRO A 1 599 ? 4.462 5.666 -20.152 1.00 89.69 599 PRO A O 1
ATOM 4799 N N . SER A 1 600 ? 2.652 4.452 -20.691 1.00 89.56 600 SER A N 1
ATOM 4800 C CA . SER A 1 600 ? 3.444 3.264 -21.024 1.00 89.56 600 SER A CA 1
ATOM 4801 C C . SER A 1 600 ? 4.331 3.468 -22.253 1.00 89.56 600 SER A C 1
ATOM 4803 O O . SER A 1 600 ? 5.413 2.893 -22.302 1.00 89.56 600 SER A O 1
ATOM 4805 N N . LEU A 1 601 ? 3.931 4.301 -23.226 1.00 89.12 601 LEU A N 1
ATOM 4806 C CA . LEU A 1 601 ? 4.765 4.601 -24.401 1.00 89.12 601 LEU A CA 1
ATOM 4807 C C . LEU A 1 601 ? 6.059 5.328 -24.030 1.00 89.12 601 LEU A C 1
ATOM 4809 O O . LEU A 1 601 ? 7.121 5.032 -24.578 1.00 89.12 601 LEU A O 1
ATOM 4813 N N . CYS A 1 602 ? 5.977 6.269 -23.092 1.00 91.81 602 CYS A N 1
ATOM 4814 C CA . CYS A 1 602 ? 7.138 7.035 -22.646 1.00 91.81 602 CYS A CA 1
ATOM 4815 C C . CYS A 1 602 ? 8.112 6.139 -21.890 1.00 91.81 602 CYS A C 1
ATOM 4817 O O . CYS A 1 602 ? 9.313 6.143 -22.164 1.00 91.81 602 CYS A O 1
ATOM 4819 N N . GLN A 1 603 ? 7.577 5.305 -20.999 1.00 91.88 603 GLN A N 1
ATOM 4820 C CA . GLN A 1 603 ? 8.388 4.349 -20.267 1.00 91.88 603 GLN A CA 1
ATOM 4821 C C . GLN A 1 603 ? 8.995 3.274 -21.183 1.00 91.88 603 GLN A C 1
ATOM 4823 O O . GLN A 1 603 ? 10.143 2.894 -20.963 1.00 91.88 603 GLN A O 1
ATOM 4828 N N . ASP A 1 604 ? 8.288 2.815 -22.223 1.00 89.81 604 ASP A N 1
ATOM 4829 C CA . ASP A 1 604 ? 8.830 1.856 -23.198 1.00 89.81 604 ASP A CA 1
ATOM 4830 C C . ASP A 1 604 ? 9.994 2.455 -24.001 1.00 89.81 604 ASP A C 1
ATOM 4832 O O . ASP A 1 604 ? 11.010 1.783 -24.190 1.00 89.81 604 ASP A O 1
ATOM 4836 N N . LEU A 1 605 ? 9.904 3.731 -24.409 1.00 92.81 605 LEU A N 1
ATOM 4837 C CA . LEU A 1 605 ? 11.024 4.428 -25.050 1.00 92.81 605 LEU A CA 1
ATOM 4838 C C . LEU A 1 605 ? 12.232 4.507 -24.109 1.00 92.81 605 LEU A C 1
ATOM 4840 O O . LEU A 1 605 ? 13.337 4.145 -24.515 1.00 92.81 605 LEU A O 1
ATOM 4844 N N . ILE A 1 606 ? 12.029 4.940 -22.861 1.00 94.56 606 ILE A N 1
ATOM 4845 C CA . ILE A 1 606 ? 13.112 5.037 -21.873 1.00 94.56 606 ILE A CA 1
ATOM 4846 C C . ILE A 1 606 ? 13.744 3.658 -21.658 1.00 94.56 606 ILE A C 1
ATOM 4848 O O . ILE A 1 606 ? 14.959 3.529 -21.761 1.00 94.56 606 ILE A O 1
ATOM 4852 N N . PHE A 1 607 ? 12.945 2.612 -21.426 1.00 91.56 607 PHE A N 1
ATOM 4853 C CA . PHE A 1 607 ? 13.446 1.255 -21.177 1.00 91.56 607 PHE A CA 1
ATOM 4854 C C . PHE A 1 607 ? 14.159 0.650 -22.385 1.00 91.56 607 PHE A C 1
ATOM 4856 O O . PHE A 1 607 ? 15.105 -0.107 -22.194 1.00 91.56 607 PHE A O 1
ATOM 4863 N N . SER A 1 608 ? 13.781 1.015 -23.613 1.00 89.75 608 SER A N 1
ATOM 4864 C CA . SER A 1 608 ? 14.484 0.560 -24.822 1.00 89.75 608 SER A CA 1
ATOM 4865 C C . SER A 1 608 ? 15.930 1.061 -24.919 1.00 89.75 608 SER A C 1
ATOM 4867 O O . SER A 1 608 ? 16.734 0.475 -25.639 1.00 89.75 608 SER A O 1
ATOM 4869 N N . ALA A 1 609 ? 16.286 2.115 -24.179 1.00 92.00 609 ALA A N 1
ATOM 4870 C CA . ALA A 1 609 ? 17.654 2.611 -24.116 1.00 92.00 609 ALA A CA 1
ATOM 4871 C C . ALA A 1 609 ? 18.566 1.760 -23.215 1.00 92.00 609 ALA A C 1
ATOM 4873 O O . ALA A 1 609 ? 19.786 1.899 -23.288 1.00 92.00 609 ALA A O 1
ATOM 4874 N N . PHE A 1 610 ? 17.996 0.894 -22.371 1.00 89.56 610 PHE A N 1
ATOM 4875 C CA . PHE A 1 610 ? 18.730 0.136 -21.364 1.00 89.56 610 PHE A CA 1
ATOM 4876 C C . PHE A 1 610 ? 18.653 -1.376 -21.634 1.00 89.56 610 PHE A C 1
ATOM 4878 O O . PHE A 1 610 ? 17.563 -1.921 -21.837 1.00 89.56 610 PHE A O 1
ATOM 4885 N N . PRO A 1 611 ? 19.786 -2.103 -21.593 1.00 80.00 611 PRO A N 1
ATOM 4886 C CA . PRO A 1 611 ? 19.792 -3.553 -21.764 1.00 80.00 611 PRO A CA 1
ATOM 4887 C C . PRO A 1 611 ? 18.868 -4.265 -20.767 1.00 80.00 611 PRO A C 1
ATOM 4889 O O . PRO A 1 611 ? 18.730 -3.843 -19.625 1.00 80.00 611 PRO A O 1
ATOM 4892 N N . HIS A 1 612 ? 18.245 -5.369 -21.183 1.00 77.75 612 HIS A N 1
ATOM 4893 C CA . HIS A 1 612 ? 17.358 -6.204 -20.351 1.00 77.75 612 HIS A CA 1
ATOM 4894 C C . HIS A 1 612 ? 16.071 -5.529 -19.832 1.00 77.75 612 HIS A C 1
ATOM 4896 O O . HIS A 1 612 ? 15.184 -6.233 -19.355 1.00 77.75 612 HIS A O 1
ATOM 4902 N N . MET A 1 613 ? 15.908 -4.209 -19.974 1.00 84.19 613 MET A N 1
ATOM 4903 C CA . MET A 1 613 ? 14.724 -3.491 -19.490 1.00 84.19 613 MET A CA 1
ATOM 4904 C C . MET A 1 613 ? 13.527 -3.557 -20.444 1.00 84.19 613 MET A C 1
ATOM 4906 O O . MET A 1 613 ? 12.389 -3.384 -20.011 1.00 84.19 613 MET A O 1
ATOM 4910 N N . GLU A 1 614 ? 13.740 -3.878 -21.725 1.00 78.94 614 GLU A N 1
ATOM 4911 C CA . GLU A 1 614 ? 12.654 -4.023 -22.707 1.00 78.94 614 GLU A CA 1
ATOM 4912 C C . GLU A 1 614 ? 11.620 -5.094 -22.298 1.00 78.94 614 GLU A C 1
ATOM 4914 O O . GLU A 1 614 ? 10.450 -5.002 -22.666 1.00 78.94 614 GLU A O 1
ATOM 4919 N N . GLY A 1 615 ? 12.014 -6.071 -21.473 1.00 75.06 615 GLY A N 1
ATOM 4920 C CA . GLY A 1 615 ? 11.131 -7.123 -20.958 1.00 75.06 615 GLY A CA 1
ATOM 4921 C C . GLY A 1 615 ? 10.225 -6.721 -19.798 1.00 75.06 615 GLY A C 1
ATOM 4922 O O . GLY A 1 615 ? 9.313 -7.482 -19.468 1.00 75.06 615 GLY A O 1
ATOM 4923 N N . PHE A 1 616 ? 10.426 -5.544 -19.202 1.00 83.50 616 PHE A N 1
ATOM 4924 C CA . PHE A 1 616 ? 9.627 -5.117 -18.058 1.00 83.50 616 PHE A CA 1
ATOM 4925 C C . PHE A 1 616 ? 8.181 -4.810 -18.470 1.00 83.50 616 PHE A C 1
ATOM 4927 O O . PHE A 1 616 ? 7.904 -4.232 -19.526 1.00 83.50 616 PHE A O 1
ATOM 4934 N N . ILE A 1 617 ? 7.247 -5.193 -17.602 1.00 84.44 617 ILE A N 1
ATOM 4935 C CA . ILE A 1 617 ? 5.814 -4.956 -17.753 1.00 84.44 617 ILE A CA 1
ATOM 4936 C C . ILE A 1 617 ? 5.497 -3.555 -17.239 1.00 84.44 617 ILE A C 1
ATOM 4938 O O . ILE A 1 617 ? 5.732 -3.258 -16.068 1.00 84.44 617 ILE A O 1
ATOM 4942 N N . HIS A 1 618 ? 4.929 -2.708 -18.092 1.00 87.94 618 HIS A N 1
ATOM 4943 C CA . HIS A 1 618 ? 4.421 -1.407 -17.668 1.00 87.94 618 HIS A CA 1
ATOM 4944 C C . HIS A 1 618 ? 3.106 -1.590 -16.921 1.00 87.94 618 HIS A C 1
ATOM 4946 O O . HIS A 1 618 ? 2.217 -2.312 -17.376 1.00 87.94 618 HIS A O 1
ATOM 4952 N N . MET A 1 619 ? 3.001 -0.959 -15.757 1.00 89.19 619 MET A N 1
ATOM 4953 C CA . MET A 1 619 ? 1.838 -1.054 -14.889 1.00 89.19 619 MET A CA 1
ATOM 4954 C C . MET A 1 619 ? 1.322 0.356 -14.574 1.00 89.19 619 MET A C 1
ATOM 4956 O O . MET A 1 619 ? 1.733 0.956 -13.574 1.00 89.19 619 MET A O 1
ATOM 4960 N N . PRO A 1 620 ? 0.436 0.915 -15.414 1.00 90.25 620 PRO A N 1
ATOM 4961 C CA . PRO A 1 620 ? -0.152 2.220 -15.153 1.00 90.25 620 PRO A CA 1
ATOM 4962 C C . PRO A 1 620 ? -0.991 2.198 -13.868 1.00 90.25 620 PRO A C 1
ATOM 4964 O O . PRO A 1 620 ? -1.725 1.240 -13.599 1.00 90.25 620 PRO A O 1
ATOM 4967 N N . LEU A 1 621 ? -0.869 3.272 -13.086 1.00 89.31 621 LEU A N 1
ATOM 4968 C CA . LEU A 1 621 ? -1.635 3.551 -11.875 1.00 89.31 621 LEU A CA 1
ATOM 4969 C C . LEU A 1 621 ? -2.502 4.806 -12.111 1.00 89.31 621 LEU A C 1
ATOM 4971 O O . LEU A 1 621 ? -1.981 5.922 -12.043 1.00 89.31 621 LEU A O 1
ATOM 4975 N N . PRO A 1 622 ? -3.800 4.641 -12.427 1.00 87.12 622 PRO A N 1
ATOM 4976 C CA . PRO A 1 622 ? -4.742 5.741 -12.583 1.00 87.12 622 PRO A CA 1
ATOM 4977 C C . PRO A 1 622 ? -5.157 6.262 -11.203 1.00 87.12 622 PRO A C 1
ATOM 4979 O O . PRO A 1 622 ? -5.898 5.595 -10.478 1.00 87.12 622 PRO A O 1
ATOM 4982 N N . GLU A 1 623 ? -4.681 7.455 -10.847 1.00 81.88 623 GLU A N 1
ATOM 4983 C CA . GLU A 1 623 ? -4.944 8.082 -9.542 1.00 81.88 623 GLU A CA 1
ATOM 4984 C C . GLU A 1 623 ? -6.110 9.092 -9.608 1.00 81.88 623 GLU A C 1
ATOM 4986 O O . GLU A 1 623 ? -6.502 9.616 -8.566 1.00 81.88 623 GLU A O 1
ATOM 4991 N N . THR A 1 624 ? -6.679 9.337 -10.805 1.00 85.69 624 THR A N 1
ATOM 4992 C CA . THR A 1 624 ? -7.864 10.195 -11.011 1.00 85.69 624 THR A CA 1
ATOM 4993 C C . THR A 1 624 ? -9.143 9.423 -11.383 1.00 85.69 624 THR A C 1
ATOM 4995 O O . THR A 1 624 ? -9.096 8.302 -11.897 1.00 85.69 624 THR A O 1
ATOM 4998 N N . LEU A 1 625 ? -10.318 10.028 -11.201 1.00 85.12 625 LEU A N 1
ATOM 4999 C CA . LEU A 1 625 ? -11.622 9.435 -11.512 1.00 85.12 625 LEU A CA 1
ATOM 5000 C C . LEU A 1 625 ? -11.781 9.192 -13.009 1.00 85.12 625 LEU A C 1
ATOM 5002 O O . LEU A 1 625 ? -12.298 8.150 -13.421 1.00 85.12 625 LEU A O 1
ATOM 5006 N N . ASP A 1 626 ? -11.339 10.147 -13.820 1.00 87.69 626 ASP A N 1
ATOM 5007 C CA . ASP A 1 626 ? -11.453 10.063 -15.273 1.00 87.69 626 ASP A CA 1
ATOM 5008 C C . ASP A 1 626 ? -10.477 9.028 -15.840 1.00 87.69 626 ASP A C 1
ATOM 5010 O O . ASP A 1 626 ? -10.865 8.204 -16.670 1.00 87.69 626 ASP A O 1
ATOM 5014 N N . SER A 1 627 ? -9.254 8.958 -15.304 1.00 87.88 627 SER A N 1
ATOM 5015 C CA . SER A 1 627 ? -8.298 7.909 -15.672 1.00 87.88 627 SER A CA 1
ATOM 5016 C C . SER A 1 627 ? -8.745 6.513 -15.228 1.00 87.88 627 SER A C 1
ATOM 5018 O O . SER A 1 627 ? -8.599 5.545 -15.983 1.00 87.88 627 SER A O 1
ATOM 5020 N N . LEU A 1 628 ? -9.374 6.392 -14.054 1.00 86.19 628 LEU A N 1
ATOM 5021 C CA . LEU A 1 628 ? -9.995 5.147 -13.600 1.00 86.19 628 LEU A CA 1
ATOM 5022 C C . LEU A 1 628 ? -11.114 4.712 -14.556 1.00 86.19 628 LEU A C 1
ATOM 5024 O O . LEU A 1 628 ? -11.200 3.541 -14.926 1.00 86.19 628 LEU A O 1
ATOM 5028 N N . ARG A 1 629 ? -11.967 5.647 -14.993 1.00 87.44 629 ARG A N 1
ATOM 5029 C CA . ARG A 1 629 ? -13.053 5.358 -15.944 1.00 87.44 629 ARG A CA 1
ATOM 5030 C C . ARG A 1 629 ? -12.537 4.919 -17.313 1.00 87.44 629 ARG A C 1
ATOM 5032 O O . ARG A 1 629 ? -13.169 4.053 -17.913 1.00 87.44 629 ARG A O 1
ATOM 5039 N N . ALA A 1 630 ? -11.406 5.465 -17.756 1.00 87.38 630 ALA A N 1
ATOM 5040 C CA . ALA A 1 630 ? -10.756 5.130 -19.024 1.00 87.38 630 ALA A CA 1
ATOM 5041 C C . ALA A 1 630 ? -9.917 3.835 -18.977 1.00 87.38 630 ALA A C 1
ATOM 5043 O O . ALA A 1 630 ? -9.470 3.346 -20.014 1.00 87.38 630 ALA A O 1
ATOM 5044 N N . SER A 1 631 ? -9.692 3.243 -17.798 1.00 85.38 631 SER A N 1
ATOM 5045 C CA . SER A 1 631 ? -8.709 2.160 -17.613 1.00 85.38 631 SER A CA 1
ATOM 5046 C C . SER A 1 631 ? -8.975 0.906 -18.460 1.00 85.38 631 SER A C 1
ATOM 5048 O O . SER A 1 631 ? -8.032 0.275 -18.936 1.00 85.38 631 SER A O 1
ATOM 5050 N N . ALA A 1 632 ? -10.242 0.551 -18.696 1.00 84.62 632 ALA A N 1
ATOM 5051 C CA . ALA A 1 632 ? -10.597 -0.585 -19.553 1.00 84.62 632 ALA A CA 1
ATOM 5052 C C . ALA A 1 632 ? -10.296 -0.334 -21.039 1.00 84.62 632 ALA A C 1
ATOM 5054 O O . ALA A 1 632 ? -9.850 -1.244 -21.740 1.00 84.62 632 ALA A O 1
ATOM 5055 N N . ASP A 1 633 ? -10.497 0.895 -21.513 1.00 85.69 633 ASP A N 1
ATOM 5056 C CA . ASP A 1 633 ? -10.181 1.259 -22.893 1.00 85.69 633 ASP A CA 1
ATOM 5057 C C . ASP A 1 633 ? -8.666 1.353 -23.091 1.00 85.69 633 ASP A C 1
ATOM 5059 O O . ASP A 1 633 ? -8.149 0.839 -24.081 1.00 85.69 633 ASP A O 1
ATOM 5063 N N . ARG A 1 634 ? -7.926 1.859 -22.096 1.00 84.25 634 ARG A N 1
ATOM 5064 C CA . ARG A 1 634 ? -6.454 1.858 -22.119 1.00 84.25 634 ARG A CA 1
ATOM 5065 C C . ARG A 1 634 ? -5.855 0.466 -22.242 1.00 84.25 634 ARG A C 1
ATOM 5067 O O . ARG A 1 634 ? -4.912 0.288 -23.002 1.00 84.25 634 ARG A O 1
ATOM 5074 N N . VAL A 1 635 ? -6.416 -0.523 -21.544 1.00 83.69 635 VAL A N 1
ATOM 5075 C CA . VAL A 1 635 ? -6.019 -1.934 -21.681 1.00 83.69 635 VAL A CA 1
ATOM 5076 C C . VAL A 1 635 ? -6.082 -2.385 -23.146 1.00 83.69 635 VAL A C 1
ATOM 5078 O O . VAL A 1 635 ? -5.142 -3.012 -23.640 1.00 83.69 635 VAL A O 1
ATOM 5081 N N . ARG A 1 636 ? -7.154 -2.028 -23.865 1.00 82.94 636 ARG A N 1
ATOM 5082 C CA . ARG A 1 636 ? -7.288 -2.350 -25.294 1.00 82.94 636 ARG A CA 1
ATOM 5083 C C . ARG A 1 636 ? -6.276 -1.583 -26.131 1.00 82.94 636 ARG A C 1
ATOM 5085 O O . ARG A 1 636 ? -5.584 -2.194 -26.942 1.00 82.94 636 ARG A O 1
ATOM 5092 N N . THR A 1 637 ? -6.170 -0.274 -25.921 1.00 83.31 637 THR A N 1
ATOM 5093 C CA . THR A 1 637 ? -5.252 0.591 -26.669 1.00 83.31 637 THR A CA 1
ATOM 5094 C C . THR A 1 637 ? -3.802 0.131 -26.509 1.00 83.31 637 THR A C 1
ATOM 5096 O O . THR A 1 637 ? -3.116 -0.066 -27.508 1.00 83.31 637 THR A O 1
ATOM 5099 N N . HIS A 1 638 ? -3.353 -0.161 -25.285 1.00 81.88 638 HIS A N 1
ATOM 5100 C CA . HIS A 1 638 ? -2.009 -0.678 -25.018 1.00 81.88 638 HIS A CA 1
ATOM 5101 C C . HIS A 1 638 ? -1.709 -1.947 -25.821 1.00 81.88 638 HIS A C 1
ATOM 5103 O O . HIS A 1 638 ? -0.664 -2.064 -26.464 1.00 81.88 638 HIS A O 1
ATOM 5109 N N . TYR A 1 639 ? -2.638 -2.907 -25.815 1.00 81.19 639 TYR A N 1
ATOM 5110 C CA . TYR A 1 639 ? -2.458 -4.153 -26.552 1.00 81.19 639 TYR A CA 1
ATOM 5111 C C . TYR A 1 639 ? -2.356 -3.924 -28.067 1.00 81.19 639 TYR A C 1
ATOM 5113 O O . TYR A 1 639 ? -1.471 -4.493 -28.715 1.00 81.19 639 TYR A O 1
ATOM 5121 N N . MET A 1 640 ? -3.235 -3.080 -28.619 1.00 78.75 640 MET A N 1
ATOM 5122 C CA . MET A 1 640 ? -3.300 -2.791 -30.055 1.00 78.75 640 MET A CA 1
ATOM 5123 C C . MET A 1 640 ? -2.069 -2.025 -30.560 1.00 78.75 640 MET A C 1
ATOM 5125 O O . MET A 1 640 ? -1.566 -2.330 -31.642 1.00 78.75 640 MET A O 1
ATOM 5129 N N . HIS A 1 641 ? -1.543 -1.090 -29.769 1.00 74.06 641 HIS A N 1
ATOM 5130 C CA . HIS A 1 641 ? -0.472 -0.169 -30.163 1.00 74.06 641 HIS A CA 1
ATOM 5131 C C . HIS A 1 641 ? 0.873 -0.535 -29.513 1.00 74.06 641 HIS A C 1
ATOM 5133 O O . HIS A 1 641 ? 1.505 0.268 -28.839 1.00 74.06 641 HIS A O 1
ATOM 5139 N N . GLY A 1 642 ? 1.330 -1.775 -29.723 1.00 65.69 642 GLY A N 1
ATOM 5140 C CA . GLY A 1 642 ? 2.689 -2.218 -29.366 1.00 65.69 642 GLY A CA 1
ATOM 5141 C C . GLY A 1 642 ? 2.767 -3.281 -28.268 1.00 65.69 642 GLY A C 1
ATOM 5142 O O . GLY A 1 642 ? 3.704 -4.087 -28.280 1.00 65.69 642 GLY A O 1
ATOM 5143 N N . GLY A 1 643 ? 1.754 -3.386 -27.403 1.00 72.12 643 GLY A N 1
ATOM 5144 C CA . GLY A 1 643 ? 1.687 -4.404 -26.351 1.00 72.12 643 GLY A CA 1
ATOM 5145 C C . GLY A 1 643 ? 1.748 -5.832 -26.900 1.00 72.12 643 GLY A C 1
ATOM 5146 O O . GLY A 1 643 ? 2.488 -6.659 -26.370 1.00 72.12 643 GLY A O 1
ATOM 5147 N N . ARG A 1 644 ? 1.073 -6.118 -28.024 1.00 75.31 644 ARG A N 1
ATOM 5148 C CA . ARG A 1 644 ? 1.125 -7.436 -28.688 1.00 75.31 644 ARG A CA 1
ATOM 5149 C C . ARG A 1 644 ? 2.543 -7.848 -29.099 1.00 75.31 644 ARG A C 1
ATOM 5151 O O . ARG A 1 644 ? 2.951 -8.979 -28.849 1.00 75.31 644 ARG A O 1
ATOM 5158 N N . ASN A 1 645 ? 3.298 -6.944 -29.721 1.00 73.00 645 ASN A N 1
ATOM 5159 C CA . ASN A 1 645 ? 4.666 -7.236 -30.159 1.00 73.00 645 ASN A CA 1
ATOM 5160 C C . ASN A 1 645 ? 5.594 -7.423 -28.959 1.00 73.00 645 ASN A C 1
ATOM 5162 O O . ASN A 1 645 ? 6.421 -8.329 -28.971 1.00 73.00 645 ASN A O 1
ATOM 5166 N N . LYS A 1 646 ? 5.409 -6.623 -27.904 1.00 75.25 646 LYS A N 1
ATOM 5167 C CA . LYS A 1 646 ? 6.159 -6.740 -26.652 1.00 75.25 646 LYS A CA 1
ATOM 5168 C C . LYS A 1 646 ? 5.857 -8.045 -25.913 1.00 75.25 646 LYS A C 1
ATOM 5170 O O . LYS A 1 646 ? 6.776 -8.694 -25.430 1.00 75.25 646 LYS A O 1
ATOM 5175 N N . ILE A 1 647 ? 4.592 -8.466 -25.850 1.00 76.44 647 ILE A N 1
ATOM 5176 C CA . ILE A 1 647 ? 4.189 -9.784 -25.333 1.00 76.44 647 ILE A CA 1
ATOM 5177 C C . ILE A 1 647 ? 4.889 -10.894 -26.121 1.00 76.44 647 ILE A C 1
ATOM 5179 O O . ILE A 1 647 ? 5.595 -11.706 -25.532 1.00 76.44 647 ILE A O 1
ATOM 5183 N N . ASN A 1 648 ? 4.769 -10.882 -27.450 1.00 72.94 648 ASN A N 1
ATOM 5184 C CA . ASN A 1 648 ? 5.393 -11.895 -28.298 1.00 72.94 648 ASN A CA 1
ATOM 5185 C C . ASN A 1 648 ? 6.917 -11.915 -28.145 1.00 72.94 648 ASN A C 1
ATOM 5187 O O . ASN A 1 648 ? 7.506 -12.989 -28.060 1.00 72.94 648 ASN A O 1
ATOM 5191 N N . TRP A 1 649 ? 7.562 -10.750 -28.093 1.00 74.81 649 TRP A N 1
ATOM 5192 C CA . TRP A 1 649 ? 8.998 -10.663 -27.862 1.00 74.81 649 TRP A CA 1
ATOM 5193 C C . TRP A 1 649 ? 9.367 -11.264 -26.507 1.00 74.81 649 TRP A C 1
ATOM 5195 O O . TRP A 1 649 ? 10.238 -12.123 -26.464 1.00 74.81 649 TRP A O 1
ATOM 5205 N N . ARG A 1 650 ? 8.652 -10.914 -25.427 1.00 75.44 650 ARG A N 1
ATOM 5206 C CA . ARG A 1 650 ? 8.911 -11.459 -24.085 1.00 75.44 650 ARG A CA 1
ATOM 5207 C C . ARG A 1 650 ? 8.808 -12.981 -24.046 1.00 75.44 650 ARG A C 1
ATOM 5209 O O . ARG A 1 650 ? 9.712 -13.631 -23.535 1.00 75.44 650 ARG A O 1
ATOM 5216 N N . LEU A 1 651 ? 7.749 -13.545 -24.626 1.00 72.00 651 LEU A N 1
ATOM 5217 C CA . LEU A 1 651 ? 7.529 -14.995 -24.668 1.00 72.00 651 LEU A CA 1
ATOM 5218 C C . LEU A 1 651 ? 8.618 -15.742 -25.461 1.00 72.00 651 LEU A C 1
ATOM 5220 O O . LEU A 1 651 ? 8.922 -16.893 -25.158 1.00 72.00 651 LEU A O 1
ATOM 5224 N N . ASN A 1 652 ? 9.233 -15.091 -26.451 1.00 71.50 652 ASN A N 1
ATOM 5225 C CA . ASN A 1 652 ? 10.233 -15.709 -27.327 1.00 71.50 652 ASN A CA 1
ATOM 5226 C C . ASN A 1 652 ? 11.682 -15.293 -27.014 1.00 71.50 652 ASN A C 1
ATOM 5228 O O . ASN A 1 652 ? 12.612 -15.849 -27.599 1.00 71.50 652 ASN A O 1
ATOM 5232 N N . ALA A 1 653 ? 11.899 -14.331 -26.114 1.00 67.19 653 ALA A N 1
ATOM 5233 C CA . ALA A 1 653 ? 13.225 -13.820 -25.795 1.00 67.19 653 ALA A CA 1
ATOM 5234 C C . ALA A 1 653 ? 14.034 -14.881 -25.023 1.00 67.19 653 ALA A C 1
ATOM 5236 O O . ALA A 1 653 ? 13.636 -15.273 -23.925 1.00 67.19 653 ALA A O 1
ATOM 5237 N N . PRO A 1 654 ? 15.193 -15.334 -25.542 1.00 57.22 654 PRO A N 1
ATOM 5238 C CA . PRO A 1 654 ? 16.025 -16.328 -24.859 1.00 57.22 654 PRO A CA 1
ATOM 5239 C C . PRO A 1 654 ? 16.752 -15.753 -23.635 1.00 57.22 654 PRO A C 1
ATOM 5241 O O . PRO A 1 654 ? 17.280 -16.502 -22.824 1.00 57.22 654 PRO A O 1
ATOM 5244 N N . THR A 1 655 ? 16.813 -14.425 -23.516 1.00 56.41 655 THR A N 1
ATOM 5245 C CA . THR A 1 655 ? 17.464 -13.698 -22.418 1.00 56.41 655 THR A CA 1
ATOM 5246 C C . THR A 1 655 ? 16.536 -13.419 -21.241 1.00 56.41 655 THR A C 1
ATOM 5248 O O . THR A 1 655 ? 17.019 -12.987 -20.197 1.00 56.41 655 THR A O 1
ATOM 5251 N N . ILE A 1 656 ? 15.227 -13.638 -21.397 1.00 58.81 656 ILE A N 1
ATOM 5252 C CA . ILE A 1 656 ? 14.257 -13.534 -20.309 1.00 58.81 656 ILE A CA 1
ATOM 5253 C C . ILE A 1 656 ? 14.079 -14.934 -19.720 1.00 58.81 656 ILE A C 1
ATOM 5255 O O . ILE A 1 656 ? 13.667 -15.834 -20.456 1.00 58.81 656 ILE A O 1
ATOM 5259 N N . PRO A 1 657 ? 14.373 -15.139 -18.425 1.00 54.78 657 PRO A N 1
ATOM 5260 C CA . PRO A 1 657 ? 14.104 -16.413 -17.769 1.00 54.78 657 PRO A CA 1
ATOM 5261 C C . PRO A 1 657 ? 12.627 -16.799 -17.892 1.00 54.78 657 PRO A C 1
ATOM 5263 O O . PRO A 1 657 ? 11.751 -15.934 -17.838 1.00 54.78 657 PRO A O 1
ATOM 5266 N N . ASP A 1 658 ? 12.346 -18.093 -18.047 1.00 56.56 658 ASP A N 1
ATOM 5267 C CA . ASP A 1 658 ? 10.992 -18.582 -18.344 1.00 56.56 658 ASP A CA 1
ATOM 5268 C C . ASP A 1 658 ? 9.944 -18.145 -17.304 1.00 56.56 658 ASP A C 1
ATOM 5270 O O . ASP A 1 658 ? 8.802 -17.886 -17.664 1.00 56.56 658 ASP A O 1
ATOM 5274 N N . GLU A 1 659 ? 10.329 -17.952 -16.039 1.00 51.94 659 GLU A N 1
ATOM 5275 C CA . GLU A 1 659 ? 9.437 -17.441 -14.982 1.00 51.94 659 GLU A CA 1
ATOM 5276 C C . GLU A 1 659 ? 8.966 -15.988 -15.170 1.00 51.94 659 GLU A C 1
ATOM 5278 O O . GLU A 1 659 ? 7.980 -15.575 -14.560 1.00 51.94 659 GLU A O 1
ATOM 5283 N N . PHE A 1 660 ? 9.647 -15.201 -16.005 1.00 57.28 660 PHE A N 1
ATOM 5284 C CA . PHE A 1 660 ? 9.260 -13.822 -16.322 1.00 57.28 660 PHE A CA 1
ATOM 5285 C C . PHE A 1 660 ? 8.539 -13.712 -17.667 1.00 57.28 660 PHE A C 1
ATOM 5287 O O . PHE A 1 660 ? 8.002 -12.648 -18.002 1.00 57.28 660 PHE A O 1
ATOM 5294 N N . LYS A 1 661 ? 8.487 -14.806 -18.434 1.00 63.94 661 LYS A N 1
ATOM 5295 C CA . LYS A 1 661 ? 7.712 -14.880 -19.669 1.00 63.94 661 LYS A CA 1
ATOM 5296 C C . LYS A 1 661 ? 6.237 -14.925 -19.307 1.00 63.94 661 LYS A C 1
ATOM 5298 O O . LYS A 1 661 ? 5.699 -15.943 -18.895 1.00 63.94 661 LYS A O 1
ATOM 5303 N N . THR A 1 662 ? 5.581 -13.782 -19.449 1.00 67.25 662 THR A N 1
ATOM 5304 C CA . THR A 1 662 ? 4.144 -13.648 -19.218 1.00 67.25 662 THR A CA 1
ATOM 5305 C C . THR A 1 662 ? 3.503 -13.026 -20.450 1.00 67.25 662 THR A C 1
ATOM 5307 O O . THR A 1 662 ? 4.003 -12.028 -20.980 1.00 67.25 662 THR A O 1
ATOM 5310 N N . SER A 1 663 ? 2.381 -13.586 -20.901 1.00 61.97 663 SER A N 1
ATOM 5311 C CA . SER A 1 663 ? 1.562 -12.980 -21.960 1.00 61.97 663 SER A CA 1
ATOM 5312 C C . SER A 1 663 ? 0.713 -11.811 -21.480 1.00 61.97 663 SER A C 1
ATOM 5314 O O . SER A 1 663 ? 0.121 -11.109 -22.295 1.00 61.97 663 SER A O 1
ATOM 5316 N N . GLY A 1 664 ? 0.649 -11.589 -20.167 1.00 73.25 664 GLY A N 1
ATOM 5317 C CA . GLY A 1 664 ? -0.264 -10.626 -19.577 1.00 73.25 664 GLY A CA 1
ATOM 5318 C C . GLY A 1 664 ? 0.149 -9.169 -19.755 1.00 73.25 664 GLY A C 1
ATOM 5319 O O . GLY A 1 664 ? 1.335 -8.818 -19.848 1.00 73.25 664 GLY A O 1
ATOM 5320 N N . ILE A 1 665 ? -0.870 -8.318 -19.736 1.00 80.56 665 ILE A N 1
ATOM 5321 C CA . ILE A 1 665 ? -0.751 -6.888 -19.441 1.00 80.56 665 ILE A CA 1
ATOM 5322 C C . ILE A 1 665 ? -0.937 -6.681 -17.937 1.00 80.56 665 ILE A C 1
ATOM 5324 O O . ILE A 1 665 ? -1.558 -7.510 -17.273 1.00 80.56 665 ILE A O 1
ATOM 5328 N N . ALA A 1 666 ? -0.410 -5.594 -17.383 1.00 80.94 666 ALA A N 1
ATOM 5329 C CA . ALA A 1 666 ? -0.564 -5.294 -15.966 1.00 80.94 666 ALA A CA 1
ATOM 5330 C C . ALA A 1 666 ? -1.279 -3.964 -15.753 1.00 80.94 666 ALA A C 1
ATOM 5332 O O . ALA A 1 666 ? -1.105 -3.025 -16.523 1.00 80.94 666 ALA A O 1
ATOM 5333 N N . ALA A 1 667 ? -2.050 -3.871 -14.676 1.00 82.56 667 ALA A N 1
ATOM 5334 C CA . ALA A 1 667 ? -2.608 -2.613 -14.214 1.00 82.56 667 ALA A CA 1
ATOM 5335 C C . ALA A 1 667 ? -2.599 -2.552 -12.692 1.00 82.56 667 ALA A C 1
ATOM 5337 O O . ALA A 1 667 ? -2.790 -3.563 -12.011 1.00 82.56 667 ALA A O 1
ATOM 5338 N N . LYS A 1 668 ? -2.404 -1.353 -12.149 1.00 85.88 668 LYS A N 1
ATOM 5339 C CA . LYS A 1 668 ? -2.508 -1.115 -10.715 1.00 85.88 668 LYS A CA 1
ATOM 5340 C C . LYS A 1 668 ? -3.751 -0.294 -10.428 1.00 85.88 668 LYS A C 1
ATOM 5342 O O . LYS A 1 668 ? -4.038 0.648 -11.148 1.00 85.88 668 LYS A O 1
ATOM 5347 N N . ILE A 1 669 ? -4.458 -0.624 -9.356 1.00 82.19 669 ILE A N 1
ATOM 5348 C CA . ILE A 1 669 ? -5.620 0.137 -8.894 1.00 82.19 669 ILE A CA 1
ATOM 5349 C C . ILE A 1 669 ? -5.286 0.788 -7.550 1.00 82.19 669 ILE A C 1
ATOM 5351 O O . ILE A 1 669 ? -4.875 0.095 -6.616 1.00 82.19 669 ILE A O 1
ATOM 5355 N N . SER A 1 670 ? -5.457 2.105 -7.423 1.00 78.44 670 SER A N 1
ATOM 5356 C CA . SER A 1 670 ? -5.265 2.843 -6.166 1.00 78.44 670 SER A CA 1
ATOM 5357 C C . SER A 1 670 ? -6.571 2.976 -5.382 1.00 78.44 670 SER A C 1
ATOM 5359 O O . SER A 1 670 ? -7.404 3.821 -5.677 1.00 78.44 670 SER A O 1
ATOM 5361 N N . GLY A 1 671 ? -6.744 2.197 -4.311 1.00 76.56 671 GLY A N 1
ATOM 5362 C CA . GLY A 1 671 ? -7.899 2.383 -3.420 1.00 76.56 671 GLY A CA 1
ATOM 5363 C C . GLY A 1 671 ? -7.883 3.749 -2.715 1.00 76.56 671 GLY A C 1
ATOM 5364 O O . GLY A 1 671 ? -8.865 4.489 -2.741 1.00 76.56 671 GLY A O 1
ATOM 5365 N N . SER A 1 672 ? -6.743 4.125 -2.115 1.00 77.56 672 SER A N 1
ATOM 5366 C CA . SER A 1 672 ? -6.624 5.368 -1.332 1.00 77.56 672 SER A CA 1
ATOM 5367 C C . SER A 1 672 ? -6.670 6.642 -2.167 1.00 77.56 672 SER A C 1
ATOM 5369 O O . SER A 1 672 ? -7.367 7.568 -1.765 1.00 77.56 672 SER A O 1
ATOM 5371 N N . ASP A 1 673 ? -5.930 6.724 -3.274 1.00 80.12 673 ASP A N 1
ATOM 5372 C CA . ASP A 1 673 ? -5.861 7.963 -4.062 1.00 80.12 673 ASP A CA 1
ATOM 5373 C C . ASP A 1 673 ? -7.216 8.271 -4.715 1.00 80.12 673 ASP A C 1
ATOM 5375 O O . ASP A 1 673 ? -7.726 9.382 -4.573 1.00 80.12 673 ASP A O 1
ATOM 5379 N N . ASN A 1 674 ? -7.893 7.257 -5.261 1.00 80.75 674 ASN A N 1
ATOM 5380 C CA . ASN A 1 674 ? -9.227 7.418 -5.842 1.00 80.75 674 ASN A CA 1
ATOM 5381 C C . ASN A 1 674 ? -10.282 7.717 -4.761 1.00 80.75 674 ASN A C 1
ATOM 5383 O O . ASN A 1 674 ? -11.152 8.559 -4.972 1.00 80.75 674 ASN A O 1
ATOM 5387 N N . THR A 1 675 ? -10.186 7.108 -3.570 1.00 80.19 675 THR A N 1
ATOM 5388 C CA . THR A 1 675 ? -11.074 7.454 -2.440 1.00 80.19 675 THR A CA 1
ATOM 5389 C C . THR A 1 675 ? -10.824 8.876 -1.937 1.00 80.19 675 THR A C 1
ATOM 5391 O O . THR A 1 675 ? -11.770 9.566 -1.563 1.00 80.19 675 THR A O 1
ATOM 5394 N N . LYS A 1 676 ? -9.575 9.353 -1.940 1.00 81.38 676 LYS A N 1
ATOM 5395 C CA . LYS A 1 676 ? -9.257 10.748 -1.612 1.00 81.38 676 LYS A CA 1
ATOM 5396 C C . LYS A 1 676 ? -9.891 11.700 -2.632 1.00 81.38 676 LYS A C 1
ATOM 5398 O O . LYS A 1 676 ? -10.305 12.795 -2.271 1.00 81.38 676 LYS A O 1
ATOM 5403 N N . GLU A 1 677 ? -9.963 11.323 -3.899 1.00 80.38 677 GLU A N 1
ATOM 5404 C CA . GLU A 1 677 ? -10.512 12.192 -4.938 1.00 80.38 677 GLU A CA 1
ATOM 5405 C C . GLU A 1 677 ? -12.050 12.178 -4.994 1.00 80.38 677 GLU A C 1
ATOM 5407 O O . GLU A 1 677 ? -12.665 13.239 -5.078 1.00 80.38 677 GLU A O 1
ATOM 5412 N N . GLY A 1 678 ? -12.680 11.001 -4.917 1.00 80.94 678 GLY A N 1
ATOM 5413 C CA . GLY A 1 678 ? -14.131 10.845 -5.095 1.00 80.94 678 GLY A CA 1
ATOM 5414 C C . GLY A 1 678 ? -14.881 10.235 -3.909 1.00 80.94 678 GLY A C 1
ATOM 5415 O O . GLY A 1 678 ? -16.053 9.887 -4.037 1.00 80.94 678 GLY A O 1
ATOM 5416 N N . GLY A 1 679 ? -14.238 10.038 -2.763 1.00 83.00 679 GLY A N 1
ATOM 5417 C CA . GLY A 1 679 ? -14.865 9.425 -1.596 1.00 83.00 679 GLY A CA 1
ATOM 5418 C C . GLY A 1 679 ? -15.225 7.941 -1.792 1.00 83.00 679 GLY A C 1
ATOM 5419 O O . GLY A 1 679 ? -14.763 7.290 -2.728 1.00 83.00 679 GLY A O 1
ATOM 5420 N N . PRO A 1 680 ? -16.056 7.355 -0.915 1.00 80.69 680 PRO A N 1
ATOM 5421 C CA . PRO A 1 680 ? -16.349 5.924 -0.859 1.00 80.69 680 PRO A CA 1
ATOM 5422 C C . PRO A 1 680 ? -17.175 5.427 -2.044 1.00 80.69 680 PRO A C 1
ATOM 5424 O O . PRO A 1 680 ? -17.127 4.239 -2.352 1.00 80.69 680 PRO A O 1
ATOM 5427 N N . GLY A 1 681 ? -17.878 6.319 -2.757 1.00 82.75 681 GLY A N 1
ATOM 5428 C CA . GLY A 1 681 ? -18.556 5.973 -4.010 1.00 82.75 681 GLY A CA 1
ATOM 5429 C C . GLY A 1 681 ? -17.590 5.440 -5.078 1.00 82.75 681 GLY A C 1
ATOM 5430 O O . GLY A 1 681 ? -17.979 4.628 -5.916 1.00 82.75 681 GLY A O 1
ATOM 5431 N N . THR A 1 682 ? -16.305 5.810 -5.008 1.00 83.69 682 THR A N 1
ATOM 5432 C CA . THR A 1 682 ? -15.276 5.319 -5.940 1.00 83.69 682 THR A CA 1
ATOM 5433 C C . THR A 1 682 ? -14.989 3.835 -5.826 1.00 83.69 682 THR A C 1
ATOM 5435 O O . THR A 1 682 ? -14.568 3.240 -6.810 1.00 83.69 682 THR A O 1
ATOM 5438 N N . ARG A 1 683 ? -15.271 3.199 -4.687 1.00 79.94 683 ARG A N 1
ATOM 5439 C CA . ARG A 1 683 ? -15.052 1.756 -4.517 1.00 79.94 683 ARG A CA 1
ATOM 5440 C C . ARG A 1 683 ? -15.950 0.932 -5.426 1.00 79.94 683 ARG A C 1
ATOM 5442 O O . ARG A 1 683 ? -15.489 -0.000 -6.078 1.00 79.94 683 ARG A O 1
ATOM 5449 N N . GLU A 1 684 ? -17.215 1.330 -5.543 1.00 81.38 684 GLU A N 1
ATOM 5450 C CA . GLU A 1 684 ? -18.134 0.705 -6.494 1.00 81.38 684 GLU A CA 1
ATOM 5451 C C . GLU A 1 684 ? -17.681 0.942 -7.942 1.00 81.38 684 GLU A C 1
ATOM 5453 O O . GLU A 1 684 ? -17.776 0.042 -8.780 1.00 81.38 684 GLU A O 1
ATOM 5458 N N . LEU A 1 685 ? -17.123 2.123 -8.239 1.00 83.06 685 LEU A N 1
ATOM 5459 C CA . LEU A 1 685 ? -16.532 2.400 -9.550 1.00 83.06 685 LEU A CA 1
ATOM 5460 C C . LEU A 1 685 ? -15.315 1.506 -9.818 1.00 83.06 685 LEU A C 1
ATOM 5462 O O . LEU A 1 685 ? -15.229 0.938 -10.903 1.00 83.06 685 LEU A O 1
ATOM 5466 N N . ILE A 1 686 ? -14.423 1.327 -8.841 1.00 82.88 686 ILE A N 1
ATOM 5467 C CA . ILE A 1 686 ? -13.248 0.454 -8.940 1.00 82.88 686 ILE A CA 1
ATOM 5468 C C . ILE A 1 686 ? -13.665 -0.971 -9.307 1.00 82.88 686 ILE A C 1
ATOM 5470 O O . ILE A 1 686 ? -13.168 -1.497 -10.300 1.00 82.88 686 ILE A O 1
ATOM 5474 N N . TYR A 1 687 ? -14.608 -1.585 -8.584 1.00 79.75 687 TYR A N 1
ATOM 5475 C CA . TYR A 1 687 ? -15.033 -2.958 -8.892 1.00 79.75 687 TYR A CA 1
ATOM 5476 C C . TYR A 1 687 ? -15.597 -3.085 -10.308 1.00 79.75 687 TYR A C 1
ATOM 5478 O O . TYR A 1 687 ? -15.259 -4.020 -11.037 1.00 79.75 687 TYR A O 1
ATOM 5486 N N . ARG A 1 688 ? -16.417 -2.116 -10.731 1.00 81.25 688 ARG A N 1
ATOM 5487 C CA . ARG A 1 688 ? -16.959 -2.077 -12.096 1.00 81.25 688 ARG A CA 1
ATOM 5488 C C . ARG A 1 688 ? -15.854 -1.957 -13.139 1.00 81.25 688 ARG A C 1
ATOM 5490 O O . ARG A 1 688 ? -15.945 -2.602 -14.181 1.00 81.25 688 ARG A O 1
ATOM 5497 N N . GLN A 1 689 ? -14.829 -1.148 -12.879 1.00 84.19 689 GLN A N 1
ATOM 5498 C CA . GLN A 1 689 ? -13.718 -0.973 -13.811 1.00 84.19 689 GLN A CA 1
ATOM 5499 C C . GLN A 1 689 ? -12.801 -2.189 -13.857 1.00 84.19 689 GLN A C 1
ATOM 5501 O O . GLN A 1 689 ? -12.440 -2.599 -14.953 1.00 84.19 689 GLN A O 1
ATOM 5506 N N . VAL A 1 690 ? -12.527 -2.844 -12.725 1.00 80.50 690 VAL A N 1
ATOM 5507 C CA . VAL A 1 690 ? -11.807 -4.126 -12.700 1.00 80.50 690 VAL A CA 1
ATOM 5508 C C . VAL A 1 690 ? -12.520 -5.139 -13.599 1.00 80.50 690 VAL A C 1
ATOM 5510 O O . VAL A 1 690 ? -11.918 -5.635 -14.547 1.00 80.50 690 VAL A O 1
ATOM 5513 N N . ILE A 1 691 ? -13.826 -5.363 -13.414 1.00 81.50 691 ILE A N 1
ATOM 5514 C CA . ILE A 1 691 ? -14.601 -6.287 -14.266 1.00 81.50 691 ILE A CA 1
ATOM 5515 C C . ILE A 1 691 ? -14.505 -5.899 -15.751 1.00 81.50 691 ILE A C 1
ATOM 5517 O O . ILE A 1 691 ? -14.299 -6.761 -16.609 1.00 81.50 691 ILE A O 1
ATOM 5521 N N . LYS A 1 692 ? -14.626 -4.605 -16.076 1.00 85.81 692 LYS A N 1
ATOM 5522 C CA . LYS A 1 692 ? -14.499 -4.115 -17.458 1.00 85.81 692 LYS A CA 1
ATOM 5523 C C . LYS A 1 692 ? -13.105 -4.340 -18.040 1.00 85.81 692 LYS A C 1
ATOM 5525 O O . LYS A 1 692 ? -13.020 -4.720 -19.201 1.00 85.81 692 LYS A O 1
ATOM 5530 N N . MET A 1 693 ? -12.040 -4.140 -17.267 1.00 83.31 693 MET A N 1
ATOM 5531 C CA . MET A 1 693 ? -10.656 -4.364 -17.700 1.00 83.31 693 MET A CA 1
ATOM 5532 C C . MET A 1 693 ? -10.396 -5.840 -18.000 1.00 83.31 693 MET A C 1
ATOM 5534 O O . MET A 1 693 ? -9.839 -6.156 -19.048 1.00 83.31 693 MET A O 1
ATOM 5538 N N . PHE A 1 694 ? -10.865 -6.749 -17.143 1.00 79.81 694 PHE A N 1
ATOM 5539 C CA . PHE A 1 694 ? -10.754 -8.188 -17.398 1.00 79.81 694 PHE A CA 1
ATOM 5540 C C . PHE A 1 694 ? -11.538 -8.605 -18.641 1.00 79.81 694 PHE A C 1
ATOM 5542 O O . PHE A 1 694 ? -10.995 -9.277 -19.514 1.00 79.81 694 PHE A O 1
ATOM 5549 N N . ARG A 1 695 ? -12.785 -8.139 -18.786 1.00 81.38 695 ARG A N 1
ATOM 5550 C CA . ARG A 1 695 ? -13.578 -8.378 -20.003 1.00 81.38 695 ARG A CA 1
ATOM 5551 C C . ARG A 1 695 ? -12.935 -7.764 -21.246 1.00 81.38 695 ARG A C 1
ATOM 5553 O O . ARG A 1 695 ? -13.042 -8.333 -22.328 1.00 81.38 695 ARG A O 1
ATOM 5560 N N . ALA A 1 696 ? -12.269 -6.619 -21.107 1.00 82.31 696 ALA A N 1
ATOM 5561 C CA . ALA A 1 696 ? -11.517 -6.009 -22.188 1.00 82.31 696 ALA A CA 1
ATOM 5562 C C . ALA A 1 696 ? -10.358 -6.911 -22.624 1.00 82.31 696 ALA A C 1
ATOM 5564 O O . ALA A 1 696 ? -10.269 -7.166 -23.817 1.00 82.31 696 ALA A O 1
ATOM 5565 N N . GLY A 1 697 ? -9.565 -7.449 -21.687 1.00 78.50 697 GLY A N 1
ATOM 5566 C CA . GLY A 1 697 ? -8.509 -8.434 -21.964 1.00 78.50 697 GLY A CA 1
ATOM 5567 C C . GLY A 1 697 ? -9.030 -9.715 -22.627 1.00 78.50 697 GLY A C 1
ATOM 5568 O O . GLY A 1 697 ? -8.493 -10.145 -23.647 1.00 78.50 697 GLY A O 1
ATOM 5569 N N . MET A 1 698 ? -10.148 -10.254 -22.126 1.00 73.75 698 MET A N 1
ATOM 5570 C CA . MET A 1 698 ? -10.820 -11.428 -22.706 1.00 73.75 698 MET A CA 1
ATOM 5571 C C . MET A 1 698 ? -11.342 -11.200 -24.123 1.00 73.75 698 MET A C 1
ATOM 5573 O O . MET A 1 698 ? -11.367 -12.125 -24.929 1.00 73.75 698 MET A O 1
ATOM 5577 N N . GLY A 1 699 ? -11.774 -9.976 -24.431 1.00 67.81 699 GLY A N 1
ATOM 5578 C CA . GLY A 1 699 ? -12.257 -9.603 -25.758 1.00 67.81 699 GLY A CA 1
ATOM 5579 C C . GLY A 1 699 ? -11.153 -9.398 -26.800 1.00 67.81 699 GLY A C 1
ATOM 5580 O O . GLY A 1 699 ? -11.475 -9.153 -27.962 1.00 67.81 699 GLY A O 1
ATOM 5581 N N . LEU A 1 700 ? -9.873 -9.459 -26.414 1.00 70.25 700 LEU A N 1
ATOM 5582 C CA . LEU A 1 700 ? -8.740 -9.346 -27.335 1.00 70.25 700 LEU A CA 1
ATOM 5583 C C . LEU A 1 700 ? -8.432 -10.691 -28.005 1.00 70.25 700 LEU A C 1
ATOM 5585 O O . LEU A 1 700 ? -8.764 -11.761 -27.494 1.00 70.25 700 LEU A O 1
ATOM 5589 N N . ALA A 1 701 ? -7.754 -10.643 -29.155 1.00 61.91 701 ALA A N 1
ATOM 5590 C CA . ALA A 1 701 ? -7.272 -11.849 -29.823 1.00 61.91 701 ALA A CA 1
ATOM 5591 C C . ALA A 1 701 ? -6.368 -12.658 -28.872 1.00 61.91 701 ALA A C 1
ATOM 5593 O O . ALA A 1 701 ? -5.420 -12.108 -28.310 1.00 61.91 701 ALA A O 1
ATOM 5594 N N . ASN A 1 702 ? -6.662 -13.953 -28.720 1.00 63.00 702 ASN A N 1
ATOM 5595 C CA . ASN A 1 702 ? -6.015 -14.895 -27.793 1.00 63.00 702 ASN A CA 1
ATOM 5596 C C . ASN A 1 702 ? -6.301 -14.676 -26.292 1.00 63.00 702 ASN A C 1
ATOM 5598 O O . ASN A 1 702 ? -5.585 -15.246 -25.480 1.00 63.00 702 ASN A O 1
ATOM 5602 N N . ALA A 1 703 ? -7.318 -13.883 -25.921 1.00 69.50 703 ALA A N 1
ATOM 5603 C CA . ALA A 1 703 ? -7.775 -13.701 -24.535 1.00 69.50 703 ALA A CA 1
ATOM 5604 C C . ALA A 1 703 ? -6.636 -13.426 -23.535 1.00 69.50 703 ALA A C 1
ATOM 5606 O O . ALA A 1 703 ? -6.259 -14.259 -22.711 1.00 69.50 703 ALA A O 1
ATOM 5607 N N . ILE A 1 704 ? -6.080 -12.220 -23.624 1.00 75.12 704 ILE A N 1
ATOM 5608 C CA . ILE A 1 704 ? -4.875 -11.843 -22.888 1.00 75.12 704 ILE A CA 1
ATOM 5609 C C . ILE A 1 704 ? -5.177 -11.678 -21.392 1.00 75.12 704 ILE A C 1
ATOM 5611 O O . ILE A 1 704 ? -6.096 -10.928 -21.038 1.00 75.12 704 ILE A O 1
ATOM 5615 N N . PRO A 1 705 ? -4.383 -12.297 -20.500 1.00 75.00 705 PRO A N 1
ATOM 5616 C CA . PRO A 1 705 ? -4.552 -12.107 -19.070 1.00 75.00 705 PRO A CA 1
ATOM 5617 C C . PRO A 1 705 ? -4.261 -10.664 -18.633 1.00 75.00 705 PRO A C 1
ATOM 5619 O O . PRO A 1 705 ? -3.299 -10.034 -19.080 1.00 75.00 705 PRO A O 1
ATOM 5622 N N . VAL A 1 706 ? -5.072 -10.151 -17.703 1.00 77.62 706 VAL A N 1
ATOM 5623 C CA . VAL A 1 706 ? -4.858 -8.848 -17.055 1.00 77.62 706 VAL A CA 1
ATOM 5624 C C . VAL A 1 706 ? -4.386 -9.079 -15.624 1.00 77.62 706 VAL A C 1
ATOM 5626 O O . VAL A 1 706 ? -5.156 -9.485 -14.761 1.00 77.62 706 VAL A O 1
ATOM 5629 N N . ASN A 1 707 ? -3.114 -8.802 -15.356 1.00 78.12 707 ASN A N 1
ATOM 5630 C CA . ASN A 1 707 ? -2.531 -8.896 -14.022 1.00 78.12 707 ASN A CA 1
ATOM 5631 C C . ASN A 1 707 ? -2.883 -7.629 -13.234 1.00 78.12 707 ASN A C 1
ATOM 5633 O O . ASN A 1 707 ? -2.393 -6.543 -13.555 1.00 78.12 707 ASN A O 1
ATOM 5637 N N . VAL A 1 708 ? -3.712 -7.745 -12.196 1.00 76.69 708 VAL A N 1
ATOM 5638 C CA . VAL A 1 708 ? -4.094 -6.592 -11.369 1.00 76.69 708 VAL A CA 1
ATOM 5639 C C . VAL A 1 708 ? -3.293 -6.553 -10.076 1.00 76.69 708 VAL A C 1
ATOM 5641 O O . VAL A 1 708 ? -3.275 -7.505 -9.298 1.00 76.69 708 VAL A O 1
ATOM 5644 N N . GLN A 1 709 ? -2.667 -5.406 -9.820 1.00 82.25 709 GLN A N 1
ATOM 5645 C CA . GLN A 1 709 ? -2.105 -5.077 -8.518 1.00 82.25 709 GLN A CA 1
ATOM 5646 C C . GLN A 1 709 ? -3.067 -4.184 -7.742 1.00 82.25 709 GLN A C 1
ATOM 5648 O O . GLN A 1 709 ? -3.334 -3.042 -8.122 1.00 82.25 709 GLN A O 1
ATOM 5653 N N . SER A 1 710 ? -3.530 -4.676 -6.599 1.00 77.19 710 SER A N 1
ATOM 5654 C CA . SER A 1 710 ? -4.371 -3.907 -5.689 1.00 77.19 710 SER A CA 1
ATOM 5655 C C . SER A 1 710 ? -3.517 -3.038 -4.764 1.00 77.19 710 SER A C 1
ATOM 5657 O O . SER A 1 710 ? -2.616 -3.518 -4.065 1.00 77.19 710 SER A O 1
ATOM 5659 N N . GLY A 1 711 ? -3.746 -1.725 -4.805 1.00 67.00 711 GLY A N 1
ATOM 5660 C CA . GLY A 1 711 ? -3.097 -0.741 -3.947 1.00 67.00 711 GLY A CA 1
ATOM 5661 C C . GLY A 1 711 ? -3.707 -0.721 -2.547 1.00 67.00 711 GLY A C 1
ATOM 5662 O O . GLY A 1 711 ? -4.918 -0.610 -2.378 1.00 67.00 711 GLY A O 1
ATOM 5663 N N . SER A 1 712 ? -2.859 -0.781 -1.521 1.00 56.03 712 SER A N 1
ATOM 5664 C CA . SER A 1 712 ? -3.300 -0.898 -0.135 1.00 56.03 712 SER A CA 1
ATOM 5665 C C . SER A 1 712 ? -3.642 0.451 0.459 1.00 56.03 712 SER A C 1
ATOM 5667 O O . SER A 1 712 ? -2.796 1.152 1.018 1.00 56.03 712 SER A O 1
ATOM 5669 N N . GLY A 1 713 ? -4.899 0.817 0.318 1.00 52.28 713 GLY A N 1
ATOM 5670 C CA . GLY A 1 713 ? -5.408 2.100 0.768 1.00 52.28 713 GLY A CA 1
ATOM 5671 C C . GLY A 1 713 ? -6.809 2.036 1.341 1.00 52.28 713 GLY A C 1
ATOM 5672 O O . GLY A 1 713 ? -7.198 2.860 2.169 1.00 52.28 713 GLY A O 1
ATOM 5673 N N . ASP A 1 714 ? -7.546 1.000 0.969 1.00 49.47 714 ASP A N 1
ATOM 5674 C CA . ASP A 1 714 ? -8.768 0.666 1.649 1.00 49.47 714 ASP A CA 1
ATOM 5675 C C . ASP A 1 714 ? -8.409 0.226 3.057 1.00 49.47 714 ASP A C 1
ATOM 5677 O O . ASP A 1 714 ? -7.515 -0.584 3.271 1.00 49.47 714 ASP A O 1
ATOM 5681 N N . ALA A 1 715 ? -9.053 0.794 4.068 1.00 39.62 715 ALA A N 1
ATOM 5682 C CA . ALA A 1 715 ? -8.687 0.529 5.459 1.00 39.62 715 ALA A CA 1
ATOM 5683 C C . ALA A 1 715 ? -8.833 -0.942 5.882 1.00 39.62 715 ALA A C 1
ATOM 5685 O O . ALA A 1 715 ? -8.512 -1.294 7.017 1.00 39.62 715 ALA A O 1
ATOM 5686 N N . ILE A 1 716 ? -9.316 -1.787 4.974 1.00 34.38 716 ILE A N 1
ATOM 5687 C CA . ILE A 1 716 ? -9.396 -3.222 5.118 1.00 34.38 716 ILE A CA 1
ATOM 5688 C C . ILE A 1 716 ? -8.494 -3.968 4.092 1.00 34.38 716 ILE A C 1
ATOM 5690 O O . ILE A 1 716 ? -8.138 -5.113 4.336 1.00 34.38 716 ILE A O 1
ATOM 5694 N N . ALA A 1 717 ? -7.851 -3.276 3.138 1.00 34.22 717 ALA A N 1
ATOM 5695 C CA . ALA A 1 717 ? -6.516 -3.639 2.622 1.00 34.22 717 ALA A CA 1
ATOM 5696 C C . ALA A 1 717 ? -5.407 -3.572 3.705 1.00 34.22 717 ALA A C 1
ATOM 5698 O O . ALA A 1 717 ? -4.229 -3.790 3.434 1.00 34.22 717 ALA A O 1
ATOM 5699 N N . ARG A 1 718 ? -5.795 -3.395 4.975 1.00 48.50 718 ARG A N 1
ATOM 5700 C CA . ARG A 1 718 ? -5.059 -3.871 6.155 1.00 48.50 718 ARG A CA 1
ATOM 5701 C C . ARG A 1 718 ? -4.987 -5.418 6.248 1.00 48.50 718 ARG A C 1
ATOM 5703 O O . ARG A 1 718 ? -4.636 -5.884 7.324 1.00 48.50 718 ARG A O 1
ATOM 5710 N N . ASN A 1 719 ? -5.324 -6.159 5.167 1.00 37.38 719 ASN A N 1
ATOM 5711 C CA . ASN A 1 719 ? -5.312 -7.621 4.866 1.00 37.38 719 ASN A CA 1
ATOM 5712 C C . ASN A 1 719 ? -6.721 -8.262 4.626 1.00 37.38 719 ASN A C 1
ATOM 5714 O O . ASN A 1 719 ? -7.720 -7.846 5.153 1.00 37.38 719 ASN A O 1
ATOM 5718 N N . GLY A 1 720 ? -6.919 -9.268 3.797 1.00 37.53 720 GLY A N 1
ATOM 5719 C CA . GLY A 1 720 ? -8.137 -10.106 3.711 1.00 37.53 720 GLY A CA 1
ATOM 5720 C C . GLY A 1 720 ? -9.525 -9.437 3.653 1.00 37.53 720 GLY A C 1
ATOM 5721 O O . GLY A 1 720 ? -10.362 -9.722 4.506 1.00 37.53 720 GLY A O 1
ATOM 5722 N N . GLY A 1 721 ? -9.790 -8.540 2.703 1.00 45.00 721 GLY A N 1
ATOM 5723 C CA . GLY A 1 721 ? -11.182 -8.192 2.408 1.00 45.00 721 GLY A CA 1
ATOM 5724 C C . GLY A 1 721 ? -11.386 -7.640 1.004 1.00 45.00 721 GLY A C 1
ATOM 5725 O O . GLY A 1 721 ? -12.159 -8.208 0.244 1.00 45.00 721 GLY A O 1
ATOM 5726 N N . ASP A 1 722 ? -10.627 -6.620 0.600 1.00 53.19 722 ASP A N 1
ATOM 5727 C CA . ASP A 1 722 ? -10.728 -6.084 -0.764 1.00 53.19 722 ASP A CA 1
ATOM 5728 C C . ASP A 1 722 ? -10.075 -7.017 -1.776 1.00 53.19 722 ASP A C 1
ATOM 5730 O O . ASP A 1 722 ? -10.594 -7.207 -2.869 1.00 53.19 722 ASP A O 1
ATOM 5734 N N . GLU A 1 723 ? -8.963 -7.644 -1.395 1.00 64.88 723 GLU A N 1
ATOM 5735 C CA . GLU A 1 723 ? -8.285 -8.624 -2.240 1.00 64.88 723 GLU A CA 1
ATOM 5736 C C . GLU A 1 723 ? -9.139 -9.874 -2.469 1.00 64.88 723 GLU A C 1
ATOM 5738 O O . GLU A 1 723 ? -9.261 -10.292 -3.611 1.00 64.88 723 GLU A O 1
ATOM 5743 N N . ASP A 1 724 ? -9.798 -10.404 -1.433 1.00 69.31 724 ASP A N 1
ATOM 5744 C CA . ASP A 1 724 ? -10.630 -11.608 -1.538 1.00 69.31 724 ASP A CA 1
ATOM 5745 C C . ASP A 1 724 ? -11.902 -11.323 -2.355 1.00 69.31 724 ASP A C 1
ATOM 5747 O O . ASP A 1 724 ? -12.345 -12.165 -3.137 1.00 69.31 724 ASP A O 1
ATOM 5751 N N . ILE A 1 725 ? -12.465 -10.110 -2.229 1.00 70.38 725 ILE A N 1
ATOM 5752 C CA . ILE A 1 725 ? -13.582 -9.642 -3.065 1.00 70.38 725 ILE A CA 1
ATOM 5753 C C . ILE A 1 725 ? -13.131 -9.486 -4.519 1.00 70.38 725 ILE A C 1
ATOM 5755 O O . ILE A 1 725 ? -13.805 -10.000 -5.408 1.00 70.38 725 ILE A O 1
ATOM 5759 N N . ILE A 1 726 ? -12.009 -8.801 -4.777 1.00 74.06 726 ILE A N 1
ATOM 5760 C CA . ILE A 1 726 ? -11.471 -8.645 -6.136 1.00 74.06 726 ILE A CA 1
ATOM 5761 C C . ILE A 1 726 ? -11.220 -10.026 -6.732 1.00 74.06 726 ILE A C 1
ATOM 5763 O O . ILE A 1 726 ? -11.732 -10.301 -7.808 1.00 74.06 726 ILE A O 1
ATOM 5767 N N . LEU A 1 727 ? -10.522 -10.909 -6.017 1.00 75.50 727 LEU A N 1
ATOM 5768 C CA . LEU A 1 727 ? -10.226 -12.272 -6.443 1.00 75.50 727 LEU A CA 1
ATOM 5769 C C . LEU A 1 727 ? -11.504 -13.043 -6.788 1.00 75.50 727 LEU A C 1
ATOM 5771 O O . LEU A 1 727 ? -11.614 -13.572 -7.890 1.00 75.50 727 LEU A O 1
ATOM 5775 N N . GLY A 1 728 ? -12.502 -13.031 -5.900 1.00 76.56 728 GLY A N 1
ATOM 5776 C CA . GLY A 1 728 ? -13.801 -13.651 -6.159 1.00 76.56 728 GLY A CA 1
ATOM 5777 C C . GLY A 1 728 ? -14.480 -13.104 -7.419 1.00 76.56 728 GLY A C 1
ATOM 5778 O O . GLY A 1 728 ? -14.995 -13.886 -8.215 1.00 76.56 728 GLY A O 1
ATOM 5779 N N . LEU A 1 729 ? -14.423 -11.786 -7.650 1.00 76.12 729 LEU A N 1
ATOM 5780 C CA . LEU A 1 729 ? -14.923 -11.160 -8.880 1.00 76.12 729 LEU A CA 1
ATOM 5781 C C . LEU A 1 729 ? -14.138 -11.612 -10.122 1.00 76.12 729 LEU A C 1
ATOM 5783 O O . LEU A 1 729 ? -14.741 -11.820 -11.172 1.00 76.12 729 LEU A O 1
ATOM 5787 N N . LEU A 1 730 ? -12.815 -11.786 -10.025 1.00 78.44 730 LEU A N 1
ATOM 5788 C CA . LEU A 1 730 ? -11.994 -12.265 -11.144 1.00 78.44 730 LEU A CA 1
ATOM 5789 C C . LEU A 1 730 ? -12.377 -13.689 -11.532 1.00 78.44 730 LEU A C 1
ATOM 5791 O O . LEU A 1 730 ? -12.681 -13.947 -12.696 1.00 78.44 730 LEU A O 1
ATOM 5795 N N . PHE A 1 731 ? -12.414 -14.590 -10.548 1.00 81.06 731 PHE A N 1
ATOM 5796 C CA . PHE A 1 731 ? -12.806 -15.986 -10.736 1.00 81.06 731 PHE A CA 1
ATOM 5797 C C . PHE A 1 731 ? -14.241 -16.114 -11.261 1.00 81.06 731 PHE A C 1
ATOM 5799 O O . PHE A 1 731 ? -14.511 -16.939 -12.132 1.00 81.06 731 PHE A O 1
ATOM 5806 N N . GLN A 1 732 ? -15.145 -15.242 -10.817 1.00 80.06 732 GLN A N 1
ATOM 5807 C CA . GLN A 1 732 ? -16.501 -15.160 -11.350 1.00 80.06 732 GLN A CA 1
ATOM 5808 C C . GLN A 1 732 ? -16.521 -14.767 -12.836 1.00 80.06 732 GLN A C 1
ATOM 5810 O O . GLN A 1 732 ? -17.208 -15.417 -13.620 1.00 80.06 732 GLN A O 1
ATOM 5815 N N . VAL A 1 733 ? -15.750 -13.755 -13.256 1.00 79.50 733 VAL A N 1
ATOM 5816 C CA . VAL A 1 733 ? -15.654 -13.362 -14.678 1.00 79.50 733 VAL A CA 1
ATOM 5817 C C . VAL A 1 733 ? -15.098 -14.503 -15.538 1.00 79.50 733 VAL A C 1
ATOM 5819 O O . VAL A 1 733 ? -15.541 -14.681 -16.677 1.00 79.50 733 VAL A O 1
ATOM 5822 N N . VAL A 1 734 ? -14.170 -15.307 -15.008 1.00 80.31 734 VAL A N 1
ATOM 5823 C CA . VAL A 1 734 ? -13.678 -16.516 -15.697 1.00 80.31 734 VAL A CA 1
ATOM 5824 C C . VAL A 1 734 ? -14.802 -17.506 -15.917 1.00 80.31 734 VAL A C 1
ATOM 5826 O O . VAL A 1 734 ? -15.017 -17.930 -17.050 1.00 80.31 734 VAL A O 1
ATOM 5829 N N . GLN A 1 735 ? -15.520 -17.844 -14.848 1.00 81.88 735 GLN A N 1
ATOM 5830 C CA . GLN A 1 735 ? -16.600 -18.821 -14.881 1.00 81.88 735 GLN A CA 1
ATOM 5831 C C . GLN A 1 735 ? -17.705 -18.381 -15.856 1.00 81.88 735 GLN A C 1
ATOM 5833 O O . GLN A 1 735 ? -18.108 -19.163 -16.714 1.00 81.88 735 GLN A O 1
ATOM 5838 N N . GLU A 1 736 ? -18.108 -17.102 -15.822 1.00 79.50 736 GLU A N 1
ATOM 5839 C CA . GLU A 1 736 ? -19.043 -16.508 -16.796 1.00 79.50 736 GLU A CA 1
ATOM 5840 C C . GLU A 1 736 ? -18.541 -16.662 -18.242 1.00 79.50 736 GLU A C 1
ATOM 5842 O O . GLU A 1 736 ? -19.316 -16.931 -19.161 1.00 79.50 736 GLU A O 1
ATOM 5847 N N . THR A 1 737 ? -17.235 -16.496 -18.462 1.00 78.88 737 THR A N 1
ATOM 5848 C CA . THR A 1 737 ? -16.652 -16.595 -19.804 1.00 78.88 737 THR A CA 1
ATOM 5849 C C . THR A 1 737 ? -16.550 -18.043 -20.279 1.00 78.88 737 THR A C 1
ATOM 5851 O O . THR A 1 737 ? -16.814 -18.310 -21.452 1.00 78.88 737 THR A O 1
ATOM 5854 N N . GLN A 1 738 ? -16.216 -18.985 -19.392 1.00 79.62 738 GLN A N 1
ATOM 5855 C CA . GLN A 1 738 ? -16.245 -20.421 -19.685 1.00 79.62 738 GLN A CA 1
ATOM 5856 C C . GLN A 1 738 ? -17.656 -20.862 -20.087 1.00 79.62 738 GLN A C 1
ATOM 5858 O O . GLN A 1 738 ? -17.815 -21.513 -21.120 1.00 79.62 738 GLN A O 1
ATOM 5863 N N . ASP A 1 739 ? -18.676 -20.431 -19.340 1.00 81.25 739 ASP A N 1
ATOM 5864 C CA . ASP A 1 739 ? -20.082 -20.705 -19.650 1.00 81.25 739 ASP A CA 1
ATOM 5865 C C . ASP A 1 739 ? -20.478 -20.133 -21.019 1.00 81.25 739 ASP A C 1
ATOM 5867 O O . ASP A 1 739 ? -21.053 -20.831 -21.861 1.00 81.25 739 ASP A O 1
ATOM 5871 N N . ALA A 1 740 ? -20.126 -18.868 -21.274 1.00 78.12 740 ALA A N 1
ATOM 5872 C CA . ALA A 1 740 ? -20.402 -18.217 -22.548 1.00 78.12 740 ALA A CA 1
ATOM 5873 C C . ALA A 1 740 ? -19.734 -18.968 -23.712 1.00 78.12 740 ALA A C 1
ATOM 5875 O O . ALA A 1 740 ? -20.392 -19.245 -24.713 1.00 78.12 740 ALA A O 1
ATOM 5876 N N . GLN A 1 741 ? -18.468 -19.375 -23.577 1.00 77.25 741 GLN A N 1
ATOM 5877 C CA . GLN A 1 741 ? -17.751 -20.147 -24.602 1.00 77.25 741 GLN A CA 1
ATOM 5878 C C . GLN A 1 741 ? -18.314 -21.558 -24.796 1.00 77.25 741 GLN A C 1
ATOM 5880 O O . GLN A 1 741 ? -18.382 -22.044 -25.930 1.00 77.25 741 GLN A O 1
ATOM 5885 N N . ALA A 1 742 ? -18.746 -22.214 -23.719 1.00 80.38 742 ALA A N 1
ATOM 5886 C CA . ALA A 1 742 ? -19.408 -23.512 -23.787 1.00 80.38 742 ALA A CA 1
ATOM 5887 C C . ALA A 1 742 ? -20.750 -23.422 -24.534 1.00 80.38 742 ALA A C 1
ATOM 5889 O O . ALA A 1 742 ? -21.091 -24.338 -25.283 1.00 80.38 742 ALA A O 1
ATOM 5890 N N . SER A 1 743 ? -21.470 -22.301 -24.393 1.00 78.25 743 SER A N 1
ATOM 5891 C CA . SER A 1 743 ? -22.757 -22.056 -25.061 1.00 78.25 743 SER A CA 1
ATOM 5892 C C . SER A 1 743 ? -22.651 -21.750 -26.565 1.00 78.25 743 SER A C 1
ATOM 5894 O O . SER A 1 743 ? -23.629 -21.910 -27.298 1.00 78.25 743 SER A O 1
ATOM 5896 N N . ILE A 1 744 ? -21.474 -21.340 -27.056 1.00 78.00 744 ILE A N 1
ATOM 5897 C CA . ILE A 1 744 ? -21.248 -21.072 -28.482 1.00 78.00 744 ILE A CA 1
ATOM 5898 C C . ILE A 1 744 ? -21.156 -22.407 -29.231 1.00 78.00 744 ILE A C 1
ATOM 5900 O O . ILE A 1 744 ? -20.231 -23.190 -29.034 1.00 78.00 744 ILE A O 1
ATOM 5904 N N . THR A 1 745 ? -22.099 -22.670 -30.133 1.00 77.56 745 THR A N 1
ATOM 5905 C CA . THR A 1 745 ? -22.129 -23.908 -30.934 1.00 77.56 745 THR A CA 1
ATOM 5906 C C . THR A 1 745 ? -21.304 -23.825 -32.219 1.00 77.56 745 THR A C 1
ATOM 5908 O O . THR A 1 745 ? -20.899 -24.858 -32.742 1.00 77.56 745 THR A O 1
ATOM 5911 N N . ASP A 1 746 ? -21.028 -22.614 -32.711 1.00 77.75 746 ASP A N 1
ATOM 5912 C CA . ASP A 1 746 ? -20.223 -22.348 -33.907 1.00 77.75 746 ASP A CA 1
ATOM 5913 C C . ASP A 1 746 ? -18.723 -22.276 -33.552 1.00 77.75 746 ASP A C 1
ATOM 5915 O O . ASP A 1 746 ? -18.297 -21.306 -32.915 1.00 77.75 746 ASP A O 1
ATOM 5919 N N . PRO A 1 747 ? -17.892 -23.253 -33.968 1.00 72.56 747 PRO A N 1
ATOM 5920 C CA . PRO A 1 747 ? -16.470 -23.277 -33.634 1.00 72.56 747 PRO A CA 1
ATOM 5921 C C . PRO A 1 747 ? -15.692 -22.060 -34.147 1.00 72.56 747 PRO A C 1
ATOM 5923 O O . PRO A 1 747 ? -14.683 -21.708 -33.547 1.00 72.56 747 PRO A O 1
ATOM 5926 N N . GLN A 1 748 ? -16.150 -21.392 -35.216 1.00 71.44 748 GLN A N 1
ATOM 5927 C CA . GLN A 1 748 ? -15.481 -20.198 -35.754 1.00 71.44 748 GLN A CA 1
ATOM 5928 C C . GLN A 1 748 ? -15.723 -18.946 -34.905 1.00 71.44 748 GLN A C 1
ATOM 5930 O O . GLN A 1 748 ? -14.986 -17.969 -35.024 1.00 71.44 748 GLN A O 1
ATOM 5935 N N . LYS A 1 749 ? -16.752 -18.968 -34.051 1.00 67.56 749 LYS A N 1
ATOM 5936 C CA . LYS A 1 749 ? -17.069 -17.889 -33.104 1.00 67.56 749 LYS A CA 1
ATOM 5937 C C . LYS A 1 749 ? -16.502 -18.144 -31.711 1.00 67.56 749 LYS A C 1
ATOM 5939 O O . LYS A 1 749 ? -16.564 -17.248 -30.870 1.00 67.56 749 LYS A O 1
ATOM 5944 N N . LYS A 1 750 ? -15.975 -19.347 -31.456 1.00 69.00 750 LYS A N 1
ATOM 5945 C CA . LYS A 1 750 ? -15.269 -19.639 -30.210 1.00 69.00 750 LYS A CA 1
ATOM 5946 C C . LYS A 1 750 ? -13.940 -18.903 -30.198 1.00 69.00 750 LYS A C 1
ATOM 5948 O O . LYS A 1 750 ? -13.189 -18.926 -31.171 1.00 69.00 750 LYS A O 1
ATOM 5953 N N . LEU A 1 751 ? -13.656 -18.258 -29.077 1.00 65.56 751 LEU A N 1
ATOM 5954 C CA . LEU A 1 751 ? -12.343 -17.681 -28.840 1.00 65.56 751 LEU A CA 1
ATOM 5955 C C . LEU A 1 751 ? -11.375 -18.829 -28.545 1.00 65.56 751 LEU A C 1
ATOM 5957 O O . LEU A 1 751 ? -11.700 -19.740 -27.783 1.00 65.56 751 LEU A O 1
ATOM 5961 N N . VAL A 1 752 ? -10.182 -18.784 -29.137 1.00 66.38 752 VAL A N 1
ATOM 5962 C CA . VAL A 1 752 ? -9.079 -19.648 -28.709 1.00 66.38 752 VAL A CA 1
ATOM 5963 C C . VAL A 1 752 ? -8.518 -19.031 -27.435 1.00 66.38 752 VAL A C 1
ATOM 5965 O O . VAL A 1 752 ? -7.857 -17.995 -27.487 1.00 66.38 752 VAL A O 1
ATOM 5968 N N . ILE A 1 753 ? -8.864 -19.632 -26.300 1.00 68.69 753 ILE A N 1
ATOM 5969 C CA . ILE A 1 753 ? -8.416 -19.217 -24.972 1.00 68.69 753 ILE A CA 1
ATOM 5970 C C . ILE A 1 753 ? -7.475 -20.304 -24.468 1.00 68.69 753 ILE A C 1
ATOM 5972 O O . ILE A 1 753 ? -7.891 -21.455 -24.323 1.00 68.69 753 ILE A O 1
ATOM 5976 N N . ASP A 1 754 ? -6.225 -19.938 -24.199 1.00 69.81 754 ASP A N 1
ATOM 5977 C CA . ASP A 1 754 ? -5.346 -20.770 -23.385 1.00 69.81 754 ASP A CA 1
ATOM 5978 C C . ASP A 1 754 ? -5.776 -20.601 -21.924 1.00 69.81 754 ASP A C 1
ATOM 5980 O O . ASP A 1 754 ? -5.470 -19.606 -21.264 1.00 69.81 754 ASP A O 1
ATOM 5984 N N . TRP A 1 755 ? -6.591 -21.538 -21.441 1.00 72.25 755 TRP A N 1
ATOM 5985 C CA . TRP A 1 755 ? -7.146 -21.465 -20.094 1.00 72.25 755 TRP A CA 1
ATOM 5986 C C . TRP A 1 755 ? -6.082 -21.605 -19.012 1.00 72.25 755 TRP A C 1
ATOM 5988 O O . TRP A 1 755 ? -6.277 -21.054 -17.931 1.00 72.25 755 TRP A O 1
ATOM 5998 N N . ASP A 1 756 ? -4.972 -22.285 -19.280 1.00 67.12 756 ASP A N 1
ATOM 5999 C CA . ASP A 1 756 ? -3.916 -22.477 -18.290 1.00 67.12 756 ASP A CA 1
ATOM 6000 C C . ASP A 1 756 ? -3.072 -21.209 -18.177 1.00 67.12 756 ASP A C 1
ATOM 6002 O O . ASP A 1 756 ? -2.797 -20.733 -17.070 1.00 67.12 756 ASP A O 1
ATOM 6006 N N . GLU A 1 757 ? -2.770 -20.562 -19.301 1.00 65.12 757 GLU A N 1
ATOM 6007 C CA . GLU A 1 757 ? -2.143 -19.242 -19.327 1.00 65.12 757 GLU A CA 1
ATOM 6008 C C . GLU A 1 757 ? -3.063 -18.149 -18.749 1.00 65.12 757 GLU A C 1
ATOM 6010 O O . GLU A 1 757 ? -2.626 -17.279 -17.990 1.00 65.12 757 GLU A O 1
ATOM 6015 N N . PHE A 1 758 ? -4.365 -18.219 -19.017 1.00 67.06 758 PHE A N 1
ATOM 6016 C CA . PHE A 1 758 ? -5.324 -17.261 -18.477 1.00 67.06 758 PHE A CA 1
ATOM 6017 C C . PHE A 1 758 ? -5.521 -17.418 -16.964 1.00 67.06 758 PHE A C 1
ATOM 6019 O O . PHE A 1 758 ? -5.450 -16.428 -16.225 1.00 67.06 758 PHE A O 1
ATOM 6026 N N . LYS A 1 759 ? -5.674 -18.662 -16.478 1.00 68.25 759 LYS A N 1
ATOM 6027 C CA . LYS A 1 759 ? -5.602 -18.964 -15.042 1.00 68.25 759 LYS A CA 1
ATOM 6028 C C . LYS A 1 759 ? -4.294 -18.420 -14.484 1.00 68.25 759 LYS A C 1
ATOM 6030 O O . LYS A 1 759 ? -4.350 -17.823 -13.417 1.00 68.25 759 LYS A O 1
ATOM 6035 N N . THR A 1 760 ? -3.175 -18.538 -15.225 1.00 62.56 760 THR A N 1
ATOM 6036 C CA . THR A 1 760 ? -1.846 -17.960 -14.908 1.00 62.56 760 THR A CA 1
ATOM 6037 C C . THR A 1 760 ? -1.849 -16.460 -14.673 1.00 62.56 760 THR A C 1
ATOM 6039 O O . THR A 1 760 ? -1.252 -15.999 -13.701 1.00 62.56 760 THR A O 1
ATOM 6042 N N . GLY A 1 761 ? -2.585 -15.700 -15.473 1.00 59.50 761 GLY A N 1
ATOM 6043 C CA . GLY A 1 761 ? -2.766 -14.268 -15.246 1.00 59.50 761 GLY A CA 1
ATOM 6044 C C . GLY A 1 761 ? -3.470 -13.921 -13.939 1.00 59.50 761 GLY A C 1
ATOM 6045 O O . GLY A 1 761 ? -3.055 -13.022 -13.210 1.00 59.50 761 GLY A O 1
ATOM 6046 N N . ILE A 1 762 ? -4.524 -14.665 -13.604 1.00 61.78 762 ILE A N 1
ATOM 6047 C CA . ILE A 1 762 ? -5.306 -14.428 -12.380 1.00 61.78 762 ILE A CA 1
ATOM 6048 C C . ILE A 1 762 ? -4.497 -14.763 -11.125 1.00 61.78 762 ILE A C 1
ATOM 6050 O O . ILE A 1 762 ? -4.701 -14.130 -10.087 1.00 61.78 762 ILE A O 1
ATOM 6054 N N . LYS A 1 763 ? -3.521 -15.678 -11.235 1.00 59.09 763 LYS A N 1
ATOM 6055 C CA . LYS A 1 763 ? -2.580 -16.015 -10.150 1.00 59.09 763 LYS A CA 1
ATOM 6056 C C . LYS A 1 763 ? -1.878 -14.773 -9.624 1.00 59.09 763 LYS A C 1
ATOM 6058 O O . LYS A 1 763 ? -1.679 -14.641 -8.429 1.00 59.09 763 LYS A O 1
ATOM 6063 N N . TYR A 1 764 ? -1.531 -13.816 -10.482 1.00 61.66 764 TYR A N 1
ATOM 6064 C CA . TYR A 1 764 ? -0.736 -12.658 -10.077 1.00 61.66 764 TYR A CA 1
ATOM 6065 C C . TYR A 1 764 ? -1.568 -11.519 -9.477 1.00 61.66 764 TYR A C 1
ATOM 6067 O O . TYR A 1 764 ? -1.339 -10.349 -9.799 1.00 61.66 764 TYR A O 1
ATOM 6075 N N . LEU A 1 765 ? -2.480 -11.832 -8.546 1.00 65.75 765 LEU A N 1
ATOM 6076 C CA . LEU A 1 765 ? -3.026 -10.812 -7.655 1.00 65.75 765 LEU A CA 1
ATOM 6077 C C . LEU A 1 765 ? -1.909 -10.332 -6.723 1.00 65.75 765 LEU A C 1
ATOM 6079 O O . LEU A 1 765 ? -1.581 -10.925 -5.691 1.00 65.75 765 LEU A O 1
ATOM 6083 N N . MET A 1 766 ? -1.303 -9.226 -7.125 1.00 73.31 766 MET A N 1
ATOM 6084 C CA . MET A 1 766 ? -0.322 -8.512 -6.331 1.00 73.31 766 MET A CA 1
ATOM 6085 C C . MET A 1 766 ? -1.042 -7.648 -5.313 1.00 73.31 766 MET A C 1
ATOM 6087 O O . MET A 1 766 ? -1.893 -6.829 -5.668 1.00 73.31 766 MET A O 1
ATOM 6091 N N . VAL A 1 767 ? -0.659 -7.784 -4.050 1.00 75.62 767 VAL A N 1
ATOM 6092 C CA . VAL A 1 767 ? -1.285 -7.021 -2.974 1.00 75.62 767 VAL A CA 1
ATOM 6093 C C . VAL A 1 767 ? -0.222 -6.221 -2.261 1.00 75.62 767 VAL A C 1
ATOM 6095 O O . VAL A 1 767 ? 0.744 -6.752 -1.706 1.00 75.62 767 VAL A O 1
ATOM 6098 N N . THR A 1 768 ? -0.399 -4.905 -2.299 1.00 78.62 768 THR A N 1
ATOM 6099 C CA . THR A 1 768 ? 0.390 -4.021 -1.457 1.00 78.62 768 THR A CA 1
ATOM 6100 C C . THR A 1 768 ? 0.029 -4.293 0.008 1.00 78.62 768 THR A C 1
ATOM 6102 O O . THR A 1 768 ? -1.129 -4.468 0.370 1.00 78.62 768 THR A O 1
ATOM 6105 N N . ARG A 1 769 ? 1.030 -4.401 0.872 1.00 77.06 769 ARG A N 1
ATOM 6106 C CA . ARG A 1 769 ? 0.886 -4.559 2.315 1.00 77.06 769 ARG A CA 1
ATOM 6107 C C . ARG A 1 769 ? 1.293 -3.248 2.949 1.00 77.06 769 ARG A C 1
ATOM 6109 O O . ARG A 1 769 ? 2.437 -2.815 2.802 1.00 77.06 769 ARG A O 1
ATOM 6116 N N . GLN A 1 770 ? 0.348 -2.603 3.630 1.00 73.31 770 GLN A N 1
ATOM 6117 C CA . GLN A 1 770 ? 0.630 -1.372 4.368 1.00 73.31 770 GLN A CA 1
ATOM 6118 C C . GLN A 1 770 ? 1.712 -1.638 5.412 1.00 73.31 770 GLN A C 1
ATOM 6120 O O . GLN A 1 770 ? 1.755 -2.728 5.982 1.00 73.31 770 GLN A O 1
ATOM 6125 N N . GLY A 1 771 ? 2.547 -0.641 5.708 1.00 73.75 771 GLY A N 1
ATOM 6126 C CA . GLY A 1 771 ? 3.720 -0.844 6.555 1.00 73.75 771 GLY A CA 1
ATOM 6127 C C . GLY A 1 771 ? 3.456 -1.376 7.970 1.00 73.75 771 GLY A C 1
ATOM 6128 O O . GLY A 1 771 ? 4.388 -1.846 8.603 1.00 73.75 771 GLY A O 1
ATOM 6129 N N . GLN A 1 772 ? 2.215 -1.415 8.473 1.00 70.75 772 GLN A N 1
ATOM 6130 C CA . GLN A 1 772 ? 1.893 -2.160 9.704 1.00 70.75 772 GLN A CA 1
ATOM 6131 C C . GLN A 1 772 ? 2.189 -3.666 9.574 1.00 70.75 772 GLN A C 1
ATOM 6133 O O . GLN A 1 772 ? 2.563 -4.310 10.550 1.00 70.75 772 GLN A O 1
ATOM 6138 N N . ALA A 1 773 ? 2.076 -4.230 8.366 1.00 72.12 773 ALA A N 1
ATOM 6139 C CA . ALA A 1 773 ? 2.400 -5.629 8.090 1.00 72.12 773 ALA A CA 1
ATOM 6140 C C . ALA A 1 773 ? 3.865 -5.982 8.406 1.00 72.12 773 ALA A C 1
ATOM 6142 O O . ALA A 1 773 ? 4.186 -7.157 8.575 1.00 72.12 773 ALA A O 1
ATOM 6143 N N . MET A 1 774 ? 4.731 -4.972 8.520 1.00 76.69 774 MET A N 1
ATOM 6144 C CA . MET A 1 774 ? 6.147 -5.111 8.862 1.00 76.69 774 MET A CA 1
ATOM 6145 C C . MET A 1 774 ? 6.350 -5.603 10.301 1.00 76.69 774 MET A C 1
ATOM 6147 O O . MET A 1 774 ? 7.384 -6.188 10.599 1.00 76.69 774 MET A O 1
ATOM 6151 N N . TYR A 1 775 ? 5.344 -5.431 11.166 1.00 78.25 775 TYR A N 1
ATOM 6152 C CA . TYR A 1 775 ? 5.344 -5.881 12.560 1.00 78.25 775 TYR A CA 1
ATOM 6153 C C . TYR A 1 775 ? 4.572 -7.189 12.767 1.00 78.25 775 TYR A C 1
ATOM 6155 O O . TYR A 1 775 ? 3.978 -7.395 13.814 1.00 78.25 775 TYR A O 1
ATOM 6163 N N . ARG A 1 776 ? 4.470 -8.057 11.762 1.00 78.25 776 ARG A N 1
ATOM 6164 C CA . ARG A 1 776 ? 3.754 -9.333 11.912 1.00 78.25 776 ARG A CA 1
ATOM 6165 C C . ARG A 1 776 ? 4.672 -10.442 12.398 1.00 78.25 776 ARG A C 1
ATOM 6167 O O . ARG A 1 776 ? 5.855 -10.454 12.064 1.00 78.25 776 ARG A O 1
ATOM 6174 N N . THR A 1 777 ? 4.125 -11.407 13.132 1.00 79.38 777 THR A N 1
ATOM 6175 C CA . THR A 1 777 ? 4.842 -12.635 13.514 1.00 79.38 777 THR A CA 1
ATOM 6176 C C . THR A 1 777 ? 4.964 -13.599 12.334 1.00 79.38 777 THR A C 1
ATOM 6178 O O . THR A 1 777 ? 4.045 -13.630 11.505 1.00 79.38 777 THR A O 1
ATOM 6181 N N . PRO A 1 778 ? 6.048 -14.399 12.245 1.00 81.25 778 PRO A N 1
ATOM 6182 C CA . PRO A 1 778 ? 6.180 -15.459 11.242 1.00 81.25 778 PRO A CA 1
ATOM 6183 C C . PRO A 1 778 ? 4.940 -16.357 11.165 1.00 81.25 778 PRO A C 1
ATOM 6185 O O . PRO A 1 778 ? 4.391 -16.530 10.080 1.00 81.25 778 PRO A O 1
ATOM 6188 N N . SER A 1 779 ? 4.411 -16.792 12.310 1.00 75.94 779 SER A N 1
ATOM 6189 C CA . SER A 1 779 ? 3.229 -17.658 12.374 1.00 75.94 779 SER A CA 1
ATOM 6190 C C . SER A 1 779 ? 1.952 -16.976 11.872 1.00 75.94 779 SER A C 1
ATOM 6192 O O . SER A 1 779 ? 1.173 -17.588 11.140 1.00 75.94 779 SER A O 1
ATOM 6194 N N . SER A 1 780 ? 1.752 -15.679 12.158 1.00 75.50 780 SER A N 1
ATOM 6195 C CA . SER A 1 780 ? 0.621 -14.933 11.579 1.00 75.50 780 SER A CA 1
ATOM 6196 C C . SER A 1 780 ? 0.727 -14.813 10.054 1.00 75.50 780 SER A C 1
ATOM 6198 O O . SER A 1 780 ? -0.297 -14.827 9.368 1.00 75.50 780 SER A O 1
ATOM 6200 N N . MET A 1 781 ? 1.945 -14.667 9.513 1.00 78.69 781 MET A N 1
ATOM 6201 C CA . MET A 1 781 ? 2.181 -14.620 8.067 1.00 78.69 781 MET A CA 1
ATOM 6202 C C . MET A 1 781 ? 1.949 -15.996 7.439 1.00 78.69 781 MET A C 1
ATOM 6204 O O . MET A 1 781 ? 1.248 -16.078 6.433 1.00 78.69 781 MET A O 1
ATOM 6208 N N . ALA A 1 782 ? 2.468 -17.055 8.067 1.00 78.19 782 ALA A N 1
ATOM 6209 C CA . ALA A 1 782 ? 2.321 -18.435 7.621 1.00 78.19 782 ALA A CA 1
ATOM 6210 C C . ALA A 1 782 ? 0.847 -18.832 7.505 1.00 78.19 782 ALA A C 1
ATOM 6212 O O . ALA A 1 782 ? 0.386 -19.286 6.458 1.00 78.19 782 ALA A O 1
ATOM 6213 N N . ARG A 1 783 ? 0.070 -18.565 8.557 1.00 76.00 783 ARG A N 1
ATOM 6214 C CA . ARG A 1 783 ? -1.368 -18.831 8.571 1.00 76.00 783 ARG A CA 1
ATOM 6215 C C . ARG A 1 783 ? -2.111 -18.089 7.467 1.00 76.00 783 ARG A C 1
ATOM 6217 O O . ARG A 1 783 ? -2.976 -18.650 6.803 1.00 76.00 783 ARG A O 1
ATOM 6224 N N . GLU A 1 784 ? -1.809 -16.808 7.279 1.00 75.62 784 GLU A N 1
ATOM 6225 C CA . GLU A 1 784 ? -2.455 -16.033 6.228 1.00 75.62 784 GLU A CA 1
ATOM 6226 C C . GLU A 1 784 ? -2.136 -16.561 4.832 1.00 75.62 784 GLU A C 1
ATOM 6228 O O . GLU A 1 784 ? -3.028 -16.582 3.986 1.00 75.62 784 GLU A O 1
ATOM 6233 N N . GLU A 1 785 ? -0.893 -16.965 4.595 1.00 76.38 785 GLU A N 1
ATOM 6234 C CA . GLU A 1 785 ? -0.491 -17.576 3.335 1.00 76.38 785 GLU A CA 1
ATOM 6235 C C . GLU A 1 785 ? -1.214 -18.912 3.110 1.00 76.38 785 GLU A C 1
ATOM 6237 O O . GLU A 1 785 ? -1.729 -19.146 2.018 1.00 76.38 785 GLU A O 1
ATOM 6242 N N . MET A 1 786 ? -1.347 -19.743 4.149 1.00 76.06 786 MET A N 1
ATOM 6243 C CA . MET A 1 786 ? -2.108 -20.996 4.093 1.00 76.06 786 MET A CA 1
ATOM 6244 C C . MET A 1 786 ? -3.582 -20.797 3.768 1.00 76.06 786 MET A C 1
ATOM 6246 O O . MET A 1 786 ? -4.084 -21.435 2.846 1.00 76.06 786 MET A O 1
ATOM 6250 N N . ASP A 1 787 ? -4.269 -19.910 4.493 1.00 75.12 787 ASP A N 1
ATOM 6251 C CA . ASP A 1 787 ? -5.700 -19.653 4.286 1.00 75.12 787 ASP A CA 1
ATOM 6252 C C . ASP A 1 787 ? -5.968 -19.176 2.847 1.00 75.12 787 ASP A C 1
ATOM 6254 O O . ASP A 1 787 ? -6.962 -19.548 2.225 1.00 75.12 787 ASP A O 1
ATOM 6258 N N . ARG A 1 788 ? -5.051 -18.389 2.274 1.00 74.75 788 ARG A N 1
ATOM 6259 C CA . ARG A 1 788 ? -5.163 -17.923 0.884 1.00 74.75 788 ARG A CA 1
ATOM 6260 C C . ARG A 1 788 ? -4.883 -19.008 -0.131 1.00 74.75 788 ARG A C 1
ATOM 6262 O O . ARG A 1 788 ? -5.611 -19.108 -1.112 1.00 74.75 788 ARG A O 1
ATOM 6269 N N . LYS A 1 789 ? -3.839 -19.812 0.084 1.00 77.12 789 LYS A N 1
ATOM 6270 C CA . LYS A 1 789 ? -3.550 -20.963 -0.778 1.00 77.12 789 LYS A CA 1
ATOM 6271 C C . LYS A 1 789 ? -4.737 -21.923 -0.783 1.00 77.12 789 LYS A C 1
ATOM 6273 O O . LYS A 1 789 ? -5.142 -22.367 -1.849 1.00 77.12 789 LYS A O 1
ATOM 6278 N N . ALA A 1 790 ? -5.349 -22.160 0.376 1.00 77.69 790 ALA A N 1
ATOM 6279 C CA . ALA A 1 790 ? -6.563 -22.960 0.502 1.00 77.69 790 ALA A CA 1
ATOM 6280 C C . ALA A 1 790 ? -7.728 -22.364 -0.305 1.00 77.69 790 ALA A C 1
ATOM 6282 O O . ALA A 1 790 ? -8.379 -23.077 -1.066 1.00 77.69 790 ALA A O 1
ATOM 6283 N N . GLN A 1 791 ? -7.960 -21.053 -0.188 1.00 77.56 791 GLN A N 1
ATOM 6284 C CA . GLN A 1 791 ? -9.005 -20.355 -0.939 1.00 77.56 791 GLN A CA 1
ATOM 6285 C C . GLN A 1 791 ? -8.777 -20.419 -2.456 1.00 77.56 791 GLN A C 1
ATOM 6287 O O . GLN A 1 791 ? -9.706 -20.738 -3.196 1.00 77.56 791 GLN A O 1
ATOM 6292 N N . LEU A 1 792 ? -7.554 -20.149 -2.921 1.00 79.44 792 LEU A N 1
ATOM 6293 C CA . LEU A 1 792 ? -7.187 -20.221 -4.337 1.00 79.44 792 LEU A CA 1
ATOM 6294 C C . LEU A 1 792 ? -7.331 -21.641 -4.885 1.00 79.44 792 LEU A C 1
ATOM 6296 O O . LEU A 1 792 ? -7.909 -21.813 -5.954 1.00 79.44 792 LEU A O 1
ATOM 6300 N N . LEU A 1 793 ? -6.864 -22.652 -4.145 1.00 80.50 793 LEU A N 1
ATOM 6301 C CA . LEU A 1 793 ? -7.053 -24.057 -4.508 1.00 80.50 793 LEU A CA 1
ATOM 6302 C C . LEU A 1 793 ? -8.535 -24.416 -4.606 1.00 80.50 793 LEU A C 1
ATOM 6304 O O . LEU A 1 793 ? -8.936 -25.045 -5.578 1.00 80.50 793 LEU A O 1
ATOM 6308 N N . GLY A 1 794 ? -9.357 -23.979 -3.648 1.00 83.31 794 GLY A N 1
ATOM 6309 C CA . GLY A 1 794 ? -10.804 -24.184 -3.690 1.00 83.31 794 GLY A CA 1
ATOM 6310 C C . GLY A 1 794 ? -11.458 -23.537 -4.916 1.00 83.31 794 GLY A C 1
ATOM 6311 O O . GLY A 1 794 ? -12.268 -24.170 -5.591 1.00 83.31 794 GLY A O 1
ATOM 6312 N N . MET A 1 795 ? -11.076 -22.300 -5.250 1.00 83.31 795 MET A N 1
ATOM 6313 C CA . MET A 1 795 ? -11.577 -21.598 -6.438 1.00 83.31 795 MET A CA 1
ATOM 6314 C C . MET A 1 795 ? -11.123 -22.263 -7.745 1.00 83.31 795 MET A C 1
ATOM 6316 O O . MET A 1 795 ? -11.928 -22.412 -8.661 1.00 83.31 795 MET A O 1
ATOM 6320 N N . LEU A 1 796 ? -9.863 -22.695 -7.836 1.00 83.38 796 LEU A N 1
ATOM 6321 C CA . LEU A 1 796 ? -9.343 -23.424 -8.996 1.00 83.38 796 LEU A CA 1
ATOM 6322 C C . LEU A 1 796 ? -10.052 -24.768 -9.165 1.00 83.38 796 LEU A C 1
ATOM 6324 O O . LEU A 1 796 ? -10.536 -25.065 -10.249 1.00 83.38 796 LEU A O 1
ATOM 6328 N N . ALA A 1 797 ? -10.196 -25.537 -8.089 1.00 85.12 797 ALA A N 1
ATOM 6329 C CA . ALA A 1 797 ? -10.909 -26.806 -8.110 1.00 85.12 797 ALA A CA 1
ATOM 6330 C C . ALA A 1 797 ? -12.391 -26.645 -8.490 1.00 85.12 797 ALA A C 1
ATOM 6332 O O . ALA A 1 797 ? -12.949 -27.509 -9.165 1.00 85.12 797 ALA A O 1
ATOM 6333 N N . GLU A 1 798 ? -13.036 -25.533 -8.126 1.00 86.81 798 GLU A N 1
ATOM 6334 C CA . GLU A 1 798 ? -14.370 -25.210 -8.642 1.00 86.81 798 GLU A CA 1
ATOM 6335 C C . GLU A 1 798 ? -14.357 -24.918 -10.155 1.00 86.81 798 GLU A C 1
ATOM 6337 O O . GLU A 1 798 ? -15.232 -25.413 -10.866 1.00 86.81 798 GLU A O 1
ATOM 6342 N N . LEU A 1 799 ? -13.375 -24.165 -10.672 1.00 84.94 799 LEU A N 1
ATOM 6343 C CA . LEU A 1 799 ? -13.234 -23.925 -12.120 1.00 84.94 799 LEU A CA 1
ATOM 6344 C C . LEU A 1 799 ? -12.964 -25.212 -12.914 1.00 84.94 799 LEU A C 1
ATOM 6346 O O . LEU A 1 799 ? -13.415 -25.331 -14.051 1.00 84.94 799 LEU A O 1
ATOM 6350 N N . GLU A 1 800 ? -12.243 -26.169 -12.328 1.00 84.69 800 GLU A N 1
ATOM 6351 C CA . GLU A 1 800 ? -11.992 -27.496 -12.914 1.00 84.69 800 GLU A CA 1
ATOM 6352 C C . GLU A 1 800 ? -13.207 -28.438 -12.806 1.00 84.69 800 GLU A C 1
ATOM 6354 O O . GLU A 1 800 ? -13.184 -29.549 -13.334 1.00 84.69 800 GLU A O 1
ATOM 6359 N N . GLY A 1 801 ? -14.274 -28.024 -12.116 1.00 86.44 801 GLY A N 1
ATOM 6360 C CA . GLY A 1 801 ? -15.471 -28.837 -11.902 1.00 86.44 801 GLY A CA 1
ATOM 6361 C C . GLY A 1 801 ? -15.318 -29.940 -10.849 1.00 86.44 801 GLY A C 1
ATOM 6362 O O . GLY A 1 801 ? -16.206 -30.784 -10.737 1.00 86.44 801 GLY A O 1
ATOM 6363 N N . VAL A 1 802 ? -14.233 -29.932 -10.067 1.00 88.44 802 VAL A N 1
ATOM 6364 C CA . VAL A 1 802 ? -14.030 -30.838 -8.921 1.00 88.44 802 VAL A CA 1
ATOM 6365 C C . VAL A 1 802 ? -15.009 -30.487 -7.805 1.00 88.44 802 VAL A C 1
ATOM 6367 O O . VAL A 1 802 ? -15.696 -31.354 -7.266 1.00 88.44 802 VAL A O 1
ATOM 6370 N N . PHE A 1 803 ? -15.107 -29.198 -7.477 1.00 86.75 803 PHE A N 1
ATOM 6371 C CA . PHE A 1 803 ? -16.107 -28.703 -6.539 1.00 86.75 803 PHE A CA 1
ATOM 6372 C C . PHE A 1 803 ? -17.346 -28.195 -7.263 1.00 86.75 803 PHE A C 1
ATOM 6374 O O . PHE A 1 803 ? -17.287 -27.648 -8.364 1.00 86.75 803 PHE A O 1
ATOM 6381 N N . LYS A 1 804 ? -18.503 -28.351 -6.609 1.00 84.19 804 LYS A N 1
ATOM 6382 C CA . LYS A 1 804 ? -19.772 -27.841 -7.128 1.00 84.19 804 LYS A CA 1
ATOM 6383 C C . LYS A 1 804 ? -19.685 -26.327 -7.294 1.00 84.19 804 LYS A C 1
ATOM 6385 O O . LYS A 1 804 ? -19.205 -25.621 -6.411 1.00 84.19 804 LYS A O 1
ATOM 6390 N N . ARG A 1 805 ? -20.271 -25.827 -8.376 1.00 81.81 805 ARG A N 1
ATOM 6391 C CA . ARG A 1 805 ? -20.446 -24.394 -8.605 1.00 81.81 805 ARG A CA 1
ATOM 6392 C C . ARG A 1 805 ? -21.048 -23.667 -7.392 1.00 81.81 805 ARG A C 1
ATOM 6394 O O . ARG A 1 805 ? -22.096 -24.067 -6.862 1.00 81.81 805 ARG A O 1
ATOM 6401 N N . GLY A 1 806 ? -20.402 -22.571 -7.013 1.00 76.50 806 GLY A N 1
ATOM 6402 C CA . GLY A 1 806 ? -20.728 -21.732 -5.869 1.00 76.50 806 GLY A CA 1
ATOM 6403 C C . GLY A 1 806 ? -20.225 -22.233 -4.524 1.00 76.50 806 GLY A C 1
ATOM 6404 O O . GLY A 1 806 ? -20.768 -21.800 -3.513 1.00 76.50 806 GLY A O 1
ATOM 6405 N N . SER A 1 807 ? -19.249 -23.144 -4.496 1.00 79.25 807 SER A N 1
ATOM 6406 C CA . SER A 1 807 ? -18.650 -23.622 -3.240 1.00 79.25 807 SER A CA 1
ATOM 6407 C C . SER A 1 807 ? -17.577 -22.661 -2.726 1.00 79.25 807 SER A C 1
ATOM 6409 O O . SER A 1 807 ? -17.517 -22.386 -1.531 1.00 79.25 807 SER A O 1
ATOM 6411 N N . PHE A 1 808 ? -16.760 -22.122 -3.633 1.00 77.44 808 PHE A N 1
ATOM 6412 C CA . PHE A 1 808 ? -15.619 -21.251 -3.341 1.00 77.44 808 PHE A CA 1
ATOM 6413 C C . PHE A 1 808 ? -15.646 -19.955 -4.144 1.00 77.44 808 PHE A C 1
ATOM 6415 O O . PHE A 1 808 ? -15.221 -18.916 -3.637 1.00 77.44 808 PHE A O 1
ATOM 6422 N N . ILE A 1 809 ? -16.153 -19.992 -5.379 1.00 78.81 809 ILE A N 1
ATOM 6423 C CA . ILE A 1 809 ? -16.329 -18.803 -6.212 1.00 78.81 809 ILE A CA 1
ATOM 6424 C C . ILE A 1 809 ? -17.699 -18.209 -5.882 1.00 78.81 809 ILE A C 1
ATOM 6426 O O . ILE A 1 809 ? -18.722 -18.855 -6.145 1.00 78.81 809 ILE A O 1
ATOM 6430 N N . PRO A 1 810 ? -17.764 -16.985 -5.322 1.00 72.31 810 PRO A N 1
ATOM 6431 C CA . PRO A 1 810 ? -19.034 -16.326 -5.067 1.00 72.31 810 PRO A CA 1
ATOM 6432 C C . PRO A 1 810 ? -19.838 -16.247 -6.363 1.00 72.31 810 PRO A C 1
ATOM 6434 O O . PRO A 1 810 ? -19.410 -15.639 -7.345 1.00 72.31 810 PRO A O 1
ATOM 6437 N N . GLN A 1 811 ? -21.008 -16.878 -6.379 1.00 70.88 811 GLN A N 1
ATOM 6438 C CA . GLN A 1 811 ? -21.900 -16.772 -7.524 1.00 70.88 811 GLN A CA 1
ATOM 6439 C C . GLN A 1 811 ? -22.518 -15.386 -7.532 1.00 70.88 811 GLN A C 1
ATOM 6441 O O . GLN A 1 811 ? -22.831 -14.823 -6.480 1.00 70.88 811 GLN A O 1
ATOM 6446 N N . ARG A 1 812 ? -22.684 -14.826 -8.727 1.00 62.53 812 ARG A N 1
ATOM 6447 C CA . ARG A 1 812 ? -23.359 -13.549 -8.873 1.00 62.53 812 ARG A CA 1
ATOM 6448 C C . ARG A 1 812 ? -24.814 -13.797 -8.512 1.00 62.53 812 ARG A C 1
ATOM 6450 O O . ARG A 1 812 ? -25.544 -14.412 -9.281 1.00 62.53 812 ARG A O 1
ATOM 6457 N N . GLU A 1 813 ? -25.239 -13.339 -7.340 1.00 59.91 813 GLU A N 1
ATOM 6458 C CA . GLU A 1 813 ? -26.637 -12.958 -7.204 1.00 59.91 813 GLU A CA 1
ATOM 6459 C C . GLU A 1 813 ? -26.785 -11.804 -8.193 1.00 59.91 813 GLU A C 1
ATOM 6461 O O . GLU A 1 813 ? -26.186 -10.743 -7.999 1.00 59.91 813 GLU A O 1
ATOM 6466 N N . GLU A 1 814 ? -27.442 -12.036 -9.332 1.00 65.62 814 GLU A N 1
ATOM 6467 C CA . GLU A 1 814 ? -27.828 -10.920 -10.182 1.00 65.62 814 GLU A CA 1
ATOM 6468 C C . GLU A 1 814 ? -28.646 -9.990 -9.294 1.00 65.62 814 GLU A C 1
ATOM 6470 O O . GLU A 1 814 ? -29.745 -10.338 -8.847 1.00 65.62 814 GLU A O 1
ATOM 6475 N N . PHE A 1 815 ? -28.060 -8.833 -8.967 1.00 81.69 815 PHE A N 1
ATOM 6476 C CA . PHE A 1 815 ? -28.823 -7.774 -8.345 1.00 81.69 815 PHE A CA 1
ATOM 6477 C C . PHE A 1 815 ? -30.043 -7.550 -9.213 1.00 81.69 815 PHE A C 1
ATOM 6479 O O . PHE A 1 815 ? -29.957 -7.594 -10.448 1.00 81.69 815 PHE A O 1
ATOM 6486 N N . SER A 1 816 ? -31.183 -7.324 -8.569 1.00 86.69 816 SER A N 1
ATOM 6487 C CA . SER A 1 816 ? -32.346 -6.907 -9.327 1.00 86.69 816 SER A CA 1
ATOM 6488 C C . SER A 1 816 ? -31.966 -5.699 -10.204 1.00 86.69 816 SER A C 1
ATOM 6490 O O . SER A 1 816 ? -31.116 -4.892 -9.806 1.00 86.69 816 SER A O 1
ATOM 6492 N N . PRO A 1 817 ? -32.570 -5.545 -11.395 1.00 87.62 817 PRO A N 1
ATOM 6493 C CA . PRO A 1 817 ? -32.293 -4.392 -12.250 1.00 87.62 817 PRO A CA 1
ATOM 6494 C C . PRO A 1 817 ? -32.408 -3.062 -11.492 1.00 87.62 817 PRO A C 1
ATOM 6496 O O . PRO A 1 817 ? -31.555 -2.190 -11.635 1.00 87.62 817 PRO A O 1
ATOM 6499 N N . ASN A 1 818 ? -33.396 -2.963 -10.599 1.00 89.50 818 ASN A N 1
ATOM 6500 C CA . ASN A 1 818 ? -33.613 -1.821 -9.716 1.00 89.50 818 ASN A CA 1
ATOM 6501 C C . ASN A 1 818 ? -32.423 -1.550 -8.788 1.00 89.50 818 ASN A C 1
ATOM 6503 O O . ASN A 1 818 ? -31.964 -0.412 -8.683 1.00 89.50 818 ASN A O 1
ATOM 6507 N N . LEU A 1 819 ? -31.898 -2.588 -8.133 1.00 90.12 819 LEU A N 1
ATOM 6508 C CA . LEU A 1 819 ? -30.751 -2.457 -7.244 1.00 90.12 819 LEU A CA 1
ATOM 6509 C C . LEU A 1 819 ? -29.472 -2.094 -8.014 1.00 90.12 819 LEU A C 1
ATOM 6511 O O . LEU A 1 819 ? -28.703 -1.244 -7.568 1.00 90.12 819 LEU A O 1
ATOM 6515 N N . GLU A 1 820 ? -29.251 -2.683 -9.187 1.00 88.56 820 GLU A N 1
ATOM 6516 C CA . GLU A 1 820 ? -28.099 -2.367 -10.039 1.00 88.56 820 GLU A CA 1
ATOM 6517 C C . GLU A 1 820 ? -28.126 -0.903 -10.519 1.00 88.56 820 GLU A C 1
ATOM 6519 O O . GLU A 1 820 ? -27.110 -0.200 -10.438 1.00 88.56 820 GLU A O 1
ATOM 6524 N N . ILE A 1 821 ? -29.298 -0.424 -10.956 1.00 89.56 821 ILE A N 1
ATOM 6525 C CA . ILE A 1 821 ? -29.541 0.980 -11.323 1.00 89.56 821 ILE A CA 1
ATOM 6526 C C . ILE A 1 821 ? -29.282 1.890 -10.120 1.00 89.56 821 ILE A C 1
ATOM 6528 O O . ILE A 1 821 ? -28.518 2.855 -10.228 1.00 89.56 821 ILE A O 1
ATOM 6532 N N . PHE A 1 822 ? -29.854 1.555 -8.961 1.00 92.25 822 PHE A N 1
ATOM 6533 C CA . PHE A 1 822 ? -29.679 2.320 -7.731 1.00 92.25 822 PHE A CA 1
ATOM 6534 C C . PHE A 1 822 ? -28.205 2.427 -7.326 1.00 92.25 822 PHE A C 1
ATOM 6536 O O . PHE A 1 822 ? -27.737 3.527 -7.049 1.00 92.25 822 PHE A O 1
ATOM 6543 N N . LEU A 1 823 ? -27.445 1.327 -7.331 1.00 89.50 823 LEU A N 1
ATOM 6544 C CA . LEU A 1 823 ? -26.031 1.326 -6.939 1.00 89.50 823 LEU A CA 1
ATOM 6545 C C . LEU A 1 823 ? -25.166 2.179 -7.876 1.00 89.50 823 LEU A C 1
ATOM 6547 O O . LEU A 1 823 ? -24.279 2.897 -7.408 1.00 89.50 823 LEU A O 1
ATOM 6551 N N . LYS A 1 824 ? -25.436 2.146 -9.188 1.00 87.88 824 LYS A N 1
ATOM 6552 C CA . LYS A 1 824 ? -24.756 3.006 -10.171 1.00 87.88 824 LYS A CA 1
ATOM 6553 C C . LYS A 1 824 ? -25.042 4.485 -9.904 1.00 87.88 824 LYS A C 1
ATOM 6555 O O . LYS A 1 824 ? -24.115 5.299 -9.860 1.00 87.88 824 LYS A O 1
ATOM 6560 N N . TYR A 1 825 ? -26.314 4.823 -9.715 1.00 90.56 825 TYR A N 1
ATOM 6561 C CA . TYR A 1 825 ? -26.755 6.176 -9.392 1.00 90.56 825 TYR A CA 1
ATOM 6562 C C . TYR A 1 825 ? -26.138 6.669 -8.071 1.00 90.56 825 TYR A C 1
ATOM 6564 O O . TYR A 1 825 ? -25.524 7.739 -8.028 1.00 90.56 825 TYR A O 1
ATOM 6572 N N . ALA A 1 826 ? -26.223 5.853 -7.021 1.00 89.19 826 ALA A N 1
ATOM 6573 C CA . ALA A 1 826 ? -25.707 6.148 -5.695 1.00 89.19 826 ALA A CA 1
ATOM 6574 C C . ALA A 1 826 ? -24.203 6.423 -5.728 1.00 89.19 826 ALA A C 1
ATOM 6576 O O . ALA A 1 826 ? -23.767 7.461 -5.234 1.00 89.19 826 ALA A O 1
ATOM 6577 N N . ALA A 1 827 ? -23.414 5.553 -6.367 1.00 87.62 827 ALA A N 1
ATOM 6578 C CA . ALA A 1 827 ? -21.967 5.727 -6.476 1.00 87.62 827 ALA A CA 1
ATOM 6579 C C . ALA A 1 827 ? -21.596 7.069 -7.131 1.00 87.62 827 ALA A C 1
ATOM 6581 O O . ALA A 1 827 ? -20.777 7.815 -6.593 1.00 87.62 827 ALA A O 1
ATOM 6582 N N . ASN A 1 828 ? -22.244 7.426 -8.246 1.00 88.56 828 ASN A N 1
ATOM 6583 C CA . ASN A 1 828 ? -22.003 8.700 -8.931 1.00 88.56 828 ASN A CA 1
ATOM 6584 C C . ASN A 1 828 ? -22.423 9.911 -8.084 1.00 88.56 828 ASN A C 1
ATOM 6586 O O . ASN A 1 828 ? -21.691 10.902 -8.010 1.00 88.56 828 ASN A O 1
ATOM 6590 N N . LYS A 1 829 ? -23.580 9.839 -7.414 1.00 88.81 829 LYS A N 1
ATOM 6591 C CA . LYS A 1 829 ? -24.074 10.921 -6.551 1.00 88.81 829 LYS A CA 1
ATOM 6592 C C . LYS A 1 829 ? -23.193 11.116 -5.319 1.00 88.81 829 LYS A C 1
ATOM 6594 O O . LYS A 1 829 ? -22.942 12.258 -4.938 1.00 88.81 829 LYS A O 1
ATOM 6599 N N . MET A 1 830 ? -22.694 10.030 -4.727 1.00 88.50 830 MET A N 1
ATOM 6600 C CA . MET A 1 830 ? -21.724 10.072 -3.631 1.00 88.50 830 MET A CA 1
ATOM 6601 C C . MET A 1 830 ? -20.427 10.750 -4.067 1.00 88.50 830 MET A C 1
ATOM 6603 O O . MET A 1 830 ? -19.975 11.658 -3.380 1.00 88.50 830 MET A O 1
ATOM 6607 N N . VAL A 1 831 ? -19.875 10.381 -5.228 1.00 88.38 831 VAL A N 1
ATOM 6608 C CA . VAL A 1 831 ? -18.660 11.011 -5.774 1.00 88.38 831 VAL A CA 1
ATOM 6609 C C . VAL A 1 831 ? -18.847 12.514 -5.976 1.00 88.38 831 VAL A C 1
ATOM 6611 O O . VAL A 1 831 ? -18.005 13.307 -5.556 1.00 88.38 831 VAL A O 1
ATOM 6614 N N . ARG A 1 832 ? -19.980 12.925 -6.557 1.00 88.00 832 ARG A N 1
ATOM 6615 C CA . ARG A 1 832 ? -20.292 14.346 -6.753 1.00 88.00 832 ARG A CA 1
ATOM 6616 C C . ARG A 1 832 ? -20.401 15.097 -5.424 1.00 88.00 832 ARG A C 1
ATOM 6618 O O . ARG A 1 832 ? -19.732 16.109 -5.248 1.00 88.00 832 ARG A O 1
ATOM 6625 N N . ARG A 1 833 ? -21.206 14.588 -4.483 1.00 87.06 833 ARG A N 1
ATOM 6626 C CA . ARG A 1 833 ? -21.391 15.207 -3.157 1.00 87.06 833 ARG A CA 1
ATOM 6627 C C . ARG A 1 833 ? -20.087 15.297 -2.381 1.00 87.06 833 ARG A C 1
ATOM 6629 O O . ARG A 1 833 ? -19.862 16.272 -1.672 1.00 87.06 833 ARG A O 1
ATOM 6636 N N . TYR A 1 834 ? -19.241 14.281 -2.521 1.00 88.19 834 TYR A N 1
ATOM 6637 C CA . TYR A 1 834 ? -17.926 14.272 -1.915 1.00 88.19 834 TYR A CA 1
ATOM 6638 C C . TYR A 1 834 ? -17.099 15.460 -2.410 1.00 88.19 834 TYR A C 1
ATOM 6640 O O . TYR A 1 834 ? -16.624 16.252 -1.602 1.00 88.19 834 TYR A O 1
ATOM 6648 N N . TYR A 1 835 ? -17.006 15.632 -3.730 1.00 85.50 835 TYR A N 1
ATOM 6649 C CA . TYR A 1 835 ? -16.281 16.746 -4.338 1.00 85.50 835 TYR A CA 1
ATOM 6650 C C . TYR A 1 835 ? -16.857 18.110 -3.928 1.00 85.50 835 TYR A C 1
ATOM 6652 O O . TYR A 1 835 ? -16.111 18.994 -3.511 1.00 85.50 835 TYR A O 1
ATOM 6660 N N . GLU A 1 836 ? -18.185 18.264 -3.977 1.00 86.31 836 GLU A N 1
ATOM 6661 C CA . GLU A 1 836 ? -18.883 19.498 -3.583 1.00 86.31 836 GLU A CA 1
ATOM 6662 C C . GLU A 1 836 ? -18.538 19.918 -2.153 1.00 86.31 836 GLU A C 1
ATOM 6664 O O . GLU A 1 836 ? -18.244 21.083 -1.910 1.00 86.31 836 GLU A O 1
ATOM 6669 N N . MET A 1 837 ? -18.552 18.973 -1.215 1.00 86.31 837 MET A N 1
ATOM 6670 C CA . MET A 1 837 ? -18.255 19.217 0.196 1.00 86.31 837 MET A CA 1
ATOM 6671 C C . MET A 1 837 ? -16.755 19.403 0.458 1.00 86.31 837 MET A C 1
ATOM 6673 O O . MET A 1 837 ? -16.389 20.280 1.241 1.00 86.31 837 MET A O 1
ATOM 6677 N N . ARG A 1 838 ? -15.882 18.632 -0.212 1.00 84.50 838 ARG A N 1
ATOM 6678 C CA . ARG A 1 838 ? -14.418 18.756 -0.093 1.00 84.50 838 ARG A CA 1
ATOM 6679 C C . ARG A 1 838 ? -13.938 20.150 -0.491 1.00 84.50 838 ARG A C 1
ATOM 6681 O O . ARG A 1 838 ? -13.071 20.702 0.179 1.00 84.50 838 ARG A O 1
ATOM 6688 N N . GLU A 1 839 ? -14.515 20.700 -1.556 1.00 84.31 839 GLU A N 1
ATOM 6689 C CA . GLU A 1 839 ? -14.149 22.000 -2.128 1.00 84.31 839 GLU A CA 1
ATOM 6690 C C . GLU A 1 839 ? -15.004 23.161 -1.601 1.00 84.31 839 GLU A C 1
ATOM 6692 O O . GLU A 1 839 ? -14.787 24.307 -1.991 1.00 84.31 839 GLU A O 1
ATOM 6697 N N . ALA A 1 840 ? -15.979 22.892 -0.728 1.00 88.00 840 ALA A N 1
ATOM 6698 C CA . ALA A 1 840 ? -16.917 23.911 -0.284 1.00 88.00 840 ALA A CA 1
ATOM 6699 C C . ALA A 1 840 ? -16.200 25.035 0.475 1.00 88.00 840 ALA A C 1
ATOM 6701 O O . ALA A 1 840 ? -15.569 24.804 1.513 1.00 88.00 840 ALA A O 1
ATOM 6702 N N . THR A 1 841 ? -16.345 26.266 -0.004 1.00 87.88 841 THR A N 1
ATOM 6703 C CA . THR A 1 841 ? -15.882 27.483 0.663 1.00 87.88 841 THR A CA 1
ATOM 6704 C C . THR A 1 841 ? -17.036 28.182 1.381 1.00 87.88 841 THR A C 1
ATOM 6706 O O . THR A 1 841 ? -18.199 27.783 1.329 1.00 87.88 841 THR A O 1
ATOM 6709 N N . THR A 1 842 ? -16.704 29.240 2.111 1.00 75.56 842 THR A N 1
ATOM 6710 C CA . THR A 1 842 ? -17.657 30.042 2.896 1.00 75.56 842 THR A CA 1
ATOM 6711 C C . THR A 1 842 ? -18.421 31.035 2.026 1.00 75.56 842 THR A C 1
ATOM 6713 O O . THR A 1 842 ? -19.560 31.388 2.309 1.00 75.56 842 THR A O 1
ATOM 6716 N N . ASP A 1 843 ? -17.760 31.492 0.969 1.00 73.00 843 ASP A N 1
ATOM 6717 C CA . ASP A 1 843 ? -18.272 32.344 -0.088 1.00 73.00 843 ASP A CA 1
ATOM 6718 C C . ASP A 1 843 ? -17.385 32.142 -1.327 1.00 73.00 843 ASP A C 1
ATOM 6720 O O . ASP A 1 843 ? -16.283 31.590 -1.244 1.00 73.00 843 ASP A O 1
ATOM 6724 N N . THR A 1 844 ? -17.838 32.603 -2.489 1.00 66.06 844 THR A N 1
ATOM 6725 C CA . THR A 1 844 ? -17.116 32.421 -3.759 1.00 66.06 844 THR A CA 1
ATOM 6726 C C . THR A 1 844 ? -15.800 33.209 -3.853 1.00 66.06 844 THR A C 1
ATOM 6728 O O . THR A 1 844 ? -15.096 33.087 -4.852 1.00 66.06 844 THR A O 1
ATOM 6731 N N . LYS A 1 845 ? -15.465 34.049 -2.863 1.00 63.16 845 LYS A N 1
ATOM 6732 C CA . LYS A 1 845 ? -14.279 34.921 -2.852 1.00 63.16 845 LYS A CA 1
ATOM 6733 C C . LYS A 1 845 ? -13.174 34.423 -1.921 1.00 63.16 845 LYS A C 1
ATOM 6735 O O . LYS A 1 845 ? -12.016 34.748 -2.162 1.00 63.16 845 LYS A O 1
ATOM 6740 N N . SER A 1 846 ? -13.506 33.681 -0.863 1.00 62.31 846 SER A N 1
ATOM 6741 C CA . SER A 1 846 ? -12.562 33.335 0.205 1.00 62.31 846 SER A CA 1
ATOM 6742 C C . SER A 1 846 ? -11.510 32.305 -0.204 1.00 62.31 846 SER A C 1
ATOM 6744 O O . SER A 1 846 ? -10.468 32.239 0.442 1.00 62.31 846 SER A O 1
ATOM 6746 N N . GLY A 1 847 ? -11.756 31.524 -1.263 1.00 70.56 847 GLY A N 1
ATOM 6747 C CA . GLY A 1 847 ? -10.818 30.560 -1.863 1.00 70.56 847 GLY A CA 1
ATOM 6748 C C . GLY A 1 847 ? -10.383 29.389 -0.967 1.00 70.56 847 GLY A C 1
ATOM 6749 O O . GLY A 1 847 ? -9.815 28.425 -1.467 1.00 70.56 847 GLY A O 1
ATOM 6750 N N . GLU A 1 848 ? -10.644 29.449 0.340 1.00 82.12 848 GLU A N 1
ATOM 6751 C CA . GLU A 1 848 ? -10.217 28.465 1.333 1.00 82.12 848 GLU A CA 1
ATOM 6752 C C . GLU A 1 848 ? -11.385 27.557 1.737 1.00 82.12 848 GLU A C 1
ATOM 6754 O O . GLU A 1 848 ? -12.421 28.032 2.225 1.00 82.12 848 GLU A O 1
ATOM 6759 N N . ALA A 1 849 ? -11.202 26.246 1.563 1.00 87.50 849 ALA A N 1
ATOM 6760 C CA . ALA A 1 849 ? -12.219 25.247 1.866 1.00 87.50 849 ALA A CA 1
ATOM 6761 C C . ALA A 1 849 ? -12.531 25.190 3.373 1.00 87.50 849 ALA A C 1
ATOM 6763 O O . ALA A 1 849 ? -11.646 25.256 4.233 1.00 87.50 849 ALA A O 1
ATOM 6764 N N . VAL A 1 850 ? -13.810 25.022 3.717 1.00 88.25 850 VAL A N 1
ATOM 6765 C CA . VAL A 1 850 ? -14.275 24.926 5.112 1.00 88.25 850 VAL A CA 1
ATOM 6766 C C . VAL A 1 850 ? -13.656 23.717 5.817 1.00 88.25 850 VAL A C 1
ATOM 6768 O O . VAL A 1 850 ? -13.320 23.803 7.001 1.00 88.25 850 VAL A O 1
ATOM 6771 N N . LEU A 1 851 ? -13.459 22.614 5.089 1.00 86.62 851 LEU A N 1
ATOM 6772 C CA . LEU A 1 851 ? -12.831 21.403 5.608 1.00 86.62 851 LEU A CA 1
ATOM 6773 C C . LEU A 1 851 ? -11.362 21.630 5.997 1.00 86.62 851 LEU A C 1
ATOM 6775 O O . LEU A 1 851 ? -10.944 21.141 7.043 1.00 86.62 851 LEU A O 1
ATOM 6779 N N . ASP A 1 852 ? -10.602 22.403 5.218 1.00 85.88 852 ASP A N 1
ATOM 6780 C CA . ASP A 1 852 ? -9.207 22.733 5.542 1.00 85.88 852 ASP A CA 1
ATOM 6781 C C . ASP A 1 852 ? -9.121 23.556 6.830 1.00 85.88 852 ASP A C 1
ATOM 6783 O O . ASP A 1 852 ? -8.350 23.224 7.735 1.00 85.88 852 ASP A O 1
ATOM 6787 N N . LYS A 1 853 ? -9.987 24.570 6.969 1.00 86.62 853 LYS A N 1
ATOM 6788 C CA . LYS A 1 853 ? -10.113 25.361 8.206 1.00 86.62 853 LYS A CA 1
ATOM 6789 C C . LYS A 1 853 ? -10.457 24.478 9.399 1.00 86.62 853 LYS A C 1
ATOM 6791 O O . LYS A 1 853 ? -9.852 24.602 10.462 1.00 86.62 853 LYS A O 1
ATOM 6796 N N . LEU A 1 854 ? -11.425 23.578 9.231 1.00 86.81 854 LEU A N 1
ATOM 6797 C CA . LEU A 1 854 ? -11.812 22.634 10.275 1.00 86.81 854 LEU A CA 1
ATOM 6798 C C . LEU A 1 854 ? -10.649 21.700 10.642 1.00 86.81 854 LEU A C 1
ATOM 6800 O O . LEU A 1 854 ? -10.402 21.472 11.825 1.00 86.81 854 LEU A O 1
ATOM 6804 N N . GLY A 1 855 ? -9.911 21.206 9.647 1.00 83.88 855 GLY A N 1
ATOM 6805 C CA . GLY A 1 855 ? -8.710 20.395 9.824 1.00 83.88 855 GLY A CA 1
ATOM 6806 C C . GLY A 1 855 ? -7.661 21.117 10.662 1.00 83.88 855 GLY A C 1
ATOM 6807 O O . GLY A 1 855 ? -7.233 20.579 11.683 1.00 83.88 855 GLY A O 1
ATOM 6808 N N . LEU A 1 856 ? -7.322 22.361 10.312 1.00 82.31 856 LEU A N 1
ATOM 6809 C CA . LEU A 1 856 ? -6.386 23.203 11.070 1.00 82.31 856 LEU A CA 1
ATOM 6810 C C . LEU A 1 856 ? -6.813 23.388 12.535 1.00 82.31 856 LEU A C 1
ATOM 6812 O O . LEU A 1 856 ? -5.962 23.395 13.424 1.00 82.31 856 LEU A O 1
ATOM 6816 N N . ILE A 1 857 ? -8.121 23.497 12.797 1.00 82.25 857 ILE A N 1
ATOM 6817 C CA . ILE A 1 857 ? -8.656 23.660 14.155 1.00 82.25 857 ILE A CA 1
ATOM 6818 C C . ILE A 1 857 ? -8.630 22.349 14.945 1.00 82.25 857 ILE A C 1
ATOM 6820 O O . ILE A 1 857 ? -8.330 22.394 16.136 1.00 82.25 857 ILE A O 1
ATOM 6824 N N . LEU A 1 858 ? -8.954 21.203 14.335 1.00 83.19 858 LEU A N 1
ATOM 6825 C CA . LEU A 1 858 ? -9.203 19.947 15.060 1.00 83.19 858 LEU A CA 1
ATOM 6826 C C . LEU A 1 858 ? -8.008 18.991 15.154 1.00 83.19 858 LEU A C 1
ATOM 6828 O O . LEU A 1 858 ? -7.927 18.237 16.118 1.00 83.19 858 LEU A O 1
ATOM 6832 N N . SER A 1 859 ? -7.125 18.967 14.157 1.00 77.94 859 SER A N 1
ATOM 6833 C CA . SER A 1 859 ? -6.151 17.876 13.979 1.00 77.94 859 SER A CA 1
ATOM 6834 C C . SER A 1 859 ? -4.754 18.133 14.546 1.00 77.94 859 SER A C 1
ATOM 6836 O O . SER A 1 859 ? -3.974 17.196 14.641 1.00 77.94 859 SER A O 1
ATOM 6838 N N . ASN A 1 860 ? -4.415 19.375 14.901 1.00 76.81 860 ASN A N 1
AT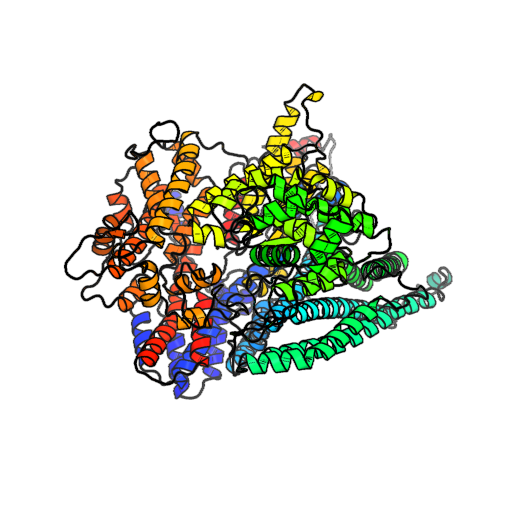OM 6839 C CA . ASN A 1 860 ? -3.034 19.803 15.146 1.00 76.81 860 ASN A CA 1
ATOM 6840 C C . ASN A 1 860 ? -2.086 19.448 13.968 1.00 76.81 860 ASN A C 1
ATOM 6842 O O . ASN A 1 860 ? -1.502 18.366 13.911 1.00 76.81 860 ASN A O 1
ATOM 6846 N N . PRO A 1 861 ? -1.865 20.371 13.020 1.00 74.12 861 PRO A N 1
ATOM 6847 C CA . PRO A 1 861 ? -1.047 20.097 11.837 1.00 74.12 861 PRO A CA 1
ATOM 6848 C C . PRO A 1 861 ? 0.411 19.739 12.133 1.00 74.12 861 PRO A C 1
ATOM 6850 O O . PRO A 1 861 ? 1.008 18.972 11.385 1.00 74.12 861 PRO A O 1
ATOM 6853 N N . LEU A 1 862 ? 0.972 20.260 13.231 1.00 74.88 862 LEU A N 1
ATOM 6854 C CA . LEU A 1 862 ? 2.323 19.906 13.666 1.00 74.88 862 LEU A CA 1
ATOM 6855 C C . LEU A 1 862 ? 2.394 18.424 14.041 1.00 74.88 862 LEU A C 1
ATOM 6857 O O . LEU A 1 862 ? 3.330 17.736 13.657 1.00 74.88 862 LEU A O 1
ATOM 6861 N N . MET A 1 863 ? 1.378 17.932 14.751 1.00 77.00 863 MET A N 1
ATOM 6862 C CA . MET A 1 863 ? 1.280 16.522 15.125 1.00 77.00 863 MET A CA 1
ATOM 6863 C C . MET A 1 863 ? 1.080 15.625 13.919 1.00 77.00 863 MET A C 1
ATOM 6865 O O . MET A 1 863 ? 1.656 14.548 13.867 1.00 77.00 863 MET A O 1
ATOM 6869 N N . ALA A 1 864 ? 0.285 16.061 12.945 1.00 77.00 864 ALA A N 1
ATOM 6870 C CA . ALA A 1 864 ? 0.080 15.306 11.717 1.00 77.00 864 ALA A CA 1
ATOM 6871 C C . ALA A 1 864 ? 1.370 15.162 10.908 1.00 77.00 864 ALA A C 1
ATOM 6873 O O . ALA A 1 864 ? 1.649 14.084 10.385 1.00 77.00 864 ALA A O 1
ATOM 6874 N N . ASP A 1 865 ? 2.169 16.228 10.853 1.00 76.62 865 ASP A N 1
ATOM 6875 C CA . ASP A 1 865 ? 3.479 16.204 10.212 1.00 76.62 865 ASP A CA 1
ATOM 6876 C C . ASP A 1 865 ? 4.475 15.328 10.994 1.00 76.62 865 ASP A C 1
ATOM 6878 O O . ASP A 1 865 ? 5.104 14.450 10.411 1.00 76.62 865 ASP A O 1
ATOM 6882 N N . MET A 1 866 ? 4.531 15.457 12.326 1.00 76.12 866 MET A N 1
ATOM 6883 C CA . MET A 1 866 ? 5.370 14.612 13.195 1.00 76.12 866 MET A CA 1
ATOM 6884 C C . MET A 1 866 ? 4.940 13.142 13.221 1.00 76.12 866 MET A C 1
ATOM 6886 O O . MET A 1 866 ? 5.764 12.255 13.408 1.00 76.12 866 MET A O 1
ATOM 6890 N N . ALA A 1 867 ? 3.650 12.859 13.047 1.00 76.62 867 ALA A N 1
ATOM 6891 C CA . ALA A 1 867 ? 3.150 11.501 12.888 1.00 76.62 867 ALA A CA 1
ATOM 6892 C C . ALA A 1 867 ? 3.604 10.900 11.556 1.00 76.62 867 ALA A C 1
ATOM 6894 O O . ALA A 1 867 ? 3.664 9.683 11.451 1.00 76.62 867 ALA A O 1
ATOM 6895 N N . ASN A 1 868 ? 3.923 11.703 10.539 1.00 77.56 868 ASN A N 1
ATOM 6896 C CA . ASN A 1 868 ? 4.446 11.227 9.263 1.00 77.56 868 ASN A CA 1
ATOM 6897 C C . ASN A 1 868 ? 5.977 11.062 9.312 1.00 77.56 868 ASN A C 1
ATOM 6899 O O . ASN A 1 868 ? 6.728 11.821 8.693 1.00 77.56 868 ASN A O 1
ATOM 6903 N N . ASN A 1 869 ? 6.442 10.043 10.040 1.00 80.06 869 ASN A N 1
ATOM 6904 C CA . ASN A 1 869 ? 7.873 9.736 10.138 1.00 80.06 869 ASN A CA 1
ATOM 6905 C C . ASN A 1 869 ? 8.450 9.008 8.918 1.00 80.06 869 ASN A C 1
ATOM 6907 O O . ASN A 1 869 ? 9.662 8.847 8.869 1.00 80.06 869 ASN A O 1
ATOM 6911 N N . ALA A 1 870 ? 7.649 8.564 7.943 1.00 80.94 870 ALA A N 1
ATOM 6912 C CA . ALA A 1 870 ? 8.189 7.944 6.729 1.00 80.94 870 ALA A CA 1
ATOM 6913 C C . ALA A 1 870 ? 9.056 8.919 5.921 1.00 80.94 870 ALA A C 1
ATOM 6915 O O . ALA A 1 870 ? 8.817 10.119 5.938 1.00 80.94 870 ALA A O 1
ATOM 6916 N N . SER A 1 871 ? 9.989 8.413 5.117 1.00 79.44 871 SER A N 1
ATOM 6917 C CA . SER A 1 871 ? 10.965 9.192 4.338 1.00 79.44 871 SER A CA 1
ATOM 6918 C C . SER A 1 871 ? 10.357 10.232 3.394 1.00 79.44 871 SER A C 1
ATOM 6920 O O . SER A 1 871 ? 11.018 11.202 3.015 1.00 79.44 871 SER A O 1
ATOM 6922 N N . ARG A 1 872 ? 9.084 10.070 3.013 1.00 78.44 872 ARG A N 1
ATOM 6923 C CA . ARG A 1 872 ? 8.389 10.982 2.097 1.00 78.44 872 ARG A CA 1
ATOM 6924 C C . ARG A 1 872 ? 7.851 12.233 2.789 1.00 78.44 872 ARG A C 1
ATOM 6926 O O . ARG A 1 872 ? 7.331 12.167 3.907 1.00 78.44 872 ARG A O 1
ATOM 6933 N N . PRO A 1 873 ? 7.881 13.396 2.119 1.00 76.50 873 PRO A N 1
ATOM 6934 C CA . PRO A 1 873 ? 7.100 14.540 2.567 1.00 76.50 873 PRO A CA 1
ATOM 6935 C C . PRO A 1 873 ? 5.590 14.236 2.480 1.00 76.50 873 PRO A C 1
ATOM 6937 O O . PRO A 1 873 ? 5.162 13.465 1.613 1.00 76.50 873 PRO A O 1
ATOM 6940 N N . PRO A 1 874 ? 4.760 14.843 3.349 1.00 73.00 874 PRO A N 1
ATOM 6941 C CA . PRO A 1 874 ? 3.316 14.595 3.371 1.00 73.00 874 PRO A CA 1
ATOM 6942 C C . PRO A 1 874 ? 2.589 15.128 2.120 1.00 73.00 874 PRO A C 1
ATOM 6944 O O . PRO A 1 874 ? 1.525 14.619 1.774 1.00 73.00 874 PRO A O 1
ATOM 6947 N N . ALA A 1 875 ? 3.183 16.076 1.383 1.00 77.31 875 ALA A N 1
ATOM 6948 C CA . ALA A 1 875 ? 2.675 16.638 0.126 1.00 77.31 875 ALA A CA 1
ATOM 6949 C C . ALA A 1 875 ? 3.719 16.535 -1.006 1.00 77.31 875 ALA A C 1
ATOM 6951 O O . ALA A 1 875 ? 4.918 16.542 -0.731 1.00 77.31 875 ALA A O 1
ATOM 6952 N N . LYS A 1 876 ? 3.278 16.462 -2.276 1.00 70.69 876 LYS A N 1
ATOM 6953 C CA . LYS A 1 876 ? 4.172 16.394 -3.460 1.00 70.69 876 LYS A CA 1
ATOM 6954 C C . LYS A 1 876 ? 5.041 17.667 -3.609 1.00 70.69 876 LYS A C 1
ATOM 6956 O O . LYS A 1 876 ? 6.228 17.551 -3.870 1.00 70.69 876 LYS A O 1
ATOM 6961 N N . ASN A 1 877 ? 4.489 18.853 -3.316 1.00 67.50 877 ASN A N 1
ATOM 6962 C CA . ASN A 1 877 ? 5.172 20.160 -3.419 1.00 67.50 877 ASN A CA 1
ATOM 6963 C C . ASN A 1 877 ? 5.448 20.788 -2.039 1.00 67.50 877 ASN A C 1
ATOM 6965 O O . ASN A 1 877 ? 4.992 21.896 -1.741 1.00 67.50 877 ASN A O 1
ATOM 6969 N N . HIS A 1 878 ? 6.103 20.048 -1.147 1.00 65.00 878 HIS A N 1
ATOM 6970 C CA . HIS A 1 878 ? 6.334 20.494 0.226 1.00 65.00 878 HIS A CA 1
ATOM 6971 C C . HIS A 1 878 ? 7.463 21.538 0.309 1.00 65.00 878 HIS A C 1
ATOM 6973 O O . HIS A 1 878 ? 8.618 21.231 0.042 1.00 65.00 878 HIS A O 1
ATOM 6979 N N . ASP A 1 879 ? 7.129 22.756 0.732 1.00 64.44 879 ASP A N 1
ATOM 6980 C CA . ASP A 1 879 ? 8.036 23.905 0.912 1.00 64.44 879 ASP A CA 1
ATOM 6981 C C . ASP A 1 879 ? 8.256 24.250 2.400 1.00 64.44 879 ASP A C 1
ATOM 6983 O O . ASP A 1 879 ? 8.624 25.372 2.739 1.00 64.44 879 ASP A O 1
ATOM 6987 N N . GLY A 1 880 ? 7.958 23.310 3.304 1.00 63.00 880 GLY A N 1
ATOM 6988 C CA . GLY A 1 880 ? 7.987 23.536 4.753 1.00 63.00 880 GLY A CA 1
ATOM 6989 C C . GLY A 1 880 ? 6.695 24.126 5.326 1.00 63.00 880 GLY A C 1
ATOM 6990 O O . GLY A 1 880 ? 6.590 24.278 6.542 1.00 63.00 880 GLY A O 1
ATOM 6991 N N . LYS A 1 881 ? 5.697 24.452 4.491 1.00 68.50 881 LYS A N 1
ATOM 6992 C CA . LYS A 1 881 ? 4.387 24.946 4.942 1.00 68.50 881 LYS A CA 1
ATOM 6993 C C . LYS A 1 881 ? 3.332 23.846 4.906 1.00 68.50 881 LYS A C 1
ATOM 6995 O O . LYS A 1 881 ? 3.286 23.036 3.979 1.00 68.50 881 LYS A O 1
ATOM 7000 N N . ILE A 1 882 ? 2.423 23.888 5.881 1.00 68.31 882 ILE A N 1
ATOM 7001 C CA . ILE A 1 882 ? 1.229 23.037 5.922 1.00 68.31 882 ILE A CA 1
ATOM 7002 C C . ILE A 1 882 ? 0.387 23.324 4.674 1.00 68.31 882 ILE A C 1
ATOM 7004 O O . ILE A 1 882 ? -0.039 24.457 4.445 1.00 68.31 882 ILE A O 1
ATOM 7008 N N . LYS A 1 883 ? 0.172 22.293 3.858 1.00 77.50 883 LYS A N 1
ATOM 7009 C CA . LYS A 1 883 ? -0.657 22.344 2.648 1.00 77.50 883 LYS A CA 1
ATOM 7010 C C . LYS A 1 883 ? -2.102 21.973 2.979 1.00 77.50 883 LYS A C 1
ATOM 7012 O O . LYS A 1 883 ? -2.336 21.254 3.952 1.00 77.50 883 LYS A O 1
ATOM 7017 N N . SER A 1 884 ? -3.055 22.419 2.157 1.00 77.00 884 SER A N 1
ATOM 7018 C CA . SER A 1 884 ? -4.459 22.002 2.285 1.00 77.00 884 SER A CA 1
ATOM 7019 C C . SER A 1 884 ? -4.615 20.487 2.162 1.00 77.00 884 SER A C 1
ATOM 7021 O O . SER A 1 884 ? -3.796 19.830 1.514 1.00 77.00 884 SER A O 1
ATOM 7023 N N . LEU A 1 885 ? -5.691 19.915 2.715 1.00 76.94 885 LEU A N 1
ATOM 7024 C CA . LEU A 1 885 ? -5.993 18.478 2.655 1.00 76.94 885 LEU A CA 1
ATOM 7025 C C . LEU A 1 885 ? -6.009 17.966 1.213 1.00 76.94 885 LEU A C 1
ATOM 7027 O O . LEU A 1 885 ? -5.611 16.834 0.941 1.00 76.94 885 LEU A O 1
ATOM 7031 N N . ARG A 1 886 ? -6.449 18.792 0.258 1.00 76.25 886 ARG A N 1
ATOM 7032 C CA . ARG A 1 886 ? -6.409 18.471 -1.178 1.00 76.25 886 ARG A CA 1
ATOM 7033 C C . ARG A 1 886 ? -4.979 18.281 -1.693 1.00 76.25 886 ARG A C 1
ATOM 7035 O O . ARG A 1 886 ? -4.724 17.345 -2.451 1.00 76.25 886 ARG A O 1
ATOM 7042 N N . GLN A 1 887 ? -4.061 19.143 -1.269 1.00 79.69 887 GLN A N 1
ATOM 7043 C CA . GLN A 1 887 ? -2.657 19.142 -1.687 1.00 79.69 887 GLN A CA 1
ATOM 7044 C C . GLN A 1 887 ? -1.798 18.106 -0.940 1.00 79.69 887 GLN A C 1
ATOM 7046 O O . GLN A 1 887 ? -0.718 17.749 -1.417 1.00 79.69 887 GLN A O 1
ATOM 7051 N N . GLN A 1 888 ? -2.269 17.595 0.203 1.00 81.25 888 GLN A N 1
ATOM 7052 C CA . GLN A 1 888 ? -1.648 16.459 0.891 1.00 81.25 888 GLN A CA 1
ATOM 7053 C C . GLN A 1 888 ? -1.704 15.194 0.023 1.00 81.25 888 GLN A C 1
ATOM 7055 O O . GLN A 1 888 ? -2.647 14.984 -0.734 1.00 81.25 888 GLN A O 1
ATOM 7060 N N . ARG A 1 889 ? -0.728 14.294 0.142 1.00 80.44 889 ARG A N 1
ATOM 7061 C CA . ARG A 1 889 ? -0.825 12.928 -0.410 1.00 80.44 889 ARG A CA 1
ATOM 7062 C C . ARG A 1 889 ? -1.899 12.136 0.344 1.00 80.44 889 ARG A C 1
ATOM 7064 O O . ARG A 1 889 ? -2.261 12.512 1.458 1.00 80.44 889 ARG A O 1
ATOM 7071 N N . ALA A 1 890 ? -2.379 11.019 -0.208 1.00 80.06 890 ALA A N 1
ATOM 7072 C CA . ALA A 1 890 ? -3.423 10.221 0.447 1.00 80.06 890 ALA A CA 1
ATOM 7073 C C . ALA A 1 890 ? -3.060 9.800 1.883 1.00 80.06 890 ALA A C 1
ATOM 7075 O O . ALA A 1 890 ? -3.880 9.921 2.788 1.00 80.06 890 ALA A O 1
ATOM 7076 N N . ILE A 1 891 ? -1.812 9.389 2.131 1.00 79.19 891 ILE A N 1
ATOM 7077 C CA . ILE A 1 891 ? -1.337 9.057 3.485 1.00 79.19 891 ILE A CA 1
ATOM 7078 C C . ILE A 1 891 ? -1.368 10.284 4.411 1.00 79.19 891 ILE A C 1
ATOM 7080 O O . ILE A 1 891 ? -1.880 10.182 5.523 1.00 79.19 891 ILE A O 1
ATOM 7084 N N . GLY A 1 892 ? -0.861 11.434 3.952 1.00 79.88 892 GLY A N 1
ATOM 7085 C CA . GLY A 1 892 ? -0.853 12.677 4.730 1.00 79.88 892 GLY A CA 1
ATOM 7086 C C . GLY A 1 892 ? -2.267 13.150 5.079 1.00 79.88 892 GLY A C 1
ATOM 7087 O O . GLY A 1 892 ? -2.547 13.430 6.241 1.00 79.88 892 GLY A O 1
ATOM 7088 N N . SER A 1 893 ? -3.182 13.134 4.103 1.00 80.62 893 SER A N 1
ATOM 7089 C CA . SER A 1 893 ? -4.610 13.450 4.285 1.00 80.62 893 SER A CA 1
ATOM 7090 C C . SER A 1 893 ? -5.258 12.535 5.331 1.00 80.62 893 SER A C 1
ATOM 7092 O O . SER A 1 893 ? -5.872 13.013 6.287 1.00 80.62 893 SER A O 1
ATOM 7094 N N . ASN A 1 894 ? -5.016 11.223 5.228 1.00 79.56 894 ASN A N 1
ATOM 7095 C CA . ASN A 1 894 ? -5.538 10.230 6.166 1.00 79.56 894 ASN A CA 1
ATOM 7096 C C . ASN A 1 894 ? -5.017 10.423 7.597 1.00 79.56 894 ASN A C 1
ATOM 7098 O O . ASN A 1 894 ? -5.783 10.259 8.545 1.00 79.56 894 ASN A O 1
ATOM 7102 N N . ILE A 1 895 ? -3.731 10.747 7.780 1.00 78.81 895 ILE A N 1
ATOM 7103 C CA . ILE A 1 895 ? -3.165 11.040 9.109 1.00 78.81 895 ILE A CA 1
ATOM 7104 C C . ILE A 1 895 ? -3.842 12.278 9.696 1.00 78.81 895 ILE A C 1
ATOM 7106 O O . ILE A 1 895 ? -4.262 12.262 10.854 1.00 78.81 895 ILE A O 1
ATOM 7110 N N . TRP A 1 896 ? -3.992 13.323 8.885 1.00 80.75 896 TRP A N 1
ATOM 7111 C CA . TRP A 1 896 ? -4.552 14.588 9.334 1.00 80.75 896 TRP A CA 1
ATOM 7112 C C . TRP A 1 896 ? -6.015 14.436 9.765 1.00 80.75 896 TRP A C 1
ATOM 7114 O O . TRP A 1 896 ? -6.399 14.873 10.849 1.00 80.75 896 TRP A O 1
ATOM 7124 N N . ILE A 1 897 ? -6.817 13.715 8.980 1.00 78.81 897 ILE A N 1
ATOM 7125 C CA . ILE A 1 897 ? -8.227 13.461 9.298 1.00 78.81 897 ILE A CA 1
ATOM 7126 C C . ILE A 1 897 ? -8.398 12.461 10.443 1.00 78.81 897 ILE A C 1
ATOM 7128 O O . ILE A 1 897 ? -9.300 12.622 11.267 1.00 78.81 897 ILE A O 1
ATOM 7132 N N . ALA A 1 898 ? -7.520 11.467 10.561 1.00 79.06 898 ALA A N 1
ATOM 7133 C CA . ALA A 1 898 ? -7.504 10.605 11.735 1.00 79.06 898 ALA A CA 1
ATOM 7134 C C . ALA A 1 898 ? -7.273 11.431 13.012 1.00 79.06 898 ALA A C 1
ATOM 7136 O O . ALA A 1 898 ? -7.947 11.203 14.014 1.00 79.06 898 ALA A O 1
ATOM 7137 N N . LEU A 1 899 ? -6.381 12.428 12.978 1.00 79.88 899 LEU A N 1
ATOM 7138 C CA . LEU A 1 899 ? -6.168 13.333 14.110 1.00 79.88 899 LEU A CA 1
ATOM 7139 C C . LEU A 1 899 ? -7.358 14.259 14.362 1.00 79.88 899 LEU A C 1
ATOM 7141 O O . LEU A 1 899 ? -7.578 14.646 15.505 1.00 79.88 899 LEU A O 1
ATOM 7145 N N . MET A 1 900 ? -8.185 14.577 13.362 1.00 81.81 900 MET A N 1
ATOM 7146 C CA . MET A 1 900 ? -9.440 15.297 13.614 1.00 81.81 900 MET A CA 1
ATOM 7147 C C . MET A 1 900 ? -10.398 14.503 14.511 1.00 81.81 900 MET A C 1
ATOM 7149 O O . MET A 1 900 ? -11.327 15.104 15.033 1.00 81.81 900 MET A O 1
ATOM 7153 N N . MET A 1 901 ? -10.203 13.187 14.692 1.00 80.50 901 MET A N 1
ATOM 7154 C CA . MET A 1 901 ? -11.104 12.271 15.414 1.00 80.50 901 MET A CA 1
ATOM 7155 C C . MET A 1 901 ? -12.543 12.263 14.874 1.00 80.50 901 MET A C 1
ATOM 7157 O O . MET A 1 901 ? -13.459 11.777 15.528 1.00 80.50 901 MET A O 1
ATOM 7161 N N . THR A 1 902 ? -12.751 12.771 13.658 1.00 78.12 902 THR A N 1
ATOM 7162 C CA . THR A 1 902 ? -14.013 12.660 12.912 1.00 78.12 902 THR A CA 1
ATOM 7163 C C . THR A 1 902 ? -14.008 11.461 11.967 1.00 78.12 902 THR A C 1
ATOM 7165 O O . THR A 1 902 ? -15.077 11.032 11.532 1.00 78.12 902 THR A O 1
ATOM 7168 N N . HIS A 1 903 ? -12.814 10.922 11.661 1.00 72.06 903 HIS A N 1
ATOM 7169 C CA . HIS A 1 903 ? -12.623 9.691 10.888 1.00 72.06 903 HIS A CA 1
ATOM 7170 C C . HIS A 1 903 ? -13.300 9.722 9.505 1.00 72.06 903 HIS A C 1
ATOM 7172 O O . HIS A 1 903 ? -13.878 8.748 9.032 1.00 72.06 903 HIS A O 1
ATOM 7178 N N . HIS A 1 904 ? -13.238 10.891 8.858 1.00 61.44 904 HIS A N 1
ATOM 7179 C CA . HIS A 1 904 ? -14.137 11.261 7.761 1.00 61.44 904 HIS A CA 1
ATOM 7180 C C . HIS A 1 904 ? -13.493 11.383 6.369 1.00 61.44 904 HIS A C 1
ATOM 7182 O O . HIS A 1 904 ? -14.130 11.919 5.468 1.00 61.44 904 HIS A O 1
ATOM 7188 N N . ASP A 1 905 ? -12.254 10.916 6.141 1.00 53.78 905 ASP A N 1
ATOM 7189 C CA . ASP A 1 905 ? -11.619 11.057 4.814 1.00 53.78 905 ASP A CA 1
ATOM 7190 C C . ASP A 1 905 ? -12.286 10.086 3.841 1.00 53.78 905 ASP A C 1
ATOM 7192 O O . ASP A 1 905 ? -12.020 8.883 3.834 1.00 53.78 905 ASP A O 1
ATOM 7196 N N . GLY A 1 906 ? -13.271 10.601 3.113 1.00 56.06 906 GLY A N 1
ATOM 7197 C CA . GLY A 1 906 ? -14.146 9.830 2.243 1.00 56.06 906 GLY A CA 1
ATOM 7198 C C . GLY A 1 906 ? -15.590 9.821 2.730 1.00 56.06 906 GLY A C 1
ATOM 7199 O O . GLY A 1 906 ? -16.505 10.094 1.965 1.00 56.06 906 GLY A O 1
ATOM 7200 N N . TRP A 1 907 ? -15.830 9.494 3.993 1.00 66.94 907 TRP A N 1
ATOM 7201 C CA . TRP A 1 907 ? -17.066 8.798 4.365 1.00 66.94 907 TRP A CA 1
ATOM 7202 C C . TRP A 1 907 ? -18.318 9.676 4.578 1.00 66.94 907 TRP A C 1
ATOM 7204 O O . TRP A 1 907 ? -19.389 9.111 4.777 1.00 66.94 907 TRP A O 1
ATOM 7214 N N . TYR A 1 908 ? -18.244 11.009 4.415 1.00 71.50 908 TYR A N 1
ATOM 7215 C CA . TYR A 1 908 ? -19.350 11.990 4.614 1.00 71.50 908 TYR A CA 1
ATOM 7216 C C . TYR A 1 908 ? -20.418 12.007 3.524 1.00 71.50 908 TYR A C 1
ATOM 7218 O O . TYR A 1 908 ? -21.148 12.978 3.333 1.00 71.50 908 TYR A O 1
ATOM 7226 N N . THR A 1 909 ? -20.516 10.912 2.791 1.00 84.06 909 THR A N 1
ATOM 7227 C CA . THR A 1 909 ? -21.553 10.693 1.790 1.00 84.06 909 THR A CA 1
ATOM 7228 C C . THR A 1 909 ? -22.285 9.379 2.012 1.00 84.06 909 THR A C 1
ATOM 7230 O O . THR A 1 909 ? -23.283 9.129 1.333 1.00 84.06 909 THR A O 1
ATOM 7233 N N . VAL A 1 910 ? -21.850 8.546 2.970 1.00 85.50 910 VAL A N 1
ATOM 7234 C CA . VAL A 1 910 ? -22.520 7.270 3.230 1.00 85.50 910 VAL A CA 1
ATOM 7235 C C . VAL A 1 910 ? -23.833 7.466 3.969 1.00 85.50 910 VAL A C 1
ATOM 7237 O O . VAL A 1 910 ? -24.805 6.794 3.639 1.00 85.50 910 VAL A O 1
ATOM 7240 N N . GLY A 1 911 ? -23.935 8.421 4.891 1.00 88.50 911 GLY A N 1
ATOM 7241 C CA . GLY A 1 911 ? -25.226 8.735 5.502 1.00 88.50 911 GLY A CA 1
ATOM 7242 C C . GLY A 1 911 ? -26.255 9.205 4.473 1.00 88.50 911 GLY A C 1
ATOM 7243 O O . GLY A 1 911 ? -27.436 8.885 4.568 1.00 88.50 911 GLY A O 1
ATOM 7244 N N . HIS A 1 912 ? -25.816 9.933 3.450 1.00 87.75 912 HIS A N 1
ATOM 7245 C CA . HIS A 1 912 ? -26.630 10.278 2.285 1.00 87.75 912 HIS A CA 1
ATOM 7246 C C . HIS A 1 912 ? -26.982 9.089 1.381 1.00 87.75 912 HIS A C 1
ATOM 7248 O O . HIS A 1 912 ? -28.106 9.027 0.899 1.00 87.75 912 HIS A O 1
ATOM 7254 N N . PHE A 1 913 ? -26.058 8.156 1.159 1.00 90.44 913 PHE A N 1
ATOM 7255 C CA . PHE A 1 913 ? -26.362 6.895 0.479 1.00 90.44 913 PHE A CA 1
ATOM 7256 C C . PHE A 1 913 ? -27.448 6.107 1.219 1.00 90.44 913 PHE A C 1
ATOM 7258 O O . PHE A 1 913 ? -28.414 5.671 0.602 1.00 90.44 913 PHE A O 1
ATOM 7265 N N . MET A 1 914 ? -27.334 5.997 2.545 1.00 91.06 914 MET A N 1
ATOM 7266 C CA . MET A 1 914 ? -28.327 5.319 3.379 1.00 91.06 914 MET A CA 1
ATOM 7267 C C . MET A 1 914 ? -29.697 6.003 3.345 1.00 91.06 914 MET A C 1
ATOM 7269 O O . MET A 1 914 ? -30.729 5.343 3.270 1.00 91.06 914 MET A O 1
ATOM 7273 N N . GLU A 1 915 ? -29.711 7.332 3.364 1.00 92.56 915 GLU A N 1
ATOM 7274 C CA . GLU A 1 915 ? -30.930 8.119 3.185 1.00 92.56 915 GLU A CA 1
ATOM 7275 C C . GLU A 1 915 ? -31.578 7.861 1.815 1.00 92.56 915 GLU A C 1
ATOM 7277 O O . GLU A 1 915 ? -32.794 7.697 1.732 1.00 92.56 915 GLU A O 1
ATOM 7282 N N . ASP A 1 916 ? -30.781 7.776 0.746 1.00 93.94 916 ASP A N 1
ATOM 7283 C CA . ASP A 1 916 ? -31.282 7.485 -0.598 1.00 93.94 916 ASP A CA 1
ATOM 7284 C C . ASP A 1 916 ? -31.806 6.034 -0.712 1.00 93.94 916 ASP A C 1
ATOM 7286 O O . ASP A 1 916 ? -32.778 5.822 -1.434 1.00 93.94 916 ASP A O 1
ATOM 7290 N N . ILE A 1 917 ? -31.262 5.059 0.040 1.00 94.56 917 ILE A N 1
ATOM 7291 C CA . ILE A 1 917 ? -31.852 3.704 0.161 1.00 94.56 917 ILE A CA 1
ATOM 7292 C C . ILE A 1 917 ? -33.260 3.796 0.756 1.00 94.56 917 ILE A C 1
ATOM 7294 O O . ILE A 1 917 ? -34.205 3.245 0.191 1.00 94.56 917 ILE A O 1
ATOM 7298 N N . HIS A 1 918 ? -33.406 4.490 1.891 1.00 95.75 918 HIS A N 1
ATOM 7299 C CA . HIS A 1 918 ? -34.700 4.656 2.564 1.00 95.75 918 HIS A CA 1
ATOM 7300 C C . HIS A 1 918 ? -35.717 5.329 1.635 1.00 95.75 918 HIS A C 1
ATOM 7302 O O . HIS A 1 918 ? -36.807 4.799 1.421 1.00 95.75 918 HIS A O 1
ATOM 7308 N N . LYS A 1 919 ? -35.319 6.422 0.978 1.00 95.25 919 LYS A N 1
ATOM 7309 C CA . LYS A 1 919 ? -36.164 7.139 0.016 1.00 95.25 919 LYS A CA 1
ATOM 7310 C C . LYS A 1 919 ? -36.547 6.289 -1.191 1.00 95.25 919 LYS A C 1
ATOM 7312 O O . LYS A 1 919 ? -37.694 6.350 -1.623 1.00 95.25 919 LYS A O 1
ATOM 7317 N N . ALA A 1 920 ? -35.626 5.507 -1.750 1.00 95.62 920 ALA A N 1
ATOM 7318 C CA . ALA A 1 920 ? -35.929 4.639 -2.885 1.00 95.62 920 ALA A CA 1
ATOM 7319 C C . ALA A 1 920 ? -36.899 3.510 -2.494 1.00 95.62 920 ALA A C 1
ATOM 7321 O O . ALA A 1 920 ? -37.789 3.179 -3.277 1.00 95.62 920 ALA A O 1
ATOM 7322 N N . TYR A 1 921 ? -36.776 2.968 -1.277 1.00 96.06 921 TYR A N 1
ATOM 7323 C CA . TYR A 1 921 ? -37.693 1.961 -0.731 1.00 96.06 921 TYR A CA 1
ATOM 7324 C C . TYR A 1 921 ? -39.107 2.518 -0.489 1.00 96.06 921 TYR A C 1
ATOM 7326 O O . TYR A 1 921 ? -40.099 1.883 -0.844 1.00 96.06 921 TYR A O 1
ATOM 7334 N N . HIS A 1 922 ? -39.210 3.749 0.022 1.00 95.56 922 HIS A N 1
ATOM 7335 C CA . HIS A 1 922 ? -40.491 4.443 0.239 1.00 95.56 922 HIS A CA 1
ATOM 7336 C C . HIS A 1 922 ? -41.038 5.166 -0.998 1.00 95.56 922 HIS A C 1
ATOM 7338 O O . HIS A 1 922 ? -42.085 5.806 -0.929 1.00 95.56 922 HIS A O 1
ATOM 7344 N N . LYS A 1 923 ? -40.365 5.049 -2.152 1.00 93.50 923 LYS A N 1
ATOM 7345 C CA . LYS A 1 923 ? -40.724 5.734 -3.412 1.00 93.50 923 LYS A CA 1
ATOM 7346 C C . LYS A 1 923 ? -40.765 7.264 -3.286 1.00 93.50 923 LYS A C 1
ATOM 7348 O O . LYS A 1 923 ? -41.503 7.942 -3.996 1.00 93.50 923 LYS A O 1
ATOM 7353 N N . GLU A 1 924 ? -39.947 7.801 -2.389 1.00 93.75 924 GLU A N 1
ATOM 7354 C CA . GLU A 1 924 ? -39.758 9.232 -2.147 1.00 93.75 924 GLU A CA 1
ATOM 7355 C C . GLU A 1 924 ? -38.556 9.800 -2.916 1.00 93.75 924 GLU A C 1
ATOM 7357 O O . GLU A 1 924 ? -38.384 11.020 -2.995 1.00 93.75 924 GLU A O 1
ATOM 7362 N N . LEU A 1 925 ? -37.704 8.935 -3.479 1.00 92.88 925 LEU A N 1
ATOM 7363 C CA . LEU A 1 925 ? -36.570 9.361 -4.290 1.00 92.88 925 LEU A CA 1
ATOM 7364 C C . LEU A 1 925 ? -37.069 9.907 -5.637 1.00 92.88 925 LEU A C 1
ATOM 7366 O O . LEU A 1 925 ? -37.680 9.189 -6.423 1.00 92.88 925 LEU A O 1
ATOM 7370 N N . GLN A 1 926 ? -36.816 11.193 -5.888 1.00 91.56 926 GLN A N 1
ATOM 7371 C CA . GLN A 1 926 ? -37.257 11.893 -7.105 1.00 91.56 926 GLN A CA 1
ATOM 7372 C C . GLN A 1 926 ? -36.248 11.807 -8.257 1.00 91.56 926 GLN A C 1
ATOM 7374 O O . GLN A 1 926 ? -36.551 12.230 -9.370 1.00 91.56 926 GLN A O 1
ATOM 7379 N N . ASP A 1 927 ? -35.042 11.312 -7.980 1.00 91.88 927 ASP A N 1
ATOM 7380 C CA . ASP A 1 927 ? -33.994 11.143 -8.977 1.00 91.88 927 ASP A CA 1
ATOM 7381 C C . ASP A 1 927 ? -34.386 10.047 -9.995 1.00 91.88 927 ASP A C 1
ATOM 7383 O O . ASP A 1 927 ? -35.000 9.033 -9.644 1.00 91.88 927 ASP A O 1
ATOM 7387 N N . LEU A 1 928 ? -34.037 10.275 -11.265 1.00 89.56 928 LEU A N 1
ATOM 7388 C CA . LEU A 1 928 ? -34.294 9.361 -12.379 1.00 89.56 928 LEU A CA 1
ATOM 7389 C C . LEU A 1 928 ? -32.999 8.658 -12.800 1.00 89.56 928 LEU A C 1
ATOM 7391 O O . LEU A 1 928 ? -31.905 9.199 -12.615 1.00 89.56 928 LEU A O 1
ATOM 7395 N N . ASP A 1 929 ? -33.125 7.465 -13.370 1.00 84.94 929 ASP A N 1
ATOM 7396 C CA . ASP A 1 929 ? -32.011 6.775 -14.014 1.00 84.94 929 ASP A CA 1
ATOM 7397 C C . ASP A 1 929 ? -31.625 7.423 -15.361 1.00 84.94 929 ASP A C 1
ATOM 7399 O O . ASP A 1 929 ? -32.224 8.405 -15.807 1.00 84.94 929 ASP A O 1
ATOM 7403 N N . ASP A 1 930 ? -30.603 6.868 -16.021 1.00 80.75 930 ASP A N 1
ATOM 7404 C CA . ASP A 1 930 ? -30.113 7.368 -17.316 1.00 80.75 930 ASP A CA 1
ATOM 7405 C C . ASP A 1 930 ? -31.162 7.250 -18.447 1.00 80.75 930 ASP A C 1
ATOM 7407 O O . ASP A 1 930 ? -31.010 7.877 -19.497 1.00 80.75 930 ASP A O 1
ATOM 7411 N N . GLU A 1 931 ? -32.219 6.460 -18.247 1.00 85.25 931 GLU A N 1
ATOM 7412 C CA . GLU A 1 931 ? -33.326 6.245 -19.186 1.00 85.25 931 GLU A CA 1
ATOM 7413 C C . GLU A 1 931 ? -34.564 7.096 -18.838 1.00 85.25 931 GLU A C 1
ATOM 7415 O O . GLU A 1 931 ? -35.552 7.092 -19.575 1.00 85.25 931 GLU A O 1
ATOM 7420 N N . GLY A 1 932 ? -34.509 7.873 -17.752 1.00 87.56 932 GLY A N 1
ATOM 7421 C CA . GLY A 1 932 ? -35.601 8.723 -17.284 1.00 87.56 932 GLY A CA 1
ATOM 7422 C C . GLY A 1 932 ? -36.639 8.008 -16.412 1.00 87.56 932 GLY A C 1
ATOM 7423 O O . GLY A 1 932 ? -37.707 8.576 -16.166 1.00 87.56 932 GLY A O 1
ATOM 7424 N N . ASN A 1 933 ? -36.361 6.795 -15.928 1.00 87.06 933 ASN A N 1
ATOM 7425 C CA . ASN A 1 933 ? -37.261 6.054 -15.045 1.00 87.06 933 ASN A CA 1
ATOM 7426 C C . ASN A 1 933 ? -37.016 6.394 -13.563 1.00 87.06 933 ASN A C 1
ATOM 7428 O O . ASN A 1 933 ? -35.874 6.639 -13.167 1.00 87.06 933 ASN A O 1
ATOM 7432 N N . PRO A 1 934 ? -38.057 6.368 -12.707 1.00 89.25 934 PRO A N 1
ATOM 7433 C CA . PRO A 1 934 ? -37.891 6.527 -11.266 1.00 89.25 934 PRO A CA 1
ATOM 7434 C C . PRO A 1 934 ? -37.033 5.417 -10.657 1.00 89.25 934 PRO A C 1
ATOM 7436 O O . PRO A 1 934 ? -37.293 4.233 -10.876 1.00 89.25 934 PRO A O 1
ATOM 7439 N N . ILE A 1 935 ? -36.072 5.794 -9.818 1.00 93.31 935 ILE A N 1
ATOM 7440 C CA . ILE A 1 935 ? -35.236 4.839 -9.088 1.00 93.31 935 ILE A CA 1
ATOM 7441 C C . ILE A 1 935 ? -35.984 4.381 -7.830 1.00 93.31 935 ILE A C 1
ATOM 7443 O O . ILE A 1 935 ? -36.207 5.166 -6.907 1.00 93.31 935 ILE A O 1
ATOM 7447 N N . GLN A 1 936 ? -36.374 3.107 -7.782 1.00 94.25 936 GLN A N 1
ATOM 7448 C CA . GLN A 1 936 ? -37.142 2.526 -6.674 1.00 94.25 936 GLN A CA 1
ATOM 7449 C C . GLN A 1 936 ? -36.518 1.217 -6.200 1.00 94.25 936 GLN A C 1
ATOM 7451 O O . GLN A 1 936 ? -35.981 0.465 -7.007 1.00 94.25 936 GLN A O 1
ATOM 7456 N N . LEU A 1 937 ? -36.626 0.938 -4.901 1.00 94.75 937 LEU A N 1
ATOM 7457 C CA . LEU A 1 937 ? -36.207 -0.327 -4.299 1.00 94.75 937 LEU A CA 1
ATOM 7458 C C . LEU A 1 937 ? -37.410 -1.052 -3.693 1.00 94.75 937 LEU A C 1
ATOM 7460 O O . LEU A 1 937 ? -38.347 -0.441 -3.185 1.00 94.75 937 LEU A O 1
ATOM 7464 N N . GLU A 1 938 ? -37.362 -2.374 -3.717 1.00 93.50 938 GLU A N 1
ATOM 7465 C CA . GLU A 1 938 ? -38.310 -3.264 -3.060 1.00 93.50 938 GLU A CA 1
ATOM 7466 C C . GLU A 1 938 ? -37.656 -3.957 -1.860 1.00 93.50 938 GLU A C 1
ATOM 7468 O O . GLU A 1 938 ? -36.436 -3.982 -1.704 1.00 93.50 938 GLU A O 1
ATOM 7473 N N . LYS A 1 939 ? -38.466 -4.607 -1.019 1.00 91.38 939 LYS A N 1
ATOM 7474 C CA . LYS A 1 939 ? -37.965 -5.348 0.147 1.00 91.38 939 LYS A CA 1
ATOM 7475 C C . LYS A 1 939 ? -36.900 -6.394 -0.218 1.00 91.38 939 LYS A C 1
ATOM 7477 O O . LYS A 1 939 ? -35.894 -6.501 0.475 1.00 91.38 939 LYS A O 1
ATOM 7482 N N . LYS A 1 940 ? -37.087 -7.111 -1.332 1.00 90.56 940 LYS A N 1
ATOM 7483 C CA . LYS A 1 940 ? -36.113 -8.096 -1.837 1.00 90.56 940 LYS A CA 1
ATOM 7484 C C . LYS A 1 940 ? -34.755 -7.460 -2.167 1.00 90.56 940 LYS A C 1
ATOM 7486 O O . LYS A 1 940 ? -33.727 -8.107 -2.024 1.00 90.56 940 LYS A O 1
ATOM 7491 N N . ASP A 1 941 ? -34.749 -6.191 -2.577 1.00 93.25 941 ASP A N 1
ATOM 7492 C CA . ASP A 1 941 ? -33.528 -5.459 -2.913 1.00 93.25 941 ASP A CA 1
ATOM 7493 C C . ASP A 1 941 ? -32.768 -5.081 -1.636 1.00 93.25 941 ASP A C 1
ATOM 7495 O O . ASP A 1 941 ? -31.543 -5.154 -1.598 1.00 93.25 941 ASP A O 1
ATOM 7499 N N . LEU A 1 942 ? -33.491 -4.750 -0.558 1.00 91.06 942 LEU A N 1
ATOM 7500 C CA . LEU A 1 942 ? -32.902 -4.546 0.770 1.00 91.06 942 LEU A CA 1
ATOM 7501 C C . LEU A 1 942 ? -32.302 -5.843 1.330 1.00 91.06 942 LEU A C 1
ATOM 7503 O O . LEU A 1 942 ? -31.213 -5.829 1.902 1.00 91.06 942 LEU A O 1
ATOM 7507 N N . GLU A 1 943 ? -32.983 -6.973 1.131 1.00 87.31 943 GLU A N 1
ATOM 7508 C CA . GLU A 1 943 ? -32.469 -8.294 1.507 1.00 87.31 943 GLU A CA 1
ATOM 7509 C C . GLU A 1 943 ? -31.189 -8.635 0.723 1.00 87.31 943 GLU A C 1
ATOM 7511 O O . GLU A 1 943 ? -30.210 -9.069 1.333 1.00 87.31 943 GLU A O 1
ATOM 7516 N N . GLN A 1 944 ? -31.153 -8.352 -0.588 1.00 86.69 944 GLN A N 1
ATOM 7517 C CA . GLN A 1 944 ? -29.955 -8.495 -1.430 1.00 86.69 944 GLN A CA 1
ATOM 7518 C C . GLN A 1 944 ? -28.808 -7.559 -1.006 1.00 86.69 944 GLN A C 1
ATOM 7520 O O . GLN A 1 944 ? -27.644 -7.964 -0.988 1.00 86.69 944 GLN A O 1
ATOM 7525 N N . LEU A 1 945 ? -29.111 -6.310 -0.632 1.00 86.06 945 LEU A N 1
ATOM 7526 C CA . LEU A 1 945 ? -28.123 -5.359 -0.105 1.00 86.06 945 LEU A CA 1
ATOM 7527 C C . LEU A 1 945 ? -27.444 -5.903 1.160 1.00 86.06 945 LEU A C 1
ATOM 7529 O O . LEU A 1 945 ? -26.223 -5.815 1.280 1.00 86.06 945 LEU A O 1
ATOM 7533 N N . MET A 1 946 ? -28.222 -6.487 2.076 1.00 80.31 946 MET A N 1
ATOM 7534 C CA . MET A 1 946 ? -27.723 -7.027 3.347 1.00 80.31 946 MET A CA 1
ATOM 7535 C C . MET A 1 946 ? -27.045 -8.398 3.211 1.00 80.31 946 MET A C 1
ATOM 7537 O O . MET A 1 946 ? -26.197 -8.741 4.038 1.00 80.31 946 MET A O 1
ATOM 7541 N N . SER A 1 947 ? -27.388 -9.192 2.189 1.00 77.25 947 SER A N 1
ATOM 7542 C CA . SER A 1 947 ? -26.708 -10.464 1.900 1.00 77.25 947 SER A CA 1
ATOM 7543 C C . SER A 1 947 ? -25.420 -10.291 1.097 1.00 77.25 947 SER A C 1
ATOM 7545 O O . SER A 1 947 ? -24.560 -11.174 1.132 1.00 77.25 947 SER A O 1
ATOM 7547 N N . SER A 1 948 ? -25.257 -9.169 0.391 1.00 76.62 948 SER A N 1
ATOM 7548 C CA . SER A 1 948 ? -24.080 -8.913 -0.434 1.00 76.62 948 SER A CA 1
ATOM 7549 C C . SER A 1 948 ? -22.842 -8.632 0.417 1.00 76.62 948 SER A C 1
ATOM 7551 O O . SER A 1 948 ? -22.700 -7.555 0.993 1.00 76.62 948 SER A O 1
ATOM 7553 N N . SER A 1 949 ? -21.878 -9.556 0.411 1.00 69.31 949 SER A N 1
ATOM 7554 C CA . SER A 1 949 ? -20.574 -9.370 1.068 1.00 69.31 949 SER A CA 1
ATOM 7555 C C . SER A 1 949 ? -19.844 -8.111 0.585 1.00 69.31 949 SER A C 1
ATOM 7557 O O . SER A 1 949 ? -19.191 -7.432 1.376 1.00 69.31 949 SER A O 1
ATOM 7559 N N . ARG A 1 950 ? -20.005 -7.759 -0.699 1.00 73.88 950 ARG A N 1
ATOM 7560 C CA . ARG A 1 950 ? -19.449 -6.546 -1.310 1.00 73.88 950 ARG A CA 1
ATOM 7561 C C . ARG A 1 950 ? -20.007 -5.276 -0.669 1.00 73.88 950 ARG A C 1
ATOM 7563 O O . ARG A 1 950 ? -19.233 -4.364 -0.381 1.00 73.88 950 ARG A O 1
ATOM 7570 N N . ILE A 1 951 ? -21.323 -5.197 -0.475 1.00 78.31 951 ILE A N 1
ATOM 7571 C CA . ILE A 1 951 ? -21.991 -4.012 0.087 1.00 78.31 951 ILE A CA 1
ATOM 7572 C C . ILE A 1 951 ? -21.821 -3.965 1.606 1.00 78.31 951 ILE A C 1
ATOM 7574 O O . ILE A 1 951 ? -21.450 -2.914 2.137 1.00 78.31 951 ILE A O 1
ATOM 7578 N N . ASP A 1 952 ? -22.014 -5.105 2.278 1.00 76.69 952 ASP A N 1
ATOM 7579 C CA . ASP A 1 952 ? -21.872 -5.257 3.729 1.00 76.69 952 ASP A CA 1
ATOM 7580 C C . ASP A 1 952 ? -20.525 -4.730 4.207 1.00 76.69 952 ASP A C 1
ATOM 7582 O O . ASP A 1 952 ? -20.429 -3.858 5.073 1.00 76.69 952 ASP A O 1
ATOM 7586 N N . TYR A 1 953 ? -19.469 -5.165 3.535 1.00 72.00 953 TYR A N 1
ATOM 7587 C CA . TYR A 1 953 ? -18.122 -4.748 3.850 1.00 72.00 953 TYR A CA 1
ATOM 7588 C C . TYR A 1 953 ? -17.842 -3.275 3.502 1.00 72.00 953 TYR A C 1
ATOM 7590 O O . TYR A 1 953 ? -17.298 -2.538 4.330 1.00 72.00 953 TYR A O 1
ATOM 7598 N N . ASN A 1 954 ? -18.190 -2.826 2.288 1.00 70.94 954 ASN A N 1
ATOM 7599 C CA . ASN A 1 954 ? -17.750 -1.516 1.799 1.00 70.94 954 ASN A CA 1
ATOM 7600 C C . ASN A 1 954 ? -18.532 -0.340 2.358 1.00 70.94 954 ASN A C 1
ATOM 7602 O O . ASN A 1 954 ? -17.941 0.722 2.532 1.00 70.94 954 ASN A O 1
ATOM 7606 N N . PHE A 1 955 ? -19.824 -0.509 2.633 1.00 76.94 955 PHE A N 1
ATOM 7607 C CA . PHE A 1 955 ? -20.688 0.599 3.030 1.00 76.94 955 PHE A CA 1
ATOM 7608 C C . PHE A 1 955 ? -21.205 0.466 4.462 1.00 76.94 955 PHE A C 1
ATOM 7610 O O . PHE A 1 955 ? -21.247 1.482 5.153 1.00 76.94 955 PHE A O 1
ATOM 7617 N N . PHE A 1 956 ? -21.540 -0.736 4.949 1.00 80.62 956 PHE A N 1
ATOM 7618 C CA . PHE A 1 956 ? -22.054 -0.915 6.317 1.00 80.62 956 PHE A CA 1
ATOM 7619 C C . PHE A 1 956 ? -20.919 -1.044 7.335 1.00 80.62 956 PHE A C 1
ATOM 7621 O O . PHE A 1 956 ? -20.632 -0.092 8.065 1.00 80.62 956 PHE A O 1
ATOM 7628 N N . ALA A 1 957 ? -20.214 -2.178 7.339 1.00 77.38 957 ALA A N 1
ATOM 7629 C CA . ALA A 1 957 ? -19.138 -2.488 8.280 1.00 77.38 957 ALA A CA 1
ATOM 7630 C C . ALA A 1 957 ? -18.104 -1.357 8.375 1.00 77.38 957 ALA A C 1
ATOM 7632 O O . ALA A 1 957 ? -17.648 -0.992 9.464 1.00 77.38 957 ALA A O 1
ATOM 7633 N N . ARG A 1 958 ? -17.750 -0.771 7.227 1.00 75.25 958 ARG A N 1
ATOM 7634 C CA . ARG A 1 958 ? -16.754 0.294 7.137 1.00 75.25 958 ARG A CA 1
ATOM 7635 C C . ARG A 1 958 ? -17.219 1.606 7.766 1.00 75.25 958 ARG A C 1
ATOM 7637 O O . ARG A 1 958 ? -16.486 2.165 8.580 1.00 75.25 958 ARG A O 1
ATOM 7644 N N . SER A 1 959 ? -18.412 2.074 7.414 1.00 77.12 959 SER A N 1
ATOM 7645 C CA . SER A 1 959 ? -18.980 3.314 7.958 1.00 77.12 959 SER A CA 1
ATOM 7646 C C . SER A 1 959 ? -19.197 3.208 9.461 1.00 77.12 959 SER A C 1
ATOM 7648 O O . SER A 1 959 ? -18.849 4.126 10.196 1.00 77.12 959 SER A O 1
ATOM 7650 N N . LEU A 1 960 ? -19.674 2.057 9.941 1.00 82.12 960 LEU A N 1
ATOM 7651 C CA . LEU A 1 960 ? -19.853 1.802 11.372 1.00 82.12 960 LEU A CA 1
ATOM 7652 C C . LEU A 1 960 ? -18.516 1.746 12.112 1.00 82.12 960 LEU A C 1
ATOM 7654 O O . LEU A 1 960 ? -18.393 2.281 13.207 1.00 82.12 960 LEU A O 1
ATOM 7658 N N . THR A 1 961 ? -17.485 1.177 11.486 1.00 81.00 961 THR A N 1
ATOM 7659 C CA . THR A 1 961 ? -16.123 1.182 12.030 1.00 81.00 961 THR A CA 1
ATOM 7660 C C . THR A 1 961 ? -15.571 2.603 12.183 1.00 81.00 961 THR A C 1
ATOM 7662 O O . THR A 1 961 ? -14.976 2.918 13.212 1.00 81.00 961 THR A O 1
ATOM 7665 N N . GLU A 1 962 ? -15.753 3.478 11.191 1.00 78.94 962 GLU A N 1
ATOM 7666 C CA . GLU A 1 962 ? -15.316 4.876 11.316 1.00 78.94 962 GLU A CA 1
ATOM 7667 C C . GLU A 1 962 ? -16.183 5.659 12.314 1.00 78.94 962 GLU A C 1
ATOM 7669 O O . GLU A 1 962 ? -15.645 6.437 13.101 1.00 78.94 962 GLU A O 1
ATOM 7674 N N . ALA A 1 963 ? -17.489 5.385 12.377 1.00 81.69 963 ALA A N 1
ATOM 7675 C CA . ALA A 1 963 ? -18.381 5.962 13.380 1.00 81.69 963 ALA A CA 1
ATOM 7676 C C . ALA A 1 963 ? -17.995 5.543 14.812 1.00 81.69 963 ALA A C 1
ATOM 7678 O O . ALA A 1 963 ? -18.080 6.356 15.734 1.00 81.69 963 ALA A O 1
ATOM 7679 N N . ALA A 1 964 ? -17.530 4.302 15.002 1.00 82.44 964 ALA A N 1
ATOM 7680 C CA . ALA A 1 964 ? -17.049 3.785 16.284 1.00 82.44 964 ALA A CA 1
ATOM 7681 C C . ALA A 1 964 ? -15.781 4.509 16.760 1.00 82.44 964 ALA A C 1
ATOM 7683 O O . ALA A 1 964 ? -15.654 4.801 17.955 1.00 82.44 964 ALA A O 1
ATOM 7684 N N . ARG A 1 965 ? -14.876 4.836 15.823 1.00 81.06 965 ARG A N 1
ATOM 7685 C CA . ARG A 1 965 ? -13.639 5.594 16.089 1.00 81.06 965 ARG A CA 1
ATOM 7686 C C . ARG A 1 965 ? -13.861 7.078 16.316 1.00 81.06 965 ARG A C 1
ATOM 7688 O O . ARG A 1 965 ? -13.031 7.715 16.957 1.00 81.06 965 ARG A O 1
ATOM 7695 N N . ALA A 1 966 ? -14.944 7.635 15.786 1.00 83.31 966 ALA A N 1
ATOM 7696 C CA . ALA A 1 966 ? -15.193 9.054 15.919 1.00 83.31 966 ALA A CA 1
ATOM 7697 C C . ALA A 1 966 ? -15.387 9.465 17.394 1.00 83.31 966 ALA A C 1
ATOM 7699 O O . ALA A 1 966 ? -16.087 8.802 18.171 1.00 83.31 966 ALA A O 1
ATOM 7700 N N . ASP A 1 967 ? -14.761 10.580 17.769 1.00 82.50 967 ASP A N 1
ATOM 7701 C CA . ASP A 1 967 ? -14.897 11.244 19.067 1.00 82.50 967 ASP A CA 1
ATOM 7702 C C . ASP A 1 967 ? -15.317 12.704 18.852 1.00 82.50 967 ASP A C 1
ATOM 7704 O O . ASP A 1 967 ? -14.540 13.655 18.998 1.00 82.50 967 ASP A O 1
ATOM 7708 N N . PHE A 1 968 ? -16.576 12.872 18.435 1.00 84.06 968 PHE A N 1
ATOM 7709 C CA . PHE A 1 968 ? -17.156 14.193 18.213 1.00 84.06 968 PHE A CA 1
ATOM 7710 C C . PHE A 1 968 ? -17.197 15.013 19.512 1.00 84.06 968 PHE A C 1
ATOM 7712 O O . PHE A 1 968 ? -16.967 16.219 19.482 1.00 84.06 968 PHE A O 1
ATOM 7719 N N . GLU A 1 969 ? -17.435 14.374 20.659 1.00 80.12 969 GLU A N 1
ATOM 7720 C CA . GLU A 1 969 ? -17.564 15.050 21.952 1.00 80.12 969 GLU A CA 1
ATOM 7721 C C . GLU A 1 969 ? -16.248 15.710 22.394 1.00 80.12 969 GLU A C 1
ATOM 7723 O O . GLU A 1 969 ? -16.241 16.896 22.733 1.00 80.12 969 GLU A O 1
ATOM 7728 N N . HIS A 1 970 ? -15.119 14.992 22.322 1.00 77.56 970 HIS A N 1
ATOM 7729 C CA . HIS A 1 970 ? -13.802 15.539 22.681 1.00 77.56 970 HIS A CA 1
ATOM 7730 C C . HIS A 1 970 ? -13.434 16.769 21.843 1.00 77.56 970 HIS A C 1
ATOM 7732 O O . HIS A 1 970 ? -12.899 17.758 22.349 1.00 77.56 970 HIS A O 1
ATOM 7738 N N . ARG A 1 971 ? -13.765 16.738 20.549 1.00 81.06 971 ARG A N 1
ATOM 7739 C CA . ARG A 1 971 ? -13.372 17.773 19.585 1.00 81.06 971 ARG A CA 1
ATOM 7740 C C . ARG A 1 971 ? -14.227 19.034 19.632 1.00 81.06 971 ARG A C 1
ATOM 7742 O O . ARG A 1 971 ? -13.740 20.086 19.218 1.00 81.06 971 ARG A O 1
ATOM 7749 N N . LEU A 1 972 ? -15.424 18.982 20.222 1.00 77.50 972 LEU A N 1
ATOM 7750 C CA . LEU A 1 972 ? -16.246 20.175 20.464 1.00 77.50 972 LEU A CA 1
ATOM 7751 C C . LEU A 1 972 ? -15.492 21.260 21.245 1.00 77.50 972 LEU A C 1
ATOM 7753 O O . LEU A 1 972 ? -15.644 22.440 20.934 1.00 77.50 972 LEU A O 1
ATOM 7757 N N . ARG A 1 973 ? -14.645 20.877 22.214 1.00 71.06 973 ARG A N 1
ATOM 7758 C CA . ARG A 1 973 ? -13.861 21.827 23.029 1.00 71.06 973 ARG A CA 1
ATOM 7759 C C . ARG A 1 973 ? -12.953 22.710 22.171 1.00 71.06 973 ARG A C 1
ATOM 7761 O O . ARG A 1 973 ? -12.830 23.898 22.435 1.00 71.06 973 ARG A O 1
ATOM 7768 N N . ARG A 1 974 ? -12.381 22.152 21.098 1.00 75.06 974 ARG A N 1
ATOM 7769 C CA . ARG A 1 974 ? -11.488 22.876 20.175 1.00 75.06 974 ARG A CA 1
ATOM 7770 C C . ARG A 1 974 ? -12.224 23.856 19.259 1.00 75.06 974 ARG A C 1
ATOM 7772 O O . ARG A 1 974 ? -11.585 24.711 18.655 1.00 75.06 974 ARG A O 1
ATOM 7779 N N . LEU A 1 975 ? -13.549 23.751 19.150 1.00 77.25 975 LEU A N 1
ATOM 7780 C CA . LEU A 1 975 ? -14.370 24.635 18.319 1.00 77.25 975 LEU A CA 1
ATOM 7781 C C . LEU A 1 975 ? -14.834 25.907 19.046 1.00 77.25 975 LEU A C 1
ATOM 7783 O O . LEU A 1 975 ? -15.609 26.656 18.449 1.00 77.25 975 LEU A O 1
ATOM 7787 N N . ASN A 1 976 ? -14.375 26.150 20.288 1.00 69.81 976 ASN A N 1
ATOM 7788 C CA . ASN A 1 976 ? -14.712 27.322 21.113 1.00 69.81 976 ASN A CA 1
ATOM 7789 C C . ASN A 1 976 ? -16.205 27.678 21.030 1.00 69.81 976 ASN A C 1
ATOM 7791 O O . ASN A 1 976 ? -16.588 28.773 20.628 1.00 69.81 976 ASN A O 1
ATOM 7795 N N . LEU A 1 977 ? -17.055 26.697 21.323 1.00 65.50 977 LEU A N 1
ATOM 7796 C CA . LEU A 1 977 ? -18.502 26.854 21.266 1.00 65.50 977 LEU A CA 1
ATOM 7797 C C . LEU A 1 977 ? -19.013 27.595 22.510 1.00 65.50 977 LEU A C 1
ATOM 7799 O O . LEU A 1 977 ? -18.870 27.090 23.621 1.00 65.50 977 LEU A O 1
ATOM 7803 N N . ASP A 1 978 ? -19.682 28.735 22.309 1.00 52.47 978 ASP A N 1
ATOM 7804 C CA . ASP A 1 978 ? -20.346 29.500 23.382 1.00 52.47 978 ASP A CA 1
ATOM 7805 C C . ASP A 1 978 ? -21.551 28.752 23.988 1.00 52.47 978 ASP A C 1
ATOM 7807 O O . ASP A 1 978 ? -21.972 29.026 25.112 1.00 52.47 978 ASP A O 1
ATOM 7811 N N . GLN A 1 979 ? -22.122 27.791 23.251 1.00 62.12 979 GLN A N 1
ATOM 7812 C CA . GLN A 1 979 ? -23.202 26.916 23.709 1.00 62.12 979 GLN A CA 1
ATOM 7813 C C . GLN A 1 979 ? -22.933 25.457 23.314 1.00 62.12 979 GLN A C 1
ATOM 7815 O O . GLN A 1 979 ? -22.530 25.202 22.176 1.00 62.12 979 GLN A O 1
ATOM 7820 N N . PRO A 1 980 ? -23.214 24.479 24.194 1.00 68.44 980 PRO A N 1
ATOM 7821 C CA . PRO A 1 980 ? -22.981 23.074 23.887 1.00 68.44 980 PRO A CA 1
ATOM 7822 C C . PRO A 1 980 ? -23.861 22.605 22.717 1.00 68.44 980 PRO A C 1
ATOM 7824 O O . PRO A 1 980 ? -25.083 22.790 22.713 1.00 68.44 980 PRO A O 1
ATOM 7827 N N . LEU A 1 981 ? -23.237 21.979 21.714 1.00 82.44 981 LEU A N 1
ATOM 7828 C CA . LEU A 1 981 ? -23.947 21.171 20.723 1.00 82.44 981 LEU A CA 1
ATOM 7829 C C . LEU A 1 981 ? -24.386 19.868 21.402 1.00 82.44 981 LEU A C 1
ATOM 7831 O O . LEU A 1 981 ? -23.548 19.104 21.872 1.00 82.44 981 LEU A O 1
ATOM 7835 N N . ASN A 1 982 ? -25.693 19.618 21.443 1.00 87.44 982 ASN A N 1
ATOM 7836 C CA . ASN A 1 982 ? -26.268 18.322 21.806 1.00 87.44 982 ASN A CA 1
ATOM 7837 C C . ASN A 1 982 ? -26.761 17.595 20.546 1.00 87.44 982 ASN A C 1
ATOM 7839 O O . ASN A 1 982 ? -26.776 18.180 19.456 1.00 87.44 982 ASN A O 1
ATOM 7843 N N . PHE A 1 983 ? -27.176 16.336 20.694 1.00 91.19 983 PHE A N 1
ATOM 7844 C CA . PHE A 1 983 ? -27.640 15.499 19.587 1.00 91.19 983 PHE A CA 1
ATOM 7845 C C . PHE A 1 983 ? -28.687 16.207 18.716 1.00 91.19 983 PHE A C 1
ATOM 7847 O O . PHE A 1 983 ? -28.491 16.361 17.512 1.00 91.19 983 PHE A O 1
ATOM 7854 N N . ASP A 1 984 ? -29.768 16.703 19.327 1.00 91.75 984 ASP A N 1
ATOM 7855 C CA . ASP A 1 984 ? -30.893 17.299 18.597 1.00 91.75 984 ASP A CA 1
ATOM 7856 C C . ASP A 1 984 ? -30.463 18.537 17.803 1.00 91.75 984 ASP A C 1
ATOM 7858 O O . ASP A 1 984 ? -30.853 18.707 16.645 1.00 91.75 984 ASP A O 1
ATOM 7862 N N . ARG A 1 985 ? -29.624 19.393 18.399 1.00 89.19 985 ARG A N 1
ATOM 7863 C CA . ARG A 1 985 ? -29.120 20.602 17.745 1.00 89.19 985 ARG A CA 1
ATOM 7864 C C . ARG A 1 985 ? -28.149 20.268 16.617 1.00 89.19 985 ARG A C 1
ATOM 7866 O O . ARG A 1 985 ? -28.270 20.850 15.541 1.00 89.19 985 ARG A O 1
ATOM 7873 N N . ALA A 1 986 ? -27.224 19.331 16.827 1.00 90.25 986 ALA A N 1
ATOM 7874 C CA . ALA A 1 986 ? -26.281 18.903 15.795 1.00 90.25 986 ALA A CA 1
ATOM 7875 C C . ALA A 1 986 ? -27.009 18.268 14.599 1.00 90.25 986 ALA A C 1
ATOM 7877 O O . ALA A 1 986 ? -26.730 18.627 13.456 1.00 90.25 986 ALA A O 1
ATOM 7878 N N . VAL A 1 987 ? -28.008 17.415 14.852 1.00 92.75 987 VAL A N 1
ATOM 7879 C CA . VAL A 1 987 ? -28.878 16.838 13.814 1.00 92.75 987 VAL A CA 1
ATOM 7880 C C . VAL A 1 987 ? -29.684 17.925 13.094 1.00 92.75 987 VAL A C 1
ATOM 7882 O O . VAL A 1 987 ? -29.763 17.925 11.865 1.00 92.75 987 VAL A O 1
ATOM 7885 N N . ALA A 1 988 ? -30.260 18.888 13.819 1.00 91.19 988 ALA A N 1
ATOM 7886 C CA . ALA A 1 988 ? -31.038 19.975 13.220 1.00 91.19 988 ALA A CA 1
ATOM 7887 C C . ALA A 1 988 ? -30.192 20.899 12.327 1.00 91.19 988 ALA A C 1
ATOM 7889 O O . ALA A 1 988 ? -30.675 21.348 11.288 1.00 91.19 988 ALA A O 1
ATOM 7890 N N . ILE A 1 989 ? -28.944 21.177 12.716 1.00 90.38 989 ILE A N 1
ATOM 7891 C CA . ILE A 1 989 ? -27.997 21.944 11.897 1.00 90.38 989 ILE A CA 1
ATOM 7892 C C . ILE A 1 989 ? -27.564 21.099 10.697 1.00 90.38 989 ILE A C 1
ATOM 7894 O O . ILE A 1 989 ? -27.769 21.514 9.560 1.00 90.38 989 ILE A O 1
ATOM 7898 N N . GLY A 1 990 ? -27.034 19.897 10.939 1.00 89.75 990 GLY A N 1
ATOM 7899 C CA . GLY A 1 990 ? -26.483 19.022 9.904 1.00 89.75 990 GLY A CA 1
ATOM 7900 C C . GLY A 1 990 ? -27.491 18.643 8.817 1.00 89.75 990 GLY A C 1
ATOM 7901 O O . GLY A 1 990 ? -27.133 18.645 7.643 1.00 89.75 990 GLY A O 1
ATOM 7902 N N . SER A 1 991 ? -28.759 18.413 9.179 1.00 90.62 991 SER A N 1
ATOM 7903 C CA . SER A 1 991 ? -29.847 18.114 8.226 1.00 90.62 991 SER A CA 1
ATOM 7904 C C . SER A 1 991 ? -30.224 19.274 7.302 1.00 90.62 991 SER A C 1
ATOM 7906 O O . SER A 1 991 ? -30.870 19.055 6.280 1.00 90.62 991 SER A O 1
ATOM 7908 N N . ARG A 1 992 ? -29.833 20.505 7.645 1.00 90.69 992 ARG A N 1
ATOM 7909 C CA . ARG A 1 992 ? -30.076 21.716 6.844 1.00 90.69 992 ARG A CA 1
ATOM 7910 C C . ARG A 1 992 ? -28.806 22.249 6.181 1.00 90.69 992 ARG A C 1
ATOM 7912 O O . ARG A 1 992 ? -28.890 23.225 5.439 1.00 90.69 992 ARG A O 1
ATOM 7919 N N . SER A 1 993 ? -27.658 21.640 6.464 1.00 89.94 993 SER A N 1
ATOM 7920 C CA . SER A 1 993 ? -26.367 22.005 5.891 1.00 89.94 993 SER A CA 1
ATOM 7921 C C . SER A 1 993 ? -26.112 21.243 4.594 1.00 89.94 993 SER A C 1
ATOM 7923 O O . SER A 1 993 ? -26.311 20.028 4.542 1.00 89.94 993 SER A O 1
ATOM 7925 N N . TYR A 1 994 ? -25.635 21.935 3.563 1.00 89.44 994 TYR A N 1
ATOM 7926 C CA . TYR A 1 994 ? -25.304 21.341 2.267 1.00 89.44 994 TYR A CA 1
ATOM 7927 C C . TYR A 1 994 ? -24.252 22.174 1.531 1.00 89.44 994 TYR A C 1
ATOM 7929 O O . TYR A 1 994 ? -24.168 23.383 1.728 1.00 89.44 994 TYR A O 1
ATOM 7937 N N . ALA A 1 995 ? -23.475 21.545 0.653 1.00 87.75 995 ALA A N 1
ATOM 7938 C CA . ALA A 1 995 ? -22.640 22.255 -0.309 1.00 87.75 995 ALA A CA 1
ATOM 7939 C C . ALA A 1 995 ? -23.356 22.355 -1.659 1.00 87.75 995 ALA A C 1
ATOM 7941 O O . ALA A 1 995 ? -24.016 21.407 -2.089 1.00 87.75 995 ALA A O 1
ATOM 7942 N N . LYS A 1 996 ? -23.245 23.508 -2.320 1.00 86.38 996 LYS A N 1
ATOM 7943 C CA . LYS A 1 996 ? -23.750 23.727 -3.676 1.00 86.38 996 LYS A CA 1
ATOM 7944 C C . LYS A 1 996 ? -22.898 24.777 -4.381 1.00 86.38 996 LYS A C 1
ATOM 7946 O O . LYS A 1 996 ? -22.551 25.782 -3.774 1.00 86.38 996 LYS A O 1
ATOM 7951 N N . ASP A 1 997 ? -22.565 24.541 -5.649 1.00 86.00 997 ASP A N 1
ATOM 7952 C CA . ASP A 1 997 ? -21.824 25.491 -6.495 1.00 86.00 997 ASP A CA 1
ATOM 7953 C C . ASP A 1 997 ? -20.507 25.982 -5.848 1.00 86.00 997 ASP A C 1
ATOM 7955 O O . ASP A 1 997 ? -20.115 27.140 -5.979 1.00 86.00 997 ASP A O 1
ATOM 7959 N N . GLY A 1 998 ? -19.835 25.094 -5.103 1.00 83.06 998 GLY A N 1
ATOM 7960 C CA . GLY A 1 998 ? -18.595 25.395 -4.380 1.00 83.06 998 GLY A CA 1
ATOM 7961 C C . GLY A 1 998 ? -18.775 26.162 -3.065 1.00 83.06 998 GLY A C 1
ATOM 7962 O O . GLY A 1 998 ? -17.779 26.522 -2.451 1.00 83.06 998 GLY A O 1
ATOM 7963 N N . VAL A 1 999 ? -20.006 26.397 -2.600 1.00 87.19 999 VAL A N 1
ATOM 7964 C CA . VAL A 1 999 ? -20.300 27.129 -1.357 1.00 87.19 999 VAL A CA 1
ATOM 7965 C C . VAL A 1 999 ? -21.005 26.228 -0.342 1.00 87.19 999 VAL A C 1
ATOM 7967 O O . VAL A 1 999 ? -21.933 25.491 -0.675 1.00 87.19 999 VAL A O 1
ATOM 7970 N N . PHE A 1 1000 ? -20.577 26.293 0.921 1.00 90.19 1000 PHE A N 1
ATOM 7971 C CA . PHE A 1 1000 ? -21.217 25.604 2.040 1.00 90.19 1000 PHE A CA 1
ATOM 7972 C C . PHE A 1 1000 ? -22.344 26.454 2.639 1.00 90.19 1000 PHE A C 1
ATOM 7974 O O . PHE A 1 1000 ? -22.111 27.508 3.232 1.00 90.19 1000 PHE A O 1
ATOM 7981 N N . HIS A 1 1001 ? -23.574 25.968 2.529 1.00 90.00 1001 HIS A N 1
ATOM 7982 C CA . HIS A 1 1001 ? -24.775 26.595 3.066 1.00 90.00 1001 HIS A CA 1
ATOM 7983 C C . HIS A 1 1001 ? -25.195 25.932 4.377 1.00 90.00 1001 HIS A C 1
ATOM 7985 O O . HIS A 1 1001 ? -25.198 24.707 4.494 1.00 90.00 1001 HIS A O 1
ATOM 7991 N N . TYR A 1 1002 ? -25.602 26.739 5.359 1.00 87.31 1002 TYR A N 1
ATOM 7992 C CA . TYR A 1 1002 ? -26.095 26.261 6.649 1.00 87.31 1002 TYR A CA 1
ATOM 7993 C C . TYR A 1 1002 ? -27.094 27.256 7.262 1.00 87.31 1002 TYR A C 1
ATOM 7995 O O . TYR A 1 1002 ? -27.097 28.436 6.901 1.00 87.31 1002 TYR A O 1
ATOM 8003 N N . PRO A 1 1003 ? -27.970 26.820 8.184 1.00 77.25 1003 PRO A N 1
ATOM 8004 C CA . PRO A 1 1003 ? -28.875 27.735 8.866 1.00 77.25 1003 PRO A CA 1
ATOM 8005 C C . PRO A 1 1003 ? -28.080 28.708 9.752 1.00 77.25 1003 PRO A C 1
ATOM 8007 O O . PRO A 1 1003 ? -27.438 28.281 10.711 1.00 77.25 1003 PRO A O 1
ATOM 8010 N N . HIS A 1 1004 ? -28.160 30.013 9.468 1.00 69.00 1004 HIS A N 1
ATOM 8011 C CA . HIS A 1 1004 ? -27.607 31.073 10.320 1.00 69.00 1004 HIS A CA 1
ATOM 8012 C C . HIS A 1 1004 ? -28.402 31.186 11.632 1.00 69.00 1004 HIS A C 1
ATOM 8014 O O . HIS A 1 1004 ? -29.239 32.068 11.805 1.00 69.00 1004 HIS A O 1
ATOM 8020 N N . GLN A 1 1005 ? -28.175 30.248 12.549 1.00 67.44 1005 GLN A N 1
ATOM 8021 C CA . GLN A 1 1005 ? -28.619 30.353 13.937 1.00 67.44 1005 GLN A CA 1
ATOM 8022 C C . GLN A 1 1005 ? -27.646 31.263 14.697 1.00 67.44 1005 GLN A C 1
ATOM 8024 O O . GLN A 1 1005 ? -26.435 31.163 14.487 1.00 67.44 1005 GLN A O 1
ATOM 8029 N N . GLU A 1 1006 ? -28.154 32.139 15.569 1.00 64.25 1006 GLU A N 1
ATOM 8030 C CA . GLU A 1 1006 ? -27.315 33.018 16.397 1.00 64.25 1006 GLU A CA 1
ATOM 8031 C C . GLU A 1 1006 ? -26.234 32.197 17.128 1.00 64.25 1006 GLU A C 1
ATOM 8033 O O . GLU A 1 1006 ? -26.536 31.252 17.859 1.00 64.25 1006 GLU A O 1
ATOM 8038 N N . GLY A 1 1007 ? -24.962 32.531 16.879 1.00 70.00 1007 GLY A N 1
ATOM 8039 C CA . GLY A 1 1007 ? -23.808 31.926 17.551 1.00 70.00 1007 GLY A CA 1
ATOM 8040 C C . GLY A 1 1007 ? -23.221 30.646 16.936 1.00 70.00 1007 GLY A C 1
ATOM 8041 O O . GLY A 1 1007 ? -22.321 30.081 17.548 1.00 70.00 1007 GLY A O 1
ATOM 8042 N N . ILE A 1 1008 ? -23.671 30.172 15.760 1.00 79.25 1008 ILE A N 1
ATOM 8043 C CA . ILE A 1 1008 ? -23.042 29.021 15.070 1.00 79.25 1008 ILE A CA 1
ATOM 8044 C C . ILE A 1 1008 ? -22.177 29.477 13.885 1.00 79.25 1008 ILE A C 1
ATOM 8046 O O . ILE A 1 1008 ? -22.672 30.005 12.885 1.00 79.25 1008 ILE A O 1
ATOM 8050 N N . GLY A 1 1009 ? -20.871 29.228 13.980 1.00 82.94 1009 GLY A N 1
ATOM 8051 C CA . GLY A 1 1009 ? -19.899 29.445 12.909 1.00 82.94 1009 GLY A CA 1
ATOM 8052 C C . GLY A 1 1009 ? -19.887 28.327 11.856 1.00 82.94 1009 GLY A C 1
ATOM 8053 O O . GLY A 1 1009 ? -20.342 27.208 12.085 1.00 82.94 1009 GLY A O 1
ATOM 8054 N N . GLN A 1 1010 ? -19.301 28.603 10.692 1.00 85.25 1010 GLN A N 1
ATOM 8055 C CA . GLN A 1 1010 ? -19.250 27.674 9.551 1.00 85.25 1010 GLN A CA 1
ATOM 8056 C C . GLN A 1 1010 ? -18.559 26.333 9.848 1.00 85.25 1010 GLN A C 1
ATOM 8058 O O . GLN A 1 1010 ? -19.035 25.283 9.433 1.00 85.25 1010 GLN A O 1
ATOM 8063 N N . THR A 1 1011 ? -17.452 26.345 10.598 1.00 87.69 1011 THR A N 1
ATOM 8064 C CA . THR A 1 1011 ? -16.696 25.136 10.956 1.00 87.69 1011 THR A CA 1
ATOM 8065 C C . THR A 1 1011 ? -17.499 24.266 11.917 1.00 87.69 1011 THR A C 1
ATOM 8067 O O . THR A 1 1011 ? -17.459 23.044 11.818 1.00 87.69 1011 THR A O 1
ATOM 8070 N N . GLN A 1 1012 ? -18.304 24.886 12.782 1.00 86.94 1012 GLN A N 1
ATOM 8071 C CA . GLN A 1 1012 ? -19.234 24.200 13.679 1.00 86.94 1012 GLN A CA 1
ATOM 8072 C C . GLN A 1 1012 ? -20.409 23.595 12.898 1.00 86.94 1012 GLN A C 1
ATOM 8074 O O . GLN A 1 1012 ? -20.780 22.448 13.141 1.00 86.94 1012 GLN A O 1
ATOM 8079 N N . ALA A 1 1013 ? -20.960 24.317 11.918 1.00 88.88 1013 ALA A N 1
ATOM 8080 C CA . ALA A 1 1013 ? -22.011 23.795 11.045 1.00 88.88 1013 ALA A CA 1
ATOM 8081 C C . ALA A 1 1013 ? -21.523 22.639 10.154 1.00 88.88 1013 ALA A C 1
ATOM 8083 O O . ALA A 1 1013 ? -22.244 21.656 9.973 1.00 88.88 1013 ALA A O 1
ATOM 8084 N N . TYR A 1 1014 ? -20.289 22.721 9.651 1.00 90.31 1014 TYR A N 1
ATOM 8085 C CA . TYR A 1 1014 ? -19.645 21.640 8.906 1.00 90.31 1014 TYR A CA 1
ATOM 8086 C C . TYR A 1 1014 ? -19.390 20.425 9.809 1.00 90.31 1014 TYR A C 1
ATOM 8088 O O . TYR A 1 1014 ? -19.716 19.300 9.443 1.00 90.31 1014 TYR A O 1
ATOM 8096 N N . PHE A 1 1015 ? -18.896 20.634 11.032 1.00 89.69 1015 PHE A N 1
ATOM 8097 C CA . PHE A 1 1015 ? -18.728 19.569 12.025 1.00 89.69 1015 PHE A CA 1
ATOM 8098 C C . PHE A 1 1015 ? -20.054 18.873 12.380 1.00 89.69 1015 PHE A C 1
ATOM 8100 O O . PHE A 1 1015 ? -20.113 17.646 12.438 1.00 89.69 1015 PHE A O 1
ATOM 8107 N N . ALA A 1 1016 ? -21.139 19.637 12.546 1.00 90.25 1016 ALA A N 1
ATOM 8108 C CA . ALA A 1 1016 ? -22.479 19.094 12.765 1.00 90.25 1016 ALA A CA 1
ATOM 8109 C C . ALA A 1 1016 ? -22.994 18.293 11.554 1.00 90.25 1016 ALA A C 1
ATOM 8111 O O . ALA A 1 1016 ? -23.643 17.264 11.735 1.00 90.25 1016 ALA A O 1
ATOM 8112 N N . HIS A 1 1017 ? -22.670 18.716 10.328 1.00 90.88 1017 HIS A N 1
ATOM 8113 C CA . HIS A 1 1017 ? -22.963 17.944 9.118 1.00 90.88 1017 HIS A CA 1
ATOM 8114 C C . HIS A 1 1017 ? -22.221 16.596 9.111 1.00 90.88 1017 HIS A C 1
ATOM 8116 O O . HIS A 1 1017 ? -22.843 15.560 8.883 1.00 90.88 1017 HIS A O 1
ATOM 8122 N N . LEU A 1 1018 ? -20.926 16.585 9.452 1.00 89.81 1018 LEU A N 1
ATOM 8123 C CA . LEU A 1 1018 ? -20.134 15.354 9.575 1.00 89.81 1018 LEU A CA 1
ATOM 8124 C C . LEU A 1 1018 ? -20.716 14.378 10.613 1.00 89.81 1018 LEU A C 1
ATOM 8126 O O . LEU A 1 1018 ? -20.782 13.173 10.357 1.00 89.81 1018 LEU A O 1
ATOM 8130 N N . PHE A 1 1019 ? -21.150 14.892 11.768 1.00 90.44 1019 PHE A N 1
ATOM 8131 C CA . PHE A 1 1019 ? -21.829 14.109 12.806 1.00 90.44 1019 PHE A CA 1
ATOM 8132 C C . PHE A 1 1019 ? -23.167 13.541 12.315 1.00 90.44 1019 PHE A C 1
ATOM 8134 O O . PHE A 1 1019 ? -23.484 12.368 12.538 1.00 90.44 1019 PHE A O 1
ATOM 8141 N N . TYR A 1 1020 ? -23.956 14.371 11.630 1.00 91.88 1020 TYR A N 1
ATOM 8142 C CA . TYR A 1 1020 ? -25.247 13.966 11.094 1.00 91.88 1020 TYR A CA 1
ATOM 8143 C C . TYR A 1 1020 ? -25.102 12.851 10.054 1.00 91.88 1020 TYR A C 1
ATOM 8145 O O . TYR A 1 1020 ? -25.869 11.891 10.099 1.00 91.88 1020 TYR A O 1
ATOM 8153 N N . ASP A 1 1021 ? -24.098 12.912 9.175 1.00 90.69 1021 ASP A N 1
ATOM 8154 C CA . ASP A 1 1021 ? -23.863 11.855 8.186 1.00 90.69 1021 ASP A CA 1
ATOM 8155 C C . ASP A 1 1021 ? -23.507 10.505 8.840 1.00 90.69 1021 ASP A C 1
ATOM 8157 O O . ASP A 1 1021 ? -24.120 9.490 8.506 1.00 90.69 1021 ASP A O 1
ATOM 8161 N N . HIS A 1 1022 ? -22.636 10.489 9.861 1.00 89.00 1022 HIS A N 1
ATOM 8162 C CA . HIS A 1 1022 ? -22.366 9.273 10.656 1.00 89.00 1022 HIS A CA 1
ATOM 8163 C C . HIS A 1 1022 ? -23.620 8.737 11.344 1.00 89.00 1022 HIS A C 1
ATOM 8165 O O . HIS A 1 1022 ? -23.865 7.530 11.362 1.00 89.00 1022 HIS A O 1
ATOM 8171 N N . THR A 1 1023 ? -24.439 9.637 11.890 1.00 91.69 1023 THR A N 1
ATOM 8172 C CA . THR A 1 1023 ? -25.695 9.263 12.546 1.00 91.69 1023 THR A CA 1
ATOM 8173 C C . THR A 1 1023 ? -26.661 8.628 11.549 1.00 91.69 1023 THR A C 1
ATOM 8175 O O . THR A 1 1023 ? -27.221 7.579 11.855 1.00 91.69 1023 THR A O 1
ATOM 8178 N N . LYS A 1 1024 ? -26.804 9.193 10.342 1.00 91.75 1024 LYS A N 1
ATOM 8179 C CA . LYS A 1 1024 ? -27.602 8.603 9.257 1.00 91.75 1024 LYS A CA 1
ATOM 8180 C C . LYS A 1 1024 ? -27.090 7.226 8.851 1.00 91.75 1024 LYS A C 1
ATOM 8182 O O . LYS A 1 1024 ? -27.891 6.298 8.736 1.00 91.75 1024 LYS A O 1
ATOM 8187 N N . ALA A 1 1025 ? -25.776 7.095 8.662 1.00 89.88 1025 ALA A N 1
ATOM 8188 C CA . ALA A 1 1025 ? -25.153 5.838 8.270 1.00 89.88 1025 ALA A CA 1
ATOM 8189 C C . ALA A 1 1025 ? -25.429 4.736 9.305 1.00 89.88 1025 ALA A C 1
ATOM 8191 O O . ALA A 1 1025 ? -25.932 3.669 8.951 1.00 89.88 1025 ALA A O 1
ATOM 8192 N N . ARG A 1 1026 ? -25.183 5.030 10.589 1.00 90.75 1026 ARG A N 1
ATOM 8193 C CA . ARG A 1 1026 ? -25.446 4.113 11.705 1.00 90.75 1026 ARG A CA 1
ATOM 8194 C C . ARG A 1 1026 ? -26.922 3.754 11.827 1.00 90.75 1026 ARG A C 1
ATOM 8196 O O . ARG A 1 1026 ? -27.267 2.578 11.787 1.00 90.75 1026 ARG A O 1
ATOM 8203 N N . ALA A 1 1027 ? -27.779 4.760 11.979 1.00 92.56 1027 ALA A N 1
ATOM 8204 C CA . ALA A 1 1027 ? -29.194 4.570 12.273 1.00 92.56 1027 ALA A CA 1
ATOM 8205 C C . ALA A 1 1027 ? -29.898 3.736 11.196 1.00 92.56 1027 ALA A C 1
ATOM 8207 O O . ALA A 1 1027 ? -30.693 2.852 11.503 1.00 92.56 1027 ALA A O 1
ATOM 8208 N N . THR A 1 1028 ? -29.569 3.990 9.928 1.00 92.38 1028 THR A N 1
ATOM 8209 C CA . THR A 1 1028 ? -30.181 3.274 8.806 1.00 92.38 1028 THR A CA 1
ATOM 8210 C C . THR A 1 1028 ? -29.645 1.850 8.679 1.00 92.38 1028 THR A C 1
ATOM 8212 O O . THR A 1 1028 ? -30.427 0.939 8.431 1.00 92.38 1028 THR A O 1
ATOM 8215 N N . ALA A 1 1029 ? -28.344 1.620 8.905 1.00 89.38 1029 ALA A N 1
ATOM 8216 C CA . ALA A 1 1029 ? -27.794 0.262 8.946 1.00 89.38 1029 ALA A CA 1
ATOM 8217 C C . ALA A 1 1029 ? -28.445 -0.574 10.066 1.00 89.38 1029 ALA A C 1
ATOM 8219 O O . ALA A 1 1029 ? -28.805 -1.732 9.863 1.00 89.38 1029 ALA A O 1
ATOM 8220 N N . GLU A 1 1030 ? -28.677 0.034 11.229 1.00 90.81 1030 GLU A N 1
ATOM 8221 C CA . GLU A 1 1030 ? -29.396 -0.592 12.340 1.00 90.81 1030 GLU A CA 1
ATOM 8222 C C . GLU A 1 1030 ? -30.871 -0.854 12.030 1.00 90.81 1030 GLU A C 1
ATOM 8224 O O . GLU A 1 1030 ? -31.410 -1.891 12.428 1.00 90.81 1030 GLU A O 1
ATOM 8229 N N . ALA A 1 1031 ? -31.524 0.060 11.311 1.00 92.88 1031 ALA A N 1
ATOM 8230 C CA . ALA A 1 1031 ? -32.890 -0.127 10.844 1.00 92.88 1031 ALA A CA 1
ATOM 8231 C C . ALA A 1 1031 ? -32.988 -1.273 9.825 1.00 92.88 1031 ALA A C 1
ATOM 8233 O O . ALA A 1 1031 ? -33.902 -2.088 9.937 1.00 92.88 1031 ALA A O 1
ATOM 8234 N N . LEU A 1 1032 ? -32.028 -1.397 8.902 1.00 90.94 1032 LEU A N 1
ATOM 8235 C CA . LEU A 1 1032 ? -31.931 -2.528 7.973 1.00 90.94 1032 LEU A CA 1
ATOM 8236 C C . LEU A 1 1032 ? -31.784 -3.858 8.724 1.00 90.94 1032 LEU A C 1
ATOM 8238 O O . LEU A 1 1032 ? -32.555 -4.782 8.478 1.00 90.94 1032 LEU A O 1
ATOM 8242 N N . LEU A 1 1033 ? -30.860 -3.942 9.687 1.00 88.00 1033 LEU A N 1
ATOM 8243 C CA . LEU A 1 1033 ? -30.656 -5.154 10.494 1.00 88.00 1033 LEU A CA 1
ATOM 8244 C C . LEU A 1 1033 ? -31.879 -5.534 11.334 1.00 88.00 1033 LEU A C 1
ATOM 8246 O O . LEU A 1 1033 ? -32.165 -6.715 11.522 1.00 88.00 1033 LEU A O 1
ATOM 8250 N N . SER A 1 1034 ? -32.602 -4.534 11.835 1.00 89.06 1034 SER A N 1
ATOM 8251 C CA . SER A 1 1034 ? -33.743 -4.734 12.732 1.00 89.06 1034 SER A CA 1
ATOM 8252 C C . SER A 1 1034 ? -35.086 -4.819 11.998 1.00 89.06 1034 SER A C 1
ATOM 8254 O O . SER A 1 1034 ? -36.124 -4.832 12.656 1.00 89.06 1034 SER A O 1
ATOM 8256 N N . ASN A 1 1035 ? -35.093 -4.839 10.657 1.00 88.88 1035 ASN A N 1
ATOM 8257 C CA . ASN A 1 1035 ? -36.302 -4.758 9.825 1.00 88.88 1035 ASN A CA 1
ATOM 8258 C C . ASN A 1 1035 ? -37.217 -3.565 10.175 1.00 88.88 1035 ASN A C 1
ATOM 8260 O O . ASN A 1 1035 ? -38.440 -3.678 10.152 1.00 88.88 1035 ASN A O 1
ATOM 8264 N N . ARG A 1 1036 ? -36.621 -2.414 10.495 1.00 93.31 1036 ARG A N 1
ATOM 8265 C CA . ARG A 1 1036 ? -37.307 -1.153 10.827 1.00 93.31 1036 ARG A CA 1
ATOM 8266 C C . ARG A 1 1036 ? -37.267 -0.130 9.692 1.00 93.31 1036 ARG A C 1
ATOM 8268 O O . ARG A 1 1036 ? -37.431 1.060 9.921 1.00 93.31 1036 ARG A O 1
ATOM 8275 N N . MET A 1 1037 ? -37.029 -0.570 8.457 1.00 93.94 1037 MET A N 1
ATOM 8276 C CA . MET A 1 1037 ? -37.002 0.339 7.305 1.00 93.94 1037 MET A CA 1
ATOM 8277 C C . MET A 1 1037 ? -38.369 0.945 6.979 1.00 93.94 1037 MET A C 1
ATOM 8279 O O . MET A 1 1037 ? -38.405 1.957 6.290 1.00 93.94 1037 MET A O 1
ATOM 8283 N N . ASP A 1 1038 ? -39.464 0.381 7.497 1.00 94.50 1038 ASP A N 1
ATOM 8284 C CA . ASP A 1 1038 ? -40.813 0.949 7.382 1.00 94.50 1038 ASP A CA 1
ATOM 8285 C C . ASP A 1 1038 ? -41.040 2.161 8.315 1.00 94.50 1038 ASP A C 1
ATOM 8287 O O . ASP A 1 1038 ? -42.003 2.906 8.122 1.00 94.50 1038 ASP A O 1
ATOM 8291 N N . ASP A 1 1039 ? -40.159 2.393 9.301 1.00 95.38 1039 ASP A N 1
ATOM 8292 C CA . ASP A 1 1039 ? -40.195 3.584 10.157 1.00 95.38 1039 ASP A CA 1
ATOM 8293 C C . ASP A 1 1039 ? -39.928 4.854 9.324 1.00 95.38 1039 ASP A C 1
ATOM 8295 O O . ASP A 1 1039 ? -39.236 4.834 8.294 1.00 95.38 1039 ASP A O 1
ATOM 8299 N N . THR A 1 1040 ? -40.425 6.008 9.790 1.00 95.19 1040 THR A N 1
ATOM 8300 C CA . THR A 1 1040 ? -40.074 7.278 9.142 1.00 95.19 1040 THR A CA 1
ATOM 8301 C C . THR A 1 1040 ? -38.576 7.536 9.284 1.00 95.19 1040 THR A C 1
ATOM 8303 O O . THR A 1 1040 ? -37.969 7.203 10.306 1.00 95.19 1040 THR A O 1
ATOM 8306 N N . PHE A 1 1041 ? -37.959 8.199 8.301 1.00 94.12 1041 PHE A N 1
ATOM 8307 C CA . PHE A 1 1041 ? -36.524 8.489 8.380 1.00 94.12 1041 PHE A CA 1
ATOM 8308 C C . PHE A 1 1041 ? -36.170 9.286 9.645 1.00 94.12 1041 PHE A C 1
ATOM 8310 O O . PHE A 1 1041 ? -35.136 9.062 10.268 1.00 94.12 1041 PHE A O 1
ATOM 8317 N N . LYS A 1 1042 ? -37.065 10.180 10.084 1.00 93.81 1042 LYS A N 1
ATOM 8318 C CA . LYS A 1 1042 ? -36.900 10.930 11.333 1.00 93.81 1042 LYS A CA 1
ATOM 8319 C C . LYS A 1 1042 ? -36.832 10.000 12.547 1.00 93.81 1042 LYS A C 1
ATOM 8321 O O . LYS A 1 1042 ? -35.954 10.197 13.384 1.00 93.81 1042 LYS A O 1
ATOM 8326 N N . ASP A 1 1043 ? -37.717 9.011 12.633 1.00 95.06 1043 ASP A N 1
ATOM 8327 C CA . ASP A 1 1043 ? -37.744 8.052 13.743 1.00 95.06 1043 ASP A CA 1
ATOM 8328 C C . ASP A 1 1043 ? -36.509 7.144 13.724 1.00 95.06 1043 ASP A C 1
ATOM 8330 O O . ASP A 1 1043 ? -35.918 6.886 14.775 1.00 95.06 1043 ASP A O 1
ATOM 8334 N N . ILE A 1 1044 ? -36.041 6.758 12.531 1.00 94.88 1044 ILE A N 1
ATOM 8335 C CA . ILE A 1 1044 ? -34.773 6.038 12.353 1.00 94.88 1044 ILE A CA 1
ATOM 8336 C C . ILE A 1 1044 ? -33.621 6.849 12.958 1.00 94.88 1044 ILE A C 1
ATOM 8338 O O . ILE A 1 1044 ? -32.931 6.348 13.846 1.00 94.88 1044 ILE A O 1
ATOM 8342 N N . ILE A 1 1045 ? -33.451 8.119 12.569 1.00 94.94 1045 ILE A N 1
ATOM 8343 C CA . ILE A 1 1045 ? -32.390 8.982 13.120 1.00 94.94 1045 ILE A CA 1
ATOM 8344 C C . ILE A 1 1045 ? -32.527 9.162 14.634 1.00 94.94 1045 ILE A C 1
ATOM 8346 O O . ILE A 1 1045 ? -31.527 9.100 15.349 1.00 94.94 1045 ILE A O 1
ATOM 8350 N N . GLN A 1 1046 ? -33.746 9.361 15.137 1.00 93.38 1046 GLN A N 1
ATOM 8351 C CA . GLN A 1 1046 ? -33.987 9.538 16.571 1.00 93.38 1046 GLN A CA 1
ATOM 8352 C C . GLN A 1 1046 ? -33.718 8.266 17.382 1.00 93.38 1046 GLN A C 1
ATOM 8354 O O . GLN A 1 1046 ? -33.309 8.371 18.534 1.00 93.38 1046 GLN A O 1
ATOM 8359 N N . SER A 1 1047 ? -33.850 7.075 16.789 1.00 90.88 1047 SER A N 1
ATOM 8360 C CA . SER A 1 1047 ? -33.504 5.816 17.467 1.00 90.88 1047 SER A CA 1
ATOM 8361 C C . SER A 1 1047 ? -32.013 5.679 17.788 1.00 90.88 1047 SER A C 1
ATOM 8363 O O . SER A 1 1047 ? -31.636 4.880 18.637 1.00 90.88 1047 SER A O 1
ATOM 8365 N N . ALA A 1 1048 ? -31.173 6.492 17.148 1.00 90.38 1048 ALA A N 1
ATOM 8366 C CA . ALA A 1 1048 ? -29.734 6.516 17.353 1.00 90.38 1048 ALA A CA 1
ATOM 8367 C C . ALA A 1 1048 ? -29.305 7.515 18.452 1.00 90.38 1048 ALA A C 1
ATOM 8369 O O . ALA A 1 1048 ? -28.114 7.630 18.758 1.00 90.38 1048 ALA A O 1
ATOM 8370 N N . LYS A 1 1049 ? -30.252 8.267 19.025 1.00 92.50 1049 LYS A N 1
ATOM 8371 C CA . LYS A 1 1049 ? -30.001 9.274 20.058 1.00 92.50 1049 LYS A CA 1
ATOM 8372 C C . LYS A 1 1049 ? -29.502 8.617 21.355 1.00 92.50 1049 LYS A C 1
ATOM 8374 O O . LYS A 1 1049 ? -30.226 7.793 21.913 1.00 92.50 1049 LYS A O 1
ATOM 8379 N N . PRO A 1 1050 ? -28.327 9.015 21.875 1.00 87.31 1050 PRO A N 1
ATOM 8380 C CA . PRO A 1 1050 ? -27.874 8.579 23.194 1.00 87.31 1050 PRO A CA 1
ATOM 8381 C C . PRO A 1 1050 ? -28.849 9.010 24.295 1.00 87.31 1050 PRO A C 1
ATOM 8383 O O . PRO A 1 1050 ? -29.470 10.074 24.199 1.00 87.31 1050 PRO A O 1
ATOM 8386 N N . ALA A 1 1051 ? -28.955 8.222 25.366 1.00 85.25 1051 ALA A N 1
ATOM 8387 C CA . ALA A 1 1051 ? -29.895 8.488 26.462 1.00 85.25 1051 ALA A CA 1
ATOM 8388 C C . ALA A 1 1051 ? -29.669 9.854 27.143 1.00 85.25 1051 ALA A C 1
ATOM 8390 O O . ALA A 1 1051 ? -30.622 10.496 27.583 1.00 85.25 1051 ALA A O 1
ATOM 8391 N N . ASP A 1 1052 ? -28.418 10.315 27.193 1.00 84.75 1052 ASP A N 1
ATOM 8392 C CA . ASP A 1 1052 ? -28.007 11.608 27.752 1.00 84.75 1052 ASP A CA 1
ATOM 8393 C C . ASP A 1 1052 ? -28.057 12.770 26.735 1.00 84.75 1052 ASP A C 1
ATOM 8395 O O . ASP A 1 1052 ? -27.802 13.922 27.087 1.00 84.75 1052 ASP A O 1
ATOM 8399 N N . GLY A 1 1053 ? -28.396 12.493 25.469 1.00 86.12 1053 GLY A N 1
ATOM 8400 C CA . GLY A 1 1053 ? -28.426 13.480 24.387 1.00 86.12 1053 GLY A CA 1
ATOM 8401 C C . GLY A 1 1053 ? -27.048 13.970 23.923 1.00 86.12 1053 GLY A C 1
ATOM 8402 O O . GLY A 1 1053 ? -26.978 14.989 23.226 1.00 86.12 1053 GLY A O 1
ATOM 8403 N N . SER A 1 1054 ? -25.968 13.279 24.295 1.00 87.38 1054 SER A N 1
ATOM 8404 C CA . SER A 1 1054 ? -24.596 13.582 23.872 1.00 87.38 1054 SER A CA 1
ATOM 8405 C C . SER A 1 1054 ? -24.364 13.345 22.369 1.00 87.38 1054 SER A C 1
ATOM 8407 O O . SER A 1 1054 ? -25.213 12.815 21.652 1.00 87.38 1054 SER A O 1
ATOM 8409 N N . LEU A 1 1055 ? -23.186 13.738 21.866 1.00 86.56 1055 LEU A N 1
ATOM 8410 C CA . LEU A 1 1055 ? -22.748 13.450 20.489 1.00 86.56 1055 LEU A CA 1
ATOM 8411 C C . LEU A 1 1055 ? -22.023 12.099 20.368 1.00 86.56 1055 LEU A C 1
ATOM 8413 O O . LEU A 1 1055 ? -21.148 11.930 19.515 1.00 86.56 1055 LEU A O 1
ATOM 8417 N N . ARG A 1 1056 ? -22.341 11.139 21.240 1.00 82.56 1056 ARG A N 1
ATOM 8418 C CA . ARG A 1 1056 ? -21.715 9.817 21.220 1.00 82.56 1056 ARG A CA 1
ATOM 8419 C C . ARG A 1 1056 ? -22.288 8.935 20.123 1.00 82.56 1056 ARG A C 1
ATOM 8421 O O . ARG A 1 1056 ? -23.481 8.958 19.825 1.00 82.56 1056 ARG A O 1
ATOM 8428 N N . THR A 1 1057 ? -21.413 8.103 19.571 1.00 80.94 1057 THR A N 1
ATOM 8429 C CA . THR A 1 1057 ? -21.805 6.982 18.720 1.00 80.94 1057 THR A CA 1
ATOM 8430 C C . THR A 1 1057 ? -21.930 5.732 19.585 1.00 80.94 1057 THR A C 1
ATOM 8432 O O . THR A 1 1057 ? -20.915 5.193 20.027 1.00 80.94 1057 THR A O 1
ATOM 8435 N N . GLU A 1 1058 ? -23.158 5.268 19.809 1.00 83.88 1058 GLU A N 1
ATOM 8436 C CA . GLU A 1 1058 ? -23.476 4.013 20.509 1.00 83.88 1058 GLU A CA 1
ATOM 8437 C C . GLU A 1 1058 ? -24.048 2.998 19.513 1.00 83.88 1058 GLU A C 1
ATOM 8439 O O . GLU A 1 1058 ? -24.756 3.390 18.595 1.00 83.88 1058 GLU A O 1
ATOM 8444 N N . PHE A 1 1059 ? -23.761 1.707 19.647 1.00 87.94 1059 PHE A N 1
ATOM 8445 C CA . PHE A 1 1059 ? -24.318 0.690 18.746 1.00 87.94 1059 PHE A CA 1
ATOM 8446 C C . PHE A 1 1059 ? -25.300 -0.193 19.501 1.00 87.94 1059 PHE A C 1
ATOM 8448 O O . PHE A 1 1059 ? -25.087 -0.506 20.673 1.00 87.94 1059 PHE A O 1
ATOM 8455 N N . ASN A 1 1060 ? -26.377 -0.602 18.834 1.00 86.69 1060 ASN A N 1
ATOM 8456 C CA . ASN A 1 1060 ? -27.333 -1.528 19.430 1.00 86.69 1060 ASN A CA 1
ATOM 8457 C C . ASN A 1 1060 ? -26.799 -2.978 19.450 1.00 86.69 1060 ASN A C 1
ATOM 8459 O O . ASN A 1 1060 ? -25.804 -3.314 18.803 1.00 86.69 1060 ASN A O 1
ATOM 8463 N N . GLY A 1 1061 ? -27.492 -3.863 20.175 1.00 84.31 1061 GLY A N 1
ATOM 8464 C CA . GLY A 1 1061 ? -27.083 -5.264 20.315 1.00 84.31 1061 GLY A CA 1
ATOM 8465 C C . GLY A 1 1061 ? -27.020 -6.051 18.998 1.00 84.31 1061 GLY A C 1
ATOM 8466 O O . GLY A 1 1061 ? -26.185 -6.942 18.874 1.00 84.31 1061 GLY A O 1
ATOM 8467 N N . GLU A 1 1062 ? -27.839 -5.715 17.995 1.00 84.56 1062 GLU A N 1
ATOM 8468 C CA . GLU A 1 1062 ? -27.815 -6.387 16.686 1.00 84.56 1062 GLU A CA 1
ATOM 8469 C C . GLU A 1 1062 ? -26.584 -5.985 15.864 1.00 84.56 1062 GLU A C 1
ATOM 8471 O O . GLU A 1 1062 ? -25.912 -6.854 15.306 1.00 84.56 1062 GLU A O 1
ATOM 8476 N N . SER A 1 1063 ? -26.220 -4.697 15.852 1.00 84.25 1063 SER A N 1
ATOM 8477 C CA . SER A 1 1063 ? -24.967 -4.218 15.250 1.00 84.25 1063 SER A CA 1
ATOM 8478 C C . SER A 1 1063 ? -23.753 -4.868 15.900 1.00 84.25 1063 SER A C 1
ATOM 8480 O O . SER A 1 1063 ? -22.859 -5.333 15.199 1.00 84.25 1063 SER A O 1
ATOM 8482 N N . MET A 1 1064 ? -23.736 -4.945 17.232 1.00 83.75 1064 MET A N 1
ATOM 8483 C CA . MET A 1 1064 ? -22.637 -5.560 17.983 1.00 83.75 1064 MET A CA 1
ATOM 8484 C C . MET A 1 1064 ? -22.572 -7.070 17.745 1.00 83.75 1064 MET A C 1
ATOM 8486 O O . MET A 1 1064 ? -21.496 -7.642 17.635 1.00 83.75 1064 MET A O 1
ATOM 8490 N N . LYS A 1 1065 ? -23.713 -7.738 17.568 1.00 82.38 1065 LYS A N 1
ATOM 8491 C CA . LYS A 1 1065 ? -23.746 -9.158 17.207 1.00 82.38 1065 LYS A CA 1
ATOM 8492 C C . LYS A 1 1065 ? -23.268 -9.410 15.775 1.00 82.38 1065 LYS A C 1
ATOM 8494 O O . LYS A 1 1065 ? -22.573 -10.395 15.530 1.00 82.38 1065 LYS A O 1
ATOM 8499 N N . ARG A 1 1066 ? -23.648 -8.551 14.821 1.00 81.00 1066 ARG A N 1
ATOM 8500 C CA . ARG A 1 1066 ? -23.248 -8.667 13.408 1.00 81.00 1066 ARG A CA 1
ATOM 8501 C C . ARG A 1 1066 ? -21.780 -8.288 13.198 1.00 81.00 1066 ARG A C 1
ATOM 8503 O O . ARG A 1 1066 ? -21.088 -8.956 12.430 1.00 81.00 1066 ARG A O 1
ATOM 8510 N N . TRP A 1 1067 ? -21.311 -7.254 13.891 1.00 78.94 1067 TRP A N 1
ATOM 8511 C CA . TRP A 1 1067 ? -19.962 -6.695 13.795 1.00 78.94 1067 TRP A CA 1
ATOM 8512 C C . TRP A 1 1067 ? -19.339 -6.529 15.197 1.00 78.94 1067 TRP A C 1
ATOM 8514 O O . TRP A 1 1067 ? -19.158 -5.408 15.677 1.00 78.94 1067 TRP A O 1
ATOM 8524 N N . PRO A 1 1068 ? -18.959 -7.635 15.864 1.00 71.94 1068 PRO A N 1
ATOM 8525 C CA . PRO A 1 1068 ? -18.512 -7.626 17.266 1.00 71.94 1068 PRO A CA 1
ATOM 8526 C C . PRO A 1 1068 ? -17.236 -6.827 17.528 1.00 71.94 1068 PRO A C 1
ATOM 8528 O O . PRO A 1 1068 ? -16.983 -6.400 18.648 1.00 71.94 1068 PRO A O 1
ATOM 8531 N N . TRP A 1 1069 ? -16.437 -6.544 16.500 1.00 72.81 1069 TRP A N 1
ATOM 8532 C CA . TRP A 1 1069 ? -15.241 -5.714 16.652 1.00 72.81 1069 TRP A CA 1
ATOM 8533 C C . TRP A 1 1069 ? -15.545 -4.233 16.928 1.00 72.81 1069 TRP A C 1
ATOM 8535 O O . TRP A 1 1069 ? -14.630 -3.506 17.312 1.00 72.81 1069 TRP A O 1
ATOM 8545 N N . LEU A 1 1070 ? -16.783 -3.760 16.721 1.00 77.81 1070 LEU A N 1
ATOM 8546 C CA . LEU A 1 1070 ? -17.157 -2.369 17.007 1.00 77.81 1070 LEU A CA 1
ATOM 8547 C C . LEU A 1 1070 ? -16.921 -2.013 18.484 1.00 77.81 1070 LEU A C 1
ATOM 8549 O O . LEU A 1 1070 ? -16.447 -0.912 18.763 1.00 77.81 1070 LEU A O 1
ATOM 8553 N N . GLU A 1 1071 ? -17.144 -2.961 19.399 1.00 78.56 1071 GLU A N 1
ATOM 8554 C CA . GLU A 1 1071 ? -16.882 -2.809 20.837 1.00 78.56 1071 GLU A CA 1
ATOM 8555 C C . GLU A 1 1071 ? -15.412 -2.501 21.122 1.00 78.56 1071 GLU A C 1
ATOM 8557 O O . GLU A 1 1071 ? -15.071 -1.508 21.767 1.00 78.56 1071 GLU A O 1
ATOM 8562 N N . ASN A 1 1072 ? -14.525 -3.311 20.549 1.00 73.31 1072 ASN A N 1
ATOM 8563 C CA . ASN A 1 1072 ? -13.086 -3.165 20.724 1.00 73.31 1072 ASN A CA 1
ATOM 8564 C C . ASN A 1 1072 ? -12.570 -1.857 20.132 1.00 73.31 1072 ASN A C 1
ATOM 8566 O O . ASN A 1 1072 ? -11.701 -1.216 20.717 1.00 73.31 1072 ASN A O 1
ATOM 8570 N N . ILE A 1 1073 ? -13.138 -1.416 19.009 1.00 77.25 1073 ILE A N 1
ATOM 8571 C CA . ILE A 1 1073 ? -12.790 -0.127 18.407 1.00 77.25 1073 ILE A CA 1
ATOM 8572 C C . ILE A 1 1073 ? -13.249 1.037 19.291 1.00 77.25 1073 ILE A C 1
ATOM 8574 O O . ILE A 1 1073 ? -12.495 1.997 19.470 1.00 77.25 1073 ILE A O 1
ATOM 8578 N N . GLN A 1 1074 ? -14.451 0.961 19.870 1.00 78.06 1074 GLN A N 1
ATOM 8579 C CA . GLN A 1 1074 ? -14.907 1.961 20.836 1.00 78.06 1074 GLN A CA 1
ATOM 8580 C C . GLN A 1 1074 ? -13.993 1.992 22.065 1.00 78.06 1074 GLN A C 1
ATOM 8582 O O . GLN A 1 1074 ? -13.617 3.079 22.496 1.00 78.06 1074 GLN A O 1
ATOM 8587 N N . ARG A 1 1075 ? -13.577 0.833 22.588 1.00 77.25 1075 ARG A N 1
ATOM 8588 C CA . ARG A 1 1075 ? -12.636 0.744 23.714 1.00 77.25 1075 ARG A CA 1
ATOM 8589 C C . ARG A 1 1075 ? -11.276 1.365 23.381 1.00 77.25 1075 ARG A C 1
ATOM 8591 O O . ARG A 1 1075 ? -10.841 2.269 24.089 1.00 77.25 1075 ARG A O 1
ATOM 8598 N N . GLN A 1 1076 ? -10.667 0.968 22.262 1.00 74.44 1076 GLN A N 1
ATOM 8599 C CA . GLN A 1 1076 ? -9.376 1.493 21.794 1.00 74.44 1076 GLN A CA 1
ATOM 8600 C C . GLN A 1 1076 ? -9.393 3.013 21.622 1.00 74.44 1076 GLN A C 1
ATOM 8602 O O . GLN A 1 1076 ? -8.433 3.687 21.989 1.00 74.44 1076 GLN A O 1
ATOM 8607 N N . LYS A 1 1077 ? -10.496 3.576 21.110 1.00 78.56 1077 LYS A N 1
ATOM 8608 C CA . LYS A 1 1077 ? -10.679 5.031 21.019 1.00 78.56 1077 LYS A CA 1
ATOM 8609 C C . LYS A 1 1077 ? -10.523 5.707 22.382 1.00 78.56 1077 LYS A C 1
ATOM 8611 O O . LYS A 1 1077 ? -9.829 6.716 22.487 1.00 78.56 1077 LYS A O 1
ATOM 8616 N N . TRP A 1 1078 ? -11.154 5.163 23.420 1.00 76.38 1078 TRP A N 1
ATOM 8617 C CA . TRP A 1 1078 ? -11.056 5.716 24.771 1.00 76.38 1078 TRP A CA 1
ATOM 8618 C C . TRP A 1 1078 ? -9.655 5.554 25.357 1.00 76.38 1078 TRP A C 1
ATOM 8620 O O . TRP A 1 1078 ? -9.151 6.468 26.007 1.00 76.38 1078 TRP A O 1
ATOM 8630 N N . GLU A 1 1079 ? -8.989 4.444 25.053 1.00 75.06 1079 GLU A N 1
ATOM 8631 C CA . GLU A 1 1079 ? -7.605 4.193 25.460 1.00 75.06 1079 GLU A CA 1
ATOM 8632 C C . GLU A 1 1079 ? -6.587 5.079 24.727 1.00 75.06 1079 GLU A C 1
ATOM 8634 O O . GLU A 1 1079 ? -5.536 5.377 25.288 1.00 75.06 1079 GLU A O 1
ATOM 8639 N N . ALA A 1 1080 ? -6.918 5.574 23.529 1.00 74.62 1080 ALA A N 1
ATOM 8640 C CA . ALA A 1 1080 ? -6.123 6.552 22.785 1.00 74.62 1080 ALA A CA 1
ATOM 8641 C C . ALA A 1 1080 ? -6.213 7.978 23.359 1.00 74.62 1080 ALA A C 1
ATOM 8643 O O . ALA A 1 1080 ? -5.356 8.823 23.080 1.00 74.62 1080 ALA A O 1
ATOM 8644 N N . ARG A 1 1081 ? -7.267 8.278 24.130 1.00 76.06 1081 ARG A N 1
ATOM 8645 C CA . ARG A 1 1081 ? -7.596 9.639 24.582 1.00 76.06 1081 ARG A CA 1
ATOM 8646 C C . ARG A 1 1081 ? -6.495 10.305 25.418 1.00 76.06 1081 ARG A C 1
ATOM 8648 O O . ARG A 1 1081 ? -6.232 11.479 25.166 1.00 76.06 1081 ARG A O 1
ATOM 8655 N N . PRO A 1 1082 ? -5.790 9.614 26.337 1.00 75.75 1082 PRO A N 1
ATOM 8656 C CA . PRO A 1 1082 ? -4.646 10.190 27.041 1.00 75.75 1082 PRO A CA 1
ATOM 8657 C C . PRO A 1 1082 ? -3.564 10.740 26.103 1.00 75.75 1082 PRO A C 1
ATOM 8659 O O . PRO A 1 1082 ? -3.084 11.849 26.319 1.00 75.75 1082 PRO A O 1
ATOM 8662 N N . ALA A 1 1083 ? -3.225 10.022 25.027 1.00 75.88 1083 ALA A N 1
ATOM 8663 C CA . ALA A 1 1083 ? -2.233 10.487 24.056 1.00 75.88 1083 ALA A CA 1
ATOM 8664 C C . ALA A 1 1083 ? -2.709 11.748 23.312 1.00 75.88 1083 ALA A C 1
ATOM 8666 O O . ALA A 1 1083 ? -1.936 12.685 23.120 1.00 75.88 1083 ALA A O 1
ATOM 8667 N N . LEU A 1 1084 ? -3.996 11.817 22.957 1.00 75.50 1084 LEU A N 1
ATOM 8668 C CA . LEU A 1 1084 ? -4.597 13.011 22.348 1.00 75.50 1084 LEU A CA 1
ATOM 8669 C C . LEU A 1 1084 ? -4.565 14.225 23.276 1.00 75.50 1084 LEU A C 1
ATOM 8671 O O . LEU A 1 1084 ? -4.283 15.329 22.819 1.00 75.50 1084 LEU A O 1
ATOM 8675 N N . LEU A 1 1085 ? -4.825 14.023 24.568 1.00 74.81 1085 LEU A N 1
ATOM 8676 C CA . LEU A 1 1085 ? -4.767 15.088 25.569 1.00 74.81 1085 LEU A CA 1
ATOM 8677 C C . LEU A 1 1085 ? -3.359 15.667 25.689 1.00 74.81 1085 LEU A C 1
ATOM 8679 O O . LEU A 1 1085 ? -3.201 16.885 25.719 1.00 74.81 1085 LEU A O 1
ATOM 8683 N N . VAL A 1 1086 ? -2.339 14.805 25.681 1.00 75.88 1086 VAL A N 1
ATOM 8684 C CA . VAL A 1 1086 ? -0.940 15.245 25.646 1.00 75.88 1086 VAL A CA 1
ATOM 8685 C C . VAL A 1 1086 ? -0.699 16.137 24.426 1.00 75.88 1086 VAL A C 1
ATOM 8687 O O . VAL A 1 1086 ? -0.167 17.239 24.558 1.00 75.88 1086 VAL A O 1
ATOM 8690 N N . CYS A 1 1087 ? -1.159 15.711 23.249 1.00 75.56 1087 CYS A N 1
ATOM 8691 C CA . CYS A 1 1087 ? -1.020 16.480 22.012 1.00 75.56 1087 CYS A CA 1
ATOM 8692 C C . CYS A 1 1087 ? -1.714 17.852 22.080 1.00 75.56 1087 CYS A C 1
ATOM 8694 O O . CYS A 1 1087 ? -1.139 18.856 21.651 1.00 75.56 1087 CYS A O 1
ATOM 8696 N N . ASP A 1 1088 ? -2.938 17.898 22.615 1.00 76.25 1088 ASP A N 1
ATOM 8697 C CA . ASP A 1 1088 ? -3.711 19.133 22.776 1.00 76.25 1088 ASP A CA 1
ATOM 8698 C C . ASP A 1 1088 ? -2.999 20.091 23.764 1.00 76.25 1088 ASP A C 1
ATOM 8700 O O . ASP A 1 1088 ? -2.823 21.273 23.454 1.00 76.25 1088 ASP A O 1
ATOM 8704 N N . TYR A 1 1089 ? -2.480 19.579 24.890 1.00 77.12 1089 TYR A N 1
ATOM 8705 C CA . TYR A 1 1089 ? -1.696 20.353 25.863 1.00 77.12 1089 TYR A CA 1
ATOM 8706 C C . TYR A 1 1089 ? -0.460 21.009 25.228 1.00 77.12 1089 TYR A C 1
ATOM 8708 O O . TYR A 1 1089 ? -0.237 22.212 25.393 1.00 77.12 1089 TYR A O 1
ATOM 8716 N N . TYR A 1 1090 ? 0.343 20.249 24.476 1.00 74.94 1090 TYR A N 1
ATOM 8717 C CA . TYR A 1 1090 ? 1.553 20.781 23.838 1.00 74.94 1090 TYR A CA 1
ATOM 8718 C C . TYR A 1 1090 ? 1.244 21.888 22.826 1.00 74.94 1090 TYR A C 1
ATOM 8720 O O . TYR A 1 1090 ? 1.976 22.876 22.740 1.00 74.94 1090 TYR A O 1
ATOM 8728 N N . GLU A 1 1091 ? 0.137 21.773 22.094 1.00 74.94 1091 GLU A N 1
ATOM 8729 C CA . GLU A 1 1091 ? -0.302 22.817 21.170 1.00 74.94 1091 GLU A CA 1
ATOM 8730 C C . GLU A 1 1091 ? -0.609 24.133 21.892 1.00 74.94 1091 GLU A C 1
ATOM 8732 O O . GLU A 1 1091 ? -0.209 25.210 21.437 1.00 74.94 1091 GLU A O 1
ATOM 8737 N N . GLU A 1 1092 ? -1.301 24.060 23.029 1.00 76.44 1092 GLU A N 1
ATOM 8738 C CA . GLU A 1 1092 ? -1.593 25.238 23.839 1.00 76.44 1092 GLU A CA 1
ATOM 8739 C C . GLU A 1 1092 ? -0.324 25.894 24.378 1.00 76.44 1092 GLU A C 1
ATOM 8741 O O . GLU A 1 1092 ? -0.217 27.122 24.366 1.00 76.44 1092 GLU A O 1
ATOM 8746 N N . GLN A 1 1093 ? 0.650 25.097 24.823 1.00 75.38 1093 GLN A N 1
ATOM 8747 C CA . GLN A 1 1093 ? 1.940 25.615 25.282 1.00 75.38 1093 GLN A CA 1
ATOM 8748 C C . GLN A 1 1093 ? 2.706 26.297 24.143 1.00 75.38 1093 GLN A C 1
ATOM 8750 O O . GLN A 1 1093 ? 3.230 27.398 24.326 1.00 75.38 1093 GLN A O 1
ATOM 8755 N N . LYS A 1 1094 ? 2.686 25.717 22.936 1.00 74.62 1094 LYS A N 1
ATOM 8756 C CA . LYS A 1 1094 ? 3.279 26.334 21.742 1.00 74.62 1094 LYS A CA 1
ATOM 8757 C C . LYS A 1 1094 ? 2.640 27.682 21.417 1.00 74.62 1094 LYS A C 1
ATOM 8759 O O . LYS A 1 1094 ? 3.353 28.649 21.158 1.00 74.62 1094 LYS A O 1
ATOM 8764 N N . LYS A 1 1095 ? 1.305 27.774 21.462 1.00 76.75 1095 LYS A N 1
ATOM 8765 C CA . LYS A 1 1095 ? 0.568 29.038 21.252 1.00 76.75 1095 LYS A CA 1
ATOM 8766 C C . LYS A 1 1095 ? 0.936 30.104 22.288 1.00 76.75 1095 LYS A C 1
ATOM 8768 O O . LYS A 1 1095 ? 0.891 31.289 21.977 1.00 76.75 1095 LYS A O 1
ATOM 8773 N N . LYS A 1 1096 ? 1.333 29.684 23.493 1.00 80.25 1096 LYS A N 1
ATOM 8774 C CA . LYS A 1 1096 ? 1.826 30.550 24.575 1.00 80.25 1096 LYS A CA 1
ATOM 8775 C C . LYS A 1 1096 ? 3.325 30.884 24.456 1.00 80.25 1096 LYS A C 1
ATOM 8777 O O . LYS A 1 1096 ? 3.838 31.615 25.295 1.00 80.25 1096 LYS A O 1
ATOM 8782 N N . GLY A 1 1097 ? 4.022 30.382 23.431 1.00 76.56 1097 GLY A N 1
ATOM 8783 C CA . GLY A 1 1097 ? 5.447 30.635 23.193 1.00 76.56 1097 GLY A CA 1
ATOM 8784 C C . GLY A 1 1097 ? 6.399 29.814 24.068 1.00 76.56 1097 GLY A C 1
ATOM 8785 O O . GLY A 1 1097 ? 7.575 30.158 24.160 1.00 76.56 1097 GLY A O 1
ATOM 8786 N N . ALA A 1 1098 ? 5.921 28.751 24.721 1.00 75.31 1098 ALA A N 1
ATOM 8787 C CA . ALA A 1 1098 ? 6.772 27.888 25.533 1.00 75.31 1098 ALA A CA 1
ATOM 8788 C C . ALA A 1 1098 ? 7.687 27.011 24.658 1.00 75.31 1098 ALA A C 1
ATOM 8790 O O . ALA A 1 1098 ? 7.270 26.489 23.621 1.00 75.31 1098 ALA A O 1
ATOM 8791 N N . SER A 1 1099 ? 8.930 26.816 25.107 1.00 70.00 1099 SER A N 1
ATOM 8792 C CA . SER A 1 1099 ? 9.841 25.808 24.555 1.00 70.00 1099 SER A CA 1
ATOM 8793 C C . SER A 1 1099 ? 9.264 24.411 24.791 1.00 70.00 1099 SER A C 1
ATOM 8795 O O . SER A 1 1099 ? 8.888 24.092 25.921 1.00 70.00 1099 SER A O 1
ATOM 8797 N N . MET A 1 1100 ? 9.194 23.584 23.750 1.00 68.00 1100 MET A N 1
ATOM 8798 C CA . MET A 1 1100 ? 8.651 22.227 23.840 1.00 68.00 1100 MET A CA 1
ATOM 8799 C C . MET A 1 1100 ? 9.772 21.190 23.873 1.00 68.00 1100 MET A C 1
ATOM 8801 O O . MET A 1 1100 ? 10.764 21.337 23.166 1.00 68.00 1100 MET A O 1
ATOM 8805 N N . ASP A 1 1101 ? 9.569 20.129 24.651 1.00 76.69 1101 ASP A N 1
ATOM 8806 C CA . ASP A 1 1101 ? 10.339 18.894 24.519 1.00 76.69 1101 ASP A CA 1
ATOM 8807 C C . ASP A 1 1101 ? 9.824 18.119 23.297 1.00 76.69 1101 ASP A C 1
ATOM 8809 O O . ASP A 1 1101 ? 8.703 17.601 23.313 1.00 76.69 1101 ASP A O 1
ATOM 8813 N N . GLU A 1 1102 ? 10.603 18.106 22.215 1.00 77.06 1102 GLU A N 1
ATOM 8814 C CA . GLU A 1 1102 ? 10.216 17.465 20.952 1.00 77.06 1102 GLU A CA 1
ATOM 8815 C C . GLU A 1 1102 ? 10.074 15.942 21.106 1.00 77.06 1102 GLU A C 1
ATOM 8817 O O . GLU A 1 1102 ? 9.184 15.349 20.494 1.00 77.06 1102 GLU A O 1
ATOM 8822 N N . ASP A 1 1103 ? 10.863 15.325 21.991 1.00 78.62 1103 ASP A N 1
ATOM 8823 C CA . ASP A 1 1103 ? 10.819 13.883 22.251 1.00 78.62 1103 ASP A CA 1
ATOM 8824 C C . ASP A 1 1103 ? 9.465 13.449 22.810 1.00 78.62 1103 ASP A C 1
ATOM 8826 O O . ASP A 1 1103 ? 8.822 12.549 22.267 1.00 78.62 1103 ASP A O 1
ATOM 8830 N N . THR A 1 1104 ? 8.981 14.116 23.864 1.00 79.12 1104 THR A N 1
ATOM 8831 C CA . THR A 1 1104 ? 7.671 13.779 24.444 1.00 79.12 1104 THR A CA 1
ATOM 8832 C C . THR A 1 1104 ? 6.540 13.998 23.433 1.00 79.12 1104 THR A C 1
ATOM 8834 O O . THR A 1 1104 ? 5.570 13.239 23.413 1.00 79.12 1104 THR A O 1
ATOM 8837 N N . LEU A 1 1105 ? 6.662 14.993 22.549 1.00 79.25 1105 LEU A N 1
ATOM 8838 C CA . LEU A 1 1105 ? 5.674 15.243 21.499 1.00 79.25 1105 LEU A CA 1
ATOM 8839 C C . LEU A 1 1105 ? 5.659 14.128 20.440 1.00 79.25 1105 LEU A C 1
ATOM 8841 O O . LEU A 1 1105 ? 4.586 13.664 20.041 1.00 79.25 1105 LEU A O 1
ATOM 8845 N N . ARG A 1 1106 ? 6.839 13.655 20.021 1.00 81.88 1106 ARG A N 1
ATOM 8846 C CA . ARG A 1 1106 ? 6.991 12.509 19.109 1.00 81.88 1106 ARG A CA 1
ATOM 8847 C C . ARG A 1 1106 ? 6.453 11.225 19.730 1.00 81.88 1106 ARG A C 1
ATOM 8849 O O . ARG A 1 1106 ? 5.745 10.478 19.058 1.00 81.88 1106 ARG A O 1
ATOM 8856 N N . GLU A 1 1107 ? 6.696 11.006 21.017 1.00 85.12 1107 GLU A N 1
ATOM 8857 C CA . GLU A 1 1107 ? 6.138 9.871 21.755 1.00 85.12 1107 GLU A CA 1
ATOM 8858 C C . GLU A 1 1107 ? 4.620 9.942 21.893 1.00 85.12 1107 GLU A C 1
ATOM 8860 O O . GLU A 1 1107 ? 3.951 8.929 21.710 1.00 85.12 1107 GLU A O 1
ATOM 8865 N N . ALA A 1 1108 ? 4.052 11.120 22.156 1.00 82.44 1108 ALA A N 1
ATOM 8866 C CA . ALA A 1 1108 ? 2.603 11.300 22.198 1.00 82.44 1108 ALA A CA 1
ATOM 8867 C C . ALA A 1 1108 ? 1.963 11.021 20.828 1.00 82.44 1108 ALA A C 1
ATOM 8869 O O . ALA A 1 1108 ? 0.929 10.352 20.746 1.00 82.44 1108 ALA A O 1
ATOM 8870 N N . SER A 1 1109 ? 2.618 11.471 19.751 1.00 82.31 1109 SER A N 1
ATOM 8871 C CA . SER A 1 1109 ? 2.232 11.173 18.367 1.00 82.31 1109 SER A CA 1
ATOM 8872 C C . SER A 1 1109 ? 2.234 9.669 18.090 1.00 82.31 1109 SER A C 1
ATOM 8874 O O . SER A 1 1109 ? 1.253 9.109 17.588 1.00 82.31 1109 SER A O 1
ATOM 8876 N N . ALA A 1 1110 ? 3.327 9.002 18.467 1.00 83.50 1110 ALA A N 1
ATOM 8877 C CA . ALA A 1 1110 ? 3.507 7.565 18.327 1.00 83.50 1110 ALA A CA 1
ATOM 8878 C C . ALA A 1 1110 ? 2.463 6.786 19.140 1.00 83.50 1110 ALA A C 1
ATOM 8880 O O . ALA A 1 1110 ? 1.812 5.895 18.595 1.00 83.50 1110 ALA A O 1
ATOM 8881 N N . ALA A 1 1111 ? 2.230 7.174 20.397 1.00 82.25 1111 ALA A N 1
ATOM 8882 C CA . ALA A 1 1111 ? 1.231 6.577 21.277 1.00 82.25 1111 ALA A CA 1
ATOM 8883 C C . ALA A 1 1111 ? -0.167 6.649 20.663 1.00 82.25 1111 ALA A C 1
ATOM 8885 O O . ALA A 1 1111 ? -0.808 5.615 20.482 1.00 82.25 1111 ALA A O 1
ATOM 8886 N N . TRP A 1 1112 ? -0.616 7.845 20.266 1.00 82.06 1112 TRP A N 1
ATOM 8887 C CA . TRP A 1 1112 ? -1.906 8.017 19.593 1.00 82.06 1112 TRP A CA 1
ATOM 8888 C C . TRP A 1 1112 ? -2.014 7.118 18.362 1.00 82.06 1112 TRP A C 1
ATOM 8890 O O . TRP A 1 1112 ? -3.045 6.480 18.135 1.00 82.06 1112 TRP A O 1
ATOM 8900 N N . ARG A 1 1113 ? -0.943 7.045 17.567 1.00 77.38 1113 ARG A N 1
ATOM 8901 C CA . ARG A 1 1113 ? -0.945 6.255 16.345 1.00 77.38 1113 ARG A CA 1
ATOM 8902 C C . ARG A 1 1113 ? -1.088 4.766 16.625 1.00 77.38 1113 ARG A C 1
ATOM 8904 O O . ARG A 1 1113 ? -1.843 4.123 15.900 1.00 77.38 1113 ARG A O 1
ATOM 8911 N N . VAL A 1 1114 ? -0.413 4.236 17.643 1.00 77.75 1114 VAL A N 1
ATOM 8912 C CA . VAL A 1 1114 ? -0.542 2.823 18.018 1.00 77.75 1114 VAL A CA 1
ATOM 8913 C C . VAL A 1 1114 ? -1.995 2.478 18.334 1.00 77.75 1114 VAL A C 1
ATOM 8915 O O . VAL A 1 1114 ? -2.500 1.512 17.778 1.00 77.75 1114 VAL A O 1
ATOM 8918 N N . PHE A 1 1115 ? -2.703 3.312 19.101 1.00 73.50 1115 PHE A N 1
ATOM 8919 C CA . PHE A 1 1115 ? -4.116 3.067 19.417 1.00 73.50 1115 PHE A CA 1
ATOM 8920 C C . PHE A 1 1115 ? -5.077 3.309 18.242 1.00 73.50 1115 PHE A C 1
ATOM 8922 O O . PHE A 1 1115 ? -6.132 2.684 18.164 1.00 73.50 1115 PHE A O 1
ATOM 8929 N N . ASN A 1 1116 ? -4.756 4.242 17.339 1.00 67.88 1116 ASN A N 1
ATOM 8930 C CA . ASN A 1 1116 ? -5.668 4.633 16.260 1.00 67.88 1116 ASN A CA 1
ATOM 8931 C C . ASN A 1 1116 ? -5.518 3.794 14.978 1.00 67.88 1116 ASN A C 1
ATOM 8933 O O . ASN A 1 1116 ? -6.350 3.851 14.064 1.00 67.88 1116 ASN A O 1
ATOM 8937 N N . VAL A 1 1117 ? -4.443 3.016 14.860 1.00 60.56 1117 VAL A N 1
ATOM 8938 C CA . VAL A 1 1117 ? -4.349 2.003 13.811 1.00 60.56 1117 VAL A CA 1
ATOM 8939 C C . VAL A 1 1117 ? -5.168 0.803 14.281 1.00 60.56 1117 VAL A C 1
ATOM 8941 O O . VAL A 1 1117 ? -4.752 0.138 15.219 1.00 60.56 1117 VAL A O 1
ATOM 8944 N N . PRO A 1 1118 ? -6.318 0.490 13.655 1.00 49.84 1118 PRO A N 1
ATOM 8945 C CA . PRO A 1 1118 ? -7.127 -0.637 14.085 1.00 49.84 1118 PRO A CA 1
ATOM 8946 C C . PRO A 1 1118 ? -6.304 -1.909 14.056 1.00 49.84 1118 PRO A C 1
ATOM 8948 O O . PRO A 1 1118 ? -5.817 -2.345 13.007 1.00 49.84 1118 PRO A O 1
ATOM 8951 N N . HIS A 1 1119 ? -6.199 -2.518 15.222 1.00 50.25 1119 HIS A N 1
ATOM 8952 C CA . HIS A 1 1119 ? -5.768 -3.889 15.326 1.00 50.25 1119 HIS A CA 1
ATOM 8953 C C . HIS A 1 1119 ? -6.930 -4.754 14.857 1.00 50.25 1119 HIS A C 1
ATOM 8955 O O . HIS A 1 1119 ? -8.083 -4.570 15.257 1.00 50.25 1119 HIS A O 1
ATOM 8961 N N . ARG A 1 1120 ? -6.650 -5.639 13.910 1.00 48.12 1120 ARG A N 1
ATOM 8962 C CA . ARG A 1 1120 ? -7.664 -6.566 13.437 1.00 48.12 1120 ARG A CA 1
ATOM 8963 C C . ARG A 1 1120 ? -8.041 -7.527 14.540 1.00 48.12 1120 ARG A C 1
ATOM 8965 O O . ARG A 1 1120 ? -7.186 -7.997 15.272 1.00 48.12 1120 ARG A O 1
ATOM 8972 N N . PHE A 1 1121 ? -9.299 -7.934 14.502 1.00 43.25 1121 PHE A N 1
ATOM 8973 C CA . PHE A 1 1121 ? -9.633 -9.329 14.725 1.00 43.25 1121 PHE A CA 1
ATOM 8974 C C . PHE A 1 1121 ? -9.818 -9.957 13.338 1.00 43.25 1121 PHE A C 1
ATOM 8976 O O . PHE A 1 1121 ? -10.872 -9.758 12.728 1.00 43.25 1121 PHE A O 1
ATOM 8983 N N . PRO A 1 1122 ? -8.824 -10.681 12.787 1.00 40.06 1122 PRO A N 1
ATOM 8984 C CA . PRO A 1 1122 ? -8.958 -11.340 11.481 1.00 40.06 1122 PRO A CA 1
ATOM 8985 C C . PRO A 1 1122 ? -10.128 -12.341 11.430 1.00 40.06 1122 PRO A C 1
ATOM 8987 O O . PRO A 1 1122 ? -10.586 -12.712 10.351 1.00 40.06 1122 PRO A O 1
ATOM 8990 N N . PHE A 1 1123 ? -10.663 -12.723 12.592 1.00 35.72 1123 PHE A N 1
ATOM 8991 C CA . PHE A 1 1123 ? -11.785 -13.644 12.749 1.00 35.72 1123 PHE A CA 1
ATOM 8992 C C . PHE A 1 1123 ? -13.121 -13.110 12.234 1.00 35.72 1123 PHE A C 1
ATOM 8994 O O . PHE A 1 1123 ? -13.930 -13.907 11.768 1.00 35.72 1123 PHE A O 1
ATOM 9001 N N . GLY A 1 1124 ? -13.364 -11.796 12.279 1.00 34.72 1124 GLY A N 1
ATOM 9002 C CA . GLY A 1 1124 ? -14.668 -11.225 11.924 1.00 34.72 1124 GLY A CA 1
ATOM 9003 C C . GLY A 1 1124 ? -14.972 -11.295 10.426 1.00 34.72 1124 GLY A C 1
ATOM 9004 O O . GLY A 1 1124 ? -16.018 -11.803 10.025 1.00 34.72 1124 GLY A O 1
ATOM 9005 N N . THR A 1 1125 ? -14.043 -10.833 9.583 1.00 38.28 1125 THR A N 1
ATOM 9006 C CA . THR A 1 1125 ? -14.243 -10.773 8.124 1.00 38.28 1125 THR A CA 1
ATOM 9007 C C . THR A 1 1125 ? -14.101 -12.133 7.445 1.00 38.28 1125 THR A C 1
ATOM 9009 O O . THR A 1 1125 ? -14.911 -12.444 6.573 1.00 38.28 1125 THR A O 1
ATOM 9012 N N . ARG A 1 1126 ? -13.156 -12.984 7.880 1.00 42.25 1126 ARG A N 1
ATOM 9013 C CA . ARG A 1 1126 ? -13.015 -14.351 7.340 1.00 42.25 1126 ARG A CA 1
ATOM 9014 C C . ARG A 1 1126 ? -14.171 -15.262 7.743 1.00 42.25 1126 ARG A C 1
ATOM 9016 O O . ARG A 1 1126 ? -14.653 -16.004 6.892 1.00 42.25 1126 ARG A O 1
ATOM 9023 N N . ARG A 1 1127 ? -14.689 -15.163 8.982 1.00 39.44 1127 ARG A N 1
ATOM 9024 C CA . ARG A 1 1127 ? -15.948 -15.847 9.328 1.00 39.44 1127 ARG A CA 1
ATOM 9025 C C . ARG A 1 1127 ? -17.101 -15.296 8.506 1.00 39.44 1127 ARG A C 1
ATOM 9027 O O . ARG A 1 1127 ? -17.847 -16.101 7.980 1.00 39.44 1127 ARG A O 1
ATOM 9034 N N . LEU A 1 1128 ? -17.255 -13.983 8.326 1.00 37.12 1128 LEU A N 1
ATOM 9035 C CA . LEU A 1 1128 ? -18.343 -13.455 7.491 1.00 37.12 1128 LEU A CA 1
ATOM 9036 C C . LEU A 1 1128 ? -18.274 -13.980 6.047 1.00 37.12 1128 LEU A C 1
ATOM 9038 O O . LEU A 1 1128 ? -19.289 -14.438 5.540 1.00 37.12 1128 LEU A O 1
ATOM 9042 N N . GLN A 1 1129 ? -17.101 -14.018 5.410 1.00 38.53 1129 GLN A N 1
ATOM 9043 C CA . GLN A 1 1129 ? -16.965 -14.547 4.044 1.00 38.53 1129 GLN A CA 1
ATOM 9044 C C . GLN A 1 1129 ? -17.112 -16.076 3.960 1.00 38.53 1129 GLN A C 1
ATOM 9046 O O . GLN A 1 1129 ? -17.826 -16.560 3.081 1.00 38.53 1129 GLN A O 1
ATOM 9051 N N . GLY A 1 1130 ? -16.517 -16.841 4.883 1.00 36.62 1130 GLY A N 1
ATOM 9052 C CA . GLY A 1 1130 ? -16.663 -18.302 4.939 1.00 36.62 1130 GLY A CA 1
ATOM 9053 C C . GLY A 1 1130 ? -18.083 -18.744 5.309 1.00 36.62 1130 GLY A C 1
ATOM 9054 O O . GLY A 1 1130 ? -18.629 -19.662 4.711 1.00 36.62 1130 GLY A O 1
ATOM 9055 N N . THR A 1 1131 ? -18.741 -18.038 6.231 1.00 35.19 1131 THR A N 1
ATOM 9056 C CA . THR A 1 1131 ? -20.120 -18.342 6.652 1.00 35.19 1131 THR A CA 1
ATOM 9057 C C . THR A 1 1131 ? -21.152 -17.826 5.647 1.00 35.19 1131 THR A C 1
ATOM 9059 O O . THR A 1 1131 ? -22.227 -18.397 5.565 1.00 35.19 1131 THR A O 1
ATOM 9062 N N . LEU A 1 1132 ? -20.874 -16.789 4.847 1.00 34.75 1132 LEU A N 1
ATOM 9063 C CA . LEU A 1 1132 ? -21.797 -16.352 3.785 1.00 34.75 1132 LEU A CA 1
ATOM 9064 C C . LEU A 1 1132 ? -21.666 -17.187 2.501 1.00 34.75 1132 LEU A C 1
ATOM 9066 O O . LEU A 1 1132 ? -22.676 -17.411 1.840 1.00 34.75 1132 LEU A O 1
ATOM 9070 N N . SER A 1 1133 ? -20.467 -17.684 2.169 1.00 35.75 1133 SER A N 1
ATOM 9071 C CA . SER A 1 1133 ? -20.268 -18.609 1.038 1.00 35.75 1133 SER A CA 1
ATOM 9072 C C . SER A 1 1133 ? -20.775 -20.024 1.341 1.00 35.75 1133 SER A C 1
ATOM 9074 O O . SER A 1 1133 ? -21.432 -20.626 0.496 1.00 35.75 1133 SER A O 1
ATOM 9076 N N . LEU A 1 1134 ? -20.569 -20.531 2.564 1.00 34.16 1134 LEU A N 1
ATOM 9077 C CA . LEU A 1 1134 ? -20.976 -21.894 2.944 1.00 34.16 1134 LEU A CA 1
ATOM 9078 C C . LEU A 1 1134 ? -22.310 -21.958 3.705 1.00 34.16 1134 LEU A C 1
ATOM 9080 O O . LEU A 1 1134 ? -23.016 -22.964 3.645 1.00 34.16 1134 LEU A O 1
ATOM 9084 N N . GLY A 1 1135 ? -22.714 -20.888 4.395 1.00 30.47 1135 GLY A N 1
ATOM 9085 C CA . GLY A 1 1135 ? -23.866 -20.889 5.311 1.00 30.47 1135 GLY A CA 1
ATOM 9086 C C . GLY A 1 1135 ? -25.245 -20.844 4.656 1.00 30.47 1135 GLY A C 1
ATOM 9087 O O . GLY A 1 1135 ? -26.242 -20.826 5.372 1.00 30.47 1135 GLY A O 1
ATOM 9088 N N . ARG A 1 1136 ? -25.339 -20.875 3.319 1.00 35.81 1136 ARG A N 1
ATOM 9089 C CA . ARG A 1 1136 ? -26.599 -21.206 2.625 1.00 35.81 1136 ARG A CA 1
ATOM 9090 C C . ARG A 1 1136 ? -26.696 -22.667 2.174 1.00 35.81 1136 ARG A C 1
ATOM 9092 O O . ARG A 1 1136 ? -27.725 -23.034 1.615 1.00 35.81 1136 ARG A O 1
ATOM 9099 N N . ARG A 1 1137 ? -25.679 -23.509 2.405 1.00 36.88 1137 ARG A N 1
ATOM 9100 C CA . ARG A 1 1137 ? -25.695 -24.929 2.014 1.00 36.88 1137 ARG A CA 1
ATOM 9101 C C . ARG A 1 1137 ? -24.948 -25.811 3.016 1.00 36.88 1137 ARG A C 1
ATOM 9103 O O . ARG A 1 1137 ? -23.971 -26.466 2.676 1.00 36.88 1137 ARG A O 1
ATOM 9110 N N . THR A 1 1138 ? -25.484 -25.953 4.223 1.00 31.97 1138 THR A N 1
ATOM 9111 C CA . THR A 1 1138 ? -25.206 -27.103 5.111 1.00 31.97 1138 THR A CA 1
ATOM 9112 C C . THR A 1 1138 ? -25.800 -28.430 4.582 1.00 31.97 1138 THR A C 1
ATOM 9114 O O . THR A 1 1138 ? -26.080 -29.341 5.349 1.00 31.97 1138 THR A O 1
ATOM 9117 N N . GLU A 1 1139 ? -25.944 -28.559 3.258 1.00 35.75 1139 GLU A N 1
ATOM 9118 C CA . GLU A 1 1139 ? -26.280 -29.779 2.505 1.00 35.75 1139 GLU A CA 1
ATOM 9119 C C . GLU A 1 1139 ? -25.037 -30.321 1.759 1.00 35.75 1139 GLU A C 1
ATOM 9121 O O . GLU A 1 1139 ? -25.144 -30.984 0.731 1.00 35.75 1139 GLU A O 1
ATOM 9126 N N . LEU A 1 1140 ? -23.825 -29.996 2.229 1.00 35.88 1140 LEU A N 1
ATOM 9127 C CA . LEU A 1 1140 ? -22.558 -30.457 1.633 1.00 35.88 1140 LEU A CA 1
ATOM 9128 C C . LEU A 1 1140 ? -22.211 -31.920 1.954 1.00 35.88 1140 LEU A C 1
ATOM 9130 O O . LEU A 1 1140 ? -21.132 -32.391 1.611 1.00 35.88 1140 LEU A O 1
ATOM 9134 N N . LEU A 1 1141 ? -23.135 -32.660 2.559 1.00 33.12 1141 LEU A N 1
ATOM 9135 C CA . LEU A 1 1141 ? -23.077 -34.111 2.642 1.00 33.12 1141 LEU A CA 1
ATOM 9136 C C . LEU A 1 1141 ? -24.382 -34.650 2.050 1.00 33.12 1141 LEU A C 1
ATOM 9138 O O . LEU A 1 1141 ? -25.439 -34.111 2.390 1.00 33.12 1141 LEU A O 1
ATOM 9142 N N . PRO A 1 1142 ? -24.349 -35.680 1.183 1.00 31.08 1142 PRO A N 1
ATOM 9143 C CA . PRO A 1 1142 ? -25.572 -36.359 0.786 1.00 31.08 1142 PRO A CA 1
ATOM 9144 C C . PRO A 1 1142 ? -26.330 -36.773 2.051 1.00 31.08 1142 PRO A C 1
ATOM 9146 O O . PRO A 1 1142 ? -25.747 -37.328 2.988 1.00 31.08 1142 PRO A O 1
ATOM 9149 N N . GLU A 1 1143 ? -27.619 -36.436 2.093 1.00 34.91 1143 GLU A N 1
ATOM 9150 C CA . GLU A 1 1143 ? -28.521 -36.855 3.156 1.00 34.91 1143 GLU A CA 1
ATOM 9151 C C . GLU A 1 1143 ? -28.371 -38.373 3.335 1.00 34.91 1143 GLU A C 1
ATOM 9153 O O . GLU A 1 1143 ? -28.650 -39.136 2.416 1.00 34.91 1143 GLU A O 1
ATOM 9158 N N . ASN A 1 1144 ? -27.922 -38.782 4.526 1.00 34.16 1144 ASN A N 1
ATOM 9159 C CA . ASN A 1 1144 ? -27.788 -40.161 5.012 1.00 34.16 1144 ASN A CA 1
ATOM 9160 C C . ASN A 1 1144 ? -26.409 -40.857 4.822 1.00 34.16 1144 ASN A C 1
ATOM 9162 O O . ASN A 1 1144 ? -26.219 -41.681 3.926 1.00 34.16 1144 ASN A O 1
ATOM 9166 N N . PRO A 1 1145 ? -25.473 -40.684 5.783 1.00 32.28 1145 PRO A N 1
ATOM 9167 C CA . PRO A 1 1145 ? -24.217 -41.449 5.867 1.00 32.28 1145 PRO A CA 1
ATOM 9168 C C . PRO A 1 1145 ? -24.391 -42.980 5.942 1.00 32.28 1145 PRO A C 1
ATOM 9170 O O . PRO A 1 1145 ? -23.423 -43.721 5.775 1.00 32.28 1145 PRO A O 1
ATOM 9173 N N . ARG A 1 1146 ? -25.608 -43.483 6.209 1.00 32.00 1146 ARG A N 1
ATOM 9174 C CA . ARG A 1 1146 ? -25.888 -44.927 6.278 1.00 32.00 1146 ARG A CA 1
ATOM 9175 C C . ARG A 1 1146 ? -25.946 -45.612 4.914 1.00 32.00 1146 ARG A C 1
ATOM 9177 O O . ARG A 1 1146 ? -25.650 -46.802 4.860 1.00 32.00 1146 ARG A O 1
ATOM 9184 N N . ASP A 1 1147 ? -26.255 -44.892 3.838 1.00 32.22 1147 ASP A N 1
ATOM 9185 C CA . ASP A 1 1147 ? -26.420 -45.512 2.516 1.00 32.22 1147 ASP A CA 1
ATOM 9186 C C . ASP A 1 1147 ? -25.077 -45.701 1.785 1.00 32.22 1147 ASP A C 1
ATOM 9188 O O . ASP A 1 1147 ? -24.922 -46.646 1.013 1.00 32.22 1147 ASP A O 1
ATOM 9192 N N . ILE A 1 1148 ? -24.057 -44.895 2.114 1.00 38.09 1148 ILE A N 1
ATOM 9193 C CA . ILE A 1 1148 ? -22.679 -45.077 1.619 1.00 38.09 1148 ILE A CA 1
ATOM 9194 C C . ILE A 1 1148 ? -22.010 -46.276 2.305 1.00 38.09 1148 ILE A C 1
ATOM 9196 O O . ILE A 1 1148 ? -21.297 -47.034 1.663 1.00 38.09 1148 ILE A O 1
ATOM 9200 N N . LEU A 1 1149 ? -22.285 -46.529 3.588 1.00 29.34 1149 LEU A N 1
ATOM 9201 C CA . LEU A 1 1149 ? -21.722 -47.689 4.295 1.00 29.34 1149 LEU A CA 1
ATOM 9202 C C . LEU A 1 1149 ? -22.360 -49.027 3.881 1.00 29.34 1149 LEU A C 1
ATOM 9204 O O . LEU A 1 1149 ? -21.747 -50.076 4.074 1.00 29.34 1149 LEU A O 1
ATOM 9208 N N . ALA A 1 1150 ? -23.557 -49.010 3.288 1.00 29.84 1150 ALA A N 1
ATOM 9209 C CA . ALA A 1 1150 ? -24.244 -50.215 2.824 1.00 29.84 1150 ALA A CA 1
ATOM 9210 C C . ALA A 1 1150 ? -23.758 -50.715 1.447 1.00 29.84 1150 ALA A C 1
ATOM 9212 O O . ALA A 1 1150 ? -23.971 -51.882 1.121 1.00 29.84 1150 ALA A O 1
ATOM 9213 N N . SER A 1 1151 ? -23.085 -49.876 0.649 1.00 30.77 1151 SER A N 1
ATOM 9214 C CA . SER A 1 1151 ? -22.584 -50.250 -0.684 1.00 30.77 1151 SER A CA 1
ATOM 9215 C C . SER A 1 1151 ? -21.168 -50.844 -0.683 1.00 30.77 1151 SER A C 1
ATOM 9217 O O . SER A 1 1151 ? -20.772 -51.447 -1.680 1.00 30.77 1151 SER A O 1
ATOM 9219 N N . PHE A 1 1152 ? -20.428 -50.748 0.429 1.00 30.28 1152 PHE A N 1
ATOM 9220 C CA . PHE A 1 1152 ? -19.047 -51.247 0.536 1.00 30.28 1152 PHE A CA 1
ATOM 9221 C C . PHE A 1 1152 ? -18.898 -52.664 1.115 1.00 30.28 1152 PHE A C 1
ATOM 9223 O O . PHE A 1 1152 ? -17.785 -53.188 1.131 1.00 30.28 1152 PHE A O 1
ATOM 9230 N N . PHE A 1 1153 ? -19.981 -53.327 1.540 1.00 29.09 1153 PHE A N 1
ATOM 9231 C CA . PHE A 1 1153 ? -19.901 -54.677 2.113 1.00 29.09 1153 PHE A CA 1
ATOM 9232 C C . PHE A 1 1153 ? -20.891 -55.653 1.457 1.00 29.09 1153 PHE A C 1
ATOM 9234 O O . PHE A 1 1153 ? -22.042 -55.745 1.890 1.00 29.09 1153 PHE A O 1
ATOM 9241 N N . PRO A 1 1154 ? -20.471 -56.444 0.450 1.00 27.33 1154 PRO A N 1
ATOM 9242 C CA . PRO A 1 1154 ? -21.191 -57.658 0.108 1.00 27.33 1154 PRO A CA 1
ATOM 9243 C C . PRO A 1 1154 ? -20.975 -58.689 1.227 1.00 27.33 1154 PRO A C 1
ATOM 9245 O O . PRO A 1 1154 ? -19.850 -59.074 1.526 1.00 27.33 1154 PRO A O 1
ATOM 9248 N N . SER A 1 1155 ? -22.082 -59.074 1.864 1.00 27.20 1155 SER A N 1
ATOM 9249 C CA . SER A 1 1155 ? -22.335 -60.339 2.573 1.00 27.20 1155 SER A CA 1
ATOM 9250 C C . SER A 1 1155 ? -21.130 -61.260 2.853 1.00 27.20 1155 SER A C 1
ATOM 9252 O O . SER A 1 1155 ? -20.692 -61.964 1.947 1.00 27.20 1155 SER A O 1
ATOM 9254 N N . GLU A 1 1156 ? -20.685 -61.355 4.114 1.00 27.36 1156 GLU A N 1
ATOM 9255 C CA . GLU A 1 1156 ? -20.822 -62.554 4.976 1.00 27.36 1156 GLU A CA 1
ATOM 9256 C C . GLU A 1 1156 ? -20.082 -62.420 6.337 1.00 27.36 1156 GLU A C 1
ATOM 9258 O O . GLU A 1 1156 ? -19.345 -61.454 6.536 1.00 27.36 1156 GLU A O 1
ATOM 9263 N N . PRO A 1 1157 ? -20.377 -63.286 7.338 1.00 35.28 1157 PRO A N 1
ATOM 9264 C CA . PRO A 1 1157 ? -20.466 -62.887 8.739 1.00 35.28 1157 PRO A CA 1
ATOM 9265 C C . PRO A 1 1157 ? -19.304 -63.351 9.634 1.00 35.28 1157 PRO A C 1
ATOM 9267 O O . PRO A 1 1157 ? -18.557 -64.275 9.326 1.00 35.28 1157 PRO A O 1
ATOM 9270 N N . SER A 1 1158 ? -19.320 -62.790 10.847 1.00 31.03 1158 SER A N 1
ATOM 9271 C CA . SER A 1 1158 ? -18.586 -63.179 12.060 1.00 31.03 1158 SER A CA 1
ATOM 9272 C C . SER A 1 1158 ? -17.150 -62.664 12.166 1.00 31.03 1158 SER A C 1
ATOM 9274 O O . SER A 1 1158 ? -16.276 -63.097 11.438 1.00 31.03 1158 SER A O 1
ATOM 9276 N N . VAL A 1 1159 ? -16.914 -61.751 13.116 1.00 24.16 1159 VAL A N 1
ATOM 9277 C CA . VAL A 1 1159 ? -16.136 -62.017 14.341 1.00 24.16 1159 VAL A CA 1
ATOM 9278 C C . VAL A 1 1159 ? -16.524 -60.947 15.372 1.00 24.16 1159 VAL A C 1
ATOM 9280 O O . VAL A 1 1159 ? -15.941 -59.870 15.456 1.00 24.16 1159 VAL A O 1
ATOM 9283 N N . GLU A 1 1160 ? -17.522 -61.261 16.198 1.00 27.94 1160 GLU A N 1
ATOM 9284 C CA . GLU A 1 1160 ? -17.549 -60.759 17.571 1.00 27.94 1160 GLU A CA 1
ATOM 9285 C C . GLU A 1 1160 ? -16.329 -61.335 18.300 1.00 27.94 1160 GLU A C 1
ATOM 9287 O O . GLU A 1 1160 ? -16.221 -62.556 18.425 1.00 27.94 1160 GLU A O 1
ATOM 9292 N N . LYS A 1 1161 ? -15.438 -60.456 18.777 1.00 27.75 1161 LYS A N 1
ATOM 9293 C CA . LYS A 1 1161 ? -14.579 -60.568 19.979 1.00 27.75 1161 LYS A CA 1
ATOM 9294 C C . LYS A 1 1161 ? -13.215 -59.925 19.735 1.00 27.75 1161 LYS A C 1
ATOM 9296 O O . LYS A 1 1161 ? -12.342 -60.543 19.136 1.00 27.75 1161 LYS A O 1
ATOM 9301 N N . ARG A 1 1162 ? -13.018 -58.750 20.340 1.00 24.81 1162 ARG A N 1
ATOM 9302 C CA . ARG A 1 1162 ? -11.927 -58.402 21.281 1.00 24.81 1162 ARG A CA 1
ATOM 9303 C C . ARG A 1 1162 ? -11.806 -56.880 21.368 1.00 24.81 1162 ARG A C 1
ATOM 9305 O O . ARG A 1 1162 ? -10.952 -56.260 20.754 1.00 24.81 1162 ARG A O 1
ATOM 9312 N N . LEU A 1 1163 ? -12.692 -56.300 22.173 1.00 25.52 1163 LEU A N 1
ATOM 9313 C CA . LEU A 1 1163 ? -12.349 -55.126 22.968 1.00 25.52 1163 LEU A CA 1
ATOM 9314 C C . LEU A 1 1163 ? -11.412 -55.577 24.100 1.00 25.52 1163 LEU A C 1
ATOM 9316 O O . LEU A 1 1163 ? -11.567 -56.688 24.610 1.00 25.52 1163 LEU A O 1
ATOM 9320 N N . HIS A 1 1164 ? -10.511 -54.669 24.481 1.00 25.31 1164 HIS A N 1
ATOM 9321 C CA . HIS A 1 1164 ? -9.476 -54.728 25.524 1.00 25.31 1164 HIS A CA 1
ATOM 9322 C C . HIS A 1 1164 ? -8.069 -55.127 25.064 1.00 25.31 1164 HIS A C 1
ATOM 9324 O O . HIS A 1 1164 ? -7.809 -56.293 24.775 1.00 25.31 1164 HIS A O 1
ATOM 9330 N N . LEU A 1 1165 ? -7.161 -54.137 25.095 1.00 21.56 1165 LEU A N 1
ATOM 9331 C CA . LEU A 1 1165 ? -5.931 -54.054 25.918 1.00 21.56 1165 LEU A CA 1
ATOM 9332 C C . LEU A 1 1165 ? -5.025 -52.950 25.304 1.00 21.56 1165 LEU A C 1
ATOM 9334 O O . LEU A 1 1165 ? -4.611 -53.095 24.162 1.00 21.56 1165 LEU A O 1
ATOM 9338 N N . VAL A 1 1166 ? -4.800 -51.795 25.966 1.00 22.44 1166 VAL A N 1
ATOM 9339 C CA . VAL A 1 1166 ? -3.577 -51.428 26.761 1.00 22.44 1166 VAL A CA 1
ATOM 9340 C C . VAL A 1 1166 ? -2.971 -50.108 26.182 1.00 22.44 1166 VAL A C 1
ATOM 9342 O O . VAL A 1 1166 ? -3.275 -49.812 25.030 1.00 22.44 1166 VAL A O 1
ATOM 9345 N N . PRO A 1 1167 ? -2.282 -49.226 26.950 1.00 26.52 1167 PRO A N 1
ATOM 9346 C CA . PRO A 1 1167 ? -2.875 -48.119 27.712 1.00 26.52 1167 PRO A CA 1
ATOM 9347 C C . PRO A 1 1167 ? -2.129 -46.774 27.471 1.00 26.52 1167 PRO A C 1
ATOM 9349 O O . PRO A 1 1167 ? -1.264 -46.665 26.608 1.00 26.52 1167 PRO A O 1
ATOM 9352 N N . SER A 1 1168 ? -2.476 -45.761 28.266 1.00 29.64 1168 SER A N 1
ATOM 9353 C CA . SER A 1 1168 ? -1.792 -44.470 28.424 1.00 29.64 1168 SER A CA 1
ATOM 9354 C C . SER A 1 1168 ? -0.269 -44.564 28.582 1.00 29.64 1168 SER A C 1
ATOM 9356 O O . SER A 1 1168 ? 0.229 -45.431 29.304 1.00 29.64 1168 SER A O 1
ATOM 9358 N N . LEU A 1 1169 ? 0.448 -43.594 28.009 1.00 23.36 1169 LEU A N 1
ATOM 9359 C CA . LEU A 1 1169 ? 1.795 -43.221 28.435 1.00 23.36 1169 LEU A CA 1
ATOM 9360 C C . LEU A 1 1169 ? 1.841 -41.708 28.669 1.00 23.36 1169 LEU A C 1
ATOM 9362 O O . LEU A 1 1169 ? 1.729 -40.915 27.737 1.00 23.36 1169 LEU A O 1
ATOM 9366 N N . ASP A 1 1170 ? 1.947 -41.382 29.953 1.00 23.36 1170 ASP A N 1
ATOM 9367 C CA . ASP A 1 1170 ? 2.250 -40.083 30.536 1.00 23.36 1170 ASP A CA 1
ATOM 9368 C C . ASP A 1 1170 ? 3.776 -39.805 30.488 1.00 23.36 1170 ASP A C 1
ATOM 9370 O O . ASP A 1 1170 ? 4.570 -40.722 30.703 1.00 23.36 1170 ASP A O 1
ATOM 9374 N N . GLU A 1 1171 ? 4.129 -38.522 30.295 1.00 21.88 1171 GLU A N 1
ATOM 9375 C CA . GLU A 1 1171 ? 5.413 -37.821 30.580 1.00 21.88 1171 GLU A CA 1
ATOM 9376 C C . GLU A 1 1171 ? 6.688 -38.130 29.719 1.00 21.88 1171 GLU A C 1
ATOM 9378 O O . GLU A 1 1171 ? 6.721 -39.101 28.968 1.00 21.88 1171 GLU A O 1
ATOM 9383 N N . PRO A 1 1172 ? 7.766 -37.301 29.765 1.00 27.66 1172 PRO A N 1
ATOM 9384 C CA . PRO A 1 1172 ? 7.899 -36.034 29.023 1.00 27.66 1172 PRO A CA 1
ATOM 9385 C C . PRO A 1 1172 ? 9.254 -35.899 28.273 1.00 27.66 1172 PRO A C 1
ATOM 9387 O O . PRO A 1 1172 ? 10.277 -36.406 28.734 1.00 27.66 1172 PRO A O 1
ATOM 9390 N N . VAL A 1 1173 ? 9.307 -35.128 27.179 1.00 25.09 1173 VAL A N 1
ATOM 9391 C CA . VAL A 1 1173 ? 10.546 -34.472 26.696 1.00 25.09 1173 VAL A CA 1
ATOM 9392 C C . VAL A 1 1173 ? 10.208 -33.087 26.174 1.00 25.09 1173 VAL A C 1
ATOM 9394 O O . VAL A 1 1173 ? 9.283 -33.004 25.334 1.00 25.09 1173 VAL A O 1
#

pLDDT: mean 75.3, std 16.89, range [21.56, 97.5]

Secondary structure (DSSP, 8-state):
-HHHHHHHHHHSPPP-TTSS---HHHHHHS--HHHHHHHHHHHHHHHHHHH--SHHHHHHHHHHHHHHH--STTHHHHHHHHHHHHS-HHHHHHHHHHHHHHHHHHHHHHHHHHHH----TTT-TT-HHHHHHHHHHTT--HHHHHHHHTT---EEEE---TT--S-HHHHHHHHHHHGGGGS-GGGHHHHHHHHHHHHHH-S-SS-SSPPPHHHHHHHHHHHHHHHHHHHHHHHHHHHHHHHHHH-TT-----TTSTT-----PPEESTTTB-TT--S-HHHHHHHHHHHHHHHHHHHHHHHHHHHHHHHH-TTS----TTSHHHHTTS--SSGGGTHHHHHHHHHHHHHHHHHHHHHHHHHHHHHHHHHH-TT--HHHHHHHHHHHHHHHHHHHHHHHHHHHS-EETTEEPPSSHHHHHHHHHHHHHHHHHHHS-TT-HHHHHHHHHHHHHHHHTTT-SSEEPPEEEHHHHHHHHHHHHH-HHHHHHHHHTTSS-HHHHHHHHTSGGG-GGGS-HHHHHHHHHHHHHHHHHHHTTT-TTHHHHHHHHHS---B-TTT-SB-HHHHHHHHHHHHHH-GGGB-SEEEEET----SS-HHHHHHHHHHHTSTTGGGPEEEE---SHHHHHHHHHHHHHHIIIIIHHHHHHHHH-TTS-GGG----EEEEEEHHHHHHHH-THHHHHHHHHHHHHHHHHHTSTT---EEEEEETTSTTTTSSSHHHHHHHHHHHHHHHHHHHHHH---TTTS----HHHHHHHHHT-EEEE-GGGGG--HHHHHHHHHHHHHHHHHHHHHHTTSSPTTSSS-------HHHHHHHHHHHHHHHHHHHHHHT-BSSTTS-SBHHHHHHHHHS-HHHHHHH--SSS-SBTT-SSSPPPTTTB-HHHHHHHHHHTTS--TTTTTHHHHHHHHHHHHTT----B-TTS-B----HHHHHHHHH-HHHIIIIIIHHHHHHHH--HHHHHGGGT-SSPPPHHHHHHHHTT-EEETTEEE----TT--HHHHHHHHHHHHHHHHHHHHHHHHTT-TTS-HHHHHHHT--TT--S-----HHHHHHSTHHHHHHHHHHHHHHHHHHHHHHHHHHHTTPPP-HHHHHHHHHHHHHHHSPPP-HHHHHHHHHHHHHTT----S-S-HHHHHHSS--S------------------